Protein AF-A0A0D9P926-F1 (afdb_monomer_lite)

InterPro domains:
  IPR002821 Hydantoinase A/oxoprolinase [PF01968] (205-276)
  IPR002821 Hydantoinase A/oxoprolinase [PF01968] (299-400)
  IPR008040 Hydantoinase/oxoprolinase, N-terminal [PF05378] (5-171)
  IPR010318 S-Me-THD, N-terminal domain [PF06032] (616-773)
  IPR023631 Amidase signature domain [PF01425] (998-1085)
  IPR024071 S-Me-THD, C-terminal domain superfamily [G3DSA:2.40.390.10] (833-976)
  IPR027479 S-Me-THD, N-terminal domain superfamily [G3DSA:3.40.1610.10] (609-830)
  IPR036928 Amidase signature (AS) superfamily [G3DSA:3.90.1300.10] (977-1088)
  IPR036928 Amidase signature (AS) superfamily [SSF75304] (999-1084)
  IPR043129 ATPase, nucleotide binding domain [SSF53067] (2-87)
  IPR043129 ATPase, nucleotide binding domain [SSF53067] (301-480)
  IPR045079 Oxoprolinase-like [PTHR11365] (4-791)
  IPR048350 S-Me-THD-like, C-terminal domain [PF20906] (779-969)

Secondary structure (DSSP, 8-state):
---EEEEEEE-SSEEEEEEEEGGGTTSTTTTEEEEEEEEPPSSHHHHHHHHHHHHHHHH---GGGEEEEEEEESHHHHHHHTT-TTT---EEEEEE-TTSS-SS-TTTTS-HHHHHHHEEEEEEES--B-TTS-BSS---HHHHHHHHHHHHHTT--EEEEEETTGGG--SS-HHHHHHHHHHHH-TT-EEEEGGGT--S-HHHHHHHHHHHHHHHHHHHHHHHHHHHHHHHTT--SPEEEE-TTSBEEEHHHHTT-GGGGTTHHHHHHHHHHHHHHTTTSS-------S-----S-S--PPEEEEEEE-SS-EEEEEEPTTSPBPBPSS-EEETTEEE-S--B--EEES-STTEEEEE-TTS--EEEEEEE-GGGHHHHBGGGT-SB-BHHHHHHHTT---SS-GGGGTTS-HHHHHHHHHHHHHHHHHHHHHH--SSS-EEEEEESGGGGG--SPPTT-SEEE--TTGGGHHHHHHHHPBEEEEEEEEE--TTS-HHHHHHHHHHHHHHHHHHTTB-GGG-EEEEEEEEEPTT-TT--EEEEEEEEEPBPPPSS-PPPP---------------PPPPPPPP------S----S-TTT---EEETTEEE--HHHHHHHHHHHHHHTTT-S--HHHHHHHHHHHHHH--SS--EEE-GGGS-TT-EEE--EEEE-HHHHTTS---S-HHHHHHHHHHHHTTS---SEEEES--STTHHHHHHHHHHHTT-PEEEEESSSS--SSTT-SHHHHTT----SEEEE-TTS-EEEE---SSHHHHHHHHHHHHHHTTSEEEEE---EEHHHHHHHSEESHHHHHHHHHHHHHHHHHHT--HHHHHHTSTT-EEEEEEEEEEEEEEEETTEEEEEEEEEEPPTTTTTT----TTGGGSTT-EEEEEEESEE-EEEEE-TT--SEEEEEEETTSEEEEE-TTSPBPPTTT--TT-EEEEEEEPPPGGGGSHHHHHTTTT---SS-SS--TTSTT---TT--TT-SSS--STTHHHHHHHHTTSSSEEEEEESSSTTHHHHHHTT-EE-PPPTTTS--TTS--S-TTT-EEEEEESSHHHHHHHHHHHTT-------

Organism: NCBI:txid1291518

Foldseek 3Di:
DWAKFKFWEAEQFKIKIWIAGCVCCVPLLNRTQDMDMDTQDPPNLVRVLVRVVVRCVVRVDDLLRHAEYEYFYQVLLCCLLVLPLVQFAAEEEEEQFALFDQLFDAPLQPDPSNCVSHHLYYHYFHWAAFPARHTPGDGDLVSLLVVLVVSVVSVGQFYEYFGQVQLANDPDRPQVVSVVSSCVNPVSHLYFYLNVFFDFFRNQSSLRSSSLRGRLVVLVVVLVSNVVSCVVVVHQHFYWYAFQWLAIDGSVVCSSHVSRSNNLQVQLLQLLLCSLVVALVPPDPDDPDPDDDPDDDDDDDAWEKEWAAEQFKIKIFTADSNSITDWDPAWDARSSGTHGGTHHPIDMDRDHQFFFWDADPVRPDIDTDNDGPRSCCCPADQLNPHPTDGLNLLLLCVVLDPPGHSVSSVPPDPSSSVNSLVVLLVVVLVRVLLNDLALGQYEYRYAAPRSSSCPDDHPSHPYYDDGDVRNSSSRSSSRWHWFKFKGKHKDQCQVPDPSVVQVVRQVNRLVRSVVSAFDSVFKDKPDWDWDFFFLDPRRIIIIITMIIHHHDDDPDSDRPDDPDDDDPDDPPDDDDDDDDDDDDDDDPDDDDPPPDDLVPDDFDADPQKTFDDLLLLLLLLLLLLQLQQQAQAASVSLSSSLNVCRVVVFQATQIEGELVPADQFAWEWEKFKWFTNSSCSSTPGSLCQRVLQRVVLCVVVPNDDHQEYEQQASHHNSVRSCSNVCRNSNHYYYAFHQQLGDDPFSCLGQLNLVPNDQPQKWKGGSVGDIDTDHDDPHSVVVRVVNSVVCVVSSGIIMMIGDIDGSSSCVVGTGGRSSVLSSQLSSLLVVCLVVVADSQVSCCVGLVKDFPAWFFWNDWDWDHDPSWTKTKTKGAHDDPVRCVRPDDPPVCPVPNQWIWMWIDGQRTAWIATDHPVNPDGPGTPGGPPKRKFKAFPSRRTHHSVRDRRGTTTTIITGDTDCSLVDPSNCVVCVVVPDPDDAFAFPQQPPDADPPADLPGSQQLHADCLVQLQCQSVPVDQKGKDKPPDCRFVSSLNNRVWDKDWDDQPQFDCPPHDDPDSPRMTMFMTHRDPVVRVVVVCVRNVVPPPDDD

pLDDT: mean 82.05, std 17.17, range [22.67, 98.5]

Sequence (1091 aa):
MAFYRVGVDVGGTNTDAAILDISACDTASRGVFASYKTFTTTDITSGIETAVKAILEASQVDLNRIIAVTIGTTHFINAVVEANARELSRVAVLRLCGPFTRQISPFADFPPKLRSILDGGSFFLDGGLEFNGEQILPLDYEQIRQATRHLIHQGVRSAAIVGVFSPIDHVSPQEETCRKIMLEVDSDLDITISRDIGPVGLLERENATILNSAILRTARRLIKGFKRAIAVLGLQCPLYLSRNDGTIIAADEAANLPITTFASGPTNSMIGAAFLAGYGRRSVSTNNHANGVKTNGDSSESQVLVVDIGGTTTDVCALLPSGFPRLAPGFTEVGGVRTAFSMPEVRSVGLGGGSIVQVDAEAEHVTLGPASVGNLLTQQALVFGGRTMTATDMVAAMGKTELGHPSLVSEIPAIVVEAARKRIKKILEDVIEQMKFSAAPVHVLLVGGGALLVTESLEGVERCIRPMHSEAANAVGAAISEVSGDVDLIEALKGRSEKAVVAAACEKAIGLAIERGATADDVRIVQITKTPLQYVNNGAIRIQVRAVGKLRTPDVVRLPETNGTGSAEDDNEPEARPQVEPDIAVDVPHQLQVGMDLATYRPEVKQGVWYVSEVDIELISTGCGILGTGGGGPTHYEALRCNEILRTGGKGRMRIICPESLKDDDLIGFGSWYGAPGVSNERIVNGGEIDVGVDTLLKVLGGQKLNGFLLDEVGGGNGLSIFSTAVNYNLPVVDGDTMGRAFPAMYHSTTSVYGHPLTPCCITDCRGVISILMGADSPDRVEKVLRSTAIELGLGCAVCTNPLSGKSIKSHAVPRTLSLAWYLGRAIHLARRKKTSYIEAVSHIGKARLIFAGKIIDVQRNISDGYTKGHVLLAPLSLEEQEGVKTDSHSNRQADKHMLIPFQNEYLYAALTDPTGKEADQIICTVPELISVLGQDGEAIGSQDLKYGLRVSVIAMPAHPLWKTPQGMGEFVGVQISSQVAQTSYVRGGVDPNDKWLGHSTPGGSSSGSAVGTAAGFSAFSIGSESDRSIVQPAIRAALYSMKGSVGAIDMEGTMSGGMGFDSAGPLAKSVQDCADVMNVLLQEVISAHI

Structure (mmCIF, N/CA/C/O backbone):
data_AF-A0A0D9P926-F1
#
_entry.id   AF-A0A0D9P926-F1
#
loop_
_atom_site.group_PDB
_atom_site.id
_atom_site.type_symbol
_atom_site.label_atom_id
_atom_site.label_alt_id
_atom_site.label_comp_id
_atom_site.label_asym_id
_atom_site.label_entity_id
_atom_site.label_seq_id
_atom_site.pdbx_PDB_ins_code
_atom_site.Cartn_x
_atom_site.Cartn_y
_atom_site.Cartn_z
_atom_site.occupancy
_atom_site.B_iso_or_equiv
_atom_site.auth_seq_id
_atom_site.auth_comp_id
_atom_site.auth_asym_id
_atom_site.auth_atom_id
_atom_site.pdbx_PDB_model_num
ATOM 1 N N . MET A 1 1 ? -18.827 21.312 39.776 1.00 57.19 1 MET A N 1
ATOM 2 C CA . MET A 1 1 ? -20.035 20.499 39.506 1.00 57.19 1 MET A CA 1
ATOM 3 C C . MET A 1 1 ? -19.635 19.419 38.514 1.00 57.19 1 MET A C 1
ATOM 5 O O . MET A 1 1 ? -18.843 19.736 37.637 1.00 57.19 1 MET A O 1
ATOM 9 N N . ALA A 1 2 ? -20.099 18.179 38.684 1.00 75.94 2 ALA A N 1
ATOM 10 C CA . ALA A 1 2 ? -19.722 17.059 37.817 1.00 75.94 2 ALA A CA 1
ATOM 11 C C . ALA A 1 2 ? -20.493 17.093 36.485 1.00 75.94 2 ALA A C 1
ATOM 13 O O . ALA A 1 2 ? -21.699 17.352 36.481 1.00 75.94 2 ALA A O 1
ATOM 14 N N . PHE A 1 3 ? -19.786 16.824 35.388 1.00 88.38 3 PHE A N 1
ATOM 15 C CA . PHE A 1 3 ? -20.319 16.642 34.036 1.00 88.38 3 PHE A CA 1
ATOM 16 C C . PHE A 1 3 ? -19.926 15.247 33.545 1.00 88.38 3 PHE A C 1
ATOM 18 O O . PHE A 1 3 ? -18.864 14.740 33.917 1.00 88.38 3 PHE A O 1
ATOM 25 N N . TYR A 1 4 ? -20.758 14.644 32.699 1.00 92.06 4 TYR A N 1
ATOM 26 C CA . TYR A 1 4 ? -20.607 13.242 32.320 1.00 92.06 4 TYR A CA 1
ATOM 27 C C . TYR A 1 4 ? -20.434 13.047 30.818 1.00 92.06 4 TYR A C 1
ATOM 29 O O . TYR A 1 4 ? -21.048 13.750 30.016 1.00 92.06 4 TYR A O 1
ATOM 37 N N . ARG A 1 5 ? -19.631 12.056 30.430 1.00 94.00 5 ARG A N 1
ATOM 38 C CA . ARG A 1 5 ? -19.549 11.561 29.047 1.00 94.00 5 ARG A CA 1
ATOM 39 C C . ARG A 1 5 ? -19.952 10.102 28.998 1.00 94.00 5 ARG A C 1
ATOM 41 O O . ARG A 1 5 ? -19.585 9.339 29.890 1.00 94.00 5 ARG A O 1
ATOM 48 N N . VAL A 1 6 ? -20.680 9.733 27.954 1.00 95.75 6 VAL A N 1
ATOM 49 C CA . VAL A 1 6 ? -21.065 8.348 27.691 1.00 95.75 6 VAL A CA 1
ATOM 50 C C . VAL A 1 6 ? -20.291 7.851 26.480 1.00 95.75 6 VAL A C 1
ATOM 52 O O . VAL A 1 6 ? -20.282 8.508 25.441 1.00 95.75 6 VAL A O 1
ATOM 55 N N . GLY A 1 7 ? -19.649 6.700 26.614 1.00 95.69 7 GLY A N 1
ATOM 56 C CA . GLY A 1 7 ? -19.027 5.984 25.508 1.00 95.69 7 GLY A CA 1
ATOM 57 C C . GLY A 1 7 ? -19.719 4.649 25.302 1.00 95.69 7 GLY A C 1
ATOM 58 O O . GLY A 1 7 ? -20.057 3.971 26.273 1.00 95.69 7 GLY A O 1
ATOM 59 N N . VAL A 1 8 ? -19.942 4.289 24.044 1.00 95.31 8 VAL A N 1
ATOM 60 C CA . VAL A 1 8 ? -20.520 3.010 23.631 1.00 95.31 8 VAL A CA 1
ATOM 61 C C . VAL A 1 8 ? -19.620 2.408 22.561 1.00 95.31 8 VAL A C 1
ATOM 63 O O . VAL A 1 8 ? -19.236 3.111 21.633 1.00 95.31 8 VAL A O 1
ATOM 66 N N . ASP A 1 9 ? -19.288 1.129 22.670 1.00 93.19 9 ASP A N 1
ATOM 67 C CA . ASP A 1 9 ? -18.545 0.386 21.653 1.00 93.19 9 ASP A CA 1
ATOM 68 C C . ASP A 1 9 ? -19.371 -0.820 21.201 1.00 93.19 9 ASP A C 1
ATOM 70 O O . ASP A 1 9 ? -19.679 -1.716 21.987 1.00 93.19 9 ASP A O 1
ATOM 74 N N . VAL A 1 10 ? -19.777 -0.814 19.933 1.00 89.50 10 VAL A N 1
ATOM 75 C CA . VAL A 1 10 ? -20.565 -1.877 19.305 1.00 89.50 10 VAL A CA 1
ATOM 76 C C . VAL A 1 10 ? -19.632 -2.758 18.471 1.00 89.50 10 VAL A C 1
ATOM 78 O O . VAL A 1 10 ? -19.329 -2.469 17.304 1.00 89.50 10 VAL A O 1
ATOM 81 N N . GLY A 1 11 ? -19.173 -3.852 19.074 1.00 82.00 11 GLY A N 1
ATOM 82 C CA . GLY A 1 11 ? -18.401 -4.893 18.400 1.00 82.00 11 GLY A CA 1
ATOM 83 C C . GLY A 1 11 ? -19.288 -5.943 17.721 1.00 82.00 11 GLY A C 1
ATOM 84 O O . GLY A 1 11 ? -20.508 -5.947 17.874 1.00 82.00 11 GLY A O 1
ATOM 85 N N . GLY A 1 12 ? -18.671 -6.902 17.024 1.00 72.06 12 GLY A N 1
ATOM 86 C CA . GLY A 1 12 ? -19.393 -8.039 16.430 1.00 72.06 12 GLY A CA 1
ATOM 87 C C . GLY A 1 12 ? -19.926 -9.059 17.449 1.00 72.06 12 GLY A C 1
ATOM 88 O O . GLY A 1 12 ? -20.817 -9.836 17.134 1.00 72.06 12 GLY A O 1
ATOM 89 N N . THR A 1 13 ? -19.389 -9.077 18.675 1.00 75.50 13 THR A N 1
ATOM 90 C CA . THR A 1 13 ? -19.790 -10.024 19.738 1.00 75.50 13 THR A CA 1
ATOM 91 C C . THR A 1 13 ? -20.549 -9.341 20.872 1.00 75.50 13 THR A C 1
ATOM 93 O O . THR A 1 13 ? -21.602 -9.830 21.278 1.00 75.50 13 THR A O 1
ATOM 96 N N . ASN A 1 14 ? -20.018 -8.227 21.384 1.00 83.62 14 ASN A N 1
ATOM 97 C CA . ASN A 1 14 ? -20.573 -7.509 22.527 1.00 83.62 14 ASN A CA 1
ATOM 98 C C . ASN A 1 14 ? -20.762 -6.023 22.214 1.00 83.62 14 ASN A C 1
ATOM 100 O O . ASN A 1 14 ? -20.016 -5.438 21.426 1.00 83.62 14 ASN A O 1
ATOM 104 N N . THR A 1 15 ? -21.749 -5.438 22.884 1.00 89.25 15 THR A N 1
ATOM 105 C CA . THR A 1 15 ? -21.976 -4.002 22.993 1.00 89.25 15 THR A CA 1
ATOM 106 C C . THR A 1 15 ? -21.642 -3.562 24.412 1.00 89.25 15 THR A C 1
ATOM 108 O O . THR A 1 15 ? -22.269 -4.014 25.377 1.00 89.25 15 THR A O 1
ATOM 111 N N . ASP A 1 16 ? -20.670 -2.664 24.515 1.00 92.38 16 ASP A N 1
ATOM 112 C CA . ASP A 1 16 ? -20.134 -2.162 25.775 1.00 92.38 16 ASP A CA 1
ATOM 113 C C . ASP A 1 16 ? -20.510 -0.695 25.944 1.00 92.38 16 ASP A C 1
ATOM 115 O O . ASP A 1 16 ? -20.426 0.083 24.998 1.00 92.38 16 ASP A O 1
ATOM 119 N N . ALA A 1 17 ? -20.907 -0.291 27.146 1.00 95.25 17 ALA A N 1
ATOM 120 C CA . ALA A 1 17 ? -21.227 1.095 27.459 1.00 95.25 17 ALA A CA 1
ATOM 121 C C . ALA A 1 17 ? -20.584 1.514 28.782 1.00 95.25 17 ALA A C 1
ATOM 123 O O . ALA A 1 17 ? -20.521 0.730 29.730 1.00 95.25 17 ALA A O 1
ATOM 124 N N . ALA A 1 18 ? -20.116 2.757 28.862 1.00 95.56 18 ALA A N 1
ATOM 125 C CA . ALA A 1 18 ? -19.527 3.333 30.062 1.00 95.56 18 ALA A CA 1
ATOM 126 C C . ALA A 1 18 ? -19.926 4.802 30.213 1.00 95.56 18 ALA A C 1
ATOM 128 O O . ALA A 1 18 ? -20.021 5.537 29.230 1.00 95.56 18 ALA A O 1
ATOM 129 N N . ILE A 1 19 ? -20.124 5.236 31.456 1.00 94.94 19 ILE A N 1
ATOM 130 C CA . ILE A 1 19 ? -20.338 6.641 31.808 1.00 94.94 19 ILE A CA 1
ATOM 131 C C . ILE A 1 19 ? -19.219 7.127 32.725 1.00 94.94 19 ILE A C 1
ATOM 133 O O . ILE A 1 19 ? -18.878 6.467 33.711 1.00 94.94 19 ILE A O 1
ATOM 137 N N . LEU A 1 20 ? -18.636 8.276 32.381 1.00 93.19 20 LEU A N 1
ATOM 138 C CA . LEU A 1 20 ? -17.501 8.860 33.087 1.00 93.19 20 LEU A CA 1
ATOM 139 C C . LEU A 1 20 ? -17.817 10.243 33.644 1.00 93.19 20 LEU A C 1
ATOM 141 O O . LEU A 1 20 ? -18.326 11.094 32.919 1.00 93.19 20 LEU A O 1
ATOM 145 N N . ASP A 1 21 ? -17.429 10.486 34.896 1.00 91.56 21 ASP A N 1
ATOM 146 C CA . ASP A 1 21 ? -17.320 11.820 35.490 1.00 91.56 21 ASP A CA 1
ATOM 147 C C . ASP A 1 21 ? -15.990 12.460 35.081 1.00 91.56 21 ASP A C 1
ATOM 149 O O . ASP A 1 21 ? -14.908 12.073 35.540 1.00 91.56 21 ASP A O 1
ATOM 153 N N . ILE A 1 22 ? -16.071 13.487 34.237 1.00 86.75 22 ILE A N 1
ATOM 154 C CA . ILE A 1 22 ? -14.880 14.139 33.691 1.00 86.75 22 ILE A CA 1
ATOM 155 C C . ILE A 1 22 ? -14.063 14.875 34.761 1.00 86.75 22 ILE A C 1
ATOM 157 O O . ILE A 1 22 ? -12.858 15.053 34.592 1.00 86.75 22 ILE A O 1
ATOM 161 N N . SER A 1 23 ? -14.689 15.279 35.871 1.00 83.69 23 SER A N 1
ATOM 162 C CA . SER A 1 23 ? -14.010 15.979 36.967 1.00 83.69 23 SER A CA 1
ATOM 163 C C . SER A 1 23 ? -13.198 15.036 37.861 1.00 83.69 23 SER A C 1
ATOM 165 O O . SER A 1 23 ? -12.298 15.478 38.572 1.00 83.69 23 SER A O 1
ATOM 167 N N . ALA A 1 24 ? -13.465 13.729 37.775 1.00 84.75 24 ALA A N 1
ATOM 168 C CA . ALA A 1 24 ? -12.791 12.687 38.538 1.00 84.75 24 ALA A CA 1
ATOM 169 C C . ALA A 1 24 ? -11.763 11.888 37.708 1.00 84.75 24 ALA A C 1
ATOM 171 O O . ALA A 1 24 ? -11.241 10.880 38.188 1.00 84.75 24 ALA A O 1
ATOM 172 N N . CYS A 1 25 ? -11.416 12.339 36.495 1.00 82.94 25 CYS A N 1
ATOM 173 C CA . CYS A 1 25 ? -10.461 11.667 35.598 1.00 82.94 25 CYS A CA 1
ATOM 174 C C . CYS A 1 25 ? -9.064 11.422 36.204 1.00 82.94 25 CYS A C 1
ATOM 176 O O . CYS A 1 25 ? -8.326 10.559 35.721 1.00 82.94 25 CYS A O 1
ATOM 178 N N . ASP A 1 26 ? -8.670 12.192 37.221 1.00 80.81 26 ASP A N 1
ATOM 179 C CA . ASP A 1 26 ? -7.367 12.070 37.893 1.00 80.81 26 ASP A CA 1
ATOM 180 C C . ASP A 1 26 ? -7.409 11.196 39.157 1.00 80.81 26 ASP A C 1
ATOM 182 O O . ASP A 1 26 ? -6.374 10.934 39.770 1.00 80.81 26 ASP A O 1
ATOM 186 N N . THR A 1 27 ? -8.587 10.694 39.530 1.00 83.31 27 THR A N 1
ATOM 187 C CA . THR A 1 27 ? -8.754 9.759 40.651 1.00 83.31 27 THR A CA 1
ATOM 188 C C . THR A 1 27 ? -8.348 8.329 40.269 1.00 83.31 27 THR A C 1
ATOM 190 O O . THR A 1 27 ? -8.144 8.011 39.095 1.00 83.31 27 THR A O 1
ATOM 193 N N . ALA A 1 28 ? -8.253 7.435 41.261 1.00 77.25 28 ALA A N 1
ATOM 194 C CA . ALA A 1 28 ? -7.912 6.028 41.038 1.00 77.25 28 ALA A CA 1
ATOM 195 C C . ALA A 1 28 ? -8.951 5.270 40.185 1.00 77.25 28 ALA A C 1
ATOM 197 O O . ALA A 1 28 ? -8.561 4.407 39.405 1.00 77.25 28 ALA A O 1
ATOM 198 N N . SER A 1 29 ? -10.242 5.622 40.277 1.00 79.62 29 SER A N 1
ATOM 199 C CA . SER A 1 29 ? -11.307 5.066 39.422 1.00 79.62 29 SER A CA 1
ATOM 200 C C . SER A 1 29 ? -11.322 5.669 38.016 1.00 79.62 29 SER A C 1
ATOM 202 O O . SER A 1 29 ? -12.119 5.263 37.173 1.00 79.62 29 SER A O 1
ATOM 204 N N . ARG A 1 30 ? -10.468 6.672 37.758 1.00 86.25 30 ARG A N 1
ATOM 205 C CA . ARG A 1 30 ? -10.364 7.381 36.474 1.00 86.25 30 ARG A CA 1
ATOM 206 C C . ARG A 1 30 ? -11.679 8.013 36.015 1.00 86.25 30 ARG A C 1
ATOM 208 O O . ARG A 1 30 ? -11.869 8.261 34.830 1.00 86.25 30 ARG A O 1
ATOM 215 N N . GLY A 1 31 ? -12.573 8.292 36.960 1.00 86.44 31 GLY A N 1
ATOM 216 C CA . GLY A 1 31 ? -13.891 8.849 36.686 1.00 86.44 31 GLY A CA 1
ATOM 217 C C . GLY A 1 31 ? -14.890 7.847 36.110 1.00 86.44 31 GLY A C 1
ATOM 218 O O . GLY A 1 31 ? -16.015 8.254 35.852 1.00 86.44 31 GLY A O 1
ATOM 219 N N . VAL A 1 32 ? -14.541 6.564 35.938 1.00 90.50 32 VAL A N 1
ATOM 220 C CA . VAL A 1 32 ? -15.498 5.535 35.504 1.00 90.50 32 VAL A CA 1
ATOM 221 C C . VAL A 1 32 ? -16.549 5.356 36.593 1.00 90.50 32 VAL A C 1
ATOM 223 O O . VAL A 1 32 ? -16.238 4.947 37.710 1.00 90.50 32 VAL A O 1
ATOM 226 N N . PHE A 1 33 ? -17.789 5.713 36.271 1.00 88.38 33 PHE A N 1
ATOM 227 C CA . PHE A 1 33 ? -18.883 5.764 37.234 1.00 88.38 33 PHE A CA 1
ATOM 228 C C . PHE A 1 33 ? -19.759 4.507 37.155 1.00 88.38 33 PHE A C 1
ATOM 230 O O . PHE A 1 33 ? -20.075 3.911 38.180 1.00 88.38 33 PHE A O 1
ATOM 237 N N . ALA A 1 34 ? -20.099 4.068 35.939 1.00 91.94 34 ALA A N 1
ATOM 238 C CA . ALA A 1 34 ? -20.744 2.782 35.678 1.00 91.94 34 ALA A CA 1
ATOM 239 C C . ALA A 1 34 ? -20.346 2.249 34.293 1.00 91.94 34 ALA A C 1
ATOM 241 O O . ALA A 1 34 ? -20.047 3.027 33.384 1.00 91.94 34 ALA A O 1
ATOM 242 N N . SER A 1 35 ? -20.371 0.926 34.134 1.00 93.44 35 SER A N 1
ATOM 243 C CA . SER A 1 35 ? -20.153 0.237 32.860 1.00 93.44 35 SER A CA 1
ATOM 244 C C . SER A 1 35 ? -21.106 -0.944 32.712 1.00 93.44 35 SER A C 1
ATOM 246 O O . SER A 1 35 ? -21.445 -1.585 33.707 1.00 93.44 35 SER A O 1
ATOM 248 N N . TYR A 1 36 ? -21.500 -1.256 31.484 1.00 92.88 36 TYR A N 1
ATOM 249 C CA . TYR A 1 36 ? -22.393 -2.361 31.156 1.00 92.88 36 TYR A CA 1
ATOM 250 C C . TYR A 1 36 ? -21.928 -3.061 29.877 1.00 92.88 36 TYR A C 1
ATOM 252 O O . TYR A 1 36 ? -21.408 -2.411 28.974 1.00 92.88 36 TYR A O 1
ATOM 260 N N . LYS A 1 37 ? -22.115 -4.381 29.813 1.00 88.31 37 LYS A N 1
ATOM 261 C CA . LYS A 1 37 ? -21.730 -5.240 28.688 1.00 88.31 37 LYS A CA 1
ATOM 262 C C . LYS A 1 37 ? -22.884 -6.184 28.379 1.00 88.31 37 LYS A C 1
ATOM 264 O O . LYS A 1 37 ? -23.409 -6.833 29.284 1.00 88.31 37 LYS A O 1
ATOM 269 N N . THR A 1 38 ? -23.271 -6.257 27.113 1.00 87.50 38 THR A N 1
ATOM 270 C CA . THR A 1 38 ? -24.317 -7.159 26.613 1.00 87.50 38 THR A CA 1
ATOM 271 C C . THR A 1 38 ? -23.917 -7.735 25.258 1.00 87.50 38 THR A C 1
ATOM 273 O O . THR A 1 38 ? -23.028 -7.200 24.603 1.00 87.50 38 THR A O 1
ATOM 276 N N . PHE A 1 39 ? -24.559 -8.815 24.816 1.00 84.50 39 PHE A N 1
ATOM 277 C CA . PHE A 1 39 ? -24.336 -9.344 23.469 1.00 84.50 39 PHE A CA 1
ATOM 278 C C . PHE A 1 39 ? -24.845 -8.370 22.405 1.00 84.50 39 PHE A C 1
ATOM 280 O O . PHE A 1 39 ? -25.896 -7.747 22.580 1.00 84.50 39 PHE A O 1
ATOM 287 N N . THR A 1 40 ? -24.120 -8.266 21.291 1.00 81.50 40 THR A N 1
ATOM 288 C CA . THR A 1 40 ? -24.552 -7.446 20.154 1.00 81.50 40 THR A CA 1
ATOM 289 C C . THR A 1 40 ? -25.794 -8.056 19.507 1.00 81.50 40 THR A C 1
ATOM 291 O O . THR A 1 40 ? -25.830 -9.244 19.183 1.00 81.50 40 THR A O 1
ATOM 294 N N . THR A 1 41 ? -26.824 -7.236 19.324 1.00 80.62 41 THR A N 1
ATOM 295 C CA . THR A 1 41 ? -28.088 -7.598 18.680 1.00 80.62 41 THR A CA 1
ATOM 296 C C . THR A 1 41 ? -28.027 -7.358 17.173 1.00 80.62 41 THR A C 1
ATOM 298 O O . THR A 1 41 ? -27.258 -6.527 16.698 1.00 80.62 41 THR A O 1
ATOM 301 N N . THR A 1 42 ? -28.869 -8.059 16.405 1.00 76.00 42 THR A N 1
ATOM 302 C CA . THR A 1 42 ? -28.987 -7.830 14.951 1.00 76.00 42 THR A CA 1
ATOM 303 C C . THR A 1 42 ? -29.455 -6.407 14.644 1.00 76.00 42 THR A C 1
ATOM 305 O O . THR A 1 42 ? -28.930 -5.768 13.740 1.00 76.00 42 THR A O 1
ATOM 308 N N . ASP A 1 43 ? -30.408 -5.888 15.425 1.00 83.44 43 ASP A N 1
ATOM 309 C CA . ASP A 1 43 ? -30.702 -4.457 15.444 1.00 83.44 43 ASP A CA 1
ATOM 310 C C . ASP A 1 43 ? -29.761 -3.753 16.424 1.00 83.44 43 ASP A C 1
ATOM 312 O O . ASP A 1 43 ? -29.922 -3.826 17.643 1.00 83.44 43 ASP A O 1
ATOM 316 N N . ILE A 1 44 ? -28.776 -3.053 15.871 1.00 85.69 44 ILE A N 1
ATOM 317 C CA . ILE A 1 44 ? -27.766 -2.323 16.641 1.00 85.69 44 ILE A CA 1
ATOM 318 C C . ILE A 1 44 ? -28.402 -1.190 17.457 1.00 85.69 44 ILE A C 1
ATOM 320 O O . ILE A 1 44 ? -27.925 -0.868 18.545 1.00 85.69 44 ILE A O 1
ATOM 324 N N . THR A 1 45 ? -29.490 -0.597 16.960 1.00 87.94 45 THR A N 1
ATOM 325 C CA . THR A 1 45 ? -30.130 0.563 17.591 1.00 87.94 45 THR A CA 1
ATOM 326 C C . THR A 1 45 ? -30.701 0.184 18.954 1.00 87.94 45 THR A C 1
ATOM 328 O O . THR A 1 45 ? -30.340 0.799 19.958 1.00 87.94 45 THR A O 1
ATOM 331 N N . SER A 1 46 ? -31.509 -0.880 19.021 1.00 86.69 46 SER A N 1
ATOM 332 C CA . SER A 1 46 ? -32.042 -1.396 20.293 1.00 86.69 46 SER A CA 1
ATOM 333 C C . SER A 1 46 ? -30.956 -1.921 21.238 1.00 86.69 46 SER A C 1
ATOM 335 O O . SER A 1 46 ? -31.085 -1.788 22.460 1.00 86.69 46 SER A O 1
ATOM 337 N N . GLY A 1 47 ? -29.860 -2.463 20.699 1.00 88.06 47 GLY A N 1
ATOM 338 C CA . GLY A 1 47 ? -28.688 -2.864 21.483 1.00 88.06 47 GLY A CA 1
ATOM 339 C C . GLY A 1 47 ? -28.044 -1.681 22.213 1.00 88.06 47 GLY A C 1
ATOM 340 O O . GLY A 1 47 ? -27.814 -1.749 23.424 1.00 88.06 47 GLY A O 1
ATOM 341 N N . ILE A 1 48 ? -27.841 -0.563 21.507 1.00 90.81 48 ILE A N 1
ATOM 342 C CA . ILE A 1 48 ? -27.339 0.693 22.088 1.00 90.81 48 ILE A CA 1
ATOM 343 C C . ILE A 1 48 ? -28.326 1.239 23.125 1.00 90.81 48 ILE A C 1
ATOM 345 O O . ILE A 1 48 ? -27.906 1.603 24.224 1.00 90.81 48 ILE A O 1
ATOM 349 N N . GLU A 1 49 ? -29.628 1.265 22.816 1.00 92.62 49 GLU A N 1
ATOM 350 C CA . GLU A 1 49 ? -30.657 1.726 23.760 1.00 92.62 49 GLU A CA 1
ATOM 351 C C . GLU A 1 49 ? -30.608 0.940 25.072 1.00 92.62 49 GLU A C 1
ATOM 353 O O . GLU A 1 49 ? -30.605 1.528 26.155 1.00 92.62 49 GLU A O 1
ATOM 358 N N . THR A 1 50 ? -30.505 -0.385 24.975 1.00 91.75 50 THR A N 1
ATOM 359 C CA . THR A 1 50 ? -30.428 -1.284 26.131 1.00 91.75 50 THR A CA 1
ATOM 360 C C . THR A 1 50 ? -29.175 -1.014 26.962 1.00 91.75 50 THR A C 1
ATOM 362 O O . THR A 1 50 ? -29.264 -0.867 28.183 1.00 91.75 50 THR A O 1
ATOM 365 N N . ALA A 1 51 ? -28.013 -0.906 26.312 1.00 92.88 51 ALA A N 1
ATOM 366 C CA . ALA A 1 51 ? -26.744 -0.708 27.002 1.00 92.88 51 ALA A CA 1
ATOM 367 C C . ALA A 1 51 ? -26.657 0.664 27.689 1.00 92.88 51 ALA A C 1
ATOM 369 O O . ALA A 1 51 ? -26.252 0.750 28.852 1.00 92.88 51 ALA A O 1
ATOM 370 N N . VAL A 1 52 ? -27.089 1.732 27.007 1.00 94.06 52 VAL A N 1
ATOM 371 C CA . VAL A 1 52 ? -27.096 3.086 27.577 1.00 94.06 52 VAL A CA 1
ATOM 372 C C . VAL A 1 52 ? -28.132 3.195 28.698 1.00 94.06 52 VAL A C 1
ATOM 374 O O . VAL A 1 52 ? -27.830 3.742 29.757 1.00 94.06 52 VAL A O 1
ATOM 377 N N . LYS A 1 53 ? -29.329 2.623 28.533 1.00 94.19 53 LYS A N 1
ATOM 378 C CA . LYS A 1 53 ? -30.342 2.606 29.596 1.00 94.19 53 LYS A CA 1
ATOM 379 C C . LYS A 1 53 ? -29.824 1.935 30.871 1.00 94.19 53 LYS A C 1
ATOM 381 O O . LYS A 1 53 ? -29.993 2.496 31.951 1.00 94.19 53 LYS A O 1
ATOM 386 N N . ALA A 1 54 ? -29.136 0.799 30.748 1.00 93.62 54 ALA A N 1
ATOM 387 C CA . ALA A 1 54 ? -28.583 0.081 31.894 1.00 93.62 54 ALA A CA 1
ATOM 388 C C . ALA A 1 54 ? -27.562 0.920 32.688 1.00 93.62 54 ALA A C 1
ATOM 390 O O . ALA A 1 54 ? -27.619 0.953 33.919 1.00 93.62 54 ALA A O 1
ATOM 391 N N . ILE A 1 55 ? -26.657 1.648 32.016 1.00 94.31 55 ILE A N 1
ATOM 392 C CA . ILE A 1 55 ? -25.699 2.523 32.718 1.00 94.31 55 ILE A CA 1
ATOM 393 C C . ILE A 1 55 ? -26.367 3.767 33.313 1.00 94.31 55 ILE A C 1
ATOM 395 O O . ILE A 1 55 ? -25.939 4.224 34.372 1.00 94.31 55 ILE A O 1
ATOM 399 N N . LEU A 1 56 ? -27.418 4.312 32.689 1.00 93.44 56 LEU A N 1
ATOM 400 C CA . LEU A 1 56 ? -28.177 5.438 33.247 1.00 93.44 56 LEU A CA 1
ATOM 401 C C . LEU A 1 56 ? -28.935 5.019 34.515 1.00 93.44 56 LEU A C 1
ATOM 403 O O . LEU A 1 56 ? -28.878 5.720 35.525 1.00 93.44 56 LEU A O 1
ATOM 407 N N . GLU A 1 57 ? -29.567 3.845 34.501 1.00 92.81 57 GLU A N 1
ATOM 408 C CA . GLU A 1 57 ? -30.241 3.271 35.670 1.00 92.81 57 GLU A CA 1
ATOM 409 C C . GLU A 1 57 ? -29.257 2.927 36.797 1.00 92.81 57 GLU A C 1
ATOM 411 O O . GLU A 1 57 ? -29.548 3.193 37.964 1.00 92.81 57 GLU A O 1
ATOM 416 N N . ALA A 1 58 ? -28.078 2.389 36.472 1.00 91.06 58 ALA A N 1
ATOM 417 C CA . ALA A 1 58 ? -27.049 2.085 37.467 1.00 91.06 58 ALA A CA 1
ATOM 418 C C . ALA A 1 58 ? -26.398 3.348 38.060 1.00 91.06 58 ALA A C 1
ATOM 420 O O . ALA A 1 58 ? -26.012 3.350 39.228 1.00 91.06 58 ALA A O 1
ATOM 421 N N . SER A 1 59 ? -26.267 4.418 37.269 1.00 90.12 59 SER A N 1
ATOM 422 C CA . SER A 1 59 ? -25.568 5.640 37.682 1.00 90.12 59 SER A CA 1
ATOM 423 C C . SER A 1 59 ? -26.465 6.688 38.350 1.00 90.12 59 SER A C 1
ATOM 425 O O . SER A 1 59 ? -25.971 7.467 39.163 1.00 90.12 59 SER A O 1
ATOM 427 N N . GLN A 1 60 ? -27.769 6.722 38.045 1.00 88.75 60 GLN A N 1
ATOM 428 C CA . GLN A 1 60 ? -28.726 7.694 38.605 1.00 88.75 60 GLN A CA 1
ATOM 429 C C . GLN A 1 60 ? -28.278 9.166 38.441 1.00 88.75 60 GLN A C 1
ATOM 431 O O . GLN A 1 60 ? -28.558 10.018 39.289 1.00 88.75 60 GLN A O 1
ATOM 436 N N . VAL A 1 61 ? -27.551 9.479 37.362 1.00 88.88 61 VAL A N 1
ATOM 437 C CA . VAL A 1 61 ? -27.057 10.837 37.086 1.00 88.88 61 VAL A CA 1
ATOM 438 C C . VAL A 1 61 ? -28.136 11.729 36.464 1.00 88.88 61 VAL A C 1
ATOM 440 O O . VAL A 1 61 ? -29.066 11.263 35.811 1.00 88.88 61 VAL A O 1
ATOM 443 N N . ASP A 1 62 ? -27.983 13.044 36.622 1.00 88.56 62 ASP A N 1
ATOM 444 C CA . ASP A 1 62 ? -28.812 14.041 35.935 1.00 88.56 62 ASP A CA 1
ATOM 445 C C . ASP A 1 62 ? -28.513 14.038 34.426 1.00 88.56 62 ASP A C 1
ATOM 447 O O . ASP A 1 62 ? -27.409 14.400 34.006 1.00 88.56 62 ASP A O 1
ATOM 451 N N . LEU A 1 63 ? -29.505 13.656 33.614 1.00 89.38 63 LEU A N 1
ATOM 452 C CA . LEU A 1 63 ? -29.384 13.537 32.155 1.00 89.38 63 LEU A CA 1
ATOM 453 C C . LEU A 1 63 ? -28.947 14.849 31.486 1.00 89.38 63 LEU A C 1
ATOM 455 O O . LEU A 1 63 ? -28.235 14.816 30.483 1.00 89.38 63 LEU A O 1
ATOM 459 N N . ASN A 1 64 ? -29.291 16.005 32.068 1.00 86.62 64 ASN A N 1
ATOM 460 C CA . ASN A 1 64 ? -28.904 17.316 31.534 1.00 86.62 64 ASN A CA 1
ATOM 461 C C . ASN A 1 64 ? -27.406 17.615 31.696 1.00 86.62 64 ASN A C 1
ATOM 463 O O . ASN A 1 64 ? -26.907 18.601 31.157 1.00 86.62 64 ASN A O 1
ATOM 467 N N . ARG A 1 65 ? -26.680 16.795 32.465 1.00 88.31 65 ARG A N 1
ATOM 468 C CA . ARG A 1 65 ? -25.235 16.942 32.701 1.00 88.31 65 ARG A CA 1
ATOM 469 C C . ARG A 1 65 ? -24.393 16.007 31.847 1.00 88.31 65 ARG A C 1
ATOM 471 O O . ARG A 1 65 ? -23.166 16.043 31.957 1.00 88.31 65 ARG A O 1
ATOM 478 N N . ILE A 1 66 ? -25.023 15.181 31.016 1.00 91.12 66 ILE A N 1
ATOM 479 C CA . ILE A 1 66 ? -24.325 14.393 30.005 1.00 91.12 66 ILE A CA 1
ATOM 480 C C . ILE A 1 66 ? -24.002 15.336 28.847 1.00 91.12 66 ILE A C 1
ATOM 482 O O . ILE A 1 66 ? -24.902 15.860 28.201 1.00 91.12 66 ILE A O 1
ATOM 486 N N . ILE A 1 67 ? -22.715 15.589 28.609 1.00 90.25 67 ILE A N 1
ATOM 487 C CA . ILE A 1 67 ? -22.260 16.601 27.642 1.00 90.25 67 ILE A CA 1
ATOM 488 C C . ILE A 1 67 ? -22.011 16.033 26.244 1.00 90.25 67 ILE A C 1
ATOM 490 O O . ILE A 1 67 ? -21.968 16.798 25.286 1.00 90.25 67 ILE A O 1
ATOM 494 N N . ALA A 1 68 ? -21.837 14.716 26.120 1.00 92.00 68 ALA A N 1
ATOM 495 C CA . ALA A 1 68 ? -21.641 14.030 24.847 1.00 92.00 68 ALA A CA 1
ATOM 496 C C . ALA A 1 68 ? -21.906 12.525 24.986 1.00 92.00 68 ALA A C 1
ATOM 498 O O . ALA A 1 68 ? -21.638 11.937 26.043 1.00 92.00 68 ALA A O 1
ATOM 499 N N . VAL A 1 69 ? -22.376 11.920 23.896 1.00 95.31 69 VAL A N 1
ATOM 500 C CA . VAL A 1 69 ? -22.364 10.468 23.687 1.00 95.31 69 VAL A CA 1
ATOM 501 C C . VAL A 1 69 ? -21.438 10.172 22.510 1.00 95.31 69 VAL A C 1
ATOM 503 O O . VAL A 1 69 ? -21.585 10.786 21.454 1.00 95.31 69 VAL A O 1
ATOM 506 N N . THR A 1 70 ? -20.514 9.230 22.674 1.00 95.62 70 THR A N 1
ATOM 507 C CA . THR A 1 70 ? -19.641 8.752 21.594 1.00 95.62 70 THR A CA 1
ATOM 508 C C . THR A 1 70 ? -19.914 7.281 21.314 1.00 95.62 70 THR A C 1
ATOM 510 O O . THR A 1 70 ? -19.963 6.483 22.249 1.00 95.62 70 THR A O 1
ATOM 513 N N . ILE A 1 71 ? -20.061 6.916 20.040 1.00 95.19 71 ILE A N 1
ATOM 514 C CA . ILE A 1 71 ? -20.292 5.534 19.604 1.00 95.19 71 ILE A CA 1
ATOM 515 C C . ILE A 1 71 ? -19.134 5.059 18.715 1.00 95.19 71 ILE A C 1
ATOM 517 O O . ILE A 1 71 ? -18.869 5.633 17.661 1.00 95.19 71 ILE A O 1
ATOM 521 N N . GLY A 1 72 ? -18.459 3.984 19.110 1.00 93.12 72 GLY A N 1
ATOM 522 C CA . GLY A 1 72 ? -17.647 3.155 18.222 1.00 93.12 72 GLY A CA 1
ATOM 523 C C . GLY A 1 72 ? -18.493 2.030 17.635 1.00 93.12 72 GLY A C 1
ATOM 524 O O . GLY A 1 72 ? -19.329 1.460 18.333 1.00 93.12 72 GLY A O 1
ATOM 525 N N . THR A 1 73 ? -18.309 1.702 16.357 1.00 89.62 73 THR A N 1
ATOM 526 C CA . THR A 1 73 ? -18.986 0.556 15.745 1.00 89.62 73 THR A CA 1
ATOM 527 C C . THR A 1 73 ? -18.143 -0.106 14.663 1.00 89.62 73 THR A C 1
ATOM 529 O O . THR A 1 73 ? -17.564 0.549 13.804 1.00 89.62 73 THR A O 1
ATOM 532 N N . THR A 1 74 ? -18.134 -1.437 14.674 1.00 85.12 74 THR A N 1
ATOM 533 C CA . THR A 1 74 ? -17.492 -2.271 13.638 1.00 85.12 74 THR A CA 1
ATOM 534 C C . THR A 1 74 ? -18.433 -2.624 12.481 1.00 85.12 74 THR A C 1
ATOM 536 O O . THR A 1 74 ? -18.038 -3.287 11.527 1.00 85.12 74 THR A O 1
ATOM 539 N N . HIS A 1 75 ? -19.688 -2.173 12.516 1.00 85.44 75 HIS A N 1
ATOM 540 C CA . HIS A 1 75 ? -20.684 -2.587 11.529 1.00 85.44 75 HIS A CA 1
ATOM 541 C C . HIS A 1 75 ? -20.321 -2.166 10.094 1.00 85.44 75 HIS A C 1
ATOM 543 O O . HIS A 1 75 ? -20.486 -2.944 9.159 1.00 85.44 75 HIS A O 1
ATOM 549 N N . PHE A 1 76 ? -19.765 -0.962 9.914 1.00 88.81 76 PHE A N 1
ATOM 550 C CA . PHE A 1 76 ? -19.420 -0.469 8.580 1.00 88.81 76 PHE A CA 1
ATOM 551 C C . PHE A 1 76 ? -18.315 -1.283 7.901 1.00 88.81 76 PHE A C 1
ATOM 553 O O . PHE A 1 76 ? -18.401 -1.557 6.706 1.00 88.81 76 PHE A O 1
ATOM 560 N N . ILE A 1 77 ? -17.288 -1.690 8.654 1.00 87.50 77 ILE A N 1
ATOM 561 C CA . ILE A 1 77 ? -16.210 -2.512 8.100 1.00 87.50 77 ILE A CA 1
ATOM 562 C C . ILE A 1 77 ? -16.717 -3.920 7.755 1.00 87.50 77 ILE A C 1
ATOM 564 O O . ILE A 1 77 ? -16.361 -4.444 6.699 1.00 87.50 77 ILE A O 1
ATOM 568 N N . ASN A 1 78 ? -17.608 -4.495 8.570 1.00 85.31 78 ASN A N 1
ATOM 569 C CA . ASN A 1 78 ? -18.163 -5.830 8.323 1.00 85.31 78 ASN A CA 1
ATOM 570 C C . ASN A 1 78 ? -18.967 -5.889 7.018 1.00 85.31 78 ASN A C 1
ATOM 572 O O . ASN A 1 78 ? -18.782 -6.824 6.245 1.00 85.31 78 ASN A O 1
ATOM 576 N N . ALA A 1 79 ? -19.751 -4.852 6.700 1.00 87.25 79 ALA A N 1
ATOM 577 C CA . ALA A 1 79 ? -20.481 -4.775 5.432 1.00 87.25 79 ALA A CA 1
ATOM 578 C C . ALA A 1 79 ? -19.558 -4.924 4.202 1.00 87.25 79 ALA A C 1
ATOM 580 O O . ALA A 1 79 ? -19.916 -5.585 3.221 1.00 87.25 79 ALA A O 1
ATOM 581 N N . VAL A 1 80 ? -18.353 -4.339 4.264 1.00 88.69 80 VAL A N 1
ATOM 582 C CA . VAL A 1 80 ? -17.328 -4.440 3.213 1.00 88.69 80 VAL A CA 1
ATOM 583 C C . VAL A 1 80 ? -16.654 -5.812 3.224 1.00 88.69 80 VAL A C 1
ATOM 585 O O . VAL A 1 80 ? -16.545 -6.440 2.171 1.00 88.69 80 VAL A O 1
ATOM 588 N N . VAL A 1 81 ? -16.225 -6.290 4.396 1.00 86.56 81 VAL A N 1
ATOM 589 C CA . VAL A 1 81 ? -15.506 -7.569 4.551 1.00 86.56 81 VAL A CA 1
ATOM 590 C C . VAL A 1 81 ? -16.372 -8.762 4.133 1.00 86.56 81 VAL A C 1
ATOM 592 O O . VAL A 1 81 ? -15.894 -9.660 3.442 1.00 86.56 81 VAL A O 1
ATOM 595 N N . GLU A 1 82 ? -17.658 -8.751 4.475 1.00 85.56 82 GLU A N 1
ATOM 596 C CA . GLU A 1 82 ? -18.622 -9.801 4.116 1.00 85.56 82 GLU A CA 1
ATOM 597 C C . GLU A 1 82 ? -19.123 -9.670 2.662 1.00 85.56 82 GLU A C 1
ATOM 599 O O . GLU A 1 82 ? -19.728 -10.596 2.096 1.00 85.56 82 GLU A O 1
ATOM 604 N N . ALA A 1 83 ? -18.823 -8.533 2.020 1.00 88.56 83 ALA A N 1
ATOM 605 C CA . ALA A 1 83 ? -19.334 -8.129 0.716 1.00 88.56 83 ALA A CA 1
ATOM 606 C C . ALA A 1 83 ? -20.875 -8.210 0.667 1.00 88.56 83 ALA A C 1
ATOM 608 O O . ALA A 1 83 ? -21.455 -8.905 -0.176 1.00 88.56 83 ALA A O 1
ATOM 609 N N . ASN A 1 84 ? -21.538 -7.523 1.605 1.00 89.19 84 ASN A N 1
ATOM 610 C CA . ASN A 1 84 ? -22.993 -7.532 1.755 1.00 89.19 84 ASN A CA 1
ATOM 611 C C . ASN A 1 84 ? -23.674 -6.602 0.734 1.00 89.19 84 ASN A C 1
ATOM 613 O O . ASN A 1 84 ? -23.765 -5.389 0.916 1.00 89.19 84 ASN A O 1
ATOM 617 N N . ALA A 1 85 ? -24.228 -7.183 -0.333 1.00 89.75 85 ALA A N 1
ATOM 618 C CA . ALA A 1 85 ? -24.873 -6.441 -1.420 1.00 89.75 85 ALA A CA 1
ATOM 619 C C . ALA A 1 85 ? -26.117 -5.621 -1.012 1.00 89.75 85 ALA A C 1
ATOM 621 O O . ALA A 1 85 ? -26.579 -4.801 -1.800 1.00 89.75 85 ALA A O 1
ATOM 622 N N . ARG A 1 86 ? -26.691 -5.837 0.182 1.00 90.19 86 ARG A N 1
ATOM 623 C CA . ARG A 1 86 ? -27.831 -5.041 0.683 1.00 90.19 86 ARG A CA 1
ATOM 624 C C . ARG A 1 86 ? -27.397 -3.746 1.364 1.00 90.19 86 ARG A C 1
ATOM 626 O O . ARG A 1 86 ? -28.198 -2.822 1.483 1.00 90.19 86 ARG A O 1
ATOM 633 N N . GLU A 1 87 ? -26.156 -3.702 1.834 1.00 90.81 87 GLU A N 1
ATOM 634 C CA . GLU A 1 87 ? -25.586 -2.580 2.585 1.00 90.81 87 GLU A CA 1
ATOM 635 C C . GLU A 1 87 ? -24.603 -1.753 1.753 1.00 90.81 87 GLU A C 1
ATOM 637 O O . GLU A 1 87 ? -24.215 -0.659 2.167 1.00 90.81 87 GLU A O 1
ATOM 642 N N . LEU A 1 88 ? -24.239 -2.252 0.571 1.00 95.44 88 LEU A N 1
ATOM 643 C CA . LEU A 1 88 ? -23.311 -1.623 -0.355 1.00 95.44 88 LEU A CA 1
ATOM 644 C C . LEU A 1 88 ? -24.030 -1.179 -1.633 1.00 95.44 88 LEU A C 1
ATOM 646 O O . LEU A 1 88 ? -24.807 -1.927 -2.224 1.00 95.44 88 LEU A O 1
ATOM 650 N N . SER A 1 89 ? -23.740 0.041 -2.071 1.00 95.81 89 SER A N 1
ATOM 651 C CA . SER A 1 89 ? -24.245 0.623 -3.317 1.00 95.81 89 SER A CA 1
ATOM 652 C C . SER A 1 89 ? -23.213 0.489 -4.438 1.00 95.81 89 SER A C 1
ATOM 654 O O . SER A 1 89 ? -22.009 0.507 -4.182 1.00 95.81 89 SER A O 1
ATOM 656 N N . ARG A 1 90 ? -23.678 0.407 -5.693 1.00 97.12 90 ARG A N 1
ATOM 657 C CA . ARG A 1 90 ? -22.802 0.578 -6.864 1.00 97.12 90 ARG A CA 1
ATOM 658 C C . ARG A 1 90 ? -22.262 2.002 -6.911 1.00 97.12 90 ARG A C 1
ATOM 660 O O . ARG A 1 90 ? -23.011 2.943 -6.649 1.00 97.12 90 ARG A O 1
ATOM 667 N N . VAL A 1 91 ? -21.001 2.149 -7.301 1.00 98.12 91 VAL A N 1
ATOM 668 C CA . VAL A 1 91 ? -20.275 3.419 -7.317 1.00 98.12 91 VAL A CA 1
ATOM 669 C C . VAL A 1 91 ? -19.708 3.677 -8.706 1.00 98.12 91 VAL A C 1
ATOM 671 O O . VAL A 1 91 ? -18.957 2.860 -9.236 1.00 98.12 91 VAL A O 1
ATOM 674 N N . ALA A 1 92 ? -20.038 4.832 -9.279 1.00 98.12 92 ALA A N 1
ATOM 675 C CA . ALA A 1 92 ? -19.361 5.346 -10.463 1.00 98.12 92 ALA A CA 1
ATOM 676 C C . ALA A 1 92 ? -18.081 6.094 -10.063 1.00 98.12 92 ALA A C 1
ATOM 678 O O . ALA A 1 92 ? -18.097 6.885 -9.121 1.00 98.12 92 ALA A O 1
ATOM 679 N N . VAL A 1 93 ? -16.982 5.892 -10.787 1.00 98.38 93 VAL A N 1
ATOM 680 C CA . VAL A 1 93 ? -15.694 6.549 -10.498 1.00 98.38 93 VAL A CA 1
ATOM 681 C C . VAL A 1 93 ? -15.391 7.604 -11.555 1.00 98.38 93 VAL A C 1
ATOM 683 O O . VAL A 1 93 ? -15.320 7.290 -12.738 1.00 98.38 93 VAL A O 1
ATOM 686 N N . LEU A 1 94 ? -15.191 8.854 -11.147 1.00 98.19 94 LEU A N 1
ATOM 687 C CA . LEU A 1 94 ? -14.846 9.967 -12.027 1.00 98.19 94 LEU A CA 1
ATOM 688 C C . LEU A 1 94 ? -13.410 10.403 -11.727 1.00 98.19 94 LEU A C 1
ATOM 690 O O . LEU A 1 94 ? -13.153 11.039 -10.704 1.00 98.19 94 LEU A O 1
ATOM 694 N N . ARG A 1 95 ? -12.470 10.071 -12.615 1.00 97.88 95 ARG A N 1
ATOM 695 C CA . ARG A 1 95 ? -11.065 10.471 -12.489 1.00 97.88 95 ARG A CA 1
ATOM 696 C C . ARG A 1 95 ? -10.814 11.822 -13.155 1.00 97.88 95 ARG A C 1
ATOM 698 O O . ARG A 1 95 ? -10.989 11.939 -14.363 1.00 97.88 95 ARG A O 1
ATOM 705 N N . LEU A 1 96 ? -10.350 12.812 -12.394 1.00 97.31 96 LEU A N 1
ATOM 706 C CA . LEU A 1 96 ? -9.805 14.072 -12.913 1.00 97.31 96 LEU A CA 1
ATOM 707 C C . LEU A 1 96 ? -8.304 13.873 -13.154 1.00 97.31 96 LEU A C 1
ATOM 709 O O . LEU A 1 96 ? -7.484 14.032 -12.245 1.00 97.31 96 LEU A O 1
ATOM 713 N N . CYS A 1 97 ? -7.952 13.433 -14.356 1.00 94.50 97 CYS A N 1
ATOM 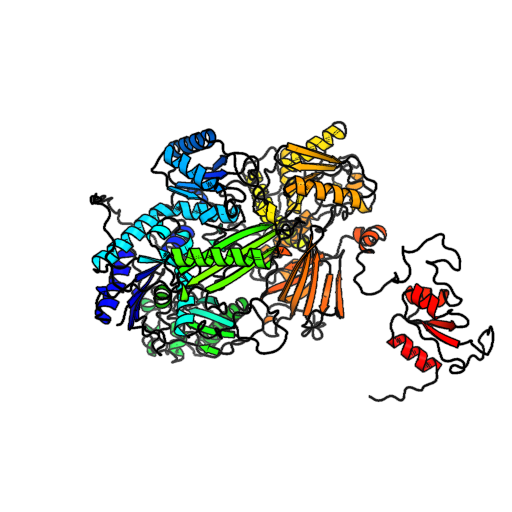714 C CA . CYS A 1 97 ? -6.593 12.976 -14.665 1.00 94.50 97 CYS A CA 1
ATOM 715 C C . CYS A 1 97 ? -6.082 13.437 -16.035 1.00 94.50 97 CYS A C 1
ATOM 717 O O . CYS A 1 97 ? -4.918 13.197 -16.372 1.00 94.50 97 CYS A O 1
ATOM 719 N N . GLY A 1 98 ? -6.936 14.069 -16.846 1.00 92.81 98 GLY A N 1
ATOM 720 C CA . GLY A 1 98 ? -6.611 14.397 -18.226 1.00 92.81 98 GLY A CA 1
ATOM 721 C C . GLY A 1 98 ? -6.173 13.139 -18.993 1.00 92.81 98 GLY A C 1
ATOM 722 O O . GLY A 1 98 ? -6.885 12.127 -18.973 1.00 92.81 98 GLY A O 1
ATOM 723 N N . PRO A 1 99 ? -5.018 13.157 -19.680 1.00 91.00 99 PRO A N 1
ATOM 724 C CA . PRO A 1 99 ? -4.527 11.989 -20.405 1.00 91.00 99 PRO A CA 1
ATOM 725 C C . PRO A 1 99 ? -3.904 10.912 -19.502 1.00 91.00 99 PRO A C 1
ATOM 727 O O . PRO A 1 99 ? -3.665 9.810 -19.985 1.00 91.00 99 PRO A O 1
ATOM 730 N N . PHE A 1 100 ? -3.635 11.195 -18.224 1.00 91.25 100 PHE A N 1
ATOM 731 C CA . PHE A 1 100 ? -2.939 10.269 -17.329 1.00 91.25 100 PHE A CA 1
ATOM 732 C C . PHE A 1 100 ? -3.874 9.213 -16.733 1.00 91.25 100 PHE A C 1
ATOM 734 O O . PHE A 1 100 ? -5.099 9.329 -16.763 1.00 91.25 100 PHE A O 1
ATOM 741 N N . THR A 1 101 ? -3.265 8.184 -16.144 1.00 89.75 101 THR A N 1
ATOM 742 C CA . THR A 1 101 ? -3.912 7.219 -15.249 1.00 89.75 101 THR A CA 1
ATOM 743 C C . THR A 1 101 ? -5.062 6.441 -15.877 1.00 89.75 101 THR A C 1
ATOM 745 O O . THR A 1 101 ? -6.078 6.157 -15.243 1.00 89.75 101 THR A O 1
ATOM 748 N N . ARG A 1 102 ? -4.907 6.065 -17.143 1.00 89.88 102 ARG A N 1
ATOM 749 C CA . ARG A 1 102 ? -5.854 5.174 -17.833 1.00 89.88 102 ARG A CA 1
ATOM 750 C C . ARG A 1 102 ? -5.312 3.759 -18.005 1.00 89.88 102 ARG A C 1
ATOM 752 O O . ARG A 1 102 ? -6.055 2.878 -18.413 1.00 89.88 102 ARG A O 1
ATOM 759 N N . GLN A 1 103 ? -4.040 3.539 -17.661 1.00 85.94 103 GLN A N 1
ATOM 760 C CA . GLN A 1 103 ? -3.367 2.243 -17.766 1.00 85.94 103 GLN A CA 1
ATOM 761 C C . GLN A 1 103 ? -3.990 1.175 -16.858 1.00 85.94 103 GLN A C 1
ATOM 763 O O . GLN A 1 103 ? -3.961 -0.001 -17.203 1.00 85.94 103 GLN A O 1
ATOM 768 N N . ILE A 1 104 ? -4.498 1.591 -15.695 1.00 90.69 104 ILE A N 1
ATOM 769 C CA . ILE A 1 104 ? -5.095 0.721 -14.681 1.00 90.69 104 ILE A CA 1
ATOM 770 C C . ILE A 1 104 ? -6.512 1.213 -14.436 1.00 90.69 104 ILE A C 1
ATOM 772 O O . ILE A 1 104 ? -6.695 2.322 -13.924 1.00 90.69 104 ILE A O 1
ATOM 776 N N . SER A 1 105 ? -7.511 0.411 -14.784 1.00 90.69 105 SER A N 1
ATOM 777 C CA . SER A 1 105 ? -8.913 0.768 -14.553 1.00 90.69 105 SER A CA 1
ATOM 778 C C . SER A 1 105 ? -9.256 0.853 -13.054 1.00 90.69 105 SER A C 1
ATOM 780 O O . SER A 1 105 ? -8.674 0.119 -12.249 1.00 90.69 105 SER A O 1
ATOM 782 N N . PRO A 1 106 ? -10.234 1.686 -12.644 1.00 94.19 106 PRO A N 1
ATOM 783 C CA . PRO A 1 106 ? -10.826 1.564 -11.315 1.00 94.19 106 PRO A CA 1
ATOM 784 C C . PRO A 1 106 ? -11.301 0.134 -11.036 1.00 94.19 106 PRO A C 1
ATOM 786 O O . PRO A 1 106 ? -11.657 -0.608 -11.956 1.00 94.19 106 PRO A O 1
ATOM 789 N N . PHE A 1 107 ? -11.294 -0.263 -9.762 1.00 92.50 107 PHE A N 1
ATOM 790 C CA . PHE A 1 107 ? -11.608 -1.627 -9.309 1.00 92.50 107 PHE A CA 1
ATOM 791 C C . PHE A 1 107 ? -10.635 -2.732 -9.774 1.00 92.50 107 PHE A C 1
ATOM 793 O O . PHE A 1 107 ? -10.937 -3.917 -9.599 1.00 92.50 107 PHE A O 1
ATOM 800 N N . ALA A 1 108 ? -9.478 -2.399 -10.361 1.00 88.38 108 ALA A N 1
ATOM 801 C CA . ALA A 1 108 ? -8.516 -3.400 -10.841 1.00 88.38 108 ALA A CA 1
ATOM 802 C C . ALA A 1 108 ? -8.028 -4.357 -9.738 1.00 88.38 108 ALA A C 1
ATOM 804 O O . ALA A 1 108 ? -7.856 -5.546 -10.005 1.00 88.38 108 ALA A O 1
ATOM 805 N N . ASP A 1 109 ? -7.869 -3.845 -8.514 1.00 84.94 109 ASP A N 1
ATOM 806 C CA . ASP A 1 109 ? -7.360 -4.584 -7.350 1.00 84.94 109 ASP A CA 1
ATOM 807 C C . ASP A 1 109 ? -8.476 -5.073 -6.400 1.00 84.94 109 ASP A C 1
ATOM 809 O O . ASP A 1 109 ? -8.215 -5.482 -5.274 1.00 84.94 109 ASP A O 1
ATOM 813 N N . PHE A 1 110 ? -9.748 -5.012 -6.820 1.00 91.12 110 PHE A N 1
ATOM 814 C CA . PHE A 1 110 ? -10.867 -5.476 -5.993 1.00 91.12 110 PHE A CA 1
ATOM 815 C C . PHE A 1 110 ? -11.100 -6.985 -6.157 1.00 91.12 110 PHE A C 1
ATOM 817 O O . PHE A 1 110 ? -11.115 -7.481 -7.292 1.00 91.12 110 PHE A O 1
ATOM 824 N N . PRO A 1 111 ? -11.410 -7.717 -5.068 1.00 89.88 111 PRO A N 1
ATOM 825 C CA . PRO A 1 111 ? -11.852 -9.102 -5.163 1.00 89.88 111 PRO A CA 1
ATOM 826 C C . PRO A 1 111 ? -13.066 -9.246 -6.095 1.00 89.88 111 PRO A C 1
ATOM 828 O O . PRO A 1 111 ? -13.986 -8.424 -6.015 1.00 89.88 111 PRO A O 1
ATOM 831 N N . PRO A 1 112 ? -13.147 -10.302 -6.933 1.00 86.88 112 PRO A N 1
ATOM 832 C CA . PRO A 1 112 ? -14.197 -10.427 -7.950 1.00 86.88 112 PRO A CA 1
ATOM 833 C C . PRO A 1 112 ? -15.627 -10.303 -7.407 1.00 86.88 112 PRO A C 1
ATOM 835 O O . PRO A 1 112 ? -16.460 -9.631 -8.016 1.00 86.88 112 PRO A O 1
ATOM 838 N N . LYS A 1 113 ? -15.906 -10.900 -6.235 1.00 88.69 113 LYS A N 1
ATOM 839 C CA . LYS A 1 113 ? -17.214 -10.805 -5.564 1.00 88.69 113 LYS A CA 1
ATOM 840 C C . LYS A 1 113 ? -17.548 -9.352 -5.225 1.00 88.69 113 LYS A C 1
ATOM 842 O O . LYS A 1 113 ? -18.604 -8.866 -5.618 1.00 88.69 113 LYS A O 1
ATOM 847 N N . LEU A 1 114 ? -16.640 -8.656 -4.543 1.00 91.56 114 LEU A N 1
ATOM 848 C CA . LEU A 1 114 ? -16.851 -7.272 -4.124 1.00 91.56 114 LEU A CA 1
ATOM 849 C C . LEU A 1 114 ? -16.956 -6.338 -5.337 1.00 91.56 114 LEU A C 1
ATOM 851 O O . LEU A 1 114 ? -17.886 -5.540 -5.416 1.00 91.56 114 LEU A O 1
ATOM 855 N N . ARG A 1 115 ? -16.087 -6.511 -6.342 1.00 93.38 115 ARG A N 1
ATOM 856 C CA . ARG A 1 115 ? -16.160 -5.767 -7.607 1.00 93.38 115 ARG A CA 1
ATOM 857 C C . ARG A 1 115 ? -17.525 -5.914 -8.280 1.00 93.38 115 ARG A C 1
ATOM 859 O O . ARG A 1 115 ? -18.100 -4.914 -8.685 1.00 93.38 115 ARG A O 1
ATOM 866 N N . SER A 1 116 ? -18.073 -7.129 -8.357 1.00 92.81 116 SER A N 1
ATOM 867 C CA . SER A 1 116 ? -19.376 -7.365 -9.001 1.00 92.81 116 SER A CA 1
ATOM 868 C C . SER A 1 116 ? -20.550 -6.632 -8.333 1.00 92.81 116 SER A C 1
ATOM 870 O O . SER A 1 116 ? -21.568 -6.381 -8.978 1.00 92.81 116 SER A O 1
ATOM 872 N N . ILE A 1 117 ? -20.405 -6.281 -7.052 1.00 94.50 117 ILE A N 1
ATOM 873 C CA . ILE A 1 117 ? -21.399 -5.537 -6.272 1.00 94.50 117 ILE A CA 1
ATOM 874 C C . ILE A 1 117 ? -21.199 -4.029 -6.444 1.00 94.50 117 ILE A C 1
ATOM 876 O O . ILE A 1 117 ? -22.184 -3.301 -6.548 1.00 94.50 117 ILE A O 1
ATOM 880 N N . LEU A 1 118 ? -19.944 -3.570 -6.459 1.00 96.69 118 LEU A N 1
ATOM 881 C CA . LEU A 1 118 ? -19.597 -2.151 -6.368 1.00 96.69 118 LEU A CA 1
ATOM 882 C C . LEU A 1 118 ? -19.411 -1.446 -7.715 1.00 96.69 118 LEU A C 1
ATOM 884 O O . LEU A 1 118 ? -19.598 -0.235 -7.770 1.00 96.69 118 LEU A O 1
ATOM 888 N N . ASP A 1 119 ? -19.036 -2.157 -8.779 1.00 95.94 119 ASP A N 1
ATOM 889 C CA . ASP A 1 119 ? -18.670 -1.551 -10.065 1.00 95.94 119 ASP A CA 1
ATOM 890 C C . ASP A 1 119 ? -19.888 -0.878 -10.732 1.00 95.94 119 ASP A C 1
ATOM 892 O O . ASP A 1 119 ? -20.807 -1.536 -11.234 1.00 95.94 119 ASP A O 1
ATOM 896 N N . GLY A 1 120 ? -19.917 0.457 -10.679 1.00 94.88 120 GLY A N 1
ATOM 897 C CA . GLY A 1 120 ? -20.907 1.321 -11.324 1.00 94.88 120 GLY A CA 1
ATOM 898 C C . GLY A 1 120 ? -20.374 2.027 -12.572 1.00 94.88 120 GLY A C 1
ATOM 899 O O . GLY A 1 120 ? -21.017 2.962 -13.045 1.00 94.88 120 GLY A O 1
ATOM 900 N N . GLY 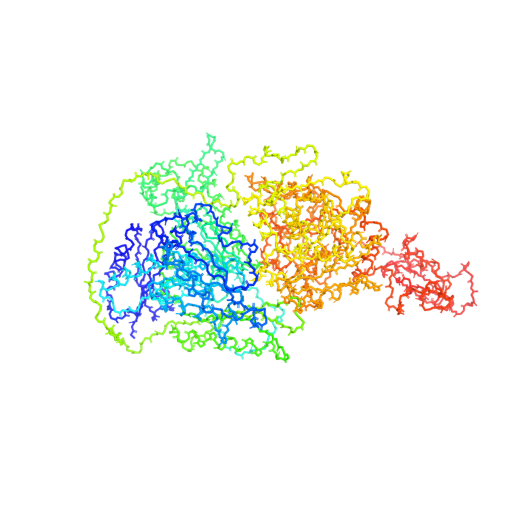A 1 121 ? -19.215 1.612 -13.095 1.00 94.44 121 GLY A N 1
ATOM 901 C CA . GLY A 1 121 ? -18.560 2.235 -14.245 1.00 94.44 121 GLY A CA 1
ATOM 902 C C . GLY A 1 121 ? -17.562 3.340 -13.884 1.00 94.44 121 GLY A C 1
ATOM 903 O O . GLY A 1 121 ? -17.466 3.797 -12.744 1.00 94.44 121 GLY A O 1
ATOM 904 N N . SER A 1 122 ? -16.786 3.768 -14.881 1.00 96.19 122 SER A N 1
ATOM 905 C CA . SER A 1 122 ? -15.729 4.767 -14.726 1.00 96.19 122 SER A CA 1
ATOM 906 C C . SER A 1 122 ? -15.728 5.807 -15.848 1.00 96.19 122 SER A C 1
ATOM 908 O O . SER A 1 122 ? -16.072 5.521 -16.996 1.00 96.19 122 SER A O 1
ATOM 910 N N . PHE A 1 123 ? -15.321 7.028 -15.507 1.00 97.06 123 PHE A N 1
ATOM 911 C CA . PHE A 1 123 ? -15.215 8.169 -16.408 1.00 97.06 123 PHE A CA 1
ATOM 912 C C . PHE A 1 123 ? -13.860 8.844 -16.207 1.00 97.06 123 PHE A C 1
ATOM 914 O O . PHE A 1 123 ? -13.482 9.164 -15.083 1.00 97.06 123 PHE A O 1
ATOM 921 N N . PHE A 1 124 ? -13.142 9.083 -17.300 1.00 96.69 124 PHE A N 1
ATOM 922 C CA . PHE A 1 124 ? -11.868 9.799 -17.293 1.00 96.69 124 PHE A CA 1
ATOM 923 C C . PHE A 1 124 ? -12.105 11.199 -17.841 1.00 96.69 124 PHE A C 1
ATOM 925 O O . PHE A 1 124 ? -12.533 11.345 -18.988 1.00 96.69 124 PHE A O 1
ATOM 932 N N . LEU A 1 125 ? -11.854 12.201 -17.009 1.00 97.12 125 LEU A N 1
ATOM 933 C CA . LEU A 1 125 ? -12.179 13.594 -17.262 1.00 97.12 125 LEU A CA 1
ATOM 934 C C . LEU A 1 125 ? -10.921 14.463 -17.277 1.00 97.12 125 LEU A C 1
ATOM 936 O O . LEU A 1 125 ? -9.889 14.133 -16.676 1.00 97.12 125 LEU A O 1
ATOM 940 N N . ASP A 1 126 ? -11.039 15.600 -17.947 1.00 96.62 126 ASP A N 1
ATOM 941 C CA . ASP A 1 126 ? -10.044 16.659 -17.943 1.00 96.62 126 ASP A CA 1
ATOM 942 C C . ASP A 1 126 ? -9.956 17.268 -16.537 1.00 96.62 126 ASP A C 1
ATOM 944 O O . ASP A 1 126 ? -10.938 17.317 -15.792 1.00 96.62 126 ASP A O 1
ATOM 948 N N . GLY A 1 127 ? -8.754 17.687 -16.150 1.00 94.25 127 GLY A N 1
ATOM 949 C CA . GLY A 1 127 ? -8.416 18.037 -14.775 1.00 94.25 127 GLY A CA 1
ATOM 950 C C . GLY A 1 127 ? -7.161 17.311 -14.297 1.00 94.25 127 GLY A C 1
ATOM 951 O O . GLY A 1 127 ? -6.394 16.761 -15.091 1.00 94.25 127 GLY A O 1
ATOM 952 N N . GLY A 1 128 ? -6.975 17.300 -12.983 1.00 93.12 128 GLY A N 1
ATOM 953 C CA . GLY A 1 128 ? -5.785 16.791 -12.318 1.00 93.12 128 GLY A CA 1
ATOM 954 C C . GLY A 1 128 ? -4.680 17.841 -12.222 1.00 93.12 128 GLY A C 1
ATOM 955 O O . GLY A 1 128 ? -4.645 18.824 -12.972 1.00 93.12 128 GLY A O 1
ATOM 956 N N . LEU A 1 129 ? -3.772 17.622 -11.276 1.00 89.31 129 LEU A N 1
ATOM 957 C CA . LEU A 1 129 ? -2.637 18.496 -11.009 1.00 89.31 129 LEU A CA 1
ATOM 958 C C . LEU A 1 129 ? -1.308 17.763 -11.209 1.00 89.31 129 LEU A C 1
ATOM 960 O O . LEU A 1 129 ? -1.228 16.541 -11.144 1.00 89.31 129 LEU A O 1
ATOM 964 N N . GLU A 1 130 ? -0.256 18.530 -11.447 1.00 85.88 130 GLU A N 1
ATOM 965 C CA . GLU A 1 130 ? 1.140 18.118 -11.374 1.00 85.88 130 GLU A CA 1
ATOM 966 C C . GLU A 1 130 ? 1.619 18.098 -9.912 1.00 85.88 130 GLU A C 1
ATOM 968 O O . GLU A 1 130 ? 1.014 18.707 -9.026 1.00 85.88 130 GLU A O 1
ATOM 973 N N . PHE A 1 131 ? 2.765 17.463 -9.644 1.00 78.44 131 PHE A N 1
ATOM 974 C CA . PHE A 1 131 ? 3.344 17.389 -8.289 1.00 78.44 131 PHE A CA 1
ATOM 975 C C . PHE A 1 131 ? 3.656 18.769 -7.670 1.00 78.44 131 PHE A C 1
ATOM 977 O O . PHE A 1 131 ? 3.844 18.891 -6.459 1.00 78.44 131 PHE A O 1
ATOM 984 N N . ASN A 1 132 ? 3.761 19.805 -8.508 1.00 74.19 132 ASN A N 1
ATOM 985 C CA . ASN A 1 132 ? 4.008 21.195 -8.131 1.00 74.19 132 ASN A CA 1
ATOM 986 C C . ASN A 1 132 ? 2.709 22.022 -7.968 1.00 74.19 132 ASN A C 1
ATOM 988 O O . ASN A 1 132 ? 2.798 23.206 -7.633 1.00 74.19 132 ASN A O 1
ATOM 992 N N . GLY A 1 133 ? 1.535 21.414 -8.186 1.00 79.00 133 GLY A N 1
ATOM 993 C CA . GLY A 1 133 ? 0.214 22.042 -8.113 1.00 79.00 133 GLY A CA 1
ATOM 994 C C . GLY A 1 133 ? -0.266 22.721 -9.402 1.00 79.00 133 GLY A C 1
ATOM 995 O O . GLY A 1 133 ? -1.358 23.288 -9.407 1.00 79.00 133 GLY A O 1
ATOM 996 N N . GLU A 1 134 ? 0.511 22.696 -10.489 1.00 83.81 134 GLU A N 1
ATOM 997 C CA . GLU A 1 134 ? 0.059 23.189 -11.797 1.00 83.81 134 GLU A CA 1
ATOM 998 C C . GLU A 1 134 ? -1.016 22.269 -12.385 1.00 83.81 134 GLU A C 1
ATOM 1000 O O . GLU A 1 134 ? -1.035 21.073 -12.118 1.00 83.81 134 GLU A O 1
ATOM 1005 N N . GLN A 1 135 ? -1.936 22.810 -13.183 1.00 89.06 135 GLN A N 1
ATOM 1006 C CA . GLN A 1 135 ? -2.997 22.001 -13.788 1.00 89.06 135 GLN A CA 1
ATOM 1007 C C . GLN A 1 135 ? -2.448 21.153 -14.937 1.00 89.06 135 GLN A C 1
ATOM 1009 O O . GLN A 1 135 ? -1.759 21.674 -15.813 1.00 89.06 135 GLN A O 1
ATOM 1014 N N . ILE A 1 136 ? -2.817 19.870 -14.973 1.00 90.75 136 ILE A N 1
ATOM 1015 C CA . ILE A 1 136 ? -2.549 18.991 -16.120 1.00 90.75 136 ILE A CA 1
ATOM 1016 C C . ILE A 1 136 ? -3.361 19.470 -17.329 1.00 90.75 136 ILE A C 1
ATOM 1018 O O . ILE A 1 136 ? -2.810 19.727 -18.398 1.00 90.75 136 ILE A O 1
ATOM 1022 N N . LEU A 1 137 ? -4.676 19.591 -17.138 1.00 92.69 137 LEU A N 1
ATOM 1023 C CA . LEU A 1 137 ? -5.637 20.189 -18.060 1.00 92.69 137 LEU A CA 1
ATOM 1024 C C . LEU A 1 137 ? -6.678 20.976 -17.243 1.00 92.69 137 LEU A C 1
ATOM 1026 O O . LEU A 1 137 ? -6.924 20.633 -16.081 1.00 92.69 137 LEU A O 1
ATOM 1030 N N . PRO A 1 138 ? -7.295 22.028 -17.808 1.00 94.50 138 PRO A N 1
ATOM 1031 C CA . PRO A 1 138 ? -8.433 22.684 -17.173 1.00 94.50 138 PRO A CA 1
ATOM 1032 C C . PRO A 1 138 ? -9.645 21.740 -17.131 1.00 94.50 138 PRO A C 1
ATOM 1034 O O . PRO A 1 138 ? -9.801 20.890 -18.000 1.00 94.50 138 PRO A O 1
ATOM 1037 N N . LEU A 1 139 ? -10.531 21.914 -16.146 1.00 96.12 139 LEU A N 1
ATOM 1038 C CA . LEU A 1 139 ? -11.788 21.160 -16.078 1.00 96.12 139 LEU A CA 1
ATOM 1039 C C . LEU A 1 139 ? -12.696 21.482 -17.276 1.00 96.12 139 LEU A C 1
ATOM 1041 O O . LEU A 1 139 ? -12.985 22.653 -17.531 1.00 96.12 139 LEU A O 1
ATOM 1045 N N . ASP A 1 140 ? -13.230 20.451 -17.934 1.00 97.56 140 ASP A N 1
ATOM 1046 C CA . ASP A 1 140 ? -14.299 20.591 -18.928 1.00 97.56 140 ASP A CA 1
ATOM 1047 C C . ASP A 1 140 ? -15.672 20.386 -18.265 1.00 97.56 140 ASP A C 1
ATOM 1049 O O . ASP A 1 140 ? -16.077 19.282 -17.894 1.00 97.56 140 ASP A O 1
ATOM 1053 N N . TYR A 1 141 ? -16.416 21.483 -18.113 1.00 97.62 141 TYR A N 1
ATOM 1054 C CA . TYR A 1 141 ? -17.711 21.473 -17.431 1.00 97.62 141 TYR A CA 1
ATOM 1055 C C . TYR A 1 141 ? -18.794 20.709 -18.198 1.00 97.62 141 TYR A C 1
ATOM 1057 O O . TYR A 1 141 ? -19.662 20.103 -17.569 1.00 97.62 141 TYR A O 1
ATOM 1065 N N . GLU A 1 142 ? -18.768 20.706 -19.533 1.00 97.94 142 GLU A N 1
ATOM 1066 C CA . GLU A 1 142 ? -19.739 19.926 -20.308 1.00 97.94 142 GLU A CA 1
ATOM 1067 C C . GLU A 1 142 ? -19.399 18.439 -20.283 1.00 97.94 142 GLU A C 1
ATOM 1069 O O . GLU A 1 142 ? -20.311 17.618 -20.173 1.00 97.94 142 GLU A O 1
ATOM 1074 N N . GLN A 1 143 ? -18.112 18.086 -20.296 1.00 97.81 143 GLN A N 1
ATOM 1075 C CA . GLN A 1 143 ? -17.663 16.706 -20.106 1.00 97.81 143 GLN A CA 1
ATOM 1076 C C . GLN A 1 143 ? -18.145 16.149 -18.754 1.00 97.81 143 GLN A C 1
ATOM 1078 O O . GLN A 1 143 ? -18.698 15.047 -18.711 1.00 97.81 143 GLN A O 1
ATOM 1083 N N . ILE A 1 144 ? -18.044 16.938 -17.674 1.00 98.31 144 ILE A N 1
ATOM 1084 C CA . ILE A 1 144 ? -18.593 16.582 -16.353 1.00 98.31 144 ILE A CA 1
ATOM 1085 C C . ILE A 1 144 ? -20.111 16.375 -16.441 1.00 98.31 144 ILE A C 1
ATOM 1087 O O . ILE A 1 144 ? -20.607 15.319 -16.055 1.00 98.31 144 ILE A O 1
ATOM 1091 N N . ARG A 1 145 ? -20.868 17.332 -17.003 1.00 98.38 145 ARG A N 1
ATOM 1092 C CA . ARG A 1 145 ? -22.336 17.207 -17.129 1.00 98.38 145 ARG A CA 1
ATOM 1093 C C . ARG A 1 145 ? -22.756 15.981 -17.941 1.00 98.38 145 ARG A C 1
ATOM 1095 O O . ARG A 1 145 ? -23.756 15.342 -17.610 1.00 98.38 145 ARG A O 1
ATOM 1102 N N . GLN A 1 146 ? -22.023 15.649 -19.000 1.00 97.88 146 GLN A N 1
ATOM 1103 C CA . GLN A 1 146 ? -22.282 14.463 -19.818 1.00 97.88 146 GLN A CA 1
ATOM 1104 C C . GLN A 1 146 ? -22.023 13.170 -19.043 1.00 97.88 146 GLN A C 1
ATOM 1106 O O . GLN A 1 146 ? -22.880 12.283 -19.065 1.00 97.88 146 GLN A O 1
ATOM 1111 N N . ALA A 1 147 ? -20.900 13.082 -18.323 1.00 97.19 147 ALA A N 1
ATOM 1112 C CA . ALA A 1 147 ? -20.597 11.946 -17.456 1.00 97.19 147 ALA A CA 1
ATOM 1113 C C . ALA A 1 147 ? -21.690 11.751 -16.393 1.00 97.19 147 ALA A C 1
ATOM 1115 O O . ALA A 1 147 ? -22.197 10.641 -16.236 1.00 97.19 147 ALA A O 1
ATOM 1116 N N . THR A 1 148 ? -22.150 12.835 -15.756 1.00 97.88 148 THR A N 1
ATOM 1117 C CA . THR A 1 148 ? -23.244 12.793 -14.771 1.00 97.88 148 THR A CA 1
ATOM 1118 C C . THR A 1 148 ? -24.547 12.270 -15.372 1.00 97.88 148 THR A C 1
ATOM 1120 O O . THR A 1 148 ? -25.174 11.369 -14.818 1.00 97.88 148 THR A O 1
ATOM 1123 N N . ARG A 1 149 ? -24.957 12.771 -16.544 1.00 97.19 149 ARG A N 1
ATOM 1124 C CA . ARG A 1 149 ? -26.164 12.260 -17.220 1.00 97.19 149 ARG A CA 1
ATOM 1125 C C . ARG A 1 149 ? -26.031 10.773 -17.558 1.00 97.19 149 ARG A C 1
ATOM 1127 O O . ARG A 1 149 ? -27.002 10.035 -17.411 1.00 97.19 149 ARG A O 1
ATOM 1134 N N . HIS A 1 150 ? -24.850 10.326 -17.988 1.00 96.06 150 HIS A N 1
ATOM 1135 C CA . HIS A 1 150 ? -24.602 8.916 -18.297 1.00 96.06 150 HIS A CA 1
ATOM 1136 C C . HIS A 1 150 ? -24.733 8.020 -17.058 1.00 96.06 150 HIS A C 1
ATOM 1138 O O . HIS A 1 150 ? -25.448 7.022 -17.103 1.00 96.06 150 HIS A O 1
ATOM 1144 N N . LEU A 1 151 ? -24.103 8.420 -15.951 1.00 95.06 151 LEU A N 1
ATOM 1145 C CA . LEU A 1 151 ? -24.228 7.809 -14.621 1.00 95.06 151 LEU A CA 1
ATOM 1146 C C . LEU A 1 151 ? -25.703 7.619 -14.227 1.00 95.06 151 LEU A C 1
ATOM 1148 O O . LEU A 1 151 ? -26.122 6.508 -13.894 1.00 95.06 151 LEU A O 1
ATOM 1152 N N . ILE A 1 152 ? -26.505 8.686 -14.324 1.00 94.75 152 ILE A N 1
ATOM 1153 C CA . ILE A 1 152 ? -27.925 8.665 -13.941 1.00 94.75 152 ILE A CA 1
ATOM 1154 C C . ILE A 1 152 ? -28.711 7.711 -14.844 1.00 94.75 152 ILE A C 1
ATOM 1156 O O . ILE A 1 152 ? -29.520 6.919 -14.360 1.00 94.75 152 ILE A O 1
ATOM 1160 N N . HIS A 1 153 ? -28.445 7.730 -16.154 1.00 94.75 153 HIS A N 1
ATOM 1161 C CA . HIS A 1 153 ? -29.072 6.812 -17.107 1.00 94.75 153 HIS A CA 1
ATOM 1162 C C . HIS A 1 153 ? -28.767 5.333 -16.821 1.00 94.75 153 HIS A C 1
ATOM 1164 O O . HIS A 1 153 ? -29.596 4.481 -17.140 1.00 94.75 153 HIS A O 1
ATOM 1170 N N . GLN A 1 154 ? -27.622 5.018 -16.206 1.00 93.56 154 GLN A N 1
ATOM 1171 C CA . GLN A 1 154 ? -27.274 3.661 -15.767 1.00 93.56 154 GLN A CA 1
ATOM 1172 C C . GLN A 1 154 ? -27.907 3.267 -14.418 1.00 93.56 154 GLN A C 1
ATOM 1174 O O . GLN A 1 154 ? -27.743 2.130 -13.973 1.00 93.56 154 GLN A O 1
ATOM 1179 N N . GLY A 1 155 ? -28.641 4.175 -13.765 1.00 94.19 155 GLY A N 1
ATOM 1180 C CA . GLY A 1 155 ? -29.270 3.939 -12.464 1.00 94.19 155 GLY A CA 1
ATOM 1181 C C . GLY A 1 155 ? -28.295 3.976 -11.285 1.00 94.19 155 GLY A C 1
ATOM 1182 O O . GLY A 1 155 ? -28.634 3.501 -10.200 1.00 94.19 155 GLY A O 1
ATOM 1183 N N . VAL A 1 156 ? -27.090 4.520 -11.478 1.00 95.69 156 VAL A N 1
ATOM 1184 C CA . VAL A 1 156 ? -26.083 4.661 -10.420 1.00 95.69 156 VAL A CA 1
ATOM 1185 C C . VAL A 1 156 ? -26.282 6.003 -9.716 1.00 95.69 156 VAL A C 1
ATOM 1187 O O . VAL A 1 156 ? -26.353 7.046 -10.361 1.00 95.69 156 VAL A O 1
ATOM 1190 N N . ARG A 1 157 ? -26.399 5.973 -8.384 1.00 94.75 157 ARG A N 1
ATOM 1191 C CA . ARG A 1 157 ? -26.635 7.165 -7.545 1.00 94.75 157 ARG A CA 1
ATOM 1192 C C . ARG A 1 157 ? -25.416 7.599 -6.736 1.00 94.75 157 ARG A C 1
ATOM 1194 O O . ARG A 1 157 ? -25.343 8.759 -6.351 1.00 94.75 157 ARG A O 1
ATOM 1201 N N . SER A 1 158 ? -24.467 6.694 -6.504 1.00 97.25 158 SER A N 1
ATOM 1202 C CA . SER A 1 158 ? -23.250 6.976 -5.743 1.00 97.25 158 SER A CA 1
ATOM 1203 C C . SER A 1 158 ? -22.063 7.196 -6.677 1.00 97.25 158 SER A C 1
ATOM 1205 O O . SER A 1 158 ? -21.857 6.425 -7.617 1.00 97.25 158 SER A O 1
ATOM 1207 N N . ALA A 1 159 ? -21.271 8.232 -6.416 1.00 97.88 159 ALA A N 1
ATOM 1208 C CA . ALA A 1 159 ? -20.124 8.608 -7.230 1.00 97.88 159 ALA A CA 1
ATOM 1209 C C . ALA A 1 159 ? -18.891 8.940 -6.375 1.00 97.88 159 ALA A C 1
ATOM 1211 O O . ALA A 1 159 ? -18.985 9.627 -5.359 1.00 97.88 159 ALA A O 1
ATOM 1212 N N . ALA A 1 160 ? -17.726 8.484 -6.827 1.00 98.19 160 ALA A N 1
ATOM 1213 C CA . ALA A 1 160 ? -16.419 8.810 -6.272 1.00 98.19 160 ALA A CA 1
ATOM 1214 C C . ALA A 1 160 ? -15.659 9.705 -7.261 1.00 98.19 160 ALA A C 1
ATOM 1216 O O . ALA A 1 160 ? -15.371 9.275 -8.377 1.00 98.19 160 ALA A O 1
ATOM 1217 N N . ILE A 1 161 ? -15.325 10.934 -6.865 1.00 98.38 161 ILE A N 1
ATOM 1218 C CA . ILE A 1 161 ? -14.494 11.846 -7.663 1.00 98.38 161 ILE A CA 1
ATOM 1219 C C . ILE A 1 161 ? -13.052 11.749 -7.170 1.00 98.38 161 ILE A C 1
ATOM 1221 O O . ILE A 1 161 ? -12.784 11.977 -5.990 1.00 98.38 161 ILE A O 1
ATOM 1225 N N . VAL A 1 162 ? -12.127 11.436 -8.075 1.00 97.62 162 VAL A N 1
ATOM 1226 C CA . VAL A 1 162 ? -10.714 11.202 -7.759 1.00 97.62 162 VAL A CA 1
ATOM 1227 C C . VAL A 1 162 ? -9.827 12.031 -8.679 1.00 97.62 162 VAL A C 1
ATOM 1229 O O . VAL A 1 162 ? -9.742 11.772 -9.873 1.00 97.62 162 VAL A O 1
ATOM 1232 N N . GLY A 1 163 ? -9.147 13.033 -8.142 1.00 95.50 163 GLY A N 1
ATOM 1233 C CA . GLY A 1 163 ? -8.200 13.864 -8.872 1.00 95.50 163 GLY A CA 1
ATOM 1234 C C . GLY A 1 163 ? -6.752 13.480 -8.609 1.00 95.50 163 GLY A C 1
ATOM 1235 O O . GLY A 1 163 ? -6.368 13.184 -7.476 1.00 95.50 163 GLY A O 1
ATOM 1236 N N . VAL A 1 164 ? -5.936 13.536 -9.660 1.00 93.81 164 VAL A N 1
ATOM 1237 C CA . VAL A 1 164 ? -4.477 13.420 -9.551 1.00 93.81 164 VAL A CA 1
ATOM 1238 C C . VAL A 1 164 ? -3.937 14.614 -8.755 1.00 93.81 164 VAL A C 1
ATOM 1240 O O . VAL A 1 164 ? -4.249 15.763 -9.069 1.00 93.81 164 VAL A O 1
ATOM 1243 N N . PHE A 1 165 ? -3.153 14.334 -7.715 1.00 89.31 165 PHE A N 1
ATOM 1244 C CA . PHE A 1 165 ? -2.630 15.279 -6.724 1.00 89.31 165 PHE A CA 1
ATOM 1245 C C . PHE A 1 165 ? -3.715 16.125 -6.021 1.00 89.31 165 PHE A C 1
ATOM 1247 O O . PHE A 1 165 ? -3.431 17.196 -5.484 1.00 89.31 165 PHE A O 1
ATOM 1254 N N . SER A 1 166 ? -4.961 15.642 -5.934 1.00 89.06 166 SER A N 1
ATOM 1255 C CA . SER A 1 166 ? -6.042 16.382 -5.264 1.00 89.06 166 SER A CA 1
ATOM 1256 C C . SER A 1 166 ? -5.830 16.674 -3.766 1.00 89.06 166 SER A C 1
ATOM 1258 O O . SER A 1 166 ? -6.277 17.741 -3.330 1.00 89.06 166 SER A O 1
ATOM 1260 N N . PRO A 1 167 ? -5.114 15.850 -2.958 1.00 83.31 167 PRO A N 1
ATOM 1261 C CA . PRO A 1 167 ? -4.877 16.169 -1.546 1.00 83.31 167 PRO A CA 1
ATOM 1262 C C . PRO A 1 167 ? -4.122 17.487 -1.320 1.00 83.31 167 PRO A C 1
ATOM 1264 O O . PRO A 1 167 ? -4.301 18.130 -0.285 1.00 83.31 167 PRO A O 1
ATOM 1267 N N . ILE A 1 168 ? -3.319 17.920 -2.299 1.00 75.69 168 ILE A N 1
ATOM 1268 C CA . ILE A 1 168 ? -2.514 19.148 -2.217 1.00 75.69 168 ILE A CA 1
ATOM 1269 C C . ILE A 1 168 ? -3.181 20.364 -2.887 1.00 75.69 168 ILE A C 1
ATOM 1271 O O . ILE A 1 168 ? -2.617 21.459 -2.884 1.00 75.69 168 ILE A O 1
ATOM 1275 N N . ASP A 1 169 ? -4.396 20.213 -3.429 1.00 81.12 169 ASP A N 1
ATOM 1276 C CA . ASP A 1 169 ? -5.134 21.286 -4.105 1.00 81.12 169 ASP A CA 1
ATOM 1277 C C . ASP A 1 169 ? -5.803 22.242 -3.101 1.00 81.12 169 ASP A C 1
ATOM 1279 O O . ASP A 1 169 ? -6.956 22.070 -2.704 1.00 81.12 169 ASP A O 1
ATOM 1283 N N . HIS A 1 170 ? -5.083 23.260 -2.630 1.00 70.88 170 HIS A N 1
ATOM 1284 C CA . HIS A 1 170 ? -5.600 24.187 -1.611 1.00 70.88 170 HIS A CA 1
ATOM 1285 C C . HIS A 1 170 ? -6.160 25.507 -2.156 1.00 70.88 170 HIS A C 1
ATOM 1287 O O . HIS A 1 170 ? -6.762 26.255 -1.386 1.00 70.88 170 HIS A O 1
ATOM 1293 N N . VAL A 1 171 ? -5.958 25.816 -3.440 1.00 69.44 171 VAL A N 1
ATOM 1294 C CA . VAL A 1 171 ? -6.272 27.144 -4.001 1.00 69.44 171 VAL A CA 1
ATOM 1295 C C . VAL A 1 171 ? -7.609 27.143 -4.733 1.00 69.44 171 VAL A C 1
ATOM 1297 O O . VAL A 1 171 ? -8.447 28.006 -4.478 1.00 69.44 171 VAL A O 1
ATOM 1300 N N . SER A 1 172 ? -7.827 26.185 -5.635 1.00 76.88 172 SER A N 1
ATOM 1301 C CA . SER A 1 172 ? -9.055 26.096 -6.427 1.00 76.88 172 SER A CA 1
ATOM 1302 C C . SER A 1 172 ? -9.433 24.625 -6.609 1.00 76.88 172 SER A C 1
ATOM 1304 O O . SER A 1 172 ? -9.177 24.060 -7.671 1.00 76.88 172 SER A O 1
ATOM 1306 N N . PRO A 1 173 ? -10.030 24.008 -5.567 1.00 86.19 173 PRO A N 1
ATOM 1307 C CA . PRO A 1 173 ? -10.227 22.566 -5.505 1.00 86.19 173 PRO A CA 1
ATOM 1308 C C . PRO A 1 173 ? -11.040 22.030 -6.686 1.00 86.19 173 PRO A C 1
ATOM 1310 O O . PRO A 1 173 ? -12.252 22.270 -6.784 1.00 86.19 173 PRO A O 1
ATOM 1313 N N . GLN A 1 174 ? -10.382 21.290 -7.580 1.00 94.81 174 GLN A N 1
ATOM 1314 C CA . GLN A 1 174 ? -11.022 20.772 -8.790 1.00 94.81 174 GLN A CA 1
ATOM 1315 C C . GLN A 1 174 ? -12.107 19.729 -8.478 1.00 94.81 174 GLN A C 1
ATOM 1317 O O . GLN A 1 174 ? -13.184 19.779 -9.071 1.00 94.81 174 GLN A O 1
ATOM 1322 N N . GLU A 1 175 ? -11.871 18.833 -7.511 1.00 96.12 175 GLU A N 1
ATOM 1323 C CA . GLU A 1 175 ? -12.857 17.816 -7.107 1.00 96.12 175 GLU A CA 1
ATOM 1324 C C . GLU A 1 175 ? -14.154 18.445 -6.573 1.00 96.12 175 GLU A C 1
ATOM 1326 O O . GLU A 1 175 ? -15.245 18.020 -6.947 1.00 96.12 175 GLU A O 1
ATOM 1331 N N . GLU A 1 176 ? -14.053 19.502 -5.761 1.00 95.75 176 GLU A N 1
ATOM 1332 C CA . GLU A 1 176 ? -15.222 20.210 -5.218 1.00 95.75 176 GLU A CA 1
ATOM 1333 C C . GLU A 1 176 ? -15.974 20.980 -6.313 1.00 95.75 176 GLU A C 1
ATOM 1335 O O . GLU A 1 176 ? -17.202 21.050 -6.310 1.00 95.75 176 GLU A O 1
ATOM 1340 N N . THR A 1 177 ? -15.250 21.532 -7.290 1.00 96.62 177 THR A N 1
ATOM 1341 C CA . THR A 1 177 ? -15.868 22.168 -8.462 1.00 96.62 177 THR A CA 1
ATOM 1342 C C . THR A 1 177 ? -16.631 21.141 -9.301 1.00 96.62 177 THR A C 1
ATOM 1344 O O . THR A 1 177 ? -17.775 21.389 -9.679 1.00 96.62 177 THR A O 1
ATOM 1347 N N . CYS A 1 178 ? -16.042 19.964 -9.532 1.00 97.81 178 CYS A N 1
ATOM 1348 C CA . CYS A 1 178 ? -16.704 18.850 -10.210 1.00 97.81 178 CYS A CA 1
ATOM 1349 C C . CYS A 1 178 ? -17.969 18.411 -9.455 1.00 97.81 178 CYS A C 1
ATOM 1351 O O . CYS A 1 178 ? -19.050 18.371 -10.043 1.00 97.81 178 CYS A O 1
ATOM 1353 N N . ARG A 1 179 ? -17.871 18.206 -8.134 1.00 97.75 179 ARG A N 1
ATOM 1354 C CA . ARG A 1 179 ? -19.006 17.860 -7.264 1.00 97.75 179 ARG A CA 1
ATOM 1355 C C . ARG A 1 179 ? -20.160 18.855 -7.385 1.00 97.75 179 ARG A C 1
ATOM 1357 O O . ARG A 1 179 ? -21.302 18.431 -7.544 1.00 97.75 179 ARG A O 1
ATOM 1364 N N . LYS A 1 180 ? -19.882 20.163 -7.355 1.00 97.94 180 LYS A N 1
ATOM 1365 C CA . LYS A 1 180 ? -20.911 21.208 -7.520 1.00 97.94 180 LYS A CA 1
ATOM 1366 C C . LYS A 1 180 ? -21.644 21.083 -8.853 1.00 97.94 180 LYS A C 1
ATOM 1368 O O . LYS A 1 180 ? -22.868 21.082 -8.864 1.00 97.94 180 LYS A O 1
ATOM 1373 N N . ILE A 1 181 ? -20.913 20.906 -9.954 1.00 98.00 181 ILE A N 1
ATOM 1374 C CA . ILE A 1 181 ? -21.506 20.751 -11.292 1.00 98.00 181 ILE A CA 1
ATOM 1375 C C . ILE A 1 181 ? -22.357 19.477 -11.375 1.00 98.00 181 ILE A C 1
ATOM 1377 O O . ILE A 1 181 ? -23.424 19.489 -11.984 1.00 98.00 181 ILE A O 1
ATOM 1381 N N . MET A 1 182 ? -21.916 18.374 -10.765 1.00 98.12 182 MET A N 1
ATOM 1382 C CA . MET A 1 182 ? -22.712 17.144 -10.715 1.00 98.12 182 MET A CA 1
ATOM 1383 C C . MET A 1 182 ? -24.029 17.350 -9.951 1.00 98.12 182 MET A C 1
ATOM 1385 O O . MET A 1 182 ? -25.076 16.941 -10.446 1.00 98.12 182 MET A O 1
ATOM 1389 N N . LEU A 1 183 ? -23.989 18.037 -8.803 1.00 97.88 183 LEU A N 1
ATOM 1390 C CA . LEU A 1 183 ? -25.176 18.340 -7.991 1.00 97.88 183 LEU A CA 1
ATOM 1391 C C . LEU A 1 183 ? -26.120 19.364 -8.644 1.00 97.88 183 LEU A C 1
ATOM 1393 O O . LEU A 1 183 ? -27.316 19.347 -8.369 1.00 97.88 183 LEU A O 1
ATOM 1397 N N . GLU A 1 184 ? -25.618 20.234 -9.527 1.00 97.75 184 GLU A N 1
ATOM 1398 C CA . GLU A 1 184 ? -26.462 21.090 -10.379 1.00 97.75 184 GLU A CA 1
ATOM 1399 C C . GLU A 1 184 ? -27.274 20.276 -11.400 1.00 97.75 184 GLU A C 1
ATOM 1401 O O . GLU A 1 184 ? -28.359 20.700 -11.799 1.00 97.75 184 GLU A O 1
ATOM 1406 N N . VAL A 1 185 ? -26.747 19.133 -11.856 1.00 97.06 185 VAL A N 1
ATOM 1407 C CA . VAL A 1 185 ? -27.442 18.242 -12.798 1.00 97.06 185 VAL A CA 1
ATOM 1408 C C . VAL A 1 185 ? -28.474 17.379 -12.076 1.00 97.06 185 VAL A C 1
ATOM 1410 O O . VAL A 1 185 ? -29.578 17.216 -12.593 1.00 97.06 185 VAL A O 1
ATOM 1413 N N . ASP A 1 186 ? -28.121 16.828 -10.913 1.00 96.19 186 ASP A N 1
ATOM 1414 C CA . ASP A 1 186 ? -29.022 16.047 -10.062 1.00 96.19 186 ASP A CA 1
ATOM 1415 C C . ASP A 1 186 ? -28.590 16.170 -8.590 1.00 96.19 186 ASP A C 1
ATOM 1417 O O . ASP A 1 186 ? -27.494 15.750 -8.208 1.00 96.19 186 ASP A O 1
ATOM 1421 N N . SER A 1 187 ? -29.459 16.760 -7.766 1.00 95.75 187 SER A N 1
ATOM 1422 C CA . SER A 1 187 ? -29.205 17.007 -6.345 1.00 95.75 187 SER A CA 1
ATOM 1423 C C . SER A 1 187 ? -29.253 15.749 -5.477 1.00 95.75 187 SER A C 1
ATOM 1425 O O . SER A 1 187 ? -28.800 15.801 -4.334 1.00 95.75 187 SER A O 1
ATOM 1427 N N . ASP A 1 188 ? -29.778 14.637 -5.998 1.00 93.38 188 ASP A N 1
ATOM 1428 C CA . ASP A 1 188 ? -29.979 13.386 -5.256 1.00 93.38 188 ASP A CA 1
ATOM 1429 C C . ASP A 1 188 ? -28.763 12.445 -5.349 1.00 93.38 188 ASP A C 1
ATOM 1431 O O . ASP A 1 188 ? -28.824 11.288 -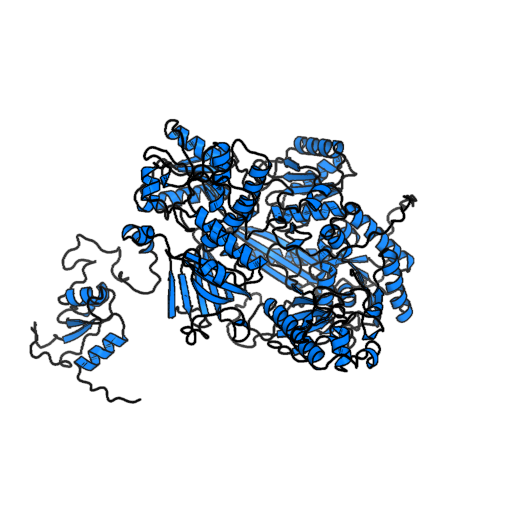4.927 1.00 93.38 188 ASP A O 1
ATOM 1435 N N . LEU A 1 189 ? -27.655 12.904 -5.942 1.00 95.12 189 LEU A N 1
ATOM 1436 C CA . LEU A 1 189 ? -26.424 12.127 -6.065 1.00 95.12 189 LEU A CA 1
ATOM 1437 C C . LEU A 1 189 ? -25.621 12.090 -4.759 1.00 95.12 189 LEU A C 1
ATOM 1439 O O . LEU A 1 189 ? -25.331 13.113 -4.135 1.00 95.12 189 LEU A O 1
ATOM 1443 N N . ASP A 1 190 ? -25.147 10.894 -4.422 1.00 95.19 190 ASP A N 1
ATOM 1444 C CA . ASP A 1 190 ? -24.258 10.648 -3.292 1.00 95.19 190 ASP A CA 1
ATOM 1445 C C . ASP A 1 190 ? -22.802 10.725 -3.742 1.00 95.19 190 ASP A C 1
ATOM 1447 O O . ASP A 1 190 ? -22.249 9.759 -4.265 1.00 95.19 190 ASP A O 1
ATOM 1451 N N . ILE A 1 191 ? -22.176 11.885 -3.551 1.00 96.25 191 ILE A N 1
ATOM 1452 C CA . ILE A 1 191 ? -20.837 12.166 -4.081 1.00 96.25 191 ILE A CA 1
ATOM 1453 C C . ILE A 1 191 ? -19.802 12.240 -2.959 1.00 96.25 191 ILE A C 1
ATOM 1455 O O . ILE A 1 191 ? -19.911 13.095 -2.075 1.00 96.25 191 ILE A O 1
ATOM 1459 N N . THR A 1 192 ? -18.759 11.412 -3.055 1.00 96.62 192 THR A N 1
ATOM 1460 C CA . THR A 1 192 ? -17.539 11.506 -2.235 1.00 96.62 192 THR A CA 1
ATOM 1461 C C . THR A 1 192 ? -16.392 12.056 -3.079 1.00 96.62 192 THR A C 1
ATOM 1463 O O . THR A 1 192 ? -16.214 11.644 -4.226 1.00 96.62 192 THR A O 1
ATOM 1466 N N . ILE A 1 193 ? -15.584 12.949 -2.506 1.00 95.56 193 ILE A N 1
ATOM 1467 C CA . ILE A 1 193 ? -14.346 13.444 -3.120 1.00 95.56 193 ILE A CA 1
ATOM 1468 C C . ILE A 1 193 ? -13.130 12.813 -2.438 1.00 95.56 193 ILE A C 1
ATOM 1470 O O . ILE A 1 193 ? -13.111 12.647 -1.217 1.00 95.56 193 ILE A O 1
ATOM 1474 N N . SER A 1 194 ? -12.126 12.421 -3.219 1.00 93.44 194 SER A N 1
ATOM 1475 C CA . SER A 1 194 ? -11.000 11.628 -2.717 1.00 93.44 194 SER A CA 1
ATOM 1476 C C . SER A 1 194 ? -10.074 12.408 -1.784 1.00 93.44 194 SER A C 1
ATOM 1478 O O . SER A 1 194 ? -9.487 11.823 -0.868 1.00 93.44 194 SER A O 1
ATOM 1480 N N . ARG A 1 195 ? -9.999 13.733 -1.957 1.00 87.06 195 ARG A N 1
ATOM 1481 C CA . ARG A 1 195 ? -9.208 14.639 -1.119 1.00 87.06 195 ARG A CA 1
ATOM 1482 C C . ARG A 1 195 ? -9.524 14.525 0.375 1.00 87.06 195 ARG A C 1
ATOM 1484 O O . ARG A 1 195 ? -8.612 14.650 1.188 1.00 87.06 195 ARG A O 1
ATOM 1491 N N . ASP A 1 196 ? -10.786 14.299 0.729 1.00 84.94 196 ASP A N 1
ATOM 1492 C CA . ASP A 1 196 ? -11.233 14.244 2.128 1.00 84.94 196 ASP A CA 1
ATOM 1493 C C . ASP A 1 196 ? -11.036 12.854 2.759 1.00 84.94 196 ASP A C 1
ATOM 1495 O O . ASP A 1 196 ? -11.261 12.667 3.957 1.00 84.94 196 ASP A O 1
ATOM 1499 N N . ILE A 1 197 ? -10.617 11.868 1.959 1.00 86.81 197 ILE A N 1
ATOM 1500 C CA . ILE A 1 197 ? -10.509 10.467 2.368 1.00 86.81 197 ILE A CA 1
ATOM 1501 C C . ILE A 1 197 ? -9.075 10.096 2.722 1.00 86.81 197 ILE A C 1
ATOM 1503 O O . ILE A 1 197 ? -8.825 9.539 3.793 1.00 86.81 197 ILE A O 1
ATOM 1507 N N . GLY A 1 198 ? -8.138 10.355 1.810 1.00 80.88 198 GLY A N 1
ATOM 1508 C CA . GLY A 1 198 ? -6.824 9.735 1.876 1.00 80.88 198 GLY A CA 1
ATOM 1509 C C . GLY A 1 198 ? -5.679 10.602 1.362 1.00 80.88 198 GLY A C 1
ATOM 1510 O O . GLY A 1 198 ? -5.890 11.607 0.682 1.00 80.88 198 GLY A O 1
ATOM 1511 N N . PRO A 1 199 ? -4.442 10.207 1.692 1.00 78.94 199 PRO A N 1
ATOM 1512 C CA . PRO A 1 199 ? -3.234 10.888 1.256 1.00 78.94 199 PRO A CA 1
ATOM 1513 C C . PRO A 1 199 ? -2.928 10.714 -0.241 1.00 78.94 199 PRO A C 1
ATOM 1515 O O . PRO A 1 199 ? -3.596 9.984 -0.967 1.00 78.94 199 PRO A O 1
ATOM 1518 N N . VAL A 1 200 ? -1.832 11.336 -0.687 1.00 80.56 200 VAL A N 1
ATOM 1519 C CA . VAL A 1 200 ? -1.158 11.009 -1.957 1.00 80.56 200 VAL A CA 1
ATOM 1520 C C . VAL A 1 200 ? -0.837 9.501 -2.029 1.00 80.56 200 VAL A C 1
ATOM 1522 O O . VAL A 1 200 ? -0.333 8.937 -1.054 1.00 80.56 200 VAL A O 1
ATOM 1525 N N . GLY A 1 201 ? -1.117 8.889 -3.182 1.00 84.50 201 GLY A N 1
ATOM 1526 C CA . GLY A 1 201 ? -1.234 7.455 -3.469 1.00 84.50 201 GLY A CA 1
ATOM 1527 C C . GLY A 1 201 ? -2.582 7.185 -4.151 1.00 84.50 201 GLY A C 1
ATOM 1528 O O . GLY A 1 201 ? -3.600 7.069 -3.468 1.00 84.50 201 GLY A O 1
ATOM 1529 N N . LEU A 1 202 ? -2.622 7.157 -5.488 1.00 90.75 202 LEU A N 1
ATOM 1530 C CA . LEU A 1 202 ? -3.881 7.285 -6.227 1.00 90.75 202 LEU A CA 1
ATOM 1531 C C . LEU A 1 202 ? -4.782 6.061 -6.105 1.00 90.75 202 LEU A C 1
ATOM 1533 O O . LEU A 1 202 ? -5.959 6.233 -5.804 1.00 90.75 202 LEU A O 1
ATOM 1537 N N . LEU A 1 203 ? -4.265 4.849 -6.343 1.00 92.06 203 LEU A N 1
ATOM 1538 C CA . LEU A 1 203 ? -5.101 3.641 -6.307 1.00 92.06 203 LEU A CA 1
ATOM 1539 C C . LEU A 1 203 ? -5.628 3.398 -4.899 1.00 92.06 203 LEU A C 1
ATOM 1541 O O . LEU A 1 203 ? -6.816 3.171 -4.711 1.00 92.06 203 LEU A O 1
ATOM 1545 N N . GLU A 1 204 ? -4.770 3.498 -3.892 1.00 90.69 204 GLU A N 1
ATOM 1546 C CA . GLU A 1 204 ? -5.152 3.243 -2.511 1.00 90.69 204 GLU A CA 1
ATOM 1547 C C . GLU A 1 204 ? -6.143 4.302 -1.988 1.00 90.69 204 GLU A C 1
ATOM 1549 O O . GLU A 1 204 ? -7.066 3.964 -1.236 1.00 90.69 204 GLU A O 1
ATOM 1554 N N . ARG A 1 205 ? -6.007 5.569 -2.411 1.00 92.38 205 ARG A N 1
ATOM 1555 C CA . ARG A 1 205 ? -6.977 6.638 -2.108 1.00 92.38 205 ARG A CA 1
ATOM 1556 C C . ARG A 1 205 ? -8.281 6.464 -2.886 1.00 92.38 205 ARG A C 1
ATOM 1558 O O . ARG A 1 205 ? -9.358 6.625 -2.312 1.00 92.38 205 ARG A O 1
ATOM 1565 N N . GLU A 1 206 ? -8.212 6.118 -4.168 1.00 95.75 206 GLU A N 1
ATOM 1566 C CA . GLU A 1 206 ? -9.384 5.817 -4.994 1.00 95.75 206 GLU A CA 1
ATOM 1567 C C . GLU A 1 206 ? -10.191 4.672 -4.385 1.00 95.75 206 GLU A C 1
ATOM 1569 O O . GLU A 1 206 ? -11.389 4.818 -4.158 1.00 95.75 206 GLU A O 1
ATOM 1574 N N . ASN A 1 207 ? -9.527 3.568 -4.052 1.00 95.56 207 ASN A N 1
ATOM 1575 C CA . ASN A 1 207 ? -10.145 2.395 -3.453 1.00 95.56 207 ASN A CA 1
ATOM 1576 C C . ASN A 1 207 ? -10.862 2.755 -2.143 1.00 95.56 207 ASN A C 1
ATOM 1578 O O . ASN A 1 207 ? -12.009 2.362 -1.934 1.00 95.56 207 ASN A O 1
ATOM 1582 N N . ALA A 1 208 ? -10.232 3.565 -1.287 1.00 94.00 208 ALA A N 1
ATOM 1583 C CA . ALA A 1 208 ? -10.860 4.074 -0.069 1.00 94.00 208 ALA A CA 1
ATOM 1584 C C . ALA A 1 208 ? -12.088 4.959 -0.369 1.00 94.00 208 ALA A C 1
ATOM 1586 O O . ALA A 1 208 ? -13.125 4.840 0.284 1.00 94.00 208 ALA A O 1
ATOM 1587 N N . THR A 1 209 ? -12.005 5.812 -1.393 1.00 96.38 209 THR A N 1
ATOM 1588 C CA . THR A 1 209 ? -13.101 6.704 -1.816 1.00 96.38 209 THR A CA 1
ATOM 1589 C C . THR A 1 209 ? -14.288 5.910 -2.365 1.00 96.38 209 THR A C 1
ATOM 1591 O O . THR A 1 209 ? -15.443 6.230 -2.067 1.00 96.38 209 THR A O 1
ATOM 1594 N N . ILE A 1 210 ? -14.015 4.838 -3.112 1.00 97.25 210 ILE A N 1
ATOM 1595 C CA . ILE A 1 210 ? -15.013 3.883 -3.604 1.00 97.25 210 ILE A CA 1
ATOM 1596 C C . ILE A 1 210 ? -15.720 3.207 -2.427 1.00 97.25 210 ILE A C 1
ATOM 1598 O O . ILE A 1 210 ? -16.948 3.235 -2.361 1.00 97.25 210 ILE A O 1
ATOM 1602 N N . LEU A 1 211 ? -14.967 2.641 -1.477 1.00 95.88 211 LEU A N 1
ATOM 1603 C CA . LEU A 1 211 ? -15.543 1.958 -0.314 1.00 95.88 211 LEU A CA 1
ATOM 1604 C C . LEU A 1 211 ? -16.377 2.907 0.557 1.00 95.88 211 LEU A C 1
ATOM 1606 O O . LEU A 1 211 ? -17.467 2.536 0.991 1.00 95.88 211 LEU A O 1
ATOM 1610 N N . ASN A 1 212 ? -15.914 4.145 0.763 1.00 95.88 212 ASN A N 1
ATOM 1611 C CA . ASN A 1 212 ? -16.688 5.164 1.472 1.00 95.88 212 ASN A CA 1
ATOM 1612 C C . ASN A 1 212 ? -18.002 5.475 0.744 1.00 95.88 212 ASN A C 1
ATOM 1614 O O . ASN A 1 212 ? -19.065 5.451 1.361 1.00 95.88 212 ASN A O 1
ATOM 1618 N N . SER A 1 213 ? -17.937 5.704 -0.573 1.00 96.50 213 SER A N 1
ATOM 1619 C CA . SER A 1 213 ? -19.111 6.007 -1.405 1.00 96.50 213 SER A CA 1
ATOM 1620 C C . SER A 1 213 ? -20.133 4.872 -1.397 1.00 96.50 213 SER A C 1
ATOM 1622 O O . SER A 1 213 ? -21.334 5.125 -1.337 1.00 96.50 213 SER A O 1
ATOM 1624 N N . ALA A 1 214 ? -19.663 3.622 -1.410 1.00 96.44 214 ALA A N 1
ATOM 1625 C CA . ALA A 1 214 ? -20.519 2.443 -1.424 1.00 96.44 214 ALA A CA 1
ATOM 1626 C C . ALA A 1 214 ? -21.385 2.317 -0.162 1.00 96.44 214 ALA A C 1
ATOM 1628 O O . ALA A 1 214 ? -22.510 1.820 -0.245 1.00 96.44 214 ALA A O 1
ATOM 1629 N N . ILE A 1 215 ? -20.889 2.768 0.995 1.00 95.06 215 ILE A N 1
ATOM 1630 C CA . ILE A 1 215 ? -21.554 2.566 2.290 1.00 95.06 215 ILE A CA 1
ATOM 1631 C C . ILE A 1 215 ? -22.334 3.790 2.799 1.00 95.06 215 ILE A C 1
ATOM 1633 O O . ILE A 1 215 ? -23.047 3.682 3.798 1.00 95.06 215 ILE A O 1
ATOM 1637 N N . LEU A 1 216 ? -22.278 4.940 2.110 1.00 93.75 216 LEU A N 1
ATOM 1638 C CA . LEU A 1 216 ? -22.932 6.194 2.533 1.00 93.75 216 LEU A CA 1
ATOM 1639 C C . LEU A 1 216 ? -24.414 6.028 2.896 1.00 93.75 216 LEU A C 1
ATOM 1641 O O . LEU A 1 216 ? -24.860 6.512 3.941 1.00 93.75 216 LEU A O 1
ATOM 1645 N N . ARG A 1 217 ? -25.186 5.317 2.064 1.00 92.06 217 ARG A N 1
ATOM 1646 C CA . ARG A 1 217 ? -26.620 5.084 2.304 1.00 92.06 217 ARG A CA 1
ATOM 1647 C C . ARG A 1 217 ? -26.858 4.352 3.627 1.00 92.06 217 ARG A C 1
ATOM 1649 O O . ARG A 1 217 ? -27.706 4.758 4.425 1.00 92.06 217 ARG A O 1
ATOM 1656 N N . THR A 1 218 ? -26.089 3.296 3.869 1.00 92.06 218 THR A N 1
ATOM 1657 C CA . THR A 1 218 ? -26.154 2.494 5.096 1.00 92.06 218 THR A CA 1
ATOM 1658 C C . THR A 1 218 ? -25.701 3.307 6.306 1.00 92.06 218 THR A C 1
ATOM 1660 O O . THR A 1 218 ? -26.386 3.305 7.330 1.00 92.06 218 THR A O 1
ATOM 1663 N N . ALA A 1 219 ? -24.623 4.082 6.165 1.00 92.88 219 ALA A N 1
ATOM 1664 C CA . ALA A 1 219 ? -24.113 4.968 7.207 1.00 92.88 219 ALA A CA 1
ATOM 1665 C C . ALA A 1 219 ? -25.148 6.003 7.657 1.00 92.88 219 ALA A C 1
ATOM 1667 O O . ALA A 1 219 ? -25.433 6.113 8.850 1.00 92.88 219 ALA A O 1
ATOM 1668 N N . ARG A 1 220 ? -25.786 6.703 6.714 1.00 94.06 220 ARG A N 1
ATOM 1669 C CA . ARG A 1 220 ? -26.830 7.697 7.015 1.00 94.06 220 ARG A CA 1
ATOM 1670 C C . ARG A 1 220 ? -28.040 7.081 7.707 1.00 94.06 220 ARG A C 1
ATOM 1672 O O . ARG A 1 220 ? -28.539 7.652 8.677 1.00 94.06 220 ARG A O 1
ATOM 1679 N N . ARG A 1 221 ? -28.491 5.906 7.252 1.00 92.44 221 ARG A N 1
ATOM 1680 C CA . ARG A 1 221 ? -29.596 5.169 7.889 1.00 92.44 221 ARG A CA 1
ATOM 1681 C C . ARG A 1 221 ? -29.265 4.817 9.340 1.00 92.44 221 ARG A C 1
ATOM 1683 O O . ARG A 1 221 ? -30.074 5.079 10.227 1.00 92.44 221 ARG A O 1
ATOM 1690 N N . LEU A 1 222 ? -28.081 4.258 9.585 1.00 91.25 222 LEU A N 1
ATOM 1691 C CA . LEU A 1 222 ? -27.665 3.829 10.923 1.00 91.25 222 LEU A CA 1
ATOM 1692 C C . LEU A 1 222 ? -27.435 5.003 11.864 1.00 91.25 222 LEU A C 1
ATOM 1694 O O . LEU A 1 222 ? -27.933 4.988 12.983 1.00 91.25 222 LEU A O 1
ATOM 1698 N N . ILE A 1 223 ? -26.774 6.059 11.398 1.00 93.12 223 ILE A N 1
ATOM 1699 C CA . ILE A 1 223 ? -26.550 7.262 12.205 1.00 93.12 223 ILE A CA 1
ATOM 1700 C C . ILE A 1 223 ? -27.878 7.949 12.549 1.00 93.12 223 ILE A C 1
ATOM 1702 O O . ILE A 1 223 ? -28.048 8.420 13.676 1.00 93.12 223 ILE A O 1
ATOM 1706 N N . LYS A 1 224 ? -28.862 7.947 11.638 1.00 93.69 224 LYS A N 1
ATOM 1707 C CA . LYS A 1 224 ? -30.235 8.382 11.949 1.00 93.69 224 LYS A CA 1
ATOM 1708 C C . LYS A 1 224 ? -30.862 7.509 13.046 1.00 93.69 224 LYS A C 1
ATOM 1710 O O . LYS A 1 224 ? -31.496 8.048 13.953 1.00 93.69 224 LYS A O 1
ATOM 1715 N N . GLY A 1 225 ? -30.645 6.192 12.999 1.00 92.44 225 GLY A N 1
ATOM 1716 C CA . GLY A 1 225 ? -31.022 5.251 14.059 1.00 92.44 225 GLY A CA 1
ATOM 1717 C C . GLY A 1 225 ? -30.369 5.583 15.403 1.00 92.44 225 GLY A C 1
ATOM 1718 O O . GLY A 1 225 ? -31.069 5.728 16.401 1.00 92.44 225 GLY A O 1
ATOM 1719 N N . PHE A 1 226 ? -29.057 5.826 15.427 1.00 93.06 226 PHE A N 1
ATOM 1720 C CA . PHE A 1 226 ? -28.331 6.198 16.646 1.00 93.06 226 PHE A CA 1
ATOM 1721 C C . PHE A 1 226 ? -28.865 7.500 17.246 1.00 93.06 226 PHE A C 1
ATOM 1723 O O . PHE A 1 226 ? -29.156 7.559 18.437 1.00 93.06 226 PHE A O 1
ATOM 1730 N N . LYS A 1 227 ? -29.083 8.533 16.423 1.00 93.12 227 LYS A N 1
ATOM 1731 C CA . LYS A 1 227 ? -29.692 9.793 16.876 1.00 93.12 227 LYS A CA 1
ATOM 1732 C C . LYS A 1 227 ? -31.077 9.578 17.487 1.00 93.12 227 LYS A C 1
ATOM 1734 O O . LYS A 1 227 ? -31.393 10.185 18.509 1.00 93.12 227 LYS A O 1
ATOM 1739 N N . ARG A 1 228 ? -31.890 8.697 16.891 1.00 91.38 228 ARG A N 1
ATOM 1740 C CA . ARG A 1 228 ? -33.202 8.321 17.431 1.00 91.38 228 ARG A CA 1
ATOM 1741 C C . ARG A 1 228 ? -33.072 7.616 18.783 1.00 91.38 228 ARG A C 1
ATOM 1743 O O . ARG A 1 228 ? -33.785 8.007 19.700 1.00 91.38 228 ARG A O 1
ATOM 1750 N N . ALA A 1 229 ? -32.154 6.659 18.924 1.00 90.12 229 ALA A N 1
ATOM 1751 C CA . ALA A 1 229 ? -31.899 5.968 20.190 1.00 90.12 229 ALA A CA 1
ATOM 1752 C C . ALA A 1 229 ? -31.542 6.949 21.316 1.00 90.12 229 ALA A C 1
ATOM 1754 O O . ALA A 1 229 ? -32.135 6.916 22.394 1.00 90.12 229 ALA A O 1
ATOM 1755 N N . ILE A 1 230 ? -30.630 7.889 21.048 1.00 91.69 230 ILE A N 1
ATOM 1756 C CA . ILE A 1 230 ? -30.233 8.919 22.021 1.00 91.69 230 ILE A CA 1
ATOM 1757 C C . ILE A 1 230 ? -31.418 9.825 22.397 1.00 91.69 230 ILE A C 1
ATOM 1759 O O . ILE A 1 230 ? -31.618 10.115 23.578 1.00 91.69 230 ILE A O 1
ATOM 1763 N N . ALA A 1 231 ? -32.250 10.210 21.424 1.00 89.50 231 ALA A N 1
ATOM 1764 C CA . ALA A 1 231 ? -33.444 11.015 21.677 1.00 89.50 231 ALA A CA 1
ATOM 1765 C C . ALA A 1 231 ? -34.508 10.268 22.508 1.00 89.50 231 ALA A C 1
ATOM 1767 O O . ALA A 1 231 ? -35.102 10.859 23.410 1.00 89.50 231 ALA A O 1
ATOM 1768 N N . VAL A 1 232 ? -34.729 8.972 22.247 1.00 90.44 232 VAL A N 1
ATOM 1769 C CA . VAL A 1 232 ? -35.669 8.118 23.004 1.00 90.44 232 VAL A CA 1
ATOM 1770 C C . VAL A 1 232 ? -35.246 7.978 24.469 1.00 90.44 232 VAL A C 1
ATOM 1772 O O . VAL A 1 232 ? -36.098 7.953 25.356 1.00 90.44 232 VAL A O 1
ATOM 1775 N N . LEU A 1 233 ? -33.939 7.963 24.738 1.00 90.81 233 LEU A N 1
ATOM 1776 C CA . LEU A 1 233 ? -33.374 7.933 26.091 1.00 90.81 233 LEU A CA 1
ATOM 1777 C C . LEU A 1 233 ? -33.443 9.289 26.822 1.00 90.81 233 LEU A C 1
ATOM 1779 O O . LEU A 1 233 ? -33.005 9.388 27.968 1.00 90.81 233 LEU A O 1
ATOM 1783 N N . GLY A 1 234 ? -33.985 10.335 26.187 1.00 89.38 234 GLY A N 1
ATOM 1784 C CA . GLY A 1 234 ? -34.137 11.667 26.779 1.00 89.38 234 GLY A CA 1
ATOM 1785 C C . GLY A 1 234 ? -32.838 12.474 26.871 1.00 89.38 234 GLY A C 1
ATOM 1786 O O . GLY A 1 234 ? -32.783 13.456 27.612 1.00 89.38 234 GLY A O 1
ATOM 1787 N N . LEU A 1 235 ? -31.792 12.080 26.139 1.00 89.62 235 LEU A N 1
ATOM 1788 C CA . LEU A 1 235 ? -30.503 12.772 26.116 1.00 89.62 235 LEU A CA 1
ATOM 1789 C C . LEU A 1 235 ? -30.522 13.905 25.075 1.00 89.62 235 LEU A C 1
ATOM 1791 O O . LEU A 1 235 ? -30.912 13.700 23.929 1.00 89.62 235 LEU A O 1
ATOM 1795 N N . GLN A 1 236 ? -30.074 15.103 25.465 1.00 84.06 236 GLN A N 1
ATOM 1796 C CA . GLN A 1 236 ? -30.060 16.306 24.608 1.00 84.06 236 GLN A CA 1
ATOM 1797 C C . GLN A 1 236 ? -28.651 16.717 24.146 1.00 84.06 236 GLN A C 1
ATOM 1799 O O . GLN A 1 236 ? -28.428 17.847 23.712 1.00 84.06 236 GLN A O 1
ATOM 1804 N N . CYS A 1 237 ? -27.679 15.820 24.278 1.00 87.25 237 CYS A N 1
ATOM 1805 C CA . CYS A 1 237 ? -26.277 16.089 23.994 1.00 87.25 237 CYS A CA 1
ATOM 1806 C C . CYS A 1 237 ? -25.892 15.770 22.538 1.00 87.25 237 CYS A C 1
ATOM 1808 O O . CYS A 1 237 ? -26.573 14.990 21.866 1.00 87.25 237 CYS A O 1
ATOM 1810 N N . PRO A 1 238 ? -24.792 16.357 22.031 1.00 90.12 238 PRO A N 1
ATOM 1811 C CA . PRO A 1 238 ? -24.233 15.978 20.740 1.00 90.12 238 PRO A CA 1
ATOM 1812 C C . PRO A 1 238 ? -23.801 14.504 20.716 1.00 90.12 238 PRO A C 1
ATOM 1814 O O . PRO A 1 238 ? -23.267 13.971 21.694 1.00 90.12 238 PRO A O 1
ATOM 1817 N N . LEU A 1 239 ? -24.010 13.878 19.556 1.00 93.44 239 LEU A N 1
ATOM 1818 C CA . LEU A 1 239 ? -23.568 12.523 19.250 1.00 93.44 239 LEU A CA 1
ATOM 1819 C C . LEU A 1 239 ? -22.296 12.567 18.394 1.00 93.44 239 LEU A C 1
ATOM 1821 O O . LEU A 1 239 ? -22.264 13.219 17.346 1.00 93.44 239 LEU A O 1
ATOM 1825 N N . TYR A 1 240 ? -21.287 11.817 18.820 1.00 94.75 240 TYR A N 1
ATOM 1826 C CA . TYR A 1 240 ? -20.024 11.626 18.119 1.00 94.75 240 TYR A CA 1
ATOM 1827 C C . TYR A 1 240 ? -19.810 10.155 17.770 1.00 94.75 240 TYR A C 1
ATOM 1829 O O . TYR A 1 240 ? -20.383 9.262 18.397 1.00 94.75 240 TYR A O 1
ATOM 1837 N N . LEU A 1 241 ? -18.964 9.902 16.777 1.00 94.88 241 LEU A N 1
ATOM 1838 C CA . LEU A 1 241 ? -18.429 8.580 16.485 1.00 94.88 241 LEU A CA 1
ATOM 1839 C C . LEU A 1 241 ? -16.918 8.557 16.717 1.00 94.88 241 LEU A C 1
ATOM 1841 O O . LEU A 1 241 ? -16.230 9.556 16.489 1.00 94.88 241 LEU A O 1
ATOM 1845 N N . SER A 1 242 ? -16.411 7.408 17.155 1.00 93.69 242 SER A N 1
ATOM 1846 C CA . SER A 1 242 ? -14.972 7.169 17.274 1.00 93.69 242 SER A CA 1
ATOM 1847 C C . SER A 1 242 ? -14.344 6.990 15.892 1.00 93.69 242 SER A C 1
ATOM 1849 O O . SER A 1 242 ? -14.801 6.169 15.093 1.00 93.69 242 SER A O 1
ATOM 1851 N N . ARG A 1 243 ? -13.271 7.734 15.619 1.00 91.56 243 ARG A N 1
ATOM 1852 C CA . ARG A 1 243 ? -12.459 7.579 14.411 1.00 91.56 243 ARG A CA 1
ATOM 1853 C C . ARG A 1 243 ? -11.395 6.507 14.601 1.00 91.56 243 ARG A C 1
ATOM 1855 O O . ARG A 1 243 ? -10.986 6.190 15.715 1.00 91.56 243 ARG A O 1
ATOM 1862 N N . ASN A 1 244 ? -10.879 6.021 13.481 1.00 87.44 244 ASN A N 1
ATOM 1863 C CA . ASN A 1 244 ? -9.797 5.049 13.413 1.00 87.44 244 ASN A CA 1
ATOM 1864 C C . ASN A 1 244 ? -8.561 5.508 14.184 1.00 87.44 244 ASN A C 1
ATOM 1866 O O . ASN A 1 244 ? -7.853 4.695 14.742 1.00 87.44 244 ASN A O 1
ATOM 1870 N N . ASP A 1 245 ? -8.270 6.798 14.250 1.00 81.38 245 ASP A N 1
ATOM 1871 C CA . ASP A 1 245 ? -6.998 7.291 14.768 1.00 81.38 245 ASP A CA 1
ATOM 1872 C C . ASP A 1 245 ? -6.978 7.663 16.260 1.00 81.38 245 ASP A C 1
ATOM 1874 O O . ASP A 1 245 ? -5.983 8.203 16.745 1.00 81.38 245 ASP A O 1
ATOM 1878 N N . GLY A 1 246 ? -8.056 7.380 16.988 1.00 84.38 246 GLY A N 1
ATOM 1879 C CA . GLY A 1 246 ? -8.182 7.644 18.427 1.00 84.38 246 GLY A CA 1
ATOM 1880 C C . GLY A 1 246 ? -8.992 8.883 18.760 1.00 84.38 246 GLY A C 1
ATOM 1881 O O . GLY A 1 246 ? -9.210 9.173 19.938 1.00 84.38 246 GLY A O 1
ATOM 1882 N N . THR A 1 247 ? -9.438 9.607 17.737 1.00 89.50 247 THR A N 1
ATOM 1883 C CA . THR A 1 247 ? -10.148 10.880 17.871 1.00 89.50 247 THR A CA 1
ATOM 1884 C C . THR A 1 247 ? -11.648 10.700 17.628 1.00 89.50 247 THR A C 1
ATOM 1886 O O . THR A 1 247 ? -12.105 9.597 17.327 1.00 89.50 247 THR A O 1
ATOM 1889 N N . ILE A 1 248 ? -12.438 11.762 17.779 1.00 91.81 248 ILE A N 1
ATOM 1890 C CA . ILE A 1 248 ? -13.884 11.745 17.512 1.00 91.81 248 ILE A CA 1
ATOM 1891 C C . ILE A 1 248 ? -14.273 12.592 16.301 1.00 91.81 248 ILE A C 1
ATOM 1893 O O . ILE A 1 248 ? -13.603 13.565 15.954 1.00 91.81 248 ILE A O 1
ATOM 1897 N N . ILE A 1 249 ? -15.403 12.238 15.694 1.00 90.88 249 ILE A N 1
ATOM 1898 C CA . ILE A 1 249 ? -16.054 12.969 14.603 1.00 90.88 249 ILE A CA 1
ATOM 1899 C C . ILE A 1 249 ? -17.537 13.166 14.928 1.00 90.88 249 ILE A C 1
ATOM 1901 O O . ILE A 1 249 ? -18.164 12.298 15.535 1.00 90.88 249 ILE A O 1
ATOM 1905 N N . ALA A 1 250 ? -18.116 14.314 14.572 1.00 91.94 250 ALA A N 1
ATOM 1906 C CA . ALA A 1 250 ? -19.544 14.545 14.785 1.00 91.94 250 ALA A CA 1
ATOM 1907 C C . ALA A 1 250 ? -20.374 13.565 13.944 1.00 91.94 250 ALA A C 1
ATOM 1909 O O . ALA A 1 250 ? -20.004 13.252 12.813 1.00 91.94 250 ALA A O 1
ATOM 1910 N N . ALA A 1 251 ? -21.517 13.108 14.462 1.00 92.19 251 ALA A N 1
ATOM 1911 C CA . ALA A 1 251 ? -22.324 12.096 13.781 1.00 92.19 251 ALA A CA 1
ATOM 1912 C C . ALA A 1 251 ? -22.737 12.486 12.349 1.00 92.19 251 ALA A C 1
ATOM 1914 O O . ALA A 1 251 ? -22.726 11.643 11.458 1.00 92.19 251 ALA A O 1
ATOM 1915 N N . ASP A 1 252 ? -23.052 13.760 12.102 1.00 90.44 252 ASP A N 1
ATOM 1916 C CA . ASP A 1 252 ? -23.407 14.242 10.759 1.00 90.44 252 ASP A CA 1
ATOM 1917 C C . ASP A 1 252 ? -22.230 14.224 9.777 1.00 90.44 252 ASP A C 1
ATOM 1919 O O . ASP A 1 252 ? -22.405 13.908 8.602 1.00 90.44 252 ASP A O 1
ATOM 1923 N N . GLU A 1 253 ? -21.019 14.516 10.252 1.00 89.06 253 GLU A N 1
ATOM 1924 C CA . GLU A 1 253 ? -19.804 14.450 9.435 1.00 89.06 253 GLU A CA 1
ATOM 1925 C C . GLU A 1 253 ? -19.417 12.983 9.178 1.00 89.06 253 GLU A C 1
ATOM 1927 O O . GLU A 1 253 ? -19.124 12.602 8.043 1.00 89.06 253 GLU A O 1
ATOM 1932 N N . ALA A 1 254 ? -19.544 12.120 10.194 1.00 90.38 254 ALA A N 1
ATOM 1933 C CA . ALA A 1 254 ? -19.319 10.678 10.087 1.00 90.38 254 ALA A CA 1
ATOM 1934 C C . ALA A 1 254 ? -20.248 10.003 9.066 1.00 90.38 254 ALA A C 1
ATOM 1936 O O . ALA A 1 254 ? -19.855 9.032 8.426 1.00 90.38 254 ALA A O 1
ATOM 1937 N N . ALA A 1 255 ? -21.459 10.532 8.868 1.00 92.00 255 ALA A N 1
ATOM 1938 C CA . ALA A 1 255 ? -22.401 10.029 7.870 1.00 92.00 255 ALA A CA 1
ATOM 1939 C C . ALA A 1 255 ? -21.943 10.266 6.421 1.00 92.00 255 ALA A C 1
ATOM 1941 O O . ALA A 1 255 ? -22.452 9.611 5.511 1.00 92.00 255 ALA A O 1
ATOM 1942 N N . ASN A 1 256 ? -20.989 11.179 6.210 1.00 90.94 256 ASN A N 1
ATOM 1943 C CA . ASN A 1 256 ? -20.360 11.437 4.914 1.00 90.94 256 ASN A CA 1
ATOM 1944 C C . ASN A 1 256 ? -18.970 10.785 4.790 1.00 90.94 256 ASN A C 1
ATOM 1946 O O . ASN A 1 256 ? -18.495 10.566 3.677 1.00 90.94 256 ASN A O 1
ATOM 1950 N N . LEU A 1 257 ? -18.331 10.436 5.912 1.00 90.94 257 LEU A N 1
ATOM 1951 C CA . LEU A 1 257 ? -17.003 9.810 5.957 1.00 90.94 257 LEU A CA 1
ATOM 1952 C C . LEU A 1 257 ? -16.967 8.529 6.826 1.00 90.94 257 LEU A C 1
ATOM 1954 O O . LEU A 1 257 ? -16.087 8.406 7.691 1.00 90.94 257 LEU A O 1
ATOM 1958 N N . PRO A 1 258 ? -17.884 7.557 6.631 1.00 92.81 258 PRO A N 1
ATOM 1959 C CA . PRO A 1 258 ? -17.961 6.350 7.462 1.00 92.81 258 PRO A CA 1
ATOM 1960 C C . PRO A 1 258 ? -16.669 5.525 7.472 1.00 92.81 258 PRO A C 1
ATOM 1962 O O . PRO A 1 258 ? -16.361 4.892 8.484 1.00 92.81 258 PRO A O 1
ATOM 1965 N N . ILE A 1 259 ? -15.862 5.577 6.405 1.00 91.12 259 ILE A N 1
ATOM 1966 C CA . ILE A 1 259 ? -14.580 4.855 6.337 1.00 91.12 259 ILE A CA 1
ATOM 1967 C C . ILE A 1 259 ? -13.601 5.253 7.451 1.00 91.12 259 ILE A C 1
ATOM 1969 O O . ILE A 1 259 ? -12.779 4.455 7.905 1.00 91.12 259 ILE A O 1
ATOM 1973 N N . THR A 1 260 ? -13.735 6.477 7.965 1.00 88.62 260 THR A N 1
ATOM 1974 C CA . THR A 1 260 ? -12.901 6.983 9.059 1.00 88.62 260 THR A CA 1
ATOM 1975 C C . THR A 1 260 ? -13.236 6.363 10.414 1.00 88.62 260 THR A C 1
ATOM 1977 O O . THR A 1 260 ? -12.568 6.699 11.385 1.00 88.62 260 THR A O 1
ATOM 1980 N N . THR A 1 261 ? -14.227 5.466 10.486 1.00 90.50 261 THR A N 1
ATOM 1981 C CA . THR A 1 261 ? -14.687 4.795 11.716 1.00 90.50 261 THR A CA 1
ATOM 1982 C C . THR A 1 261 ? -14.525 3.264 11.686 1.00 90.50 261 THR A C 1
ATOM 1984 O O . THR A 1 261 ? -14.844 2.590 12.659 1.00 90.50 261 THR A O 1
ATOM 1987 N N . PHE A 1 262 ? -13.985 2.697 10.600 1.00 89.25 262 PHE A N 1
ATOM 1988 C CA . PHE A 1 262 ? -13.809 1.249 10.391 1.00 89.25 262 PHE A CA 1
ATOM 1989 C C . PHE A 1 262 ? -13.027 0.517 11.494 1.00 89.25 262 PHE A C 1
ATOM 1991 O O . PHE A 1 262 ? -13.320 -0.637 11.793 1.00 89.25 262 PHE A O 1
ATOM 1998 N N . ALA A 1 263 ? -12.042 1.172 12.099 1.00 84.31 263 ALA A N 1
ATOM 1999 C CA . ALA A 1 263 ? -11.177 0.626 13.140 1.00 84.31 263 ALA A CA 1
ATOM 2000 C C . ALA A 1 263 ? -11.491 1.211 14.526 1.00 84.31 263 ALA A C 1
ATOM 2002 O O . ALA A 1 263 ? -10.616 1.250 15.389 1.00 84.31 263 ALA A O 1
ATOM 2003 N N . SER A 1 264 ? -12.724 1.678 14.758 1.00 87.31 264 SER A N 1
ATOM 2004 C CA . SER A 1 264 ? -13.089 2.300 16.034 1.00 87.31 264 SER A CA 1
ATOM 2005 C C . SER A 1 264 ? -12.894 1.370 17.232 1.00 87.31 264 SER A C 1
ATOM 2007 O O . SER A 1 264 ? -12.480 1.845 18.278 1.00 87.31 264 SER A O 1
ATOM 2009 N N . GLY A 1 265 ? -13.164 0.066 17.085 1.00 85.44 265 GLY A N 1
ATOM 2010 C CA . GLY A 1 265 ? -13.073 -0.916 18.174 1.00 85.44 265 GLY A CA 1
ATOM 2011 C C . GLY A 1 265 ? -11.659 -1.022 18.759 1.00 85.44 265 GLY A C 1
ATOM 2012 O O . GLY A 1 265 ? -11.451 -0.578 19.888 1.00 85.44 265 GLY A O 1
ATOM 2013 N N . PRO A 1 266 ? -10.660 -1.508 17.991 1.00 85.94 266 PRO A N 1
ATOM 2014 C CA . PRO A 1 266 ? -9.280 -1.609 18.470 1.00 85.94 266 PRO A CA 1
ATOM 2015 C C . PRO A 1 266 ? -8.739 -0.274 18.996 1.00 85.94 266 PRO A C 1
ATOM 2017 O O . PRO A 1 266 ? -8.094 -0.206 20.041 1.00 85.94 266 PRO A O 1
ATOM 2020 N N . THR A 1 267 ? -9.049 0.816 18.301 1.00 89.06 267 THR A N 1
ATOM 2021 C CA . THR A 1 267 ? -8.627 2.160 18.690 1.00 89.06 267 THR A CA 1
ATOM 2022 C C . THR A 1 267 ? -9.221 2.607 20.022 1.00 89.06 267 THR A C 1
ATOM 2024 O O . THR A 1 267 ? -8.503 3.148 20.866 1.00 89.06 267 THR A O 1
ATOM 2027 N N . ASN A 1 268 ? -10.510 2.355 20.241 1.00 92.62 268 ASN A N 1
ATOM 2028 C CA . ASN A 1 268 ? -11.182 2.613 21.505 1.00 92.62 268 ASN A CA 1
ATOM 2029 C C . ASN A 1 268 ? -10.517 1.817 22.637 1.00 92.62 268 ASN A C 1
ATOM 2031 O O . ASN A 1 268 ? -10.212 2.392 23.684 1.00 92.62 268 ASN A O 1
ATOM 2035 N N . SER A 1 269 ? -10.208 0.534 22.419 1.00 91.19 269 SER A N 1
ATOM 2036 C CA . SER A 1 269 ? -9.474 -0.286 23.392 1.00 91.19 269 SER A CA 1
ATOM 2037 C C . SER A 1 269 ? -8.129 0.340 23.757 1.00 91.19 269 SER A C 1
ATOM 2039 O O . SER A 1 269 ? -7.787 0.439 24.935 1.00 91.19 269 SER A O 1
ATOM 2041 N N . MET A 1 270 ? -7.373 0.813 22.761 1.00 90.75 270 MET A N 1
ATOM 2042 C CA . MET A 1 270 ? -6.040 1.399 22.947 1.00 90.75 270 MET A CA 1
ATOM 2043 C C . MET A 1 270 ? -6.073 2.700 23.739 1.00 90.75 270 MET A C 1
ATOM 2045 O O . MET A 1 270 ? -5.340 2.863 24.718 1.00 90.75 270 MET A O 1
ATOM 2049 N N . ILE A 1 271 ? -6.953 3.609 23.330 1.00 91.31 271 ILE A N 1
ATOM 2050 C CA . ILE A 1 271 ? -7.144 4.911 23.965 1.00 91.31 271 ILE A CA 1
ATOM 2051 C C . ILE A 1 271 ? -7.669 4.736 25.397 1.00 91.31 271 ILE A C 1
ATOM 2053 O O . ILE A 1 271 ? -7.156 5.355 26.335 1.00 91.31 271 ILE A O 1
ATOM 2057 N N . GLY A 1 272 ? -8.623 3.825 25.596 1.00 92.44 272 GLY A N 1
ATOM 2058 C CA . GLY A 1 272 ? -9.140 3.478 26.914 1.00 92.44 272 GLY A CA 1
ATOM 2059 C C . GLY A 1 272 ? -8.093 2.831 27.818 1.00 92.44 272 GLY A C 1
ATOM 2060 O O . GLY A 1 272 ? -7.951 3.235 28.971 1.00 92.44 272 GLY A O 1
ATOM 2061 N N . ALA A 1 273 ? -7.302 1.886 27.302 1.00 92.44 273 ALA A N 1
ATOM 2062 C CA . ALA A 1 273 ? -6.209 1.252 28.038 1.00 92.44 273 ALA A CA 1
ATOM 2063 C C . ALA A 1 273 ? -5.178 2.285 28.512 1.00 92.44 273 ALA A C 1
ATOM 2065 O O . ALA A 1 273 ? -4.817 2.301 29.693 1.00 92.44 273 ALA A O 1
ATOM 2066 N N . ALA A 1 274 ? -4.749 3.177 27.612 1.00 90.75 274 ALA A N 1
ATOM 2067 C CA . ALA A 1 274 ? -3.813 4.253 27.920 1.00 90.75 274 ALA A CA 1
ATOM 2068 C C . ALA A 1 274 ? -4.364 5.181 29.014 1.00 90.75 274 ALA A C 1
ATOM 2070 O O . ALA A 1 274 ? -3.674 5.462 30.000 1.00 90.75 274 ALA A O 1
ATOM 2071 N N . PHE A 1 275 ? -5.626 5.601 28.881 1.00 90.25 275 PHE A N 1
ATOM 2072 C CA . PHE A 1 275 ? -6.306 6.459 29.850 1.00 90.25 275 PHE A CA 1
ATOM 2073 C C . PHE A 1 275 ? -6.427 5.795 31.227 1.00 90.25 275 PHE A C 1
ATOM 2075 O O . PHE A 1 275 ? -6.046 6.394 32.238 1.00 90.25 275 PHE A O 1
ATOM 2082 N N . LEU A 1 276 ? -6.894 4.544 31.279 1.00 90.81 276 LEU A N 1
ATOM 2083 C CA . LEU A 1 276 ? -7.075 3.804 32.529 1.00 90.81 276 LEU A CA 1
ATOM 2084 C C . LEU A 1 276 ? -5.733 3.566 33.240 1.00 90.81 276 LEU A C 1
ATOM 2086 O O . LEU A 1 276 ? -5.629 3.729 34.460 1.00 90.81 276 LEU A O 1
ATOM 2090 N N . ALA A 1 277 ? -4.678 3.271 32.474 1.00 87.94 277 ALA A N 1
ATOM 2091 C CA . ALA A 1 277 ? -3.314 3.133 32.982 1.00 87.94 277 ALA A CA 1
ATOM 2092 C C . ALA A 1 277 ? -2.677 4.472 33.414 1.00 87.94 277 ALA A C 1
ATOM 2094 O O . ALA A 1 277 ? -1.681 4.475 34.141 1.00 87.94 277 ALA A O 1
ATOM 2095 N N . GLY A 1 278 ? -3.242 5.618 33.013 1.00 82.81 278 GLY A N 1
ATOM 2096 C CA . GLY A 1 278 ? -2.666 6.948 33.246 1.00 82.81 278 GLY A CA 1
ATOM 2097 C C . GLY A 1 278 ? -1.449 7.263 32.369 1.00 82.81 278 GLY A C 1
ATOM 2098 O O . GLY A 1 278 ? -0.616 8.091 32.752 1.00 82.81 278 GLY A O 1
ATOM 2099 N N . TYR A 1 279 ? -1.324 6.592 31.224 1.00 77.69 279 TYR A N 1
ATOM 2100 C CA . TYR A 1 279 ? -0.265 6.808 30.240 1.00 77.69 279 TYR A CA 1
ATOM 2101 C C . TYR A 1 279 ? -0.549 8.059 29.380 1.00 77.69 279 TYR A C 1
ATOM 2103 O O . TYR A 1 279 ? -1.690 8.504 29.283 1.00 77.69 279 TYR A O 1
ATOM 2111 N N . GLY A 1 280 ? 0.485 8.696 28.814 1.00 61.00 280 GLY A N 1
ATOM 2112 C CA . GLY A 1 280 ? 0.347 9.915 27.990 1.00 61.00 280 GLY A CA 1
ATOM 2113 C C . GLY A 1 280 ? 0.105 11.234 28.754 1.00 61.00 280 GLY A C 1
ATOM 2114 O O . GLY A 1 280 ? 0.115 12.307 28.154 1.00 61.00 280 GLY A O 1
ATOM 2115 N N . ARG A 1 281 ? -0.060 11.197 30.089 1.00 59.03 281 ARG A N 1
ATOM 2116 C CA . ARG A 1 281 ? -0.235 12.399 30.943 1.00 59.03 281 ARG A CA 1
ATOM 2117 C C . ARG A 1 281 ? 1.044 12.914 31.622 1.00 59.03 281 ARG A C 1
ATOM 2119 O O . ARG A 1 281 ? 1.022 13.997 32.195 1.00 59.03 281 ARG A O 1
ATOM 2126 N N . ARG A 1 282 ? 2.152 12.157 31.592 1.00 44.12 282 ARG A N 1
ATOM 2127 C CA . ARG A 1 282 ? 3.369 12.435 32.394 1.00 44.12 282 ARG A CA 1
ATOM 2128 C C . ARG A 1 282 ? 4.522 13.155 31.682 1.00 44.12 282 ARG A C 1
ATOM 2130 O O . ARG A 1 282 ? 5.506 13.450 32.347 1.00 44.12 282 ARG A O 1
ATOM 2137 N N . SER A 1 283 ? 4.407 13.517 30.404 1.00 36.12 283 SER A N 1
ATOM 2138 C CA . SER A 1 283 ? 5.463 14.267 29.703 1.00 36.12 283 SER A CA 1
ATOM 2139 C C . SER A 1 283 ? 4.984 15.635 29.218 1.00 36.12 283 SER A C 1
ATOM 2141 O O . SER A 1 283 ? 4.896 15.884 28.021 1.00 36.12 283 SER A O 1
ATOM 2143 N N . VAL A 1 284 ? 4.691 16.542 30.151 1.00 33.78 284 VAL A N 1
ATOM 2144 C CA . VAL A 1 284 ? 4.744 17.988 29.881 1.00 33.78 284 VAL A CA 1
ATOM 2145 C C . VAL A 1 284 ? 5.399 18.669 31.080 1.00 33.78 284 VAL A C 1
ATOM 2147 O O . VAL A 1 284 ? 4.757 19.334 31.886 1.00 33.78 284 VAL A O 1
ATOM 2150 N N . SER A 1 285 ? 6.716 18.488 31.209 1.00 26.12 285 SER A N 1
ATOM 2151 C CA . SER A 1 285 ? 7.519 19.590 31.730 1.00 26.12 285 SER A CA 1
ATOM 2152 C C . SER A 1 285 ? 7.472 20.678 30.663 1.00 26.12 285 SER A C 1
ATOM 2154 O O . SER A 1 285 ? 7.856 20.457 29.513 1.00 26.12 285 SER A O 1
ATOM 2156 N N . THR A 1 286 ? 6.916 21.823 31.031 1.00 27.12 286 THR A N 1
ATOM 2157 C CA . THR A 1 286 ? 6.880 23.047 30.241 1.00 27.12 286 THR A CA 1
ATOM 2158 C C . THR A 1 286 ? 8.296 23.450 29.841 1.00 27.12 286 THR A C 1
ATOM 2160 O O . THR A 1 286 ? 8.976 24.145 30.587 1.00 27.12 286 THR A O 1
ATOM 2163 N N . ASN A 1 287 ? 8.740 23.046 28.656 1.00 25.95 287 ASN A N 1
ATOM 2164 C CA . ASN A 1 287 ? 9.837 23.706 27.964 1.00 25.95 287 ASN A CA 1
ATOM 2165 C C . ASN A 1 287 ? 9.433 23.925 26.508 1.00 25.95 287 ASN A C 1
ATOM 2167 O O . ASN A 1 287 ? 9.705 23.118 25.623 1.00 25.95 287 ASN A O 1
ATOM 2171 N N . ASN A 1 288 ? 8.804 25.080 26.282 1.00 29.73 288 ASN A N 1
ATOM 2172 C CA . ASN A 1 288 ? 8.776 25.777 25.001 1.00 29.73 288 ASN A CA 1
ATOM 2173 C C . ASN A 1 288 ? 10.217 26.025 24.530 1.00 29.73 288 ASN A C 1
ATOM 2175 O O . ASN A 1 288 ? 10.760 27.099 24.761 1.00 29.73 288 ASN A O 1
ATOM 2179 N N . HIS A 1 289 ? 10.857 25.049 23.890 1.00 28.67 289 HIS A N 1
ATOM 2180 C CA . HIS A 1 289 ? 12.099 25.279 23.158 1.00 28.67 289 HIS A CA 1
ATOM 2181 C C . HIS A 1 289 ? 12.038 24.572 21.808 1.00 28.67 289 HIS A C 1
ATOM 2183 O O . HIS A 1 289 ? 12.333 23.390 21.667 1.00 28.67 289 HIS A O 1
ATOM 2189 N N . ALA A 1 290 ? 11.710 25.356 20.781 1.00 29.44 290 ALA A N 1
ATOM 2190 C CA . ALA A 1 290 ? 11.785 24.997 19.370 1.00 29.44 290 ALA A CA 1
ATOM 2191 C C . ALA A 1 290 ? 13.234 24.798 18.861 1.00 29.44 290 ALA A C 1
ATOM 2193 O O . ALA A 1 290 ? 13.492 25.019 17.683 1.00 29.44 290 ALA A O 1
ATOM 2194 N N . ASN A 1 291 ? 14.190 24.427 19.715 1.00 28.77 291 ASN A N 1
ATOM 2195 C CA . ASN A 1 291 ? 15.587 24.148 19.378 1.00 28.77 291 ASN A CA 1
ATOM 2196 C C . ASN A 1 291 ? 16.076 23.010 20.284 1.00 28.77 291 ASN A C 1
ATOM 2198 O O . ASN A 1 291 ? 16.162 23.200 21.493 1.00 28.77 291 ASN A O 1
ATOM 2202 N N . GLY A 1 292 ? 16.431 21.857 19.717 1.00 25.44 292 GLY A N 1
ATOM 2203 C CA . GLY A 1 292 ? 17.036 20.783 20.500 1.00 25.44 292 GLY A CA 1
ATOM 2204 C C . GLY A 1 292 ? 17.093 19.458 19.763 1.00 25.44 292 GLY A C 1
ATOM 2205 O O . GLY A 1 292 ? 16.232 18.604 19.939 1.00 25.44 292 GLY A O 1
ATOM 2206 N N . VAL A 1 293 ? 18.143 19.288 18.962 1.00 26.97 293 VAL A N 1
ATOM 2207 C CA . VAL A 1 293 ? 18.762 17.982 18.718 1.00 26.97 293 VAL A CA 1
ATOM 2208 C C . VAL A 1 293 ? 18.845 17.254 20.065 1.00 26.97 293 VAL A C 1
ATOM 2210 O O . VAL A 1 293 ? 19.444 17.788 20.998 1.00 26.97 293 VAL A O 1
ATOM 2213 N N . LYS A 1 294 ? 18.232 16.070 20.191 1.00 25.78 294 LYS A N 1
ATOM 2214 C CA . LYS A 1 294 ? 18.485 15.195 21.342 1.00 25.78 294 LYS A CA 1
ATOM 2215 C C . LYS A 1 294 ? 19.956 14.785 21.270 1.00 25.78 294 LYS A C 1
ATOM 2217 O O . LYS A 1 294 ? 20.350 14.026 20.391 1.00 25.78 294 LYS A O 1
ATOM 2222 N N . THR A 1 295 ? 20.777 15.345 22.150 1.00 24.11 295 THR A N 1
ATOM 2223 C CA . THR A 1 295 ? 22.138 14.870 22.388 1.00 24.11 295 THR A CA 1
ATOM 2224 C C . THR A 1 295 ? 22.062 13.520 23.094 1.00 24.11 295 THR A C 1
ATOM 2226 O O . THR A 1 295 ? 21.310 13.366 24.052 1.00 24.11 295 THR A O 1
ATOM 2229 N N . ASN A 1 296 ? 22.812 12.550 22.576 1.00 30.61 296 ASN A N 1
ATOM 2230 C CA . ASN A 1 296 ? 22.892 11.171 23.049 1.00 30.61 296 ASN A CA 1
ATOM 2231 C C . ASN A 1 296 ? 23.077 11.040 24.572 1.00 30.61 296 ASN A C 1
ATOM 2233 O O . ASN A 1 296 ? 23.938 11.707 25.140 1.00 30.61 296 ASN A O 1
ATOM 2237 N N . GLY A 1 297 ? 22.348 10.080 25.157 1.00 31.08 297 GLY A N 1
ATOM 2238 C CA . GLY A 1 297 ? 22.655 9.445 26.443 1.00 31.08 297 GLY A CA 1
ATOM 2239 C C . GLY A 1 297 ? 21.924 10.018 27.659 1.00 31.08 297 GLY A C 1
ATOM 2240 O O . GLY A 1 297 ? 22.488 10.858 28.341 1.00 31.08 297 GLY A O 1
ATOM 2241 N N . ASP A 1 298 ? 20.682 9.591 27.920 1.00 28.41 298 ASP A N 1
ATOM 2242 C CA . ASP A 1 298 ? 20.301 8.794 29.108 1.00 28.41 298 ASP A CA 1
ATOM 2243 C C . ASP A 1 298 ? 18.766 8.621 29.202 1.00 28.41 298 ASP A C 1
ATOM 2245 O O . ASP A 1 298 ? 18.005 9.550 28.933 1.00 28.41 298 ASP A O 1
ATOM 2249 N N . SER A 1 299 ? 18.319 7.432 29.620 1.00 34.72 299 SER A N 1
ATOM 2250 C CA . SER A 1 299 ? 16.930 6.917 29.705 1.00 34.72 299 SER A CA 1
ATOM 2251 C C . SER A 1 299 ? 16.215 6.584 28.377 1.00 34.72 299 SER A C 1
ATOM 2253 O O . SER A 1 299 ? 15.534 7.391 27.749 1.00 34.72 299 SER A O 1
ATOM 2255 N N . SER A 1 300 ? 16.336 5.321 27.962 1.00 43.72 300 SER A N 1
ATOM 2256 C CA . SER A 1 300 ? 15.441 4.692 26.984 1.00 43.72 300 SER A CA 1
ATOM 2257 C C . SER A 1 300 ? 14.039 4.573 27.597 1.00 43.72 300 SER A C 1
ATOM 2259 O O . SER A 1 300 ? 13.817 3.678 28.407 1.00 43.72 300 SER A O 1
ATOM 2261 N N . GLU A 1 301 ? 13.097 5.455 27.249 1.00 63.16 301 GLU A N 1
ATOM 2262 C CA . GLU A 1 301 ? 11.689 5.284 27.643 1.00 63.16 301 GLU A CA 1
ATOM 2263 C C . GLU A 1 301 ? 11.161 3.934 27.131 1.00 63.16 301 GLU A C 1
ATOM 2265 O O . GLU A 1 301 ? 11.227 3.648 25.933 1.00 63.16 301 GLU A O 1
ATOM 2270 N N . SER A 1 302 ? 10.649 3.097 28.041 1.00 71.88 302 SER A N 1
ATOM 2271 C CA . SER A 1 302 ? 10.041 1.812 27.696 1.00 71.88 302 SER A CA 1
ATOM 2272 C C . SER A 1 302 ? 8.854 2.021 26.750 1.00 71.88 302 SER A C 1
ATOM 2274 O O . SER A 1 302 ? 8.011 2.901 26.959 1.00 71.88 302 SER A O 1
ATOM 2276 N N . GLN A 1 303 ? 8.766 1.189 25.717 1.00 85.12 303 GLN A N 1
ATOM 2277 C CA . GLN A 1 303 ? 7.648 1.184 24.779 1.00 85.12 303 GLN A CA 1
ATOM 2278 C C . GLN A 1 303 ? 6.381 0.715 25.483 1.00 85.12 303 GLN A C 1
ATOM 2280 O O . GLN A 1 303 ? 6.448 -0.092 26.410 1.00 85.12 303 GLN A O 1
ATOM 2285 N N . VAL A 1 304 ? 5.217 1.161 25.015 1.00 89.75 304 VAL A N 1
ATOM 2286 C CA . VAL A 1 304 ? 3.938 0.683 25.541 1.00 89.75 304 VAL A CA 1
ATOM 2287 C C . VAL A 1 304 ? 3.144 0.009 24.437 1.00 89.75 304 VAL A C 1
ATOM 2289 O O . VAL A 1 304 ? 2.878 0.618 23.402 1.00 89.75 304 VAL A O 1
ATOM 2292 N N . LEU A 1 305 ? 2.773 -1.248 24.665 1.00 92.19 305 LEU A N 1
ATOM 2293 C CA . LEU A 1 305 ? 1.872 -2.008 23.807 1.00 92.19 305 LEU A CA 1
ATOM 2294 C C . LEU A 1 305 ? 0.542 -2.212 24.527 1.00 92.19 305 LEU A C 1
ATOM 2296 O O . LEU A 1 305 ? 0.516 -2.473 25.728 1.00 92.19 305 LEU A O 1
ATOM 2300 N N . VAL A 1 306 ? -0.559 -2.127 23.795 1.00 94.12 306 VAL A N 1
ATOM 2301 C CA . VAL A 1 306 ? -1.878 -2.554 24.267 1.00 94.12 306 VAL A CA 1
ATOM 2302 C C . VAL A 1 306 ? -2.148 -3.931 23.689 1.00 94.12 306 VAL A C 1
ATOM 2304 O O . VAL A 1 306 ? -1.944 -4.135 22.495 1.00 94.12 306 VAL A O 1
ATOM 2307 N N . VAL A 1 307 ? -2.585 -4.854 24.540 1.00 94.44 307 VAL A N 1
ATOM 2308 C CA . VAL A 1 307 ? -3.007 -6.204 24.161 1.00 94.44 307 VAL A CA 1
ATOM 2309 C C . VAL A 1 307 ? -4.450 -6.359 24.634 1.00 94.44 307 VAL A C 1
ATOM 2311 O O . VAL A 1 307 ? -4.703 -6.499 25.835 1.00 94.44 307 VAL A O 1
ATOM 2314 N N . ASP A 1 308 ? -5.386 -6.264 23.692 1.00 92.62 308 ASP A N 1
ATOM 2315 C CA . ASP A 1 308 ? -6.818 -6.454 23.922 1.00 92.62 308 ASP A CA 1
ATOM 2316 C C . ASP A 1 308 ? -7.196 -7.898 23.599 1.00 92.62 308 ASP A C 1
ATOM 2318 O O . ASP A 1 308 ? -7.142 -8.318 22.444 1.00 92.62 308 ASP A O 1
ATOM 2322 N N . ILE A 1 309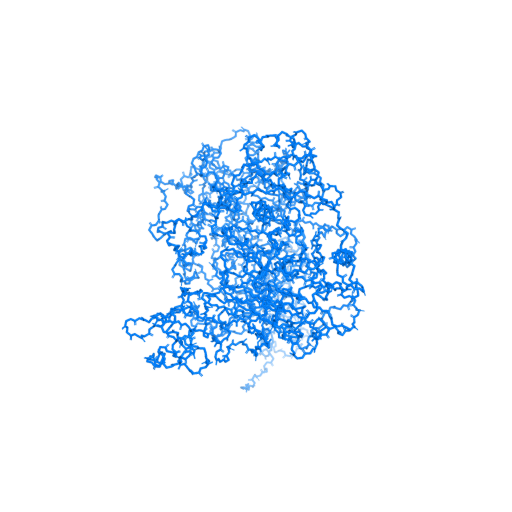 ? -7.530 -8.678 24.627 1.00 90.75 309 ILE A N 1
ATOM 2323 C CA . ILE A 1 309 ? -7.904 -10.084 24.465 1.00 90.75 309 ILE A CA 1
ATOM 2324 C C . ILE A 1 309 ? -9.423 -10.205 24.583 1.00 90.75 309 ILE A C 1
ATOM 2326 O O . ILE A 1 309 ? -10.004 -10.043 25.663 1.00 90.75 309 ILE A O 1
ATOM 2330 N N . GLY A 1 310 ? -10.067 -10.543 23.470 1.00 86.69 310 GLY A N 1
ATOM 2331 C CA . GLY A 1 310 ? -11.501 -10.781 23.381 1.00 86.69 310 GLY A CA 1
ATOM 2332 C C . GLY A 1 310 ? -11.906 -12.244 23.602 1.00 86.69 310 GLY A C 1
ATOM 2333 O O . GLY A 1 310 ? -11.153 -13.086 24.099 1.00 86.69 310 GLY A O 1
ATOM 2334 N N . GLY A 1 311 ? -13.142 -12.565 23.208 1.00 80.38 311 GLY A N 1
ATOM 2335 C CA . GLY A 1 311 ? -13.648 -13.945 23.181 1.00 80.38 311 GLY A CA 1
ATOM 2336 C C . GLY A 1 311 ? -13.129 -14.760 21.990 1.00 80.38 311 GLY A C 1
ATOM 2337 O O . GLY A 1 311 ? -13.074 -15.984 22.052 1.00 80.38 311 GLY A O 1
ATOM 2338 N N . THR A 1 312 ? -12.709 -14.092 20.920 1.00 81.88 312 THR A N 1
ATOM 2339 C CA . THR A 1 312 ? -12.385 -14.717 19.626 1.00 81.88 312 THR A CA 1
ATOM 2340 C C . THR A 1 312 ? -10.946 -14.447 19.205 1.00 81.88 312 THR A C 1
ATOM 2342 O O . THR A 1 312 ? -10.266 -15.350 18.723 1.00 81.88 312 THR A O 1
ATOM 2345 N N . THR A 1 313 ? -10.484 -13.216 19.410 1.00 87.69 313 THR A N 1
ATOM 2346 C CA . THR A 1 313 ? -9.214 -12.690 18.903 1.00 87.69 313 THR A CA 1
ATOM 2347 C C . THR A 1 313 ? -8.459 -11.917 19.980 1.00 87.69 313 THR A C 1
ATOM 2349 O O . THR A 1 313 ? -9.039 -11.495 20.984 1.00 87.69 313 THR A O 1
ATOM 2352 N N . THR A 1 314 ? -7.158 -11.740 19.753 1.00 90.25 314 THR A N 1
ATOM 2353 C CA . THR A 1 314 ? -6.289 -10.831 20.501 1.00 90.25 314 THR A CA 1
ATOM 2354 C C . THR A 1 314 ? -5.758 -9.784 19.539 1.00 90.25 314 THR A C 1
ATOM 2356 O O . THR A 1 314 ? -5.136 -10.152 18.541 1.00 90.25 314 THR A O 1
ATOM 2359 N N . ASP A 1 315 ? -5.963 -8.512 19.863 1.00 91.19 315 ASP A N 1
ATOM 2360 C CA . ASP A 1 315 ? -5.517 -7.366 19.076 1.00 91.19 315 ASP A CA 1
ATOM 2361 C C . ASP A 1 315 ? -4.372 -6.645 19.793 1.00 91.19 315 ASP A C 1
ATOM 2363 O O . ASP A 1 315 ? -4.493 -6.254 20.958 1.00 91.19 315 ASP A O 1
ATOM 2367 N N . VAL A 1 316 ? -3.243 -6.470 19.101 1.00 91.00 316 VAL A N 1
ATOM 2368 C CA . VAL A 1 316 ? -2.043 -5.827 19.654 1.00 91.00 316 VAL A CA 1
ATOM 2369 C C . VAL A 1 316 ? -1.665 -4.591 18.854 1.00 91.00 316 VAL A C 1
ATOM 2371 O O . VAL A 1 316 ? -1.561 -4.644 17.628 1.00 91.00 316 VAL A O 1
ATOM 2374 N N . CYS A 1 317 ? -1.411 -3.483 19.553 1.00 90.06 317 CYS A N 1
ATOM 2375 C CA . CYS A 1 317 ? -0.932 -2.240 18.951 1.00 90.06 317 CYS A CA 1
ATOM 2376 C C . CYS A 1 317 ? 0.071 -1.519 19.847 1.00 90.06 317 CYS A C 1
ATOM 2378 O O . CYS A 1 317 ? -0.036 -1.524 21.073 1.00 90.06 317 CYS A O 1
ATOM 2380 N N . ALA A 1 318 ? 1.020 -0.833 19.218 1.00 87.19 318 ALA A N 1
ATOM 2381 C CA . ALA A 1 318 ? 1.932 0.073 19.894 1.00 87.19 318 ALA A CA 1
ATOM 2382 C C . ALA A 1 318 ? 1.299 1.448 20.137 1.00 87.19 318 ALA A C 1
ATOM 2384 O O . ALA A 1 318 ? 0.598 1.978 19.272 1.00 87.19 318 ALA A O 1
ATOM 2385 N N . LEU A 1 319 ? 1.593 2.049 21.290 1.00 85.25 319 LEU A N 1
ATOM 2386 C CA . LEU A 1 319 ? 1.258 3.437 21.592 1.00 85.25 319 LEU A CA 1
ATOM 2387 C C . LEU A 1 319 ? 2.454 4.353 21.335 1.00 85.25 319 LEU A C 1
ATOM 2389 O O . LEU A 1 319 ? 3.605 4.022 21.627 1.00 85.25 319 LEU A O 1
ATOM 2393 N N . LEU A 1 320 ? 2.159 5.546 20.832 1.00 78.69 320 LEU A N 1
ATOM 2394 C CA . LEU A 1 320 ? 3.088 6.667 20.819 1.00 78.69 320 LEU A CA 1
ATOM 2395 C C . LEU A 1 320 ? 3.232 7.243 22.241 1.00 78.69 320 LEU A C 1
ATOM 2397 O O . LEU A 1 320 ? 2.313 7.097 23.050 1.00 78.69 320 LEU A O 1
ATOM 2401 N N . PRO A 1 321 ? 4.313 7.987 22.549 1.00 73.38 321 PRO A N 1
ATOM 2402 C CA . PRO A 1 321 ? 4.462 8.668 23.843 1.00 73.38 321 PRO A CA 1
ATOM 2403 C C . PRO A 1 321 ? 3.301 9.616 24.190 1.00 73.38 321 PRO A C 1
ATOM 2405 O O . PRO A 1 321 ? 3.029 9.882 25.359 1.00 73.38 321 PRO A O 1
ATOM 2408 N N . SER A 1 322 ? 2.587 10.105 23.171 1.00 70.38 322 SER A N 1
ATOM 2409 C CA . SER A 1 322 ? 1.367 10.904 23.316 1.00 70.38 322 SER A CA 1
ATOM 2410 C C . SER A 1 322 ? 0.171 10.121 23.878 1.00 70.38 322 SER A C 1
ATOM 2412 O O . SER A 1 322 ? -0.810 10.739 24.281 1.00 70.38 322 SER A O 1
ATOM 2414 N N . GLY A 1 323 ? 0.232 8.786 23.910 1.00 79.88 323 GLY A N 1
ATOM 2415 C CA . GLY A 1 323 ? -0.867 7.894 24.285 1.00 79.88 323 GLY A CA 1
ATOM 2416 C C . GLY A 1 323 ? -1.781 7.489 23.123 1.00 79.88 323 GLY A C 1
ATOM 2417 O O . GLY A 1 323 ? -2.686 6.690 23.332 1.00 79.88 323 GLY A O 1
ATOM 2418 N N . PHE A 1 324 ? -1.540 7.999 21.911 1.00 82.88 324 PHE A N 1
ATOM 2419 C CA . PHE A 1 324 ? -2.290 7.626 20.707 1.00 82.88 324 PHE A CA 1
ATOM 2420 C C . PHE A 1 324 ? -1.740 6.347 20.065 1.00 82.88 324 PHE A C 1
ATOM 2422 O O . PHE A 1 324 ? -0.539 6.080 20.181 1.00 82.88 324 PHE A O 1
ATOM 2429 N N . PRO A 1 325 ? -2.580 5.568 19.361 1.00 84.12 325 PRO A N 1
ATOM 2430 C CA . PRO A 1 325 ? -2.119 4.392 18.641 1.00 84.12 325 PRO A CA 1
ATOM 2431 C C . PRO A 1 325 ? -1.156 4.775 17.516 1.00 84.12 325 PRO A C 1
ATOM 2433 O O . PRO A 1 325 ? -1.319 5.795 16.838 1.00 84.12 325 PRO A O 1
ATOM 2436 N N . ARG A 1 326 ? -0.147 3.933 17.294 1.00 81.88 326 ARG A N 1
ATOM 2437 C CA . ARG A 1 326 ? 0.714 4.035 16.117 1.00 81.88 326 ARG A CA 1
ATOM 2438 C C . ARG A 1 326 ? -0.103 3.683 14.873 1.00 81.88 326 ARG A C 1
ATOM 2440 O O . ARG A 1 326 ? -0.727 2.630 14.822 1.00 81.88 326 ARG A O 1
ATOM 2447 N N . LEU A 1 327 ? -0.088 4.558 13.871 1.00 76.75 327 LEU A N 1
ATOM 2448 C CA . LEU A 1 327 ? -0.792 4.333 12.608 1.00 76.75 327 LEU A CA 1
ATOM 2449 C C . LEU A 1 327 ? 0.021 3.468 11.643 1.00 76.75 327 LEU A C 1
ATOM 2451 O O . LEU A 1 327 ? 1.253 3.528 11.639 1.00 76.75 327 LEU A O 1
ATOM 2455 N N . ALA A 1 328 ? -0.679 2.737 10.776 1.00 71.94 328 ALA A N 1
ATOM 2456 C CA . ALA A 1 328 ? -0.076 1.988 9.685 1.00 71.94 328 ALA A CA 1
ATOM 2457 C C . ALA A 1 328 ? 0.633 2.953 8.702 1.00 71.94 328 ALA A C 1
ATOM 2459 O O . ALA A 1 328 ? 0.006 3.866 8.163 1.00 71.94 328 ALA A O 1
ATOM 2460 N N . PRO A 1 329 ? 1.940 2.784 8.437 1.00 54.28 329 PRO A N 1
ATOM 2461 C CA . PRO A 1 329 ? 2.736 3.736 7.655 1.00 54.28 329 PRO A CA 1
ATOM 2462 C C . PRO A 1 329 ? 2.644 3.531 6.129 1.00 54.28 329 PRO A C 1
ATOM 2464 O O . PRO A 1 329 ? 3.546 3.955 5.407 1.00 54.28 329 PRO A O 1
ATOM 2467 N N . GLY A 1 330 ? 1.667 2.777 5.627 1.00 65.62 330 GLY A N 1
ATOM 2468 C CA . GLY A 1 330 ? 1.544 2.386 4.217 1.00 65.62 330 GLY A CA 1
ATOM 2469 C C . GLY A 1 330 ? 0.081 2.220 3.820 1.00 65.62 330 GLY A C 1
ATOM 2470 O O . GLY A 1 330 ? -0.767 2.976 4.285 1.00 65.62 330 GLY A O 1
ATOM 2471 N N . PHE A 1 331 ? -0.217 1.224 2.989 1.00 75.44 331 PHE A N 1
ATOM 2472 C CA . PHE A 1 331 ? -1.598 0.828 2.735 1.00 75.44 331 PHE A CA 1
ATOM 2473 C C . PHE A 1 331 ? -2.106 -0.103 3.842 1.00 75.44 331 PHE A C 1
ATOM 2475 O O . PHE A 1 331 ? -1.327 -0.803 4.490 1.00 75.44 331 PHE A O 1
ATOM 2482 N N . THR A 1 332 ? -3.421 -0.120 4.032 1.00 76.56 332 THR A N 1
ATOM 2483 C CA . THR A 1 332 ? -4.119 -1.130 4.832 1.00 76.56 332 THR A CA 1
ATOM 2484 C C . THR A 1 332 ? -5.081 -1.890 3.935 1.00 76.56 332 THR A C 1
ATOM 2486 O O . THR A 1 332 ? -5.659 -1.317 3.010 1.00 76.56 332 THR A O 1
ATOM 2489 N N . GLU A 1 333 ? -5.239 -3.185 4.176 1.00 82.56 333 GLU A N 1
ATOM 2490 C CA . GLU A 1 333 ? -6.154 -4.020 3.408 1.00 82.56 333 GLU A CA 1
ATOM 2491 C C . GLU A 1 333 ? -7.507 -4.114 4.118 1.00 82.56 333 GLU A C 1
ATOM 2493 O O . GLU A 1 333 ? -7.573 -4.476 5.292 1.00 82.56 333 GLU A O 1
ATOM 2498 N N . VAL A 1 334 ? -8.589 -3.784 3.413 1.00 85.25 334 VAL A N 1
ATOM 2499 C CA . VAL A 1 334 ? -9.965 -3.880 3.919 1.00 85.25 334 VAL A CA 1
ATOM 2500 C C . VAL A 1 334 ? -10.776 -4.710 2.938 1.00 85.25 334 VAL A C 1
ATOM 2502 O O . VAL A 1 334 ? -10.907 -4.337 1.776 1.00 85.25 334 VAL A O 1
ATOM 2505 N N . GLY A 1 335 ? -11.309 -5.850 3.386 1.00 82.31 335 GLY A N 1
ATOM 2506 C CA . GLY A 1 335 ? -12.103 -6.737 2.527 1.00 82.31 335 GLY A CA 1
ATOM 2507 C C . GLY A 1 335 ? -11.359 -7.200 1.268 1.00 82.31 335 GLY A C 1
ATOM 2508 O O . GLY A 1 335 ? -11.976 -7.327 0.216 1.00 82.31 335 GLY A O 1
ATOM 2509 N N . GLY A 1 336 ? -10.037 -7.396 1.352 1.00 83.44 336 GLY A N 1
ATOM 2510 C CA . GLY A 1 336 ? -9.193 -7.771 0.214 1.00 83.44 336 GLY A CA 1
ATOM 2511 C C . GLY A 1 336 ? -8.756 -6.611 -0.688 1.00 83.44 336 GLY A C 1
ATOM 2512 O O . GLY A 1 336 ? -8.199 -6.859 -1.751 1.00 83.44 336 GLY A O 1
ATOM 2513 N N . VAL A 1 337 ? -9.036 -5.358 -0.309 1.00 89.50 337 VAL A N 1
ATOM 2514 C CA . VAL A 1 337 ? -8.736 -4.159 -1.108 1.00 89.50 337 VAL A CA 1
ATOM 2515 C C . VAL A 1 337 ? -7.655 -3.323 -0.429 1.00 89.50 337 VAL A C 1
ATOM 2517 O O . VAL A 1 337 ? -7.795 -2.963 0.741 1.00 89.50 337 VAL A O 1
ATOM 2520 N N . ARG A 1 338 ? -6.602 -2.944 -1.165 1.00 89.44 338 ARG A N 1
ATOM 2521 C CA . ARG A 1 338 ? -5.568 -2.017 -0.675 1.00 89.44 338 ARG A CA 1
ATOM 2522 C C . ARG A 1 338 ? -6.107 -0.591 -0.601 1.00 89.44 338 ARG A C 1
ATOM 2524 O O . ARG A 1 338 ? -6.589 -0.053 -1.596 1.00 89.44 338 ARG A O 1
ATOM 2531 N N . THR A 1 339 ? -6.009 0.031 0.568 1.00 88.50 339 THR A N 1
ATOM 2532 C CA . THR A 1 339 ? -6.563 1.362 0.852 1.00 88.50 339 THR A CA 1
ATOM 2533 C C . THR A 1 339 ? -5.569 2.252 1.591 1.00 88.50 339 THR A C 1
ATOM 2535 O O . THR A 1 339 ? -4.691 1.757 2.299 1.00 88.50 339 THR A O 1
ATOM 2538 N N . ALA A 1 340 ? -5.710 3.571 1.440 1.00 79.25 340 ALA A N 1
ATOM 2539 C CA . ALA A 1 340 ? -4.894 4.559 2.140 1.00 79.25 340 ALA A CA 1
ATOM 2540 C C . ALA A 1 340 ? -5.782 5.559 2.889 1.00 79.25 340 ALA A C 1
ATOM 2542 O O . ALA A 1 340 ? -6.348 6.478 2.303 1.00 79.25 340 ALA A O 1
ATOM 2543 N N . PHE A 1 341 ? -5.881 5.377 4.202 1.00 77.62 341 PHE A N 1
ATOM 2544 C CA . PHE A 1 341 ? -6.452 6.322 5.161 1.00 77.62 341 PHE A CA 1
ATOM 2545 C C . PHE A 1 341 ? -5.889 6.002 6.553 1.00 77.62 341 PHE A C 1
ATOM 2547 O O . PHE A 1 341 ? -5.298 4.942 6.764 1.00 77.62 341 PHE A O 1
ATOM 2554 N N . SER A 1 342 ? -6.023 6.921 7.510 1.00 75.38 342 SER A N 1
ATOM 2555 C CA . SER A 1 342 ? -5.477 6.729 8.858 1.00 75.38 342 SER A CA 1
ATOM 2556 C C . SER A 1 342 ? -6.147 5.541 9.554 1.00 75.38 342 SER A C 1
ATOM 2558 O O . SER A 1 342 ? -7.340 5.592 9.849 1.00 75.38 342 SER A O 1
ATOM 2560 N N . MET A 1 343 ? -5.376 4.490 9.832 1.00 80.50 343 MET A N 1
ATOM 2561 C CA . MET A 1 343 ? -5.795 3.314 10.598 1.00 80.50 343 MET A CA 1
ATOM 2562 C C . MET A 1 343 ? -4.671 2.903 11.565 1.00 80.50 343 MET A C 1
ATOM 2564 O O . MET A 1 343 ? -3.498 3.047 11.204 1.00 80.50 343 MET A O 1
ATOM 2568 N N . PRO A 1 344 ? -4.977 2.447 12.794 1.00 82.56 344 PRO A N 1
ATOM 2569 C CA . PRO A 1 344 ? -3.984 1.911 13.716 1.00 82.56 344 PRO A CA 1
ATOM 2570 C C . PRO A 1 344 ? -3.308 0.688 13.105 1.00 82.56 344 PRO A C 1
ATOM 2572 O O . PRO A 1 344 ? -3.937 -0.116 12.417 1.00 82.56 344 PRO A O 1
ATOM 2575 N N . GLU A 1 345 ? -2.021 0.531 13.379 1.00 83.44 345 GLU A N 1
ATOM 2576 C CA . GLU A 1 345 ? -1.307 -0.688 13.032 1.00 83.44 345 GLU A CA 1
ATOM 2577 C C . GLU A 1 345 ? -1.620 -1.763 14.073 1.00 83.44 345 GLU A C 1
ATOM 2579 O O . GLU A 1 345 ? -0.970 -1.855 15.116 1.00 83.44 345 GLU A O 1
ATOM 2584 N N . VAL A 1 346 ? -2.650 -2.553 13.783 1.00 84.88 346 VAL A N 1
ATOM 2585 C CA . VAL A 1 346 ? -3.108 -3.638 14.652 1.00 84.88 346 VAL A CA 1
ATOM 2586 C C . VAL A 1 346 ? -2.632 -4.969 14.100 1.00 84.88 346 VAL A C 1
ATOM 2588 O O . VAL A 1 346 ? -2.790 -5.257 12.912 1.00 84.88 346 VAL A O 1
ATOM 2591 N N . ARG A 1 347 ? -2.073 -5.806 14.972 1.00 84.31 347 ARG A N 1
ATOM 2592 C CA . ARG A 1 347 ? -1.865 -7.227 14.688 1.00 84.31 347 ARG A CA 1
ATOM 2593 C C . ARG A 1 347 ? -2.887 -8.035 15.465 1.00 84.31 347 ARG A C 1
ATOM 2595 O O . ARG A 1 347 ? -2.863 -8.041 16.693 1.00 84.31 347 ARG A O 1
ATOM 2602 N N . SER A 1 348 ? -3.750 -8.720 14.726 1.00 84.25 348 SER A N 1
ATOM 2603 C CA . SER A 1 348 ? -4.777 -9.598 15.273 1.00 84.25 348 SER A CA 1
ATOM 2604 C C . SER A 1 348 ? -4.334 -11.052 15.173 1.00 84.25 348 SER A C 1
ATOM 2606 O O . SER A 1 348 ? -3.915 -11.512 14.109 1.00 84.25 348 SER A O 1
ATOM 2608 N N . VAL A 1 349 ? -4.452 -11.798 16.269 1.00 86.50 349 VAL A N 1
ATOM 2609 C CA . VAL A 1 349 ? -4.243 -13.253 16.295 1.00 86.50 349 VAL A CA 1
ATOM 2610 C C . VAL A 1 349 ? -5.514 -13.956 16.767 1.00 86.50 349 VAL A C 1
ATOM 2612 O O . VAL A 1 349 ? -6.233 -13.448 17.624 1.00 86.50 349 VAL A O 1
ATOM 2615 N N . GLY A 1 350 ? -5.799 -15.138 16.209 1.00 86.81 350 GLY A N 1
ATOM 2616 C CA . GLY A 1 350 ? -6.975 -15.968 16.524 1.00 86.81 350 GLY A CA 1
ATOM 2617 C C . GLY A 1 350 ? -6.909 -16.652 17.895 1.00 86.81 350 GLY A C 1
ATOM 2618 O O . GLY A 1 350 ? -7.053 -17.871 17.997 1.00 86.81 350 GLY A O 1
ATOM 2619 N N . LEU A 1 351 ? -6.635 -15.873 18.938 1.00 89.69 351 LEU A N 1
ATOM 2620 C CA . LEU A 1 351 ? -6.540 -16.287 20.330 1.00 89.69 351 LEU A CA 1
ATOM 2621 C C . LEU A 1 351 ? -7.502 -15.432 21.157 1.00 89.69 351 LEU A C 1
ATOM 2623 O O . LEU A 1 351 ? -7.292 -14.236 21.301 1.00 89.69 351 LEU A O 1
ATOM 2627 N N . GLY A 1 352 ? -8.521 -16.043 21.742 1.00 90.00 352 GLY A N 1
ATOM 2628 C CA . GLY A 1 352 ? -9.431 -15.419 22.694 1.00 90.00 352 GLY A CA 1
ATOM 2629 C C . GLY A 1 352 ? -9.987 -16.453 23.667 1.00 90.00 352 GLY A C 1
ATOM 2630 O O . GLY A 1 352 ? -9.663 -17.640 23.585 1.00 90.00 352 GLY A O 1
ATOM 2631 N N . GLY A 1 353 ? -10.837 -16.024 24.602 1.00 87.75 353 GLY A N 1
ATOM 2632 C CA . GLY A 1 353 ? -11.382 -16.919 25.635 1.00 87.75 353 GLY A CA 1
ATOM 2633 C C . GLY A 1 353 ? -12.142 -18.138 25.082 1.00 87.75 353 GLY A C 1
ATOM 2634 O O . GLY A 1 353 ? -12.128 -19.205 25.697 1.00 87.75 353 GLY A O 1
ATOM 2635 N N . GLY A 1 354 ? -12.768 -18.009 23.913 1.00 88.44 354 GLY A N 1
ATOM 2636 C CA . GLY A 1 354 ? -13.495 -19.070 23.218 1.00 88.44 354 GLY A CA 1
ATOM 2637 C C . GLY A 1 354 ? -12.706 -19.824 22.159 1.00 88.44 354 GLY A C 1
ATOM 2638 O O . GLY A 1 354 ? -13.294 -20.676 21.494 1.00 88.44 354 GLY A O 1
ATOM 2639 N N . SER A 1 355 ? -11.410 -19.546 21.986 1.00 91.88 355 SER A N 1
ATOM 2640 C CA . SER A 1 355 ? -10.578 -20.314 21.058 1.00 91.88 355 SER A CA 1
ATOM 2641 C C . SER A 1 355 ? -10.611 -21.793 21.423 1.00 91.88 355 SER A C 1
ATOM 2643 O O . SER A 1 355 ? -10.379 -22.162 22.577 1.00 91.88 355 SER A O 1
ATOM 2645 N N . ILE A 1 356 ? -10.918 -22.627 20.431 1.00 92.62 356 ILE A N 1
ATOM 2646 C CA . ILE A 1 356 ? -11.087 -24.067 20.607 1.00 92.62 356 ILE A CA 1
ATOM 2647 C C . ILE A 1 356 ? -9.718 -24.696 20.855 1.00 92.62 356 ILE A C 1
ATOM 2649 O O . ILE A 1 356 ? -8.750 -24.410 20.144 1.00 92.62 356 ILE A O 1
ATOM 2653 N N . VAL A 1 357 ? -9.659 -25.563 21.861 1.00 91.88 357 VAL A N 1
ATOM 2654 C CA . VAL A 1 357 ? -8.495 -26.389 22.174 1.00 91.88 357 VAL A CA 1
ATOM 2655 C C . VAL A 1 357 ? -8.728 -27.765 21.567 1.00 91.88 357 VAL A C 1
ATOM 2657 O O . VAL A 1 357 ? -9.711 -28.437 21.880 1.00 91.88 357 VAL A O 1
ATOM 2660 N N . GLN A 1 358 ? -7.830 -28.173 20.679 1.00 89.12 358 GLN A N 1
ATOM 2661 C CA . GLN A 1 358 ? -7.821 -29.507 20.091 1.00 89.12 358 GLN A CA 1
ATOM 2662 C C . GLN A 1 358 ? -6.574 -30.249 20.549 1.00 89.12 358 GLN A C 1
ATOM 2664 O O . GLN A 1 358 ? -5.493 -29.671 20.669 1.00 89.12 358 GLN A O 1
ATOM 2669 N N . VAL A 1 359 ? -6.756 -31.536 20.806 1.00 86.81 359 VAL A N 1
ATOM 2670 C CA . VAL A 1 359 ? -5.716 -32.451 21.259 1.00 86.81 359 VAL A CA 1
ATOM 2671 C C . VAL A 1 359 ? -5.652 -33.577 20.234 1.00 86.81 359 VAL A C 1
ATOM 2673 O O . VAL A 1 359 ? -6.699 -34.068 19.799 1.00 86.81 359 VAL A O 1
ATOM 2676 N N . ASP A 1 360 ? -4.450 -33.943 19.798 1.00 80.31 360 ASP A N 1
ATOM 2677 C CA . ASP A 1 360 ? -4.266 -35.100 18.921 1.00 80.31 360 ASP A CA 1
ATOM 2678 C C . ASP A 1 360 ? -4.653 -36.419 19.624 1.00 80.31 360 ASP A C 1
ATOM 2680 O O . ASP A 1 360 ? -4.861 -36.483 20.836 1.00 80.31 360 ASP A O 1
ATOM 2684 N N . ALA A 1 361 ? -4.800 -37.494 18.845 1.00 67.94 361 ALA A N 1
ATOM 2685 C CA . ALA A 1 361 ? -5.289 -38.778 19.354 1.00 67.94 361 ALA A CA 1
ATOM 2686 C C . ALA A 1 361 ? -4.375 -39.411 20.425 1.00 67.94 361 ALA A C 1
ATOM 2688 O O . ALA A 1 361 ? -4.845 -40.245 21.199 1.00 67.94 361 ALA A O 1
ATOM 2689 N N . GLU A 1 362 ? -3.098 -39.016 20.474 1.00 66.69 362 GLU A N 1
ATOM 2690 C CA . GLU A 1 362 ? -2.096 -39.501 21.436 1.00 66.69 362 GLU A CA 1
ATOM 2691 C C . GLU A 1 362 ? -1.850 -38.522 22.604 1.00 66.69 362 GLU A C 1
ATOM 2693 O O . GLU A 1 362 ? -1.110 -38.843 23.531 1.00 66.69 362 GLU A O 1
ATOM 2698 N N . ALA A 1 363 ? -2.522 -37.364 22.611 1.00 64.38 363 ALA A N 1
ATOM 2699 C CA . ALA A 1 363 ? -2.353 -36.272 23.571 1.00 64.38 363 ALA A CA 1
ATOM 2700 C C . ALA A 1 363 ? -0.933 -35.678 23.666 1.00 64.38 363 ALA A C 1
ATOM 2702 O O . ALA A 1 363 ? -0.564 -35.112 24.700 1.00 64.38 363 ALA A O 1
ATOM 2703 N N . GLU A 1 364 ? -0.156 -35.759 22.585 1.00 65.50 364 GLU A N 1
ATOM 2704 C CA . GLU A 1 364 ? 1.189 -35.188 22.478 1.00 65.50 364 GLU A CA 1
ATOM 2705 C C . GLU A 1 364 ? 1.175 -33.738 21.965 1.00 65.50 364 GLU A C 1
ATOM 2707 O O . GLU A 1 364 ? 1.998 -32.926 22.398 1.00 65.50 364 GLU A O 1
ATOM 2712 N N . HIS A 1 365 ? 0.230 -33.380 21.087 1.00 77.62 365 HIS A N 1
ATOM 2713 C CA . HIS A 1 365 ? 0.150 -32.048 20.477 1.00 77.62 365 HIS A CA 1
ATOM 2714 C C . HIS A 1 365 ? -1.181 -31.361 20.789 1.00 77.62 365 HIS A C 1
ATOM 2716 O O . HIS A 1 365 ? -2.262 -31.851 20.461 1.00 77.62 365 HIS A O 1
ATOM 2722 N N . VAL A 1 366 ? -1.085 -30.166 21.381 1.00 84.31 366 VAL A N 1
ATOM 2723 C CA . VAL A 1 366 ? -2.225 -29.284 21.651 1.00 84.31 366 VAL A CA 1
ATOM 2724 C C . VAL A 1 366 ? -2.204 -28.110 20.680 1.00 84.31 366 VAL A C 1
ATOM 2726 O O . VAL A 1 366 ? -1.263 -27.312 20.664 1.00 84.31 366 VAL A O 1
ATOM 2729 N N . THR A 1 367 ? -3.263 -27.975 19.888 1.00 85.88 367 THR A N 1
ATOM 2730 C CA . THR A 1 367 ? -3.486 -26.817 19.015 1.00 85.88 367 THR A CA 1
ATOM 2731 C C . THR A 1 367 ? -4.586 -25.936 19.585 1.00 85.88 367 THR A C 1
ATOM 2733 O O . THR A 1 367 ? -5.576 -26.427 20.124 1.00 85.88 367 THR A O 1
ATOM 2736 N N . LEU A 1 368 ? -4.416 -24.623 19.455 1.00 85.56 368 LEU A N 1
ATOM 2737 C CA . LEU A 1 368 ? -5.333 -23.635 20.003 1.00 85.56 368 LEU A CA 1
ATOM 2738 C C . LEU A 1 368 ? -5.699 -22.629 18.914 1.00 85.56 368 LEU A C 1
ATOM 2740 O O . LEU A 1 368 ? -4.813 -21.975 18.359 1.00 85.56 368 LEU A O 1
ATOM 2744 N N . GLY A 1 369 ? -6.997 -22.523 18.620 1.00 84.06 369 GLY A N 1
ATOM 2745 C CA . GLY A 1 369 ? -7.498 -21.695 17.523 1.00 84.06 369 GLY A CA 1
ATOM 2746 C C . GLY A 1 369 ? -7.053 -22.192 16.132 1.00 84.06 369 GLY A C 1
ATOM 2747 O O . GLY A 1 369 ? -6.491 -23.282 16.008 1.00 84.06 369 GLY A O 1
ATOM 2748 N N . PRO A 1 370 ? -7.316 -21.424 15.057 1.00 75.44 370 PRO A N 1
ATOM 2749 C CA . PRO A 1 370 ? -7.984 -20.117 15.050 1.00 75.44 370 PRO A CA 1
ATOM 2750 C C . PRO A 1 370 ? -9.506 -20.199 15.255 1.00 75.44 370 PRO A C 1
ATOM 2752 O O . PRO A 1 370 ? -10.137 -19.187 15.540 1.00 75.44 370 PRO A O 1
ATOM 2755 N N . ALA A 1 371 ? -10.104 -21.391 15.144 1.00 84.50 371 ALA A N 1
ATOM 2756 C CA . ALA A 1 371 ? -11.533 -21.579 15.378 1.00 84.50 371 ALA A CA 1
ATOM 2757 C C . ALA A 1 371 ? -11.918 -21.219 16.826 1.00 84.50 371 ALA A C 1
ATOM 2759 O O . ALA A 1 371 ? -11.194 -21.535 17.775 1.00 84.50 371 ALA A O 1
ATOM 2760 N N . SER A 1 372 ? -13.074 -20.577 16.997 1.00 85.19 372 SER A N 1
ATOM 2761 C CA . SER A 1 372 ? -13.587 -20.126 18.292 1.00 85.19 372 SER A CA 1
ATOM 2762 C C . SER A 1 372 ? -15.100 -20.309 18.372 1.00 85.19 372 SER A C 1
ATOM 2764 O O . SER A 1 372 ? -15.794 -20.234 17.360 1.00 85.19 372 SER A O 1
ATOM 2766 N N . VAL A 1 373 ? -15.613 -20.518 19.585 1.00 84.38 373 VAL A N 1
ATOM 2767 C CA . VAL A 1 373 ? -17.060 -20.549 19.864 1.00 84.38 373 VAL A CA 1
ATOM 2768 C C . VAL A 1 373 ? -17.689 -19.148 19.963 1.00 84.38 373 VAL A C 1
ATOM 2770 O O . VAL A 1 373 ? -18.909 -19.034 20.055 1.00 84.38 373 VAL A O 1
ATOM 2773 N N . GLY A 1 374 ? -16.881 -18.079 19.938 1.00 81.00 374 GLY A N 1
ATOM 2774 C CA . GLY A 1 374 ? -17.345 -16.689 19.831 1.00 81.00 374 GLY A CA 1
ATOM 2775 C C . GLY A 1 374 ? -18.371 -16.279 20.896 1.00 81.00 374 GLY A C 1
ATOM 2776 O O . GLY A 1 374 ? -18.150 -16.463 22.094 1.00 81.00 374 GLY A O 1
ATOM 2777 N N . ASN A 1 375 ? -19.508 -15.723 20.459 1.00 74.56 375 ASN A N 1
ATOM 2778 C CA . ASN A 1 375 ? -20.616 -15.305 21.333 1.00 74.56 375 ASN A CA 1
ATOM 2779 C C . ASN A 1 375 ? -21.299 -16.475 22.071 1.00 74.56 375 ASN A C 1
ATOM 2781 O O . ASN A 1 375 ? -21.976 -16.247 23.072 1.00 74.56 375 ASN A O 1
ATOM 2785 N N . LEU A 1 376 ? -21.096 -17.722 21.632 1.00 82.50 376 LEU A N 1
ATOM 2786 C CA . LEU A 1 376 ? -21.658 -18.919 22.264 1.00 82.50 376 LEU A CA 1
ATOM 2787 C C . LEU A 1 376 ? -20.779 -19.467 23.397 1.00 82.50 376 LEU A C 1
ATOM 2789 O O . LEU A 1 376 ? -21.032 -20.571 23.881 1.00 82.50 376 LEU A O 1
ATOM 2793 N N . LEU A 1 377 ? -19.765 -18.719 23.849 1.00 84.50 377 LEU A N 1
ATOM 2794 C CA . LEU A 1 377 ? -18.836 -19.144 24.900 1.00 84.50 377 LEU A CA 1
ATOM 2795 C C . LEU A 1 377 ? -19.546 -19.667 26.155 1.00 84.50 377 LEU A C 1
ATOM 2797 O O . LEU A 1 377 ? -19.263 -20.775 26.603 1.00 84.50 377 LEU A O 1
ATOM 2801 N N . THR A 1 378 ? -20.510 -18.908 26.679 1.00 87.12 378 THR A N 1
ATOM 2802 C CA . THR A 1 378 ? -21.260 -19.261 27.898 1.00 87.12 378 THR A CA 1
ATOM 2803 C C . THR A 1 378 ? -22.209 -20.447 27.719 1.00 87.12 378 THR A C 1
ATOM 2805 O O . THR A 1 378 ? -22.782 -20.917 28.696 1.00 87.12 378 THR A O 1
ATOM 2808 N N . GLN A 1 379 ? -22.384 -20.937 26.489 1.00 87.19 379 GLN A N 1
ATOM 2809 C CA . GLN A 1 379 ? -23.239 -22.080 26.160 1.00 87.19 379 GLN A CA 1
ATOM 2810 C C . GLN A 1 379 ? -22.424 -23.318 25.757 1.00 87.19 379 GLN A C 1
ATOM 2812 O O . GLN A 1 379 ? -22.843 -24.442 26.023 1.00 87.19 379 GLN A O 1
ATOM 2817 N N . GLN A 1 380 ? -21.278 -23.132 25.090 1.00 90.44 380 GLN A N 1
ATOM 2818 C CA . GLN A 1 380 ? -20.504 -24.224 24.495 1.00 90.44 380 GLN A CA 1
ATOM 2819 C C . GLN A 1 380 ? -19.252 -24.629 25.273 1.00 90.44 380 GLN A C 1
ATOM 2821 O O . GLN A 1 380 ? -18.854 -25.789 25.142 1.00 90.44 380 GLN A O 1
ATOM 2826 N N . ALA A 1 381 ? -18.641 -23.740 26.063 1.00 91.44 381 ALA A N 1
ATOM 2827 C CA . ALA A 1 381 ? -17.444 -24.094 26.827 1.00 91.44 381 ALA A CA 1
ATOM 2828 C C . ALA A 1 381 ? -17.758 -25.046 27.992 1.00 91.44 381 ALA A C 1
ATOM 2830 O O . ALA A 1 381 ? -18.838 -24.988 28.593 1.00 91.44 381 ALA A O 1
ATOM 2831 N N . LEU A 1 382 ? -16.807 -25.927 28.316 1.00 92.69 382 LEU A N 1
ATOM 2832 C CA . LEU A 1 382 ? -16.979 -26.970 29.338 1.00 92.69 382 LEU A CA 1
ATOM 2833 C C . LEU A 1 382 ? -17.264 -26.376 30.721 1.00 92.69 382 LEU A C 1
ATOM 2835 O O . LEU A 1 382 ? -18.143 -26.862 31.433 1.00 92.69 382 LEU A O 1
ATOM 2839 N N . VAL A 1 383 ? -16.594 -25.277 31.073 1.00 92.56 383 VAL A N 1
ATOM 2840 C CA . VAL A 1 383 ? -16.745 -24.584 32.359 1.00 92.56 383 VAL A CA 1
ATOM 2841 C C . VAL A 1 383 ? -18.160 -24.031 32.580 1.00 92.56 383 VAL A C 1
ATOM 2843 O O . VAL A 1 383 ? -18.540 -23.764 33.717 1.00 92.56 383 VAL A O 1
ATOM 2846 N N . PHE A 1 384 ? -18.977 -23.909 31.528 1.00 91.94 384 PHE A N 1
ATOM 2847 C CA . PHE A 1 384 ? -20.391 -23.520 31.613 1.00 91.94 384 PHE A CA 1
ATOM 2848 C C . PHE A 1 384 ? -21.374 -24.679 31.368 1.00 91.94 384 PHE A C 1
ATOM 2850 O O . PHE A 1 384 ? -22.581 -24.456 31.305 1.00 91.94 384 PHE A O 1
ATOM 2857 N N . GLY A 1 385 ? -20.887 -25.918 31.245 1.00 88.88 385 GLY A N 1
ATOM 2858 C CA . GLY A 1 385 ? -21.713 -27.105 30.985 1.00 88.88 385 GLY A CA 1
ATOM 2859 C C . GLY A 1 385 ? -21.913 -27.440 29.505 1.00 88.88 385 GLY A C 1
ATOM 2860 O O . GLY A 1 385 ? -22.776 -28.256 29.175 1.00 88.88 385 GLY A O 1
ATOM 2861 N N . GLY A 1 386 ? -21.133 -26.823 28.614 1.00 91.81 386 GLY A N 1
ATOM 2862 C CA . GLY A 1 386 ? -21.106 -27.144 27.191 1.00 91.81 386 GLY A CA 1
ATOM 2863 C C . GLY A 1 386 ? -20.293 -28.405 26.860 1.00 91.81 386 GLY A C 1
ATOM 2864 O O . GLY A 1 386 ? -20.044 -29.251 27.715 1.00 91.81 386 GLY A O 1
ATOM 2865 N N . ARG A 1 387 ? -19.901 -28.561 25.588 1.00 91.94 387 ARG A N 1
ATOM 2866 C CA . ARG A 1 387 ? -19.191 -29.756 25.071 1.00 91.94 387 ARG A CA 1
ATOM 2867 C C . ARG A 1 387 ? -17.845 -29.456 24.414 1.00 91.94 387 ARG A C 1
ATOM 2869 O O . ARG A 1 387 ? -17.138 -30.387 24.038 1.00 91.94 387 ARG A O 1
ATOM 2876 N N . THR A 1 388 ? -17.509 -28.186 24.235 1.00 92.50 388 THR A N 1
ATOM 2877 C CA . THR A 1 388 ? -16.339 -27.754 23.473 1.00 92.50 388 THR A CA 1
ATOM 2878 C C . THR A 1 388 ? -15.257 -27.301 24.438 1.00 92.50 388 THR A C 1
ATOM 2880 O O . THR A 1 388 ? -15.508 -26.445 25.278 1.00 92.50 388 THR A O 1
ATOM 2883 N N . MET A 1 389 ? -14.051 -27.853 24.311 1.00 93.31 389 MET A N 1
ATOM 2884 C CA . MET A 1 389 ? -12.898 -27.421 25.099 1.00 93.31 389 MET A CA 1
ATOM 2885 C C . MET A 1 389 ? -12.357 -26.094 24.554 1.00 93.31 389 MET A C 1
ATOM 2887 O O . MET A 1 389 ? -12.100 -25.966 23.355 1.00 93.31 389 MET A O 1
ATOM 2891 N N . THR A 1 390 ? -12.182 -25.107 25.429 1.00 94.12 390 THR A N 1
ATOM 2892 C CA . THR A 1 390 ? -11.792 -23.735 25.074 1.00 94.12 390 THR A CA 1
ATOM 2893 C C . THR A 1 390 ? -10.619 -23.220 25.908 1.00 94.12 390 THR A C 1
ATOM 2895 O O . THR A 1 390 ? -10.260 -23.793 26.937 1.00 94.12 390 THR A O 1
ATOM 2898 N N . ALA A 1 391 ? -10.017 -22.104 25.489 1.00 92.44 391 ALA A N 1
ATOM 2899 C CA . ALA A 1 391 ? -8.939 -21.455 26.237 1.00 92.44 391 ALA A CA 1
ATOM 2900 C C . ALA A 1 391 ? -9.374 -21.025 27.655 1.00 92.44 391 ALA A C 1
ATOM 2902 O O . ALA A 1 391 ? -8.597 -21.166 28.601 1.00 92.44 391 ALA A O 1
ATOM 2903 N N . THR A 1 392 ? -10.624 -20.569 27.830 1.00 92.00 392 THR A N 1
ATOM 2904 C CA . THR A 1 392 ? -11.196 -20.266 29.158 1.00 92.00 392 THR A CA 1
ATOM 2905 C C . THR A 1 392 ? -11.202 -21.500 30.064 1.00 92.00 392 THR A C 1
ATOM 2907 O O . THR A 1 392 ? -10.861 -21.385 31.242 1.00 92.00 392 THR A O 1
ATOM 2910 N N . ASP A 1 393 ? -11.515 -22.681 29.519 1.00 93.06 393 ASP A N 1
ATOM 2911 C CA . ASP A 1 393 ? -11.535 -23.935 30.285 1.00 93.06 393 ASP A CA 1
ATOM 2912 C C . ASP A 1 393 ? -10.145 -24.291 30.824 1.00 93.06 393 ASP A C 1
ATOM 2914 O O . ASP A 1 393 ? -10.027 -24.756 31.955 1.00 93.06 393 ASP A O 1
ATOM 2918 N N . MET A 1 394 ? -9.082 -24.015 30.056 1.00 92.94 394 MET A N 1
ATOM 2919 C CA . MET A 1 394 ? -7.700 -24.251 30.493 1.00 92.94 394 MET A CA 1
ATOM 2920 C C . MET A 1 394 ? -7.342 -23.373 31.693 1.00 92.94 394 MET A C 1
ATOM 2922 O O . MET A 1 394 ? -6.799 -23.861 32.681 1.00 92.94 394 MET A O 1
ATOM 2926 N N . VAL A 1 395 ? -7.689 -22.082 31.648 1.00 90.75 395 VAL A N 1
ATOM 2927 C CA . VAL A 1 395 ? -7.421 -21.152 32.759 1.00 90.75 395 VAL A CA 1
ATOM 2928 C C . VAL A 1 395 ? -8.263 -21.492 33.992 1.00 90.75 395 VAL A C 1
ATOM 2930 O O . VAL A 1 395 ? -7.770 -21.388 35.121 1.00 90.75 395 VAL A O 1
ATOM 2933 N N . ALA A 1 396 ? -9.506 -21.943 33.795 1.00 90.50 396 ALA A N 1
ATOM 2934 C CA . ALA A 1 396 ? -10.363 -22.432 34.873 1.00 90.50 396 ALA A CA 1
ATOM 2935 C C . ALA A 1 396 ? -9.807 -23.716 35.509 1.00 90.50 396 ALA A C 1
ATOM 2937 O O . ALA A 1 396 ? -9.739 -23.801 36.735 1.00 90.50 396 ALA A O 1
ATOM 2938 N N . ALA A 1 397 ? -9.316 -24.664 34.705 1.00 90.00 397 ALA A N 1
ATOM 2939 C CA . ALA A 1 397 ? -8.676 -25.889 35.189 1.00 90.00 397 ALA A CA 1
ATOM 2940 C C . ALA A 1 397 ? -7.383 -25.606 35.981 1.00 90.00 397 ALA A C 1
ATOM 2942 O O . ALA A 1 397 ? -7.056 -26.333 36.916 1.00 90.00 397 ALA A O 1
ATOM 2943 N N . MET A 1 398 ? -6.676 -24.513 35.670 1.00 88.69 398 MET A N 1
ATOM 2944 C CA . MET A 1 398 ? -5.525 -24.033 36.452 1.00 88.69 398 MET A CA 1
ATOM 2945 C C . MET A 1 398 ? -5.908 -23.380 37.792 1.00 88.69 398 MET A C 1
ATOM 2947 O O . MET A 1 398 ? -5.016 -23.021 38.563 1.00 88.69 398 MET A O 1
ATOM 2951 N N . GLY A 1 399 ? -7.199 -23.153 38.057 1.00 84.50 399 GLY A N 1
ATOM 2952 C CA . GLY A 1 399 ? -7.668 -22.418 39.234 1.00 84.50 399 GLY A CA 1
ATOM 2953 C C . GLY A 1 399 ? -7.311 -20.928 39.211 1.00 84.50 399 GLY A C 1
ATOM 2954 O O . GLY A 1 399 ? -7.197 -20.309 40.266 1.00 84.50 399 GLY A O 1
ATOM 2955 N N . LYS A 1 400 ? -7.094 -20.347 38.021 1.00 82.31 400 LYS A N 1
ATOM 2956 C CA . LYS A 1 400 ? -6.682 -18.941 37.849 1.00 82.31 400 LYS A CA 1
ATOM 2957 C C . LYS A 1 400 ? -7.823 -18.003 37.438 1.00 82.31 400 LYS A C 1
ATOM 2959 O O . LYS A 1 400 ? -7.576 -16.842 37.123 1.00 82.31 400 LYS A O 1
ATOM 2964 N N . THR A 1 401 ? -9.064 -18.487 37.443 1.00 80.75 401 THR A N 1
ATOM 2965 C CA . THR A 1 401 ? -10.260 -17.676 37.194 1.00 80.75 401 THR A CA 1
ATOM 2966 C C . THR A 1 401 ? -11.455 -18.191 37.996 1.00 80.75 401 THR A C 1
ATOM 2968 O O . THR A 1 401 ? -11.541 -19.380 38.295 1.00 80.75 401 THR A O 1
ATOM 2971 N N . GLU A 1 402 ? -12.378 -17.288 38.326 1.00 77.62 402 GLU A N 1
ATOM 2972 C CA . GLU A 1 402 ? -13.661 -17.587 38.985 1.00 77.62 402 GLU A CA 1
ATOM 2973 C C . GLU A 1 402 ? -14.818 -17.722 37.972 1.00 77.62 402 GLU A C 1
ATOM 2975 O O . GLU A 1 402 ? -15.980 -17.847 38.350 1.00 77.62 402 GLU A O 1
ATOM 2980 N N . LEU A 1 403 ? -14.512 -17.673 36.670 1.00 80.56 403 LEU A N 1
ATOM 2981 C CA . LEU A 1 403 ? -15.492 -17.766 35.587 1.00 80.56 403 LEU A CA 1
ATOM 2982 C C . LEU A 1 403 ? -16.039 -19.194 35.428 1.00 80.56 403 LEU A C 1
ATOM 2984 O O . LEU A 1 403 ? -15.275 -20.145 35.274 1.00 80.56 403 LEU A O 1
ATOM 2988 N N . GLY A 1 404 ? -17.369 -19.319 35.398 1.00 85.00 404 GLY A N 1
ATOM 2989 C CA . GLY A 1 404 ? -18.080 -20.593 35.250 1.00 85.00 404 GLY A CA 1
ATOM 2990 C C . GLY A 1 404 ? -17.995 -21.489 36.494 1.00 85.00 404 GLY A C 1
ATOM 2991 O O . GLY A 1 404 ? -17.867 -21.009 37.618 1.00 85.00 404 GLY A O 1
ATOM 2992 N N . HIS A 1 405 ? -18.113 -22.804 36.307 1.00 87.56 405 HIS A N 1
ATOM 2993 C CA . HIS A 1 405 ? -18.037 -23.813 37.363 1.00 87.56 405 HIS A CA 1
ATOM 2994 C C . HIS A 1 405 ? -16.753 -24.653 37.226 1.00 87.56 405 HIS A C 1
ATOM 2996 O O . HIS A 1 405 ? -16.730 -25.604 36.441 1.00 87.56 405 HIS A O 1
ATOM 3002 N N . PRO A 1 406 ? -15.696 -24.371 38.019 1.00 83.56 406 PRO A N 1
ATOM 3003 C CA . PRO A 1 406 ? -14.403 -25.059 37.913 1.00 83.56 406 PRO A CA 1
ATOM 3004 C C . PRO A 1 406 ? -14.465 -26.586 38.062 1.00 83.56 406 PRO A C 1
ATOM 3006 O O . PRO A 1 406 ? -13.621 -27.299 37.526 1.00 83.56 406 PRO A O 1
ATOM 3009 N N . SER A 1 407 ? -15.481 -27.119 38.749 1.00 86.38 407 SER A N 1
ATOM 3010 C CA . SER A 1 407 ? -15.692 -28.566 38.869 1.00 86.38 407 SER A CA 1
ATOM 3011 C C . SER A 1 407 ? -15.891 -29.257 37.516 1.00 86.38 407 SER A C 1
ATOM 3013 O O . SER A 1 407 ? -15.475 -30.404 37.365 1.00 86.38 407 SER A O 1
ATOM 3015 N N . LEU A 1 408 ? -16.463 -28.565 36.525 1.00 89.38 408 LEU A N 1
ATOM 3016 C CA . LEU A 1 408 ? -16.760 -29.113 35.195 1.00 89.38 408 LEU A CA 1
ATOM 3017 C C . LEU A 1 408 ? -15.519 -29.284 34.308 1.00 89.38 408 LEU A C 1
ATOM 3019 O O . LEU A 1 408 ? -15.582 -29.975 33.297 1.00 89.38 408 LEU A O 1
ATOM 3023 N N . VAL A 1 409 ? -14.390 -28.683 34.689 1.00 90.25 409 VAL A N 1
ATOM 3024 C CA . VAL A 1 409 ? -13.117 -28.763 33.951 1.00 90.25 409 VAL A CA 1
ATOM 3025 C C . VAL A 1 409 ? -12.032 -29.519 34.722 1.00 90.25 409 VAL A C 1
ATOM 3027 O O . VAL A 1 409 ? -10.888 -29.593 34.284 1.00 90.25 409 VAL A O 1
ATOM 3030 N N . SER A 1 410 ? -12.390 -30.116 35.862 1.00 84.06 410 SER A N 1
ATOM 3031 C CA . SER A 1 410 ? -11.460 -30.853 36.728 1.00 84.06 410 SER A CA 1
ATOM 3032 C C . SER A 1 410 ? -10.953 -32.169 36.124 1.00 84.06 410 SER A C 1
ATOM 3034 O O . SER A 1 410 ? -9.900 -32.660 36.522 1.00 84.06 410 SER A O 1
ATOM 3036 N N . GLU A 1 411 ? -11.673 -32.719 35.142 1.00 85.19 411 GLU A N 1
ATOM 3037 C CA . GLU A 1 411 ? -11.308 -33.957 34.441 1.00 85.19 411 GLU A CA 1
ATOM 3038 C C . GLU A 1 411 ? -10.302 -33.736 33.297 1.00 85.19 411 GLU A C 1
ATOM 3040 O O . GLU A 1 411 ? -9.804 -34.704 32.721 1.00 85.19 411 GLU A O 1
ATOM 3045 N N . ILE A 1 412 ? -9.979 -32.481 32.956 1.00 88.31 412 ILE A N 1
ATOM 3046 C CA . ILE A 1 412 ? -9.025 -32.175 31.884 1.00 88.31 412 ILE A CA 1
ATOM 3047 C C . ILE A 1 412 ? -7.613 -32.598 32.333 1.00 88.31 412 ILE A C 1
ATOM 3049 O O . ILE A 1 412 ? -7.139 -32.131 33.372 1.00 88.31 412 ILE A O 1
ATOM 3053 N N . PRO A 1 413 ? -6.898 -33.448 31.567 1.00 89.25 413 PRO A N 1
ATOM 3054 C CA . PRO A 1 413 ? -5.566 -33.903 31.950 1.00 89.25 413 PRO A CA 1
ATOM 3055 C C . PRO A 1 413 ? -4.580 -32.743 32.138 1.00 89.25 413 PRO A C 1
ATOM 3057 O O . PRO A 1 413 ? -4.459 -31.871 31.278 1.00 89.25 413 PRO A O 1
ATOM 3060 N N . ALA A 1 414 ? -3.794 -32.777 33.219 1.00 88.31 414 ALA A N 1
ATOM 3061 C CA . ALA A 1 414 ? -2.830 -31.720 33.546 1.00 88.31 414 ALA A CA 1
ATOM 3062 C C . ALA A 1 414 ? -1.802 -31.457 32.428 1.00 88.31 414 ALA A C 1
ATOM 3064 O O . ALA A 1 414 ? -1.372 -30.322 32.238 1.00 88.31 414 ALA A O 1
ATOM 3065 N N . ILE A 1 415 ? -1.439 -32.491 31.658 1.00 87.38 415 ILE A N 1
ATOM 3066 C CA . ILE A 1 415 ? -0.533 -32.364 30.509 1.00 87.38 415 ILE A CA 1
ATOM 3067 C C . ILE A 1 415 ? -1.119 -31.480 29.399 1.00 87.38 415 ILE A C 1
ATOM 3069 O O . ILE A 1 415 ? -0.402 -30.663 28.827 1.00 87.38 415 ILE A O 1
ATOM 3073 N N . VAL A 1 416 ? -2.431 -31.578 29.154 1.00 89.06 416 VAL A N 1
ATOM 3074 C CA . VAL A 1 416 ? -3.142 -30.767 28.155 1.00 89.06 416 VAL A CA 1
ATOM 3075 C C . VAL A 1 416 ? -3.209 -29.315 28.616 1.00 89.06 416 VAL A C 1
ATOM 3077 O O . VAL A 1 416 ? -2.903 -28.412 27.840 1.00 89.06 416 VAL A O 1
ATOM 3080 N N . VAL A 1 417 ? -3.536 -29.092 29.893 1.00 90.62 417 VAL A N 1
ATOM 3081 C CA . VAL A 1 417 ? -3.575 -27.751 30.498 1.00 90.62 417 VAL A CA 1
ATOM 3082 C C . VAL A 1 417 ? -2.208 -27.067 30.401 1.00 90.62 417 VAL A C 1
ATOM 3084 O O . VAL A 1 417 ? -2.115 -25.910 29.991 1.00 90.62 417 VAL A O 1
ATOM 3087 N N . GLU A 1 418 ? -1.132 -27.787 30.720 1.00 89.25 418 GLU A N 1
ATOM 3088 C CA . GLU A 1 418 ? 0.236 -27.266 30.678 1.00 89.25 418 GLU A CA 1
ATOM 3089 C C . GLU A 1 418 ? 0.719 -26.982 29.244 1.00 89.25 418 GLU A C 1
ATOM 3091 O O . GLU A 1 418 ? 1.347 -25.950 28.989 1.00 89.25 418 GLU A O 1
ATOM 3096 N N . ALA A 1 419 ? 0.398 -27.857 28.286 1.00 88.50 419 ALA A N 1
ATOM 3097 C CA . ALA A 1 419 ? 0.703 -27.635 26.875 1.00 88.50 419 ALA A CA 1
ATOM 3098 C C . ALA A 1 419 ? -0.071 -26.430 26.307 1.00 88.50 419 ALA A C 1
ATOM 3100 O O . ALA A 1 419 ? 0.522 -25.571 25.647 1.00 88.50 419 ALA A O 1
ATOM 3101 N N . ALA A 1 420 ? -1.365 -26.307 26.627 1.00 89.75 420 ALA A N 1
ATOM 3102 C CA . ALA A 1 420 ? -2.179 -25.158 26.242 1.00 89.75 420 ALA A CA 1
ATOM 3103 C C . ALA A 1 420 ? -1.638 -23.853 26.847 1.00 89.75 420 ALA A C 1
ATOM 3105 O O . ALA A 1 420 ? -1.491 -22.867 26.126 1.00 89.75 420 ALA A O 1
ATOM 3106 N N . ARG A 1 421 ? -1.259 -23.852 28.135 1.00 91.19 421 ARG A N 1
ATOM 3107 C CA . ARG A 1 421 ? -0.637 -22.701 28.815 1.00 91.19 421 ARG A CA 1
ATOM 3108 C C . ARG A 1 421 ? 0.609 -22.214 28.076 1.00 91.19 421 ARG A C 1
ATOM 3110 O O . ARG A 1 421 ? 0.705 -21.028 27.756 1.00 91.19 421 ARG A O 1
ATOM 3117 N N . LYS A 1 422 ? 1.543 -23.123 27.771 1.00 89.81 422 LYS A N 1
ATOM 3118 C CA . LYS A 1 422 ? 2.764 -22.796 27.012 1.00 89.81 422 LYS A CA 1
ATOM 3119 C C . LYS A 1 422 ? 2.433 -22.244 25.628 1.00 89.81 422 LYS A C 1
ATOM 3121 O O . LYS A 1 422 ? 3.066 -21.289 25.185 1.00 89.81 422 LYS A O 1
ATOM 3126 N N . ARG A 1 423 ? 1.421 -22.805 24.957 1.00 89.00 423 ARG A N 1
ATOM 3127 C CA . ARG A 1 423 ? 1.011 -22.347 23.628 1.00 89.00 423 ARG A CA 1
ATOM 3128 C C . ARG A 1 423 ? 0.389 -20.949 23.652 1.00 89.00 423 ARG A C 1
ATOM 3130 O O . ARG A 1 423 ? 0.750 -20.142 22.801 1.00 89.00 423 ARG A O 1
ATOM 3137 N N . ILE A 1 424 ? -0.485 -20.651 24.619 1.00 91.50 424 ILE A N 1
ATOM 3138 C CA . ILE A 1 424 ? -1.066 -19.309 24.826 1.00 91.50 424 ILE A CA 1
ATOM 3139 C C . ILE A 1 424 ? 0.052 -18.289 25.041 1.00 91.50 424 ILE A C 1
ATOM 3141 O O . ILE A 1 424 ? 0.100 -17.279 24.341 1.00 91.50 424 ILE A O 1
ATOM 3145 N N . LYS A 1 425 ? 0.975 -18.584 25.965 1.00 92.12 425 LYS A N 1
ATOM 3146 C CA . LYS A 1 425 ? 2.132 -17.733 26.259 1.00 92.12 425 LYS A CA 1
ATOM 3147 C C . LYS A 1 425 ? 2.943 -17.429 24.998 1.00 92.12 425 LYS A C 1
ATOM 3149 O O . LYS A 1 425 ? 3.137 -16.262 24.679 1.00 92.12 425 LYS A O 1
ATOM 3154 N N . LYS A 1 426 ? 3.315 -18.468 24.245 1.00 87.44 426 LYS A N 1
ATOM 3155 C CA . LYS A 1 426 ? 4.120 -18.324 23.028 1.00 87.44 426 LYS A CA 1
ATOM 3156 C C . LYS A 1 426 ? 3.418 -17.486 21.956 1.00 87.44 426 LYS A C 1
ATOM 3158 O O . LYS A 1 426 ? 4.044 -16.616 21.368 1.00 87.44 426 LYS A O 1
ATOM 3163 N N . ILE A 1 427 ? 2.114 -17.694 21.736 1.00 87.81 427 ILE A N 1
ATOM 3164 C CA . ILE A 1 427 ? 1.333 -16.885 20.780 1.00 87.81 427 ILE A CA 1
ATOM 3165 C C . ILE A 1 427 ? 1.362 -15.400 21.171 1.00 87.81 427 ILE A C 1
ATOM 3167 O O . ILE A 1 427 ? 1.543 -14.550 20.299 1.00 87.81 427 ILE A O 1
ATOM 3171 N N . LEU A 1 428 ? 1.195 -15.090 22.462 1.00 90.88 428 LEU A N 1
ATOM 3172 C CA . LEU A 1 428 ? 1.220 -13.716 22.970 1.00 90.88 428 LEU A CA 1
ATOM 3173 C C . LEU A 1 428 ? 2.611 -13.079 22.854 1.00 90.88 428 LEU A C 1
ATOM 3175 O O . LEU A 1 428 ? 2.721 -11.935 22.420 1.00 90.88 428 LEU A O 1
ATOM 3179 N N . GLU A 1 429 ? 3.666 -13.811 23.208 1.00 89.12 429 GLU A N 1
ATOM 3180 C CA . GLU A 1 429 ? 5.055 -13.352 23.076 1.00 89.12 429 GLU A CA 1
ATOM 3181 C C . GLU A 1 429 ? 5.411 -13.068 21.616 1.00 89.12 429 GLU A C 1
ATOM 3183 O O . GLU A 1 429 ? 5.937 -11.996 21.318 1.00 89.12 429 GLU A O 1
ATOM 3188 N N . ASP A 1 430 ? 5.041 -13.965 20.698 1.00 82.62 430 ASP A N 1
ATOM 3189 C CA . ASP A 1 430 ? 5.326 -13.820 19.270 1.00 82.62 430 ASP A CA 1
ATOM 3190 C C . ASP A 1 430 ? 4.640 -12.575 18.673 1.00 82.62 430 ASP A C 1
ATOM 3192 O O . ASP A 1 430 ? 5.273 -11.830 17.918 1.00 82.62 430 ASP A O 1
ATOM 3196 N N . VAL A 1 431 ? 3.369 -12.311 19.013 1.00 83.88 431 VAL A N 1
ATOM 3197 C CA . VAL A 1 431 ? 2.653 -11.117 18.514 1.00 83.88 431 VAL A CA 1
ATOM 3198 C C . VAL A 1 431 ? 3.165 -9.824 19.157 1.00 83.88 431 VAL A C 1
ATOM 3200 O O . VAL A 1 431 ? 3.280 -8.804 18.474 1.00 83.88 431 VAL A O 1
ATOM 3203 N N . ILE A 1 432 ? 3.530 -9.857 20.445 1.00 86.94 432 ILE A N 1
ATOM 3204 C CA . ILE A 1 432 ? 4.144 -8.719 21.141 1.00 86.94 432 ILE A CA 1
ATOM 3205 C C . ILE A 1 432 ? 5.465 -8.353 20.475 1.00 86.94 432 ILE A C 1
ATOM 3207 O O . ILE A 1 432 ? 5.675 -7.181 20.165 1.00 86.94 432 ILE A O 1
ATOM 3211 N N . GLU A 1 433 ? 6.320 -9.341 20.206 1.00 80.06 433 GLU A N 1
ATOM 3212 C CA . GLU A 1 433 ? 7.605 -9.142 19.534 1.00 80.06 433 GLU A CA 1
ATOM 3213 C C . GLU A 1 433 ? 7.440 -8.477 18.163 1.00 80.06 433 GLU A C 1
ATOM 3215 O O . GLU A 1 433 ? 8.089 -7.474 17.857 1.00 80.06 433 GLU A O 1
ATOM 3220 N N . GLN A 1 434 ? 6.510 -8.992 17.353 1.00 74.81 434 GLN A N 1
ATOM 3221 C CA . GLN A 1 434 ? 6.214 -8.450 16.024 1.00 74.81 434 GLN A CA 1
ATOM 3222 C C . GLN A 1 434 ? 5.755 -6.986 16.071 1.00 74.81 434 GLN A C 1
ATOM 3224 O O . GLN A 1 434 ? 6.000 -6.239 15.124 1.00 74.81 434 GLN A O 1
ATOM 3229 N N . MET A 1 435 ? 5.117 -6.567 17.167 1.00 80.75 435 MET A N 1
ATOM 3230 C CA . MET A 1 435 ? 4.634 -5.199 17.359 1.00 80.75 435 MET A CA 1
ATOM 3231 C C . MET A 1 435 ? 5.660 -4.239 17.964 1.00 80.75 435 MET A C 1
ATOM 3233 O O . MET A 1 435 ? 5.446 -3.021 17.935 1.00 80.75 435 MET A O 1
ATOM 3237 N N . LYS A 1 436 ? 6.789 -4.734 18.485 1.00 76.56 436 LYS A N 1
ATOM 3238 C CA . LYS A 1 436 ? 7.834 -3.869 19.046 1.00 76.56 436 LYS A CA 1
ATOM 3239 C C . LYS A 1 436 ? 8.467 -3.015 17.962 1.00 76.56 436 LYS A C 1
ATOM 3241 O O . LYS A 1 436 ? 9.058 -3.519 17.007 1.00 76.56 436 LYS A O 1
ATOM 3246 N N . PHE A 1 437 ? 8.461 -1.708 18.174 1.00 67.06 437 PHE A N 1
ATOM 3247 C CA . PHE A 1 437 ? 9.063 -0.738 17.264 1.00 67.06 437 PHE A CA 1
ATOM 3248 C C . PHE A 1 437 ? 10.369 -0.167 17.808 1.00 67.06 437 PHE A C 1
ATOM 3250 O O . PHE A 1 437 ? 10.768 0.904 17.382 1.00 67.06 437 PHE A O 1
ATOM 3257 N N . SER A 1 438 ? 10.996 -0.797 18.803 1.00 63.47 438 SER A N 1
ATOM 3258 C CA . SER A 1 438 ? 12.382 -0.549 19.206 1.00 63.47 438 SER A CA 1
ATOM 3259 C C . SER A 1 438 ? 12.936 -1.692 20.044 1.00 63.47 438 SER A C 1
ATOM 3261 O O . SER A 1 438 ? 12.230 -2.660 20.315 1.00 63.47 438 SER A O 1
ATOM 3263 N N . ALA A 1 439 ? 14.224 -1.614 20.374 1.00 64.38 439 ALA A N 1
ATOM 3264 C CA . ALA A 1 439 ? 14.870 -2.512 21.329 1.00 64.38 439 ALA A CA 1
ATOM 3265 C C . ALA A 1 439 ? 14.638 -2.085 22.795 1.00 64.38 439 ALA A C 1
ATOM 3267 O O . ALA A 1 439 ? 15.161 -2.719 23.707 1.00 64.38 439 ALA A O 1
ATOM 3268 N N . ALA A 1 440 ? 13.895 -0.998 23.036 1.00 65.69 440 ALA A N 1
ATOM 3269 C CA . ALA A 1 440 ? 13.590 -0.545 24.386 1.00 65.69 440 ALA A CA 1
ATOM 3270 C C . ALA A 1 440 ? 12.707 -1.572 25.125 1.00 65.69 440 ALA A C 1
ATOM 3272 O O . ALA A 1 440 ? 11.923 -2.280 24.484 1.00 65.69 440 ALA A O 1
ATOM 3273 N N . PRO A 1 441 ? 12.785 -1.630 26.467 1.00 74.00 441 PRO A N 1
ATOM 3274 C CA . PRO A 1 441 ? 11.900 -2.470 27.270 1.00 74.00 441 PRO A CA 1
ATOM 3275 C C . PRO A 1 441 ? 10.422 -2.206 26.962 1.00 74.00 441 PRO A C 1
ATOM 3277 O O . PRO A 1 441 ? 10.052 -1.090 26.599 1.00 74.00 441 PRO A O 1
ATOM 3280 N N . VAL A 1 442 ? 9.565 -3.218 27.112 1.00 85.69 442 VAL A N 1
ATOM 3281 C CA . VAL A 1 442 ? 8.136 -3.108 26.781 1.00 85.69 442 VAL A CA 1
ATOM 3282 C C . VAL A 1 442 ? 7.266 -3.211 28.021 1.00 85.69 442 VAL A C 1
ATOM 3284 O O . VAL A 1 442 ? 7.344 -4.174 28.781 1.00 85.69 442 VAL A O 1
ATOM 3287 N N . HIS A 1 443 ? 6.363 -2.252 28.178 1.00 91.50 443 HIS A N 1
ATOM 3288 C CA . HIS A 1 443 ? 5.220 -2.345 29.069 1.00 91.50 443 HIS A CA 1
ATOM 3289 C C . HIS A 1 443 ? 3.979 -2.758 28.277 1.00 91.50 443 HIS A C 1
ATOM 3291 O O . HIS A 1 443 ? 3.641 -2.140 27.269 1.00 91.50 443 HIS A O 1
ATOM 3297 N N . VAL A 1 444 ? 3.271 -3.776 28.751 1.00 93.31 444 VAL A N 1
ATOM 3298 C CA . VAL A 1 444 ? 2.016 -4.235 28.154 1.00 93.31 444 VAL A CA 1
ATOM 3299 C C . VAL A 1 444 ? 0.843 -3.749 28.995 1.00 93.31 444 VAL A C 1
ATOM 3301 O O . VAL A 1 444 ? 0.794 -4.005 30.198 1.00 93.31 444 VAL A O 1
ATOM 3304 N N . LEU A 1 445 ? -0.116 -3.075 28.366 1.00 94.06 445 LEU A N 1
ATOM 3305 C CA . LEU A 1 445 ? -1.427 -2.775 28.931 1.00 94.06 445 LEU A CA 1
ATOM 3306 C C . LEU A 1 445 ? -2.396 -3.887 28.513 1.00 94.06 445 LEU A C 1
ATOM 3308 O O . LEU A 1 445 ? -2.755 -3.990 27.342 1.00 94.06 445 LEU A O 1
ATOM 3312 N N . LEU A 1 446 ? -2.792 -4.723 29.471 1.00 93.00 446 LEU A N 1
ATOM 3313 C CA . LEU A 1 446 ? -3.710 -5.843 29.263 1.00 93.00 446 LEU A CA 1
ATOM 3314 C C . LEU A 1 446 ? -5.153 -5.384 29.478 1.00 93.00 446 LEU A C 1
ATOM 3316 O O . LEU A 1 446 ? -5.523 -4.993 30.594 1.00 93.00 446 LEU A O 1
ATOM 3320 N N . VAL A 1 447 ? -5.959 -5.457 28.423 1.00 93.00 447 VAL A N 1
ATOM 3321 C CA . VAL A 1 447 ? -7.387 -5.112 28.437 1.00 93.00 447 VAL A CA 1
ATOM 3322 C C . VAL A 1 447 ? -8.228 -6.203 27.769 1.00 93.00 447 VAL A C 1
ATOM 3324 O O . VAL A 1 447 ? -7.691 -7.187 27.259 1.00 93.00 447 VAL A O 1
ATOM 3327 N N . GLY A 1 448 ? -9.550 -6.067 27.856 1.00 87.88 448 GLY A N 1
ATOM 3328 C CA . GLY A 1 448 ? -10.490 -7.053 27.329 1.00 87.88 448 GLY A CA 1
ATOM 3329 C C . GLY A 1 448 ? -10.852 -8.151 28.334 1.00 87.88 448 GLY A C 1
ATOM 3330 O O . GLY A 1 448 ? -10.158 -8.402 29.323 1.00 87.88 448 GLY A O 1
ATOM 3331 N N . GLY A 1 449 ? -11.991 -8.809 28.099 1.00 80.62 449 GLY A N 1
ATOM 3332 C CA . GLY A 1 449 ? -12.510 -9.861 28.988 1.00 80.62 449 GLY A CA 1
ATOM 3333 C C . GLY A 1 449 ? -11.650 -11.130 29.004 1.00 80.62 449 GLY A C 1
ATOM 3334 O O . GLY A 1 449 ? -11.621 -11.857 29.994 1.00 80.62 449 GLY A O 1
ATOM 3335 N N . GLY A 1 450 ? -10.900 -11.377 27.930 1.00 83.81 450 GLY A N 1
ATOM 3336 C CA . GLY A 1 450 ? -9.957 -12.481 27.806 1.00 83.81 450 GLY A CA 1
ATOM 3337 C C . GLY A 1 450 ? -8.586 -12.203 28.425 1.00 83.81 450 GLY A C 1
ATOM 3338 O O . GLY A 1 450 ? -7.732 -13.084 28.388 1.00 83.81 450 GLY A O 1
ATOM 3339 N N . ALA A 1 451 ? -8.352 -11.039 29.049 1.00 87.06 451 ALA A N 1
ATOM 3340 C CA . ALA A 1 451 ? -7.079 -10.728 29.717 1.00 87.06 451 ALA A CA 1
ATOM 3341 C C . ALA A 1 451 ? -6.672 -11.777 30.777 1.00 87.06 451 ALA A C 1
ATOM 3343 O O . ALA A 1 451 ? -5.499 -11.889 31.127 1.00 87.06 451 ALA A O 1
ATOM 3344 N N . LEU A 1 452 ? -7.630 -12.582 31.258 1.00 86.38 452 LEU A N 1
ATOM 3345 C CA . LEU A 1 452 ? -7.403 -13.749 32.118 1.00 86.38 452 LEU A CA 1
ATOM 3346 C C . LEU A 1 452 ? -6.507 -14.835 31.494 1.00 86.38 452 LEU A C 1
ATOM 3348 O O . LEU A 1 452 ? -5.945 -15.640 32.232 1.00 86.38 452 LEU A O 1
ATOM 3352 N N . LEU A 1 453 ? -6.356 -14.868 30.163 1.00 89.06 453 LEU A N 1
ATOM 3353 C CA . LEU A 1 453 ? -5.472 -15.814 29.472 1.00 89.06 453 LEU A CA 1
ATOM 3354 C C . LEU A 1 453 ? -3.987 -15.559 29.777 1.00 89.06 453 LEU A C 1
ATOM 3356 O O . LEU A 1 453 ? -3.167 -16.471 29.658 1.00 89.06 453 LEU A O 1
ATOM 3360 N N . VAL A 1 454 ? -3.629 -14.348 30.218 1.00 90.38 454 VAL A N 1
ATOM 3361 C CA . VAL A 1 454 ? -2.264 -14.022 30.643 1.00 90.38 454 VAL A CA 1
ATOM 3362 C C . VAL A 1 454 ? -2.075 -14.436 32.095 1.00 90.38 454 VAL A C 1
ATOM 3364 O O . VAL A 1 454 ? -2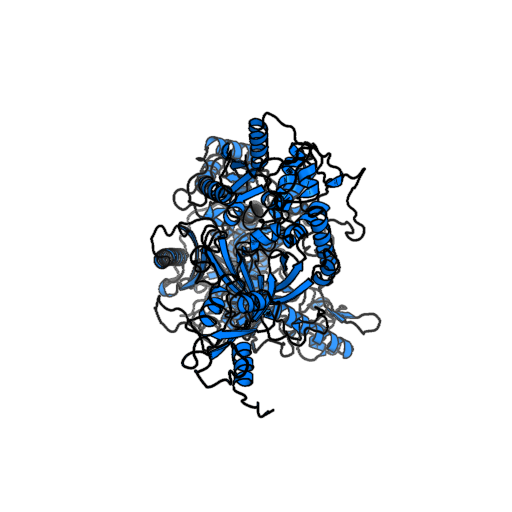.387 -13.698 33.028 1.00 90.38 454 VAL A O 1
ATOM 3367 N N . THR A 1 455 ? -1.573 -15.653 32.293 1.00 86.69 455 THR A N 1
ATOM 3368 C CA . THR A 1 455 ? -1.486 -16.249 33.632 1.00 86.69 455 THR A CA 1
ATOM 3369 C C . THR A 1 455 ? -0.111 -16.146 34.301 1.00 86.69 455 THR A C 1
ATOM 3371 O O . THR A 1 455 ? 0.041 -16.565 35.453 1.00 86.69 455 THR A O 1
ATOM 3374 N N . GLU A 1 456 ? 0.892 -15.615 33.603 1.00 86.19 456 GLU A N 1
ATOM 3375 C CA . GLU A 1 456 ? 2.287 -15.509 34.047 1.00 86.19 456 GLU A CA 1
ATOM 3376 C C . GLU A 1 456 ? 3.022 -14.360 33.335 1.00 86.19 456 GLU A C 1
ATOM 3378 O O . GLU A 1 456 ? 2.443 -13.673 32.496 1.00 86.19 456 GLU A O 1
ATOM 3383 N N . SER A 1 457 ? 4.301 -14.156 33.664 1.00 87.19 457 SER A N 1
ATOM 3384 C CA . SER A 1 457 ? 5.165 -13.187 32.984 1.00 87.19 457 SER A CA 1
ATOM 3385 C C . SER A 1 457 ? 5.489 -13.612 31.548 1.00 87.19 457 SER A C 1
ATOM 3387 O O . SER A 1 457 ? 5.867 -14.763 31.309 1.00 87.19 457 SER A O 1
ATOM 3389 N N . LEU A 1 458 ? 5.397 -12.655 30.626 1.00 89.62 458 LEU A N 1
ATOM 3390 C CA . LEU A 1 458 ? 5.744 -12.811 29.215 1.00 89.62 458 LEU A CA 1
ATOM 3391 C C . LEU A 1 458 ? 7.201 -12.396 28.976 1.00 89.62 458 LEU A C 1
ATOM 3393 O O . LEU A 1 458 ? 7.670 -11.398 29.530 1.00 89.62 458 LEU A O 1
ATOM 3397 N N . GLU A 1 459 ? 7.908 -13.159 28.157 1.00 82.88 459 GLU A N 1
ATOM 3398 C CA . GLU A 1 459 ? 9.276 -12.877 27.739 1.00 82.88 459 GLU A CA 1
ATOM 3399 C C . GLU A 1 459 ? 9.372 -11.571 26.938 1.00 82.88 459 GLU A C 1
ATOM 3401 O O . GLU A 1 459 ? 8.477 -11.198 26.177 1.00 82.88 459 GLU A O 1
ATOM 3406 N N . GLY A 1 460 ? 10.445 -10.811 27.162 1.00 77.38 460 GLY A N 1
ATOM 3407 C CA . GLY A 1 460 ? 10.638 -9.507 26.527 1.00 77.38 460 GLY A CA 1
ATOM 3408 C C . GLY A 1 460 ? 9.634 -8.422 26.952 1.00 77.38 460 GLY A C 1
ATOM 3409 O O . GLY A 1 460 ? 9.606 -7.362 26.320 1.00 77.38 460 GLY A O 1
ATOM 3410 N N . VAL A 1 461 ? 8.832 -8.661 27.998 1.00 87.56 461 VAL A N 1
ATOM 3411 C CA . VAL A 1 461 ? 7.915 -7.688 28.609 1.00 87.56 461 VAL A CA 1
ATOM 3412 C C . VAL A 1 461 ? 8.397 -7.350 30.019 1.00 87.56 461 VAL A C 1
ATOM 3414 O O . VAL A 1 461 ? 8.397 -8.190 30.912 1.00 87.56 461 VAL A O 1
ATOM 3417 N N . GLU A 1 462 ? 8.767 -6.090 30.239 1.00 88.19 462 GLU A N 1
ATOM 3418 C CA . GLU A 1 462 ? 9.236 -5.585 31.535 1.00 88.19 462 GLU A CA 1
ATOM 3419 C C . GLU A 1 462 ? 8.102 -5.552 32.567 1.00 88.19 462 GLU A C 1
ATOM 3421 O O . GLU A 1 462 ? 8.281 -5.907 33.733 1.00 88.19 462 GLU A O 1
ATOM 3426 N N . ARG A 1 463 ? 6.904 -5.132 32.139 1.00 89.06 463 ARG A N 1
ATOM 3427 C CA . ARG A 1 463 ? 5.738 -5.037 33.021 1.00 89.06 463 ARG A CA 1
ATOM 3428 C C . ARG A 1 463 ? 4.442 -5.292 32.274 1.00 89.06 463 ARG A C 1
ATOM 3430 O O . ARG A 1 463 ? 4.137 -4.599 31.310 1.00 89.06 463 ARG A O 1
ATOM 3437 N N . CYS A 1 464 ? 3.629 -6.206 32.794 1.00 90.62 464 CYS A N 1
ATOM 3438 C CA . CYS A 1 464 ? 2.220 -6.325 32.429 1.00 90.62 464 CYS A CA 1
ATOM 3439 C C . CYS A 1 464 ? 1.371 -5.510 33.413 1.00 90.62 464 CYS A C 1
ATOM 3441 O O . CYS A 1 464 ? 1.438 -5.707 34.628 1.00 90.62 464 CYS A O 1
ATOM 3443 N N . ILE A 1 465 ? 0.585 -4.573 32.897 1.00 90.31 465 ILE A N 1
ATOM 3444 C CA . ILE A 1 465 ? -0.298 -3.697 33.661 1.00 90.31 465 ILE A CA 1
ATOM 3445 C C . ILE A 1 465 ? -1.723 -4.051 33.259 1.00 90.31 465 ILE A C 1
ATOM 3447 O O . ILE A 1 465 ? -2.085 -3.901 32.098 1.00 90.31 465 ILE A O 1
ATOM 3451 N N . ARG A 1 466 ? -2.543 -4.487 34.218 1.00 90.31 466 ARG A N 1
ATOM 3452 C CA . ARG A 1 466 ? -3.988 -4.649 34.031 1.00 90.31 466 ARG A CA 1
ATOM 3453 C C . ARG A 1 466 ? -4.697 -3.477 34.710 1.00 90.31 466 ARG A C 1
ATOM 3455 O O . ARG A 1 466 ? -4.766 -3.461 35.941 1.00 90.31 466 ARG A O 1
ATOM 3462 N N . PRO A 1 467 ? -5.170 -2.468 33.960 1.00 87.12 467 PRO A N 1
ATOM 3463 C CA . PRO A 1 467 ? -5.850 -1.328 34.557 1.00 87.12 467 PRO A CA 1
ATOM 3464 C C . PRO A 1 467 ? -7.160 -1.741 35.241 1.00 87.12 467 PRO A C 1
ATOM 3466 O O . PRO A 1 467 ? -7.806 -2.726 34.860 1.00 87.12 467 PRO A O 1
ATOM 3469 N N . MET A 1 468 ? -7.573 -0.957 36.239 1.00 84.50 468 MET A N 1
ATOM 3470 C CA . MET A 1 468 ? -8.927 -1.040 36.792 1.00 84.50 468 MET A CA 1
ATOM 3471 C C . MET A 1 468 ? -9.935 -0.767 35.665 1.00 84.50 468 MET A C 1
ATOM 3473 O O . MET A 1 468 ? -9.675 0.079 34.814 1.00 84.50 468 MET A O 1
ATOM 3477 N N . HIS A 1 469 ? -11.055 -1.495 35.634 1.00 87.50 469 HIS A N 1
ATOM 3478 C CA . HIS A 1 469 ? -12.046 -1.437 34.545 1.00 87.50 469 HIS A CA 1
ATOM 3479 C C . HIS A 1 469 ? -11.514 -1.856 33.157 1.00 87.50 469 HIS A C 1
ATOM 3481 O O . HIS A 1 469 ? -12.077 -1.468 32.137 1.00 87.50 469 HIS A O 1
ATOM 3487 N N . SER A 1 470 ? -10.467 -2.691 33.103 1.00 86.50 470 SER A N 1
ATOM 3488 C CA . SER A 1 470 ? -9.884 -3.233 31.857 1.00 86.50 470 SER A CA 1
ATOM 3489 C C . SER A 1 470 ? -10.896 -3.903 30.918 1.00 86.50 470 SER A C 1
ATOM 3491 O O . SER A 1 470 ? -10.703 -3.890 29.707 1.00 86.50 470 SER A O 1
ATOM 3493 N N . GLU A 1 471 ? -11.988 -4.456 31.448 1.00 85.88 471 GLU A N 1
ATOM 3494 C CA . GLU A 1 471 ? -13.043 -5.107 30.658 1.00 85.88 471 GLU A CA 1
ATOM 3495 C C . GLU A 1 471 ? -13.969 -4.128 29.924 1.00 85.88 471 GLU A C 1
ATOM 3497 O O . GLU A 1 471 ? -14.689 -4.552 29.021 1.00 85.88 471 GLU A O 1
ATOM 3502 N N . ALA A 1 472 ? -13.953 -2.849 30.310 1.00 88.19 472 ALA A N 1
ATOM 3503 C CA . ALA A 1 472 ? -14.725 -1.763 29.706 1.00 88.19 472 ALA A CA 1
ATOM 3504 C C . ALA A 1 472 ? -13.819 -0.741 28.993 1.00 88.19 472 ALA A C 1
ATOM 3506 O O . ALA A 1 472 ? -14.258 0.374 28.710 1.00 88.19 472 ALA A O 1
ATOM 3507 N N . ALA A 1 473 ? -12.554 -1.098 28.722 1.00 91.94 473 ALA A N 1
ATOM 3508 C CA . ALA A 1 473 ? -11.571 -0.201 28.117 1.00 91.94 473 ALA A CA 1
ATOM 3509 C C . ALA A 1 473 ? -12.091 0.431 26.818 1.00 91.94 473 ALA A C 1
ATOM 3511 O O . ALA A 1 473 ? -11.940 1.632 26.639 1.00 91.94 473 ALA A O 1
ATOM 3512 N N . ASN A 1 474 ? -12.781 -0.329 25.971 1.00 91.44 474 ASN A N 1
ATOM 3513 C CA . ASN A 1 474 ? -13.277 0.143 24.681 1.00 91.44 474 ASN A CA 1
ATOM 3514 C C . ASN A 1 474 ? -14.332 1.249 24.864 1.00 91.44 474 ASN A C 1
ATOM 3516 O O . ASN A 1 474 ? -14.183 2.361 24.359 1.00 91.44 474 ASN A O 1
ATOM 3520 N N . ALA A 1 475 ? -15.357 0.999 25.682 1.00 93.19 475 ALA A N 1
ATOM 3521 C CA . ALA A 1 475 ? -16.379 2.001 25.986 1.00 93.19 475 ALA A CA 1
ATOM 3522 C C . ALA A 1 475 ? -15.793 3.234 26.700 1.00 93.19 475 ALA A C 1
ATOM 3524 O O . ALA A 1 475 ? -16.191 4.367 26.424 1.00 93.19 475 ALA A O 1
ATOM 3525 N N . VAL A 1 476 ? -14.805 3.038 27.581 1.00 93.56 476 VAL A N 1
ATOM 3526 C CA . VAL A 1 476 ? -14.066 4.140 28.214 1.00 93.56 476 VAL A CA 1
ATOM 3527 C C . VAL A 1 476 ? -13.296 4.958 27.179 1.00 93.56 476 VAL A C 1
ATOM 3529 O O . VAL A 1 476 ? -13.360 6.184 27.220 1.00 93.56 476 VAL A O 1
ATOM 3532 N N . GLY A 1 477 ? -12.612 4.301 26.242 1.00 91.56 477 GLY A N 1
ATOM 3533 C CA . GLY A 1 477 ? -11.885 4.942 25.150 1.00 91.56 477 GLY A CA 1
ATOM 3534 C C . GLY A 1 477 ? -12.785 5.838 24.313 1.00 91.56 477 GLY A C 1
ATOM 3535 O O . GLY A 1 477 ? -12.482 7.020 24.161 1.00 91.56 477 GLY A O 1
ATOM 3536 N N . ALA A 1 478 ? -13.946 5.322 23.899 1.00 92.31 478 ALA A N 1
ATOM 3537 C CA . ALA A 1 478 ? -14.950 6.101 23.175 1.00 92.31 478 ALA A CA 1
ATOM 3538 C C . ALA A 1 478 ? -15.373 7.369 23.946 1.00 92.31 478 ALA A C 1
ATOM 3540 O O . ALA A 1 478 ? -15.494 8.450 23.370 1.00 92.31 478 ALA A O 1
ATOM 3541 N N . ALA A 1 479 ? -15.559 7.274 25.267 1.00 91.62 479 ALA A N 1
ATOM 3542 C CA . ALA A 1 479 ? -15.988 8.410 26.085 1.00 91.62 479 ALA A CA 1
ATOM 3543 C C . ALA A 1 479 ? -14.918 9.509 26.248 1.00 91.62 479 ALA A C 1
ATOM 3545 O O . ALA A 1 479 ? -15.260 10.674 26.488 1.00 91.62 479 ALA A O 1
ATOM 3546 N N . ILE A 1 480 ? -13.629 9.158 26.176 1.00 89.50 480 ILE A N 1
ATOM 3547 C CA . ILE A 1 480 ? -12.516 10.076 26.483 1.00 89.50 480 ILE A CA 1
ATOM 3548 C C . ILE A 1 480 ? -11.764 10.586 25.256 1.00 89.50 480 ILE A C 1
ATOM 3550 O O . ILE A 1 480 ? -10.952 11.499 25.415 1.00 89.50 480 ILE A O 1
ATOM 3554 N N . SER A 1 481 ? -12.037 10.038 24.069 1.00 84.06 481 SER A N 1
ATOM 3555 C CA . SER A 1 481 ? -11.380 10.426 22.820 1.00 84.06 481 SER A CA 1
ATOM 3556 C C . SER A 1 481 ? -11.389 11.942 22.576 1.00 84.06 481 SER A C 1
ATOM 3558 O O . SER A 1 481 ? -12.339 12.665 22.895 1.00 84.06 481 SER A O 1
ATOM 3560 N N . GLU A 1 482 ? -10.274 12.424 22.028 1.00 88.38 482 GLU A N 1
ATOM 3561 C CA . GLU A 1 482 ? -9.999 13.845 21.791 1.00 88.38 482 GLU A CA 1
ATOM 3562 C C . GLU A 1 482 ? -10.458 14.278 20.385 1.00 88.38 482 GLU A C 1
ATOM 3564 O O . GLU A 1 482 ? -10.727 13.453 19.513 1.00 88.38 482 GLU A O 1
ATOM 3569 N N . VAL A 1 483 ? -10.553 15.587 20.153 1.00 88.62 483 VAL A N 1
ATOM 3570 C CA . VAL A 1 483 ? -10.854 16.175 18.836 1.00 88.62 483 VAL A CA 1
ATOM 3571 C C . VAL A 1 483 ? -9.541 16.447 18.105 1.00 88.62 483 VAL A C 1
ATOM 3573 O O . VAL A 1 483 ? -8.601 16.922 18.743 1.00 88.62 483 VAL A O 1
ATOM 3576 N N . SER A 1 484 ? -9.471 16.201 16.789 1.00 88.62 484 SER A N 1
ATOM 3577 C CA . SER A 1 484 ? -8.269 16.467 15.984 1.00 88.62 484 SER A CA 1
ATOM 3578 C C . SER A 1 484 ? -8.429 17.504 14.877 1.00 88.62 484 SER A C 1
ATOM 3580 O O . SER A 1 484 ? -9.489 17.674 14.265 1.00 88.62 484 SER A O 1
ATOM 3582 N N . GLY A 1 485 ? -7.305 18.152 14.578 1.00 85.50 485 GLY A N 1
ATOM 3583 C CA . GLY A 1 485 ? -7.060 18.899 13.355 1.00 85.50 485 GLY A CA 1
ATOM 3584 C C . GLY A 1 485 ? -5.862 18.303 12.624 1.00 85.50 485 GLY A C 1
ATOM 3585 O O . GLY A 1 485 ? -4.774 18.184 13.187 1.00 85.50 485 GLY A O 1
ATOM 3586 N N . ASP A 1 486 ? -6.078 17.916 11.372 1.00 82.38 486 ASP A N 1
ATOM 3587 C CA . ASP A 1 486 ? -5.111 17.228 10.522 1.00 82.38 486 ASP A CA 1
ATOM 3588 C C . ASP A 1 486 ? -4.734 18.097 9.320 1.00 82.38 486 ASP A C 1
ATOM 3590 O O . ASP A 1 486 ? -5.591 18.731 8.701 1.00 82.38 486 ASP A O 1
ATOM 3594 N N . VAL A 1 487 ? -3.448 18.114 8.974 1.00 77.31 487 VAL A N 1
ATOM 3595 C CA . VAL A 1 487 ? -2.910 18.804 7.797 1.00 77.31 487 VAL A CA 1
ATOM 3596 C C . VAL A 1 487 ? -1.932 17.875 7.084 1.00 77.31 487 VAL A C 1
ATOM 3598 O O . VAL A 1 487 ? -1.016 17.365 7.716 1.00 77.31 487 VAL A O 1
ATOM 3601 N N . ASP A 1 488 ? -2.092 17.690 5.774 1.00 74.75 488 ASP A N 1
ATOM 3602 C CA . ASP A 1 488 ? -1.150 16.992 4.887 1.00 74.75 488 ASP A CA 1
ATOM 3603 C C . ASP A 1 488 ? -0.917 17.880 3.662 1.00 74.75 488 ASP A C 1
ATOM 3605 O O . ASP A 1 488 ? -1.865 18.211 2.950 1.00 74.75 488 ASP A O 1
ATOM 3609 N N . LEU A 1 489 ? 0.317 18.343 3.466 1.00 70.38 489 LEU A N 1
ATOM 3610 C CA . LEU A 1 489 ? 0.672 19.264 2.387 1.00 70.38 489 LEU A CA 1
ATOM 3611 C C . LEU A 1 489 ? 2.040 18.933 1.800 1.00 70.38 489 LEU A C 1
ATOM 3613 O O . LEU A 1 489 ? 2.934 18.465 2.500 1.00 70.38 489 LEU A O 1
ATOM 3617 N N . ILE A 1 490 ? 2.218 19.204 0.509 1.00 70.81 490 ILE A N 1
ATOM 3618 C CA . ILE A 1 490 ? 3.522 19.180 -0.157 1.00 70.81 490 ILE A CA 1
ATOM 3619 C C . ILE A 1 490 ? 3.941 20.626 -0.394 1.00 70.81 490 ILE A C 1
ATOM 3621 O O . ILE A 1 490 ? 3.250 21.369 -1.088 1.00 70.81 490 ILE A O 1
ATOM 3625 N N . GLU A 1 491 ? 5.087 21.026 0.155 1.00 68.94 491 GLU A N 1
ATOM 3626 C CA . GLU A 1 491 ? 5.631 22.365 -0.045 1.00 68.94 491 GLU A CA 1
ATOM 3627 C C . GLU A 1 491 ? 7.072 22.338 -0.547 1.00 68.94 491 GLU A C 1
ATOM 3629 O O . GLU A 1 491 ? 7.964 21.721 0.034 1.00 68.94 491 GLU A O 1
ATOM 3634 N N . ALA A 1 492 ? 7.315 23.086 -1.622 1.00 67.75 492 ALA A N 1
ATOM 3635 C CA . ALA A 1 492 ? 8.660 23.428 -2.056 1.00 67.75 492 ALA A CA 1
ATOM 3636 C C . ALA A 1 492 ? 9.259 24.478 -1.109 1.00 67.75 492 ALA A C 1
ATOM 3638 O O . ALA A 1 492 ? 8.664 25.543 -0.891 1.00 67.75 492 ALA A O 1
ATOM 3639 N N . LEU A 1 493 ? 10.459 24.212 -0.582 1.00 68.50 493 LEU A N 1
ATOM 3640 C CA . LEU A 1 493 ? 11.130 25.138 0.333 1.00 68.50 493 LEU A CA 1
ATOM 3641 C C . LEU A 1 493 ? 11.399 26.488 -0.346 1.00 68.50 493 LEU A C 1
ATOM 3643 O O . LEU A 1 493 ? 11.187 27.523 0.281 1.00 68.50 493 LEU A O 1
ATOM 3647 N N . LYS A 1 494 ? 11.773 26.509 -1.639 1.00 67.62 494 LYS A N 1
ATOM 3648 C CA . LYS A 1 494 ? 11.988 27.743 -2.439 1.00 67.62 494 LYS A CA 1
ATOM 3649 C C . LYS A 1 494 ? 12.818 28.812 -1.687 1.00 67.62 494 LYS A C 1
ATOM 3651 O O . LYS A 1 494 ? 12.526 30.000 -1.766 1.00 67.62 494 LYS A O 1
ATOM 3656 N N . GLY A 1 495 ? 13.821 28.392 -0.908 1.00 63.34 495 GLY A N 1
ATOM 3657 C CA . GLY A 1 495 ? 14.669 29.275 -0.091 1.00 63.34 495 GLY A CA 1
ATOM 3658 C C . GLY A 1 495 ? 14.120 29.656 1.296 1.00 63.34 495 GLY A C 1
ATOM 3659 O O . GLY A 1 495 ? 14.841 30.282 2.071 1.00 63.34 495 GLY A O 1
ATOM 3660 N N . ARG A 1 496 ? 12.887 29.266 1.655 1.00 71.69 496 ARG A N 1
ATOM 3661 C CA . ARG A 1 496 ? 12.363 29.341 3.032 1.00 71.69 496 ARG A CA 1
ATOM 3662 C C . ARG A 1 496 ? 13.017 28.265 3.901 1.00 71.69 496 ARG A C 1
ATOM 3664 O O . ARG A 1 496 ? 13.371 27.193 3.414 1.00 71.69 496 ARG A O 1
ATOM 3671 N N . SER A 1 497 ? 13.149 28.530 5.201 1.00 78.75 497 SER A N 1
ATOM 3672 C CA . SER A 1 497 ? 13.622 27.510 6.138 1.00 78.75 497 SER A CA 1
ATOM 3673 C C . SER A 1 497 ? 12.548 26.440 6.345 1.00 78.75 497 SER A C 1
ATOM 3675 O O . SER A 1 497 ? 11.370 26.755 6.517 1.00 78.75 497 SER A O 1
ATOM 3677 N N . GLU A 1 498 ? 12.956 25.170 6.385 1.00 78.50 498 GLU A N 1
ATOM 3678 C CA . GLU A 1 498 ? 12.064 24.036 6.677 1.00 78.50 498 GLU A CA 1
ATOM 3679 C C . GLU A 1 498 ? 11.251 24.267 7.957 1.00 78.50 498 GLU A C 1
ATOM 3681 O O . GLU A 1 498 ? 10.050 24.008 8.017 1.00 78.50 498 GLU A O 1
ATOM 3686 N N . LYS A 1 499 ? 11.904 24.832 8.976 1.00 78.00 499 LYS A N 1
ATOM 3687 C CA . LYS A 1 499 ? 11.297 25.145 10.269 1.00 78.00 499 LYS A CA 1
ATOM 3688 C C . LYS A 1 499 ? 10.084 26.074 10.144 1.00 78.00 499 LYS A C 1
ATOM 3690 O O . LYS A 1 499 ? 9.108 25.870 10.857 1.00 78.00 499 LYS A O 1
ATOM 3695 N N . ALA A 1 500 ? 10.133 27.065 9.252 1.00 82.00 500 ALA A N 1
ATOM 3696 C CA . ALA A 1 500 ? 9.028 28.002 9.054 1.00 82.00 500 ALA A CA 1
ATOM 3697 C C . ALA A 1 500 ? 7.819 27.332 8.384 1.00 82.00 500 ALA A C 1
ATOM 3699 O O . ALA A 1 500 ? 6.686 27.560 8.799 1.00 82.00 500 ALA A O 1
ATOM 3700 N N . VAL A 1 501 ? 8.061 26.471 7.391 1.00 81.81 501 VAL A N 1
ATOM 3701 C CA . VAL A 1 501 ? 6.989 25.748 6.687 1.00 81.81 501 VAL A CA 1
ATOM 3702 C C . VAL A 1 501 ? 6.270 24.783 7.634 1.00 81.81 501 VAL A C 1
ATOM 3704 O O . VAL A 1 501 ? 5.044 24.750 7.692 1.00 81.81 501 VAL A O 1
ATOM 3707 N N . VAL A 1 502 ? 7.032 24.050 8.448 1.00 83.44 502 VAL A N 1
ATOM 3708 C CA . VAL A 1 502 ? 6.470 23.129 9.446 1.00 83.44 502 VAL A CA 1
ATOM 3709 C C . VAL A 1 502 ? 5.669 23.885 10.509 1.00 83.44 502 VAL A C 1
ATOM 3711 O O . VAL A 1 502 ? 4.598 23.427 10.895 1.00 83.44 502 VAL A O 1
ATOM 3714 N N . ALA A 1 503 ? 6.141 25.053 10.954 1.00 85.06 503 ALA A N 1
ATOM 3715 C CA . ALA A 1 503 ? 5.411 25.874 11.921 1.00 85.06 503 ALA A CA 1
ATOM 3716 C C . ALA A 1 503 ? 4.043 26.332 11.384 1.00 85.06 503 ALA A C 1
ATOM 3718 O O . ALA A 1 503 ? 3.046 26.204 12.091 1.00 85.06 503 ALA A O 1
ATOM 3719 N N . ALA A 1 504 ? 3.974 26.776 10.125 1.00 85.44 504 ALA A N 1
ATOM 3720 C CA . ALA A 1 504 ? 2.714 27.166 9.491 1.00 85.44 504 ALA A CA 1
ATOM 3721 C C . ALA A 1 504 ? 1.725 25.987 9.378 1.00 85.44 504 ALA A C 1
ATOM 3723 O O . ALA A 1 504 ? 0.531 26.142 9.640 1.00 85.44 504 ALA A O 1
ATOM 3724 N N . ALA A 1 505 ? 2.220 24.789 9.046 1.00 85.25 505 ALA A N 1
ATOM 3725 C CA . ALA A 1 505 ? 1.403 23.575 9.030 1.00 85.25 505 ALA A CA 1
ATOM 3726 C C . ALA A 1 505 ? 0.850 23.233 10.429 1.00 85.25 505 ALA A C 1
ATOM 3728 O O . ALA A 1 505 ? -0.323 22.875 10.556 1.00 85.25 505 ALA A O 1
ATOM 3729 N N . CYS A 1 506 ? 1.659 23.402 11.483 1.00 88.94 506 CYS A N 1
ATOM 3730 C CA . CYS A 1 506 ? 1.223 23.225 12.871 1.00 88.94 506 CYS A CA 1
ATOM 3731 C C . CYS A 1 506 ? 0.132 24.217 13.283 1.00 88.94 506 CYS A C 1
ATOM 3733 O O . CYS A 1 506 ? -0.862 23.800 13.873 1.00 88.94 506 CYS A O 1
ATOM 3735 N N . GLU A 1 507 ? 0.281 25.504 12.965 1.00 91.38 507 GLU A N 1
ATOM 3736 C CA . GLU A 1 507 ? -0.740 26.516 13.275 1.00 91.38 507 GLU A CA 1
ATOM 3737 C C . GLU A 1 507 ? -2.079 26.191 12.605 1.00 91.38 507 GLU A C 1
ATOM 3739 O O . GLU A 1 507 ? -3.130 26.257 13.246 1.00 91.38 507 GLU A O 1
ATOM 3744 N N . LYS A 1 508 ? -2.045 25.754 11.340 1.00 87.75 508 LYS A N 1
ATOM 3745 C CA . LYS A 1 508 ? -3.244 25.333 10.607 1.00 87.75 508 LYS A CA 1
ATOM 3746 C C . LYS A 1 508 ? -3.916 24.113 11.250 1.00 87.75 508 LYS A C 1
ATOM 3748 O O . LYS A 1 508 ? -5.136 24.106 11.400 1.00 87.75 508 LYS A O 1
ATOM 3753 N N . ALA A 1 509 ? -3.135 23.114 11.667 1.00 88.19 509 ALA A N 1
ATOM 3754 C CA . ALA A 1 509 ? -3.657 21.932 12.355 1.00 88.19 509 ALA A CA 1
ATOM 3755 C C . ALA A 1 509 ? -4.312 22.296 13.699 1.00 88.19 509 ALA A C 1
ATOM 3757 O O . ALA A 1 509 ? -5.405 21.821 14.003 1.00 88.19 509 ALA A O 1
ATOM 3758 N N . ILE A 1 510 ? -3.687 23.187 14.479 1.00 91.19 510 ILE A N 1
ATOM 3759 C CA . ILE A 1 510 ? -4.243 23.687 15.747 1.00 91.19 510 ILE A CA 1
ATOM 3760 C C . ILE A 1 510 ? -5.567 24.420 15.506 1.00 91.19 510 ILE A C 1
ATOM 3762 O O . ILE A 1 510 ? -6.549 24.140 16.193 1.00 91.19 510 ILE A O 1
ATOM 3766 N N . GLY A 1 511 ? -5.613 25.315 14.514 1.00 90.56 511 GLY A N 1
ATOM 3767 C CA . GLY A 1 511 ? -6.830 26.047 14.157 1.00 90.56 511 GLY A CA 1
ATOM 3768 C C . GLY A 1 511 ? -7.999 25.115 13.828 1.00 90.56 511 GLY A C 1
ATOM 3769 O O . GLY A 1 511 ? -9.089 25.289 14.370 1.00 90.56 511 GLY A O 1
ATOM 3770 N N . LEU A 1 512 ? -7.745 24.072 13.030 1.00 86.75 512 LEU A N 1
ATOM 3771 C CA . LEU A 1 512 ? -8.760 23.088 12.649 1.00 86.75 512 LEU A CA 1
ATOM 3772 C C . LEU A 1 512 ? -9.275 22.271 13.849 1.00 86.75 512 LEU A C 1
ATOM 3774 O O . LEU A 1 512 ? -10.469 21.991 13.939 1.00 86.75 512 LEU A O 1
ATOM 3778 N N . ALA A 1 513 ? -8.403 21.920 14.802 1.00 88.69 513 ALA A N 1
ATOM 3779 C CA . ALA A 1 513 ? -8.820 21.229 16.025 1.00 88.69 513 ALA A CA 1
ATOM 3780 C C . ALA A 1 513 ? -9.771 22.101 16.868 1.00 88.69 513 ALA A C 1
ATOM 3782 O O . ALA A 1 513 ? -10.786 21.615 17.372 1.00 88.69 513 ALA A O 1
ATOM 3783 N N . ILE A 1 514 ? -9.464 23.397 17.002 1.00 89.44 514 ILE A N 1
ATOM 3784 C CA . ILE A 1 514 ? -10.286 24.356 17.757 1.00 89.44 514 ILE A CA 1
ATOM 3785 C C . ILE A 1 514 ? -11.641 24.566 17.076 1.00 89.44 514 ILE A C 1
ATOM 3787 O O . ILE A 1 514 ? -12.668 24.552 17.756 1.00 89.44 514 ILE A O 1
ATOM 3791 N N . GLU A 1 515 ? -11.657 24.721 15.750 1.00 87.31 515 GLU A N 1
ATOM 3792 C CA . GLU A 1 515 ? -12.885 24.862 14.955 1.00 87.31 515 GLU A CA 1
ATOM 3793 C C . GLU A 1 515 ? -13.834 23.671 15.156 1.00 87.31 515 GLU A C 1
ATOM 3795 O O . GLU A 1 515 ? -15.039 23.853 15.323 1.00 87.31 515 GLU A O 1
ATOM 3800 N N . ARG A 1 516 ? -13.280 22.458 15.255 1.00 84.50 516 ARG A N 1
ATOM 3801 C CA . ARG A 1 516 ? -14.024 21.214 15.515 1.00 84.50 516 ARG A CA 1
ATOM 3802 C C . ARG A 1 516 ? -14.450 21.014 16.976 1.00 84.50 516 ARG A C 1
ATOM 3804 O O . ARG A 1 516 ? -15.049 19.992 17.306 1.00 84.50 516 ARG A O 1
ATOM 3811 N N . GLY A 1 517 ? -14.170 21.974 17.859 1.00 84.50 517 GLY A N 1
ATOM 3812 C CA . GLY A 1 517 ? -14.644 21.971 19.246 1.00 84.50 517 GLY A CA 1
ATOM 3813 C C . GLY A 1 517 ? -13.604 21.574 20.296 1.00 84.50 517 GLY A C 1
ATOM 3814 O O . GLY A 1 517 ? -13.982 21.307 21.443 1.00 84.50 517 GLY A O 1
ATOM 3815 N N . ALA A 1 518 ? -12.311 21.548 19.957 1.00 87.12 518 ALA A N 1
ATOM 3816 C CA . ALA A 1 518 ? -11.256 21.384 20.954 1.00 87.12 518 ALA A CA 1
ATOM 3817 C C . ALA A 1 518 ? -11.120 22.624 21.861 1.00 87.12 518 ALA A C 1
ATOM 3819 O O . ALA A 1 518 ? -11.345 23.772 21.463 1.00 87.12 518 ALA A O 1
ATOM 3820 N N . THR A 1 519 ? -10.715 22.400 23.109 1.00 87.12 519 THR A N 1
ATOM 3821 C CA . THR A 1 519 ? -10.384 23.477 24.052 1.00 87.12 519 THR A CA 1
ATOM 3822 C C . THR A 1 519 ? -9.033 24.081 23.681 1.00 87.12 519 THR A C 1
ATOM 3824 O O . THR A 1 519 ? -8.030 23.382 23.743 1.00 87.12 519 THR A O 1
ATOM 3827 N N . ALA A 1 520 ? -9.001 25.370 23.324 1.00 86.19 520 ALA A N 1
ATOM 3828 C CA . ALA A 1 520 ? -7.811 26.044 22.791 1.00 86.19 520 ALA A CA 1
ATOM 3829 C C . ALA A 1 520 ? -6.553 25.869 23.663 1.00 86.19 520 ALA A C 1
ATOM 3831 O O . ALA A 1 520 ? -5.491 25.565 23.130 1.00 86.19 520 ALA A O 1
ATOM 3832 N N . ASP A 1 521 ? -6.691 25.972 24.987 1.00 86.81 521 ASP A N 1
ATOM 3833 C CA . ASP A 1 521 ? -5.570 25.864 25.937 1.00 86.81 521 ASP A CA 1
ATOM 3834 C C . ASP A 1 521 ? -5.042 24.427 26.126 1.00 86.81 521 ASP A C 1
ATOM 3836 O O . ASP A 1 521 ? -4.014 24.224 26.769 1.00 86.81 521 ASP A O 1
ATOM 3840 N N . ASP A 1 522 ? -5.739 23.424 25.587 1.00 85.94 522 ASP A N 1
ATOM 3841 C CA . ASP A 1 522 ? -5.385 22.002 25.687 1.00 85.94 522 ASP A CA 1
ATOM 3842 C C . ASP A 1 522 ? -4.917 21.423 24.336 1.00 85.94 522 ASP A C 1
ATOM 3844 O O . ASP A 1 522 ? -4.470 20.278 24.281 1.00 85.94 522 ASP A O 1
ATOM 3848 N N . VAL A 1 523 ? -4.984 22.200 23.242 1.00 88.00 523 VAL A N 1
ATOM 3849 C CA . VAL A 1 523 ? -4.566 21.721 21.918 1.00 88.00 523 VAL A CA 1
ATOM 3850 C C . VAL A 1 523 ? -3.048 21.577 21.844 1.00 88.00 523 VAL A C 1
ATOM 3852 O O . VAL A 1 523 ? -2.294 22.517 22.096 1.00 88.00 523 VAL A O 1
ATOM 3855 N N . ARG A 1 524 ? -2.589 20.397 21.425 1.00 86.94 524 ARG A N 1
ATOM 3856 C CA . ARG A 1 524 ? -1.169 20.048 21.282 1.00 86.94 524 ARG A CA 1
ATOM 3857 C C . ARG A 1 524 ? -0.906 19.318 19.972 1.00 86.94 524 ARG A C 1
ATOM 3859 O O . ARG A 1 524 ? -1.753 18.575 19.484 1.00 86.94 524 ARG A O 1
ATOM 3866 N N . ILE A 1 525 ? 0.303 19.471 19.438 1.00 82.81 525 ILE A N 1
ATOM 3867 C CA . ILE A 1 525 ? 0.767 18.669 18.303 1.00 82.81 525 ILE A CA 1
ATOM 3868 C C . ILE A 1 525 ? 1.189 17.287 18.806 1.00 82.81 525 ILE A C 1
ATOM 3870 O O . ILE A 1 525 ? 2.076 17.185 19.652 1.00 82.81 525 ILE A O 1
ATOM 3874 N N . VAL A 1 526 ? 0.571 16.230 18.279 1.00 75.38 526 VAL A N 1
ATOM 3875 C CA . VAL A 1 526 ? 0.895 14.833 18.636 1.00 75.38 526 VAL A CA 1
ATOM 3876 C C . VAL A 1 526 ? 1.703 14.111 17.572 1.00 75.38 526 VAL A C 1
ATOM 3878 O O . VAL A 1 526 ? 2.346 13.111 17.882 1.00 75.38 526 VAL A O 1
ATOM 3881 N N . GLN A 1 527 ? 1.699 14.611 16.336 1.00 72.19 527 GLN A N 1
ATOM 3882 C CA . GLN A 1 527 ? 2.444 14.009 15.239 1.00 72.19 527 GLN A CA 1
ATOM 3883 C C . GLN A 1 527 ? 2.910 15.069 14.244 1.00 72.19 527 GLN A C 1
ATOM 3885 O O . GLN A 1 527 ? 2.142 15.950 13.857 1.00 72.19 527 GLN A O 1
ATOM 3890 N N . ILE A 1 528 ? 4.167 14.941 13.817 1.00 75.81 528 ILE A N 1
ATOM 3891 C CA . ILE A 1 528 ? 4.729 15.631 12.656 1.00 75.81 528 ILE A CA 1
ATOM 3892 C C . ILE A 1 528 ? 5.506 14.593 11.847 1.00 75.81 528 ILE A C 1
ATOM 3894 O O . ILE A 1 528 ? 6.471 14.017 12.351 1.00 75.81 528 ILE A O 1
ATOM 3898 N N . THR A 1 529 ? 5.117 14.373 10.597 1.00 70.56 529 THR A N 1
ATOM 3899 C CA . THR A 1 529 ? 5.835 13.509 9.654 1.00 70.56 529 THR A CA 1
ATOM 3900 C C . THR A 1 529 ? 6.326 14.354 8.486 1.00 70.56 529 THR A C 1
ATOM 3902 O O . THR A 1 529 ? 5.596 15.202 7.976 1.00 70.56 529 THR A O 1
ATOM 3905 N N . LYS A 1 530 ? 7.585 14.153 8.086 1.00 69.75 530 LYS A N 1
ATOM 3906 C CA . LYS A 1 530 ? 8.221 14.883 6.987 1.00 69.75 530 LYS A CA 1
ATOM 3907 C C . LYS A 1 530 ? 8.823 13.894 6.002 1.00 69.75 530 LYS A C 1
ATOM 3909 O O . LYS A 1 530 ? 9.609 13.039 6.408 1.00 69.75 530 LYS A O 1
ATOM 3914 N N . THR A 1 531 ? 8.490 14.026 4.724 1.00 66.62 531 THR A N 1
ATOM 3915 C CA . THR A 1 531 ? 8.982 13.127 3.674 1.00 66.62 531 THR A CA 1
ATOM 3916 C C . THR A 1 531 ? 9.461 13.938 2.471 1.00 66.62 531 THR A C 1
ATOM 3918 O O . THR A 1 531 ? 8.642 14.552 1.788 1.00 66.62 531 THR A O 1
ATOM 3921 N N . PRO A 1 532 ? 10.774 13.977 2.199 1.00 61.62 532 PRO A N 1
ATOM 3922 C CA . PRO A 1 532 ? 11.313 14.612 0.999 1.00 61.62 532 PRO A CA 1
ATOM 3923 C C . PRO A 1 532 ? 10.818 13.946 -0.301 1.00 61.62 532 PRO A C 1
ATOM 3925 O O . PRO A 1 532 ? 10.692 12.722 -0.355 1.00 61.62 532 PRO A O 1
ATOM 3928 N N . LEU A 1 533 ? 10.561 14.734 -1.353 1.00 60.59 533 LEU A N 1
ATOM 3929 C CA . LEU A 1 533 ? 10.169 14.235 -2.683 1.00 60.59 533 LEU A CA 1
ATOM 3930 C C . LEU A 1 533 ? 11.383 13.907 -3.567 1.00 60.59 533 LEU A C 1
ATOM 3932 O O . LEU A 1 533 ? 12.257 14.747 -3.779 1.00 60.59 533 LEU A O 1
ATOM 3936 N N . GLN A 1 534 ? 11.408 12.691 -4.121 1.00 52.56 534 GLN A N 1
ATOM 3937 C CA . GLN A 1 534 ? 12.473 12.186 -5.002 1.00 52.56 534 GLN A CA 1
ATOM 3938 C C . GLN A 1 534 ? 12.532 12.951 -6.335 1.00 52.56 534 GLN A C 1
ATOM 3940 O O . GLN A 1 534 ? 11.510 13.419 -6.824 1.00 52.56 534 GLN A O 1
ATOM 3945 N N . TYR A 1 535 ? 13.727 13.040 -6.937 1.00 50.06 535 TYR A N 1
ATOM 3946 C CA . TYR A 1 535 ? 14.004 13.701 -8.228 1.00 50.06 535 TYR A CA 1
ATOM 3947 C C . TYR A 1 535 ? 13.826 15.233 -8.274 1.00 50.06 535 TYR A C 1
ATOM 3949 O O . TYR A 1 535 ? 14.076 15.839 -9.316 1.00 50.06 535 TYR A O 1
ATOM 3957 N N . VAL A 1 536 ? 13.472 15.891 -7.160 1.00 53.69 536 VAL A N 1
ATOM 3958 C CA . VAL A 1 536 ? 13.276 17.350 -7.121 1.00 53.69 536 VAL A CA 1
ATOM 3959 C C . VAL A 1 536 ? 14.430 18.063 -6.404 1.00 53.69 536 VAL A C 1
ATOM 3961 O O . VAL A 1 536 ? 14.672 17.859 -5.218 1.00 53.69 536 VAL A O 1
ATOM 3964 N N . ASN A 1 537 ? 15.113 18.977 -7.101 1.00 52.00 537 ASN A N 1
ATOM 3965 C CA . ASN A 1 537 ? 16.250 19.736 -6.551 1.00 52.00 537 ASN A CA 1
ATOM 3966 C C . ASN A 1 537 ? 15.841 20.973 -5.720 1.00 52.00 537 ASN A C 1
ATOM 3968 O O . ASN A 1 537 ? 16.694 21.632 -5.134 1.00 52.00 537 ASN A O 1
ATOM 3972 N N . ASN A 1 538 ? 14.548 21.315 -5.661 1.00 56.22 538 ASN A N 1
ATOM 3973 C CA . ASN A 1 538 ? 14.048 22.502 -4.946 1.00 56.22 538 ASN A CA 1
ATOM 3974 C C . ASN A 1 538 ? 13.758 22.258 -3.446 1.00 56.22 538 ASN A C 1
ATOM 3976 O O . ASN A 1 538 ? 13.234 23.152 -2.772 1.00 56.22 538 ASN A O 1
ATOM 3980 N N . GLY A 1 539 ? 14.068 21.056 -2.945 1.00 60.69 539 GLY A N 1
ATOM 3981 C CA . GLY A 1 539 ? 13.849 20.660 -1.556 1.00 60.69 539 GLY A CA 1
ATOM 3982 C C . GLY A 1 539 ? 12.378 20.474 -1.183 1.00 60.69 539 GLY A C 1
ATOM 3983 O O . GLY A 1 539 ? 12.026 20.742 -0.042 1.00 60.69 539 GLY A O 1
ATOM 3984 N N . ALA A 1 540 ? 11.500 20.087 -2.115 1.00 66.06 540 ALA A N 1
ATOM 3985 C CA . ALA A 1 540 ? 10.098 19.836 -1.793 1.00 66.06 540 ALA A CA 1
ATOM 3986 C C . ALA A 1 540 ? 9.932 18.733 -0.742 1.00 66.06 540 ALA A C 1
ATOM 3988 O O . ALA A 1 540 ? 10.507 17.646 -0.848 1.00 66.06 540 ALA A O 1
ATOM 3989 N N . ILE A 1 541 ? 9.125 19.033 0.273 1.00 71.19 541 ILE A N 1
ATOM 3990 C CA . ILE A 1 541 ? 8.831 18.141 1.388 1.00 71.19 541 ILE A CA 1
ATOM 3991 C C . ILE A 1 541 ? 7.326 17.990 1.541 1.00 71.19 541 ILE A C 1
ATOM 3993 O O . ILE A 1 541 ? 6.572 18.961 1.491 1.00 71.19 541 ILE A O 1
ATOM 3997 N N . ARG A 1 542 ? 6.893 16.757 1.762 1.00 74.94 542 ARG A N 1
ATOM 3998 C CA . ARG A 1 542 ? 5.569 16.458 2.282 1.00 74.94 542 ARG A CA 1
ATOM 3999 C C . ARG A 1 542 ? 5.591 16.598 3.798 1.00 74.94 542 ARG A C 1
ATOM 4001 O O . ARG A 1 542 ? 6.480 16.043 4.442 1.00 74.94 542 ARG A O 1
ATOM 4008 N N . ILE A 1 543 ? 4.643 17.337 4.355 1.00 74.50 543 ILE A N 1
ATOM 4009 C CA . ILE A 1 543 ? 4.503 17.601 5.784 1.00 74.50 543 ILE A CA 1
ATOM 4010 C C . ILE A 1 543 ? 3.110 17.156 6.206 1.00 74.50 543 ILE A C 1
ATOM 4012 O O . ILE A 1 543 ? 2.112 17.652 5.689 1.00 74.50 543 ILE A O 1
ATOM 4016 N N . GLN A 1 544 ? 3.062 16.262 7.185 1.00 76.44 544 GLN A N 1
ATOM 4017 C CA . GLN A 1 544 ? 1.832 15.822 7.829 1.00 76.44 544 GLN A CA 1
ATOM 4018 C C . GLN A 1 544 ? 1.871 16.258 9.288 1.00 76.44 544 GLN A C 1
ATOM 4020 O O . GLN A 1 544 ? 2.839 15.953 9.988 1.00 76.44 544 GLN A O 1
ATOM 4025 N N . VAL A 1 545 ? 0.852 16.976 9.750 1.00 80.88 545 VAL A N 1
ATOM 4026 C CA . VAL A 1 545 ? 0.744 17.453 11.130 1.00 80.88 545 VAL A CA 1
ATOM 4027 C C . VAL A 1 545 ? -0.615 17.101 11.703 1.00 80.88 545 VAL A C 1
ATOM 4029 O O . VAL A 1 545 ? -1.640 17.308 11.058 1.00 80.88 545 VAL A O 1
ATOM 4032 N N . ARG A 1 546 ? -0.609 16.635 12.952 1.00 83.56 546 ARG A N 1
ATOM 4033 C CA . ARG A 1 546 ? -1.817 16.410 13.739 1.00 83.56 546 ARG A CA 1
ATOM 4034 C C . ARG A 1 546 ? -1.776 17.177 15.044 1.00 83.56 546 ARG A C 1
ATOM 4036 O O . ARG A 1 546 ? -0.866 16.984 15.857 1.00 83.56 546 ARG A O 1
ATOM 4043 N N . ALA A 1 547 ? -2.810 17.976 15.259 1.00 87.12 547 ALA A N 1
ATOM 4044 C CA . ALA A 1 547 ? -3.130 18.587 16.535 1.00 87.12 547 ALA A CA 1
ATOM 4045 C C . ALA A 1 547 ? -4.320 17.863 17.174 1.00 87.12 547 ALA A C 1
ATOM 4047 O O . ALA A 1 547 ? -5.251 17.484 16.467 1.00 87.12 547 ALA A O 1
ATOM 4048 N N . VAL A 1 548 ? -4.307 17.690 18.494 1.00 87.62 548 VAL A N 1
ATOM 4049 C CA . VAL A 1 548 ? -5.435 17.133 19.261 1.00 87.62 548 VAL A CA 1
ATOM 4050 C C . VAL A 1 548 ? -5.689 17.953 20.515 1.00 87.62 548 VAL A C 1
ATOM 4052 O O . VAL A 1 548 ? -4.750 18.530 21.063 1.00 87.62 548 VAL A O 1
ATOM 4055 N N . GLY A 1 549 ? -6.933 17.981 20.983 1.00 86.44 549 GLY A N 1
ATOM 4056 C CA . GLY A 1 549 ? -7.287 18.556 22.279 1.00 86.44 549 GLY A CA 1
ATOM 4057 C C . GLY A 1 549 ? -8.620 18.032 22.807 1.00 86.44 549 GLY A C 1
ATOM 4058 O O . GLY A 1 549 ? -9.454 17.514 22.056 1.00 86.44 549 GLY A O 1
ATOM 4059 N N . LYS A 1 550 ? -8.846 18.171 24.115 1.00 87.06 550 LYS A N 1
ATOM 4060 C CA . LYS A 1 550 ? -10.103 17.761 24.756 1.00 87.06 550 LYS A CA 1
ATOM 4061 C C . LYS A 1 550 ? -11.296 18.511 24.177 1.00 87.06 550 LYS A C 1
ATOM 4063 O O . LYS A 1 550 ? -11.280 19.741 24.065 1.00 87.06 550 LYS A O 1
ATOM 4068 N N . LEU A 1 551 ? -12.372 17.763 23.932 1.00 83.50 551 LEU A N 1
ATOM 4069 C CA . LEU A 1 551 ? -13.678 18.320 23.593 1.00 83.50 551 LEU A CA 1
ATOM 4070 C C . LEU A 1 551 ? -14.117 19.336 24.661 1.00 83.50 551 LEU A C 1
ATOM 4072 O O . LEU A 1 551 ? -14.125 19.015 25.856 1.00 83.50 551 LEU A O 1
ATOM 4076 N N . ARG A 1 552 ? -14.464 20.550 24.224 1.00 82.75 552 ARG A N 1
ATOM 4077 C CA . ARG A 1 552 ? -14.837 21.671 25.093 1.00 82.75 552 ARG A CA 1
ATOM 4078 C C . ARG A 1 552 ? -16.032 21.322 25.984 1.00 82.75 552 ARG A C 1
ATOM 4080 O O . ARG A 1 552 ? -17.081 20.897 25.509 1.00 82.75 552 ARG A O 1
ATOM 4087 N N . THR A 1 553 ? -15.888 21.563 27.283 1.00 74.81 553 THR A N 1
ATOM 4088 C CA . THR A 1 553 ? -17.001 21.583 28.241 1.00 74.81 553 THR A CA 1
ATOM 4089 C C . THR A 1 553 ? -17.788 22.890 28.109 1.00 74.81 553 THR A C 1
ATOM 4091 O O . THR A 1 553 ? -17.168 23.951 28.165 1.00 74.81 553 THR A O 1
ATOM 4094 N N . PRO A 1 554 ? -19.122 22.861 27.951 1.00 64.50 554 PRO A N 1
ATOM 4095 C CA . PRO A 1 554 ? -19.928 24.081 27.942 1.00 64.50 554 PRO A CA 1
ATOM 4096 C C . PRO A 1 554 ? -19.918 24.779 29.314 1.00 64.50 554 PRO A C 1
ATOM 4098 O O . PRO A 1 554 ? -20.111 24.117 30.332 1.00 64.50 554 PRO A O 1
ATOM 4101 N N . ASP A 1 555 ? -19.787 26.111 29.344 1.00 51.84 555 ASP A N 1
ATOM 4102 C CA . ASP A 1 555 ? -19.952 26.914 30.575 1.00 51.84 555 ASP A CA 1
ATOM 4103 C C . ASP A 1 555 ? -21.420 26.953 31.052 1.00 51.84 555 ASP A C 1
ATOM 4105 O O . ASP A 1 555 ? -21.707 27.096 32.240 1.00 51.84 555 ASP A O 1
ATOM 4109 N N . VAL A 1 556 ? -22.362 26.798 30.114 1.00 51.28 556 VAL A N 1
ATOM 4110 C CA . VAL A 1 556 ? -23.807 26.624 30.323 1.00 51.28 556 VAL A CA 1
ATOM 4111 C C . VAL A 1 556 ? -24.298 25.648 29.253 1.00 51.28 556 VAL A C 1
ATOM 4113 O O . VAL A 1 556 ? -23.954 25.811 28.082 1.00 51.28 556 VAL A O 1
ATOM 4116 N N . VAL A 1 557 ? -25.111 24.653 29.621 1.00 45.44 557 VAL A N 1
ATOM 4117 C CA . VAL A 1 557 ? -25.784 23.765 28.657 1.00 45.44 557 VAL A CA 1
ATOM 4118 C C . VAL A 1 557 ? -26.784 24.612 27.862 1.00 45.44 557 VAL A C 1
ATOM 4120 O O . VAL A 1 557 ? -27.892 24.876 28.325 1.00 45.44 557 VAL A O 1
ATOM 4123 N N . ARG A 1 558 ? -26.379 25.132 26.699 1.00 41.50 558 ARG A N 1
ATOM 4124 C CA . ARG A 1 558 ? -27.304 25.770 25.755 1.00 41.50 558 ARG A CA 1
ATOM 4125 C C . ARG A 1 558 ? -27.856 24.706 24.819 1.00 41.50 558 ARG A C 1
ATOM 4127 O O . ARG A 1 558 ? -27.098 23.988 24.176 1.00 41.50 558 ARG A O 1
ATOM 4134 N N . LEU A 1 559 ? -29.182 24.647 24.771 1.00 41.84 559 LEU A N 1
ATOM 4135 C CA . LEU A 1 559 ? -29.955 23.842 23.834 1.00 41.84 559 LEU A CA 1
ATOM 4136 C C . LEU A 1 559 ? -29.514 24.159 22.392 1.00 41.84 559 LEU A C 1
ATOM 4138 O O . LEU A 1 559 ? -29.359 25.342 22.073 1.00 41.84 559 LEU A O 1
ATOM 4142 N N . PRO A 1 560 ? -29.336 23.159 21.512 1.00 39.03 560 PRO A N 1
ATOM 4143 C CA . PRO A 1 560 ? -29.199 23.411 20.084 1.00 39.03 560 PRO A CA 1
ATOM 4144 C C . PRO A 1 560 ? -30.460 24.110 19.555 1.00 39.03 560 PRO A C 1
ATOM 4146 O O . PRO A 1 560 ? -31.579 23.701 19.874 1.00 39.03 560 PRO A O 1
ATOM 4149 N N . GLU A 1 561 ? -30.298 25.152 18.737 1.00 36.41 561 GLU A N 1
ATOM 4150 C CA . GLU A 1 561 ? -31.414 25.741 17.994 1.00 36.41 561 GLU A CA 1
ATOM 4151 C C . GLU A 1 561 ? -31.938 24.710 16.986 1.00 36.41 561 GLU A C 1
ATOM 4153 O O . GLU A 1 561 ? -31.227 24.259 16.087 1.00 36.41 561 GLU A O 1
ATOM 4158 N N . THR A 1 562 ? -33.194 24.301 17.160 1.00 33.91 562 THR A N 1
ATOM 4159 C CA . THR A 1 562 ? -33.899 23.409 16.240 1.00 33.91 562 THR A CA 1
ATOM 4160 C C . THR A 1 562 ? -34.264 24.180 14.974 1.00 33.91 562 THR A C 1
ATOM 4162 O O . THR A 1 562 ? -35.327 24.786 14.872 1.00 33.91 562 THR A O 1
ATOM 4165 N N . ASN A 1 563 ? -33.381 24.160 13.978 1.00 31.27 563 ASN A N 1
ATOM 4166 C CA . ASN A 1 563 ? -33.748 24.595 12.636 1.00 31.27 563 ASN A CA 1
ATOM 4167 C C . ASN A 1 563 ? -34.547 23.490 11.932 1.00 31.27 563 ASN A C 1
ATOM 4169 O O . ASN A 1 563 ? -33.985 22.494 11.489 1.00 31.27 563 ASN A O 1
ATOM 4173 N N . GLY A 1 564 ? -35.852 23.726 11.781 1.00 30.22 564 GLY A N 1
ATOM 4174 C CA . GLY A 1 564 ? -36.635 23.223 10.653 1.00 30.22 564 GLY A CA 1
ATOM 4175 C C . GLY A 1 564 ? -37.406 21.925 10.883 1.00 30.22 564 GLY A C 1
ATOM 4176 O O . GLY A 1 564 ? -36.853 20.839 10.999 1.00 30.22 564 GLY A O 1
ATOM 4177 N N . THR A 1 565 ? -38.728 22.056 10.849 1.00 33.06 565 THR A N 1
ATOM 4178 C CA . THR A 1 565 ? -39.722 20.993 10.698 1.00 33.06 565 THR A CA 1
ATOM 4179 C C . THR A 1 565 ? -39.466 20.157 9.437 1.00 33.06 565 THR A C 1
ATOM 4181 O O . THR A 1 565 ? -39.866 20.553 8.344 1.00 33.06 565 THR A O 1
ATOM 4184 N N . GLY A 1 566 ? -38.833 18.994 9.582 1.00 28.55 566 GLY A N 1
ATOM 4185 C CA . GLY A 1 566 ? -38.949 17.900 8.619 1.00 28.55 566 GLY A CA 1
ATOM 4186 C C . GLY A 1 566 ? -40.099 16.999 9.052 1.00 28.55 566 GLY A C 1
ATOM 4187 O O . GLY A 1 566 ? -40.034 16.396 10.122 1.00 28.55 566 GLY A O 1
ATOM 4188 N N . SER A 1 567 ? -41.174 16.959 8.269 1.00 27.70 567 SER A N 1
ATOM 4189 C CA . SER A 1 567 ? -42.284 16.025 8.453 1.00 27.70 567 SER A CA 1
ATOM 4190 C C . SER A 1 567 ? -41.762 14.594 8.573 1.00 27.70 567 SER A C 1
ATOM 4192 O O . SER A 1 567 ? -40.939 14.154 7.774 1.00 27.70 567 SER A O 1
ATOM 4194 N N . ALA A 1 568 ? -42.247 13.873 9.583 1.00 32.56 568 ALA A N 1
ATOM 4195 C CA . ALA A 1 568 ? -42.096 12.432 9.674 1.00 32.56 568 ALA A CA 1
ATOM 4196 C C . ALA A 1 568 ? -42.890 11.794 8.525 1.00 32.56 568 ALA A C 1
ATOM 4198 O O . ALA A 1 568 ? -44.089 11.557 8.657 1.00 32.56 568 ALA A O 1
ATOM 4199 N N . GLU A 1 569 ? -42.241 11.582 7.382 1.00 28.81 569 GLU A N 1
ATOM 4200 C CA . GLU A 1 569 ? -42.721 10.620 6.397 1.00 28.81 569 GLU A CA 1
ATOM 4201 C C . GLU A 1 569 ? -42.336 9.220 6.881 1.00 28.81 569 GLU A C 1
ATOM 4203 O O . GLU A 1 569 ? -41.174 8.906 7.158 1.00 28.81 569 GLU A O 1
ATOM 4208 N N . ASP A 1 570 ? -43.383 8.435 7.097 1.00 34.12 570 ASP A N 1
ATOM 4209 C CA . ASP A 1 570 ? -43.391 7.077 7.613 1.00 34.12 570 ASP A CA 1
ATOM 4210 C C . ASP A 1 570 ? -43.138 6.117 6.438 1.00 34.12 570 ASP A C 1
ATOM 4212 O O . ASP A 1 570 ? -44.060 5.489 5.920 1.00 34.12 570 ASP A O 1
ATOM 4216 N N . ASP A 1 571 ? -41.888 6.037 5.971 1.00 29.20 571 ASP A N 1
ATOM 4217 C CA . ASP A 1 571 ? -41.471 5.030 4.986 1.00 29.20 571 ASP A CA 1
ATOM 4218 C C . ASP A 1 571 ? -41.289 3.673 5.683 1.00 29.20 571 ASP A C 1
ATOM 4220 O O . ASP A 1 571 ? -40.184 3.227 6.001 1.00 29.20 571 ASP A O 1
ATOM 4224 N N . ASN A 1 572 ? -42.416 3.011 5.946 1.00 30.61 572 ASN A N 1
ATOM 4225 C CA . ASN A 1 572 ? -42.461 1.589 6.268 1.00 30.61 572 ASN A CA 1
ATOM 4226 C C . ASN A 1 572 ? -42.222 0.769 4.986 1.00 30.61 572 ASN A C 1
ATOM 4228 O O . ASN A 1 572 ? -43.172 0.322 4.340 1.00 30.61 572 ASN A O 1
ATOM 4232 N N . GLU A 1 573 ? -40.961 0.528 4.618 1.00 28.89 573 GLU A N 1
ATOM 4233 C CA . GLU A 1 573 ? -40.641 -0.623 3.764 1.00 28.89 573 GLU A CA 1
ATOM 4234 C C . GLU A 1 573 ? -40.763 -1.914 4.601 1.00 28.89 573 GLU A C 1
ATOM 4236 O O . GLU A 1 573 ? -40.207 -1.992 5.700 1.00 28.89 573 GLU A O 1
ATOM 4241 N N . PRO A 1 574 ? -41.492 -2.944 4.134 1.00 28.33 574 PRO A N 1
ATOM 4242 C CA . PRO A 1 574 ? -41.693 -4.161 4.908 1.00 28.33 574 PRO A CA 1
ATOM 4243 C C . PRO A 1 574 ? -40.398 -4.980 4.994 1.00 28.33 574 PRO A C 1
ATOM 4245 O O . PRO A 1 574 ? -39.872 -5.454 3.986 1.00 28.33 574 PRO A O 1
ATOM 4248 N N . GLU A 1 575 ? -39.920 -5.213 6.219 1.00 31.48 575 GLU A N 1
ATOM 4249 C CA . GLU A 1 575 ? -38.864 -6.183 6.511 1.00 31.48 575 GLU A CA 1
ATOM 4250 C C . GLU A 1 575 ? -39.311 -7.601 6.116 1.00 31.48 575 GLU A C 1
ATOM 4252 O O . GLU A 1 575 ? -40.166 -8.226 6.754 1.00 31.48 575 GLU A O 1
ATOM 4257 N N . ALA A 1 576 ? -38.707 -8.147 5.062 1.00 26.70 576 ALA A N 1
ATOM 4258 C CA . ALA A 1 576 ? -38.814 -9.563 4.749 1.00 26.70 576 ALA A CA 1
ATOM 4259 C C . ALA A 1 576 ? -37.995 -10.378 5.768 1.00 26.70 576 ALA A C 1
ATOM 4261 O O . ALA A 1 576 ? -36.766 -10.300 5.804 1.00 26.70 576 ALA A O 1
ATOM 4262 N N . ARG A 1 577 ? -38.681 -11.187 6.588 1.00 27.22 577 ARG A N 1
ATOM 4263 C CA . ARG A 1 577 ? -38.058 -12.149 7.515 1.00 27.22 577 ARG A CA 1
ATOM 4264 C C . ARG A 1 577 ? -37.225 -13.190 6.743 1.00 27.22 577 ARG A C 1
ATOM 4266 O O . ARG A 1 577 ? -37.778 -13.822 5.840 1.00 27.22 577 ARG A O 1
ATOM 4273 N N . PRO A 1 578 ? -35.947 -13.426 7.091 1.00 29.55 578 PRO A N 1
ATOM 4274 C CA . PRO A 1 578 ? -35.116 -14.407 6.398 1.00 29.55 578 PRO A CA 1
ATOM 4275 C C . PRO A 1 578 ? -35.328 -15.843 6.909 1.00 29.55 578 PRO A C 1
ATOM 4277 O O . PRO A 1 578 ? -35.496 -16.081 8.105 1.00 29.55 578 PRO A O 1
ATOM 4280 N N . GLN A 1 579 ? -35.266 -16.809 5.986 1.00 24.78 579 GLN A N 1
ATOM 4281 C CA . GLN A 1 579 ? -34.865 -18.186 6.285 1.00 24.78 579 GLN A CA 1
ATOM 4282 C C . GLN A 1 579 ? -33.335 -18.218 6.399 1.00 24.78 579 GLN A C 1
ATOM 4284 O O . GLN A 1 579 ? -32.643 -17.667 5.547 1.00 24.78 579 GLN A O 1
ATOM 4289 N N . VAL A 1 580 ? -32.835 -18.820 7.477 1.00 27.23 580 VAL A N 1
ATOM 4290 C CA . VAL A 1 580 ? -31.411 -18.906 7.823 1.00 27.23 580 VAL A CA 1
ATOM 4291 C C . VAL A 1 580 ? -30.810 -20.160 7.185 1.00 27.23 580 VAL A C 1
ATOM 4293 O O . VAL A 1 580 ? -31.261 -21.266 7.483 1.00 27.23 580 VAL A O 1
ATOM 4296 N N . GLU A 1 581 ? -29.779 -19.995 6.357 1.00 22.67 581 GLU A N 1
ATOM 4297 C CA . GLU A 1 581 ? -28.763 -21.030 6.132 1.00 22.67 581 GLU A CA 1
ATOM 4298 C C . GLU A 1 581 ? -27.544 -20.710 7.017 1.00 22.67 581 GLU A C 1
ATOM 4300 O O . GLU A 1 581 ? -27.264 -19.535 7.251 1.00 22.67 581 GLU A O 1
ATOM 4305 N N . PRO A 1 582 ? -26.857 -21.720 7.577 1.00 26.05 582 PRO A N 1
ATOM 4306 C CA . PRO A 1 582 ? -25.773 -21.495 8.525 1.00 26.05 582 PRO A CA 1
ATOM 4307 C C . PRO A 1 582 ? -24.528 -20.923 7.835 1.00 26.05 582 PRO A C 1
ATOM 4309 O O . PRO A 1 582 ? -23.972 -21.545 6.929 1.00 26.05 582 PRO A O 1
ATOM 4312 N N . ASP A 1 583 ? -24.075 -19.765 8.318 1.00 26.22 583 ASP A N 1
ATOM 4313 C CA . ASP A 1 583 ? -22.817 -19.134 7.927 1.00 26.22 583 ASP A CA 1
ATOM 4314 C C . ASP A 1 583 ? -21.620 -20.030 8.270 1.00 26.22 583 ASP A C 1
ATOM 4316 O O . ASP A 1 583 ? -21.416 -20.454 9.411 1.00 26.22 583 ASP A O 1
ATOM 4320 N N . ILE A 1 584 ? -20.809 -20.306 7.252 1.00 24.58 584 ILE A N 1
ATOM 4321 C CA . ILE A 1 584 ? -19.489 -20.917 7.389 1.00 24.58 584 ILE A CA 1
ATOM 4322 C C . ILE A 1 584 ? -18.497 -19.775 7.615 1.00 24.58 584 ILE A C 1
ATOM 4324 O O . ILE A 1 584 ? -18.482 -18.811 6.853 1.00 24.58 584 ILE A O 1
ATOM 4328 N N . ALA A 1 585 ? -17.672 -19.902 8.656 1.00 23.33 585 ALA A N 1
ATOM 4329 C CA . ALA A 1 585 ? -16.600 -18.971 8.988 1.00 23.33 585 ALA A CA 1
ATOM 4330 C C . ALA A 1 585 ? -15.791 -18.580 7.739 1.00 23.33 585 ALA A C 1
ATOM 4332 O O . ALA A 1 585 ? -15.215 -19.434 7.061 1.00 23.33 585 ALA A O 1
ATOM 4333 N N . VAL A 1 586 ? -15.771 -17.283 7.437 1.00 23.97 586 VAL A N 1
ATOM 4334 C CA . VAL A 1 586 ? -15.002 -16.725 6.328 1.00 23.97 586 VAL A CA 1
ATOM 4335 C C . VAL A 1 586 ? -13.561 -16.561 6.801 1.00 23.97 586 VAL A C 1
ATOM 4337 O O . VAL A 1 586 ? -13.243 -15.647 7.558 1.00 23.97 586 VAL A O 1
ATOM 4340 N N . ASP A 1 587 ? -12.692 -17.473 6.367 1.00 24.33 587 ASP A N 1
ATOM 4341 C CA . ASP A 1 587 ? -11.244 -17.268 6.388 1.00 24.33 587 ASP A CA 1
ATOM 4342 C C . ASP A 1 587 ? -10.927 -15.991 5.598 1.00 24.33 587 ASP A C 1
ATOM 4344 O O . ASP A 1 587 ? -11.295 -15.881 4.427 1.00 24.33 587 ASP A O 1
ATOM 4348 N N . VAL A 1 588 ? -10.244 -15.031 6.229 1.00 25.88 588 VAL A N 1
ATOM 4349 C CA . VAL A 1 588 ? -9.694 -13.844 5.560 1.00 25.88 588 VAL A CA 1
ATOM 4350 C C . VAL A 1 588 ? -8.517 -14.308 4.694 1.00 25.88 588 VAL A C 1
ATOM 4352 O O . VAL A 1 588 ? -7.490 -14.706 5.252 1.00 25.88 588 VAL A O 1
ATOM 4355 N N . PRO A 1 589 ? -8.607 -14.304 3.351 1.00 30.64 589 PRO A N 1
ATOM 4356 C CA . PRO A 1 589 ? -7.523 -14.805 2.526 1.00 30.64 589 PRO A CA 1
ATOM 4357 C C . PRO A 1 589 ? -6.546 -13.671 2.215 1.00 30.64 589 PRO A C 1
ATOM 4359 O O . PRO A 1 589 ? -6.899 -12.712 1.534 1.00 30.64 589 PRO A O 1
ATOM 4362 N N . HIS A 1 590 ? -5.291 -13.832 2.639 1.00 32.12 590 HIS A N 1
ATOM 4363 C CA . HIS A 1 590 ? -4.165 -13.208 1.945 1.00 32.12 590 HIS A CA 1
ATOM 4364 C C . HIS A 1 590 ? -4.139 -13.669 0.476 1.00 32.12 590 HIS A C 1
ATOM 4366 O O . HIS A 1 590 ? -4.576 -14.779 0.161 1.00 32.12 590 HIS A O 1
ATOM 4372 N N . GLN A 1 591 ? -3.640 -12.795 -0.404 1.00 36.19 591 GLN A N 1
ATOM 4373 C CA . GLN A 1 591 ? -3.554 -12.948 -1.863 1.00 36.19 591 GLN A CA 1
ATOM 4374 C C . GLN A 1 591 ? -3.273 -14.389 -2.358 1.00 36.19 591 GLN A C 1
ATOM 4376 O O . GLN A 1 591 ? -2.490 -15.135 -1.767 1.00 36.19 591 GLN A O 1
ATOM 4381 N N . LEU A 1 592 ? -3.929 -14.711 -3.490 1.00 37.16 592 LEU A N 1
ATOM 4382 C CA . LEU A 1 592 ? -4.185 -16.003 -4.163 1.00 37.16 592 LEU A CA 1
ATOM 4383 C C . LEU A 1 592 ? -5.374 -16.848 -3.654 1.00 37.16 592 LEU A C 1
ATOM 4385 O O . LEU A 1 592 ? -5.217 -18.002 -3.253 1.00 37.16 592 LEU A O 1
ATOM 4389 N N . GLN A 1 593 ? -6.603 -16.364 -3.884 1.00 40.53 593 GLN A N 1
ATOM 4390 C CA . GLN A 1 593 ? -7.719 -17.251 -4.254 1.00 40.53 593 GLN A CA 1
ATOM 4391 C C . GLN A 1 593 ? -7.671 -17.557 -5.759 1.00 40.53 593 GLN A C 1
ATOM 4393 O O . GLN A 1 593 ? -8.492 -17.101 -6.549 1.00 40.53 593 GLN A O 1
ATOM 4398 N N . VAL A 1 594 ? -6.716 -18.387 -6.165 1.00 43.97 594 VAL A N 1
ATOM 4399 C CA . VAL A 1 594 ? -6.945 -19.266 -7.313 1.00 43.97 594 VAL A CA 1
ATOM 4400 C C . VAL A 1 594 ? -6.915 -20.662 -6.723 1.00 43.97 594 VAL A C 1
ATOM 4402 O O . VAL A 1 594 ? -5.891 -21.063 -6.169 1.00 43.97 594 VAL A O 1
ATOM 4405 N N . GLY A 1 595 ? -8.035 -21.388 -6.800 1.00 47.69 595 GLY A N 1
ATOM 4406 C CA . GLY A 1 595 ? -8.206 -22.771 -6.322 1.00 47.69 595 GLY A CA 1
ATOM 4407 C C . GLY A 1 595 ? -7.354 -23.802 -7.077 1.00 47.69 595 GLY A C 1
ATOM 4408 O O . GLY A 1 595 ? -7.795 -24.917 -7.333 1.00 47.69 595 GLY A O 1
ATOM 4409 N N . MET A 1 596 ? -6.151 -23.408 -7.487 1.00 64.25 596 MET A N 1
ATOM 4410 C CA . MET A 1 596 ? -5.195 -24.163 -8.269 1.00 64.25 596 MET A CA 1
ATOM 4411 C C . MET A 1 596 ? -4.001 -24.524 -7.383 1.00 64.25 596 MET A C 1
ATOM 4413 O O . MET A 1 596 ? -3.456 -23.700 -6.636 1.00 64.25 596 MET A O 1
ATOM 4417 N N . ASP A 1 597 ? -3.592 -25.784 -7.472 1.00 77.00 597 ASP A N 1
ATOM 4418 C CA . ASP A 1 597 ? -2.431 -26.297 -6.765 1.00 77.00 597 ASP A CA 1
ATOM 4419 C C . ASP A 1 597 ? -1.132 -25.805 -7.429 1.00 77.00 597 ASP A C 1
ATOM 4421 O O . ASP A 1 597 ? -0.683 -26.303 -8.463 1.00 77.00 597 ASP A O 1
ATOM 4425 N N . LEU A 1 598 ? -0.496 -24.814 -6.802 1.00 83.50 598 LEU A N 1
ATOM 4426 C CA . LEU A 1 598 ? 0.766 -24.230 -7.260 1.00 83.50 598 LEU A CA 1
ATOM 4427 C C . LEU A 1 598 ? 1.918 -25.260 -7.302 1.00 83.50 598 LEU A C 1
ATOM 4429 O O . LEU A 1 598 ? 2.898 -25.086 -8.040 1.00 83.50 598 LEU A O 1
ATOM 4433 N N . ALA A 1 599 ? 1.829 -26.355 -6.533 1.00 82.00 599 ALA A N 1
ATOM 4434 C CA . ALA A 1 599 ? 2.847 -27.403 -6.547 1.00 82.00 599 ALA A CA 1
ATOM 4435 C C . ALA A 1 599 ? 2.861 -28.153 -7.892 1.00 82.00 599 ALA A C 1
ATOM 4437 O O . ALA A 1 599 ? 3.937 -28.458 -8.431 1.00 82.00 599 ALA A O 1
ATOM 4438 N N . THR A 1 600 ? 1.684 -28.382 -8.473 1.00 86.38 600 THR A N 1
ATOM 4439 C CA . THR A 1 600 ? 1.507 -29.073 -9.759 1.00 86.38 600 THR A CA 1
ATOM 4440 C C . THR A 1 600 ? 1.434 -28.130 -10.957 1.00 86.38 600 THR A C 1
ATOM 4442 O O . THR A 1 600 ? 1.722 -28.572 -12.069 1.00 86.38 600 THR A O 1
ATOM 4445 N N . TYR A 1 601 ? 1.168 -26.837 -10.750 1.00 90.25 601 TYR A N 1
ATOM 4446 C CA . TYR A 1 601 ? 1.146 -25.834 -11.818 1.00 90.25 601 TYR A CA 1
ATOM 4447 C C . TYR A 1 601 ? 2.427 -25.837 -12.673 1.00 90.25 601 TYR A C 1
ATOM 4449 O O . TYR A 1 601 ? 3.552 -25.899 -12.155 1.00 90.25 601 TYR A O 1
ATOM 4457 N N . ARG A 1 602 ? 2.252 -25.768 -13.996 1.00 90.62 602 ARG A N 1
ATOM 4458 C CA . ARG A 1 602 ? 3.319 -25.639 -14.995 1.00 90.62 602 ARG A CA 1
ATOM 4459 C C . ARG A 1 602 ? 2.909 -24.587 -16.030 1.00 90.62 602 ARG A C 1
ATOM 4461 O O . ARG A 1 602 ? 1.763 -24.647 -16.477 1.00 90.62 602 ARG A O 1
ATOM 4468 N N . PRO A 1 603 ? 3.818 -23.683 -16.436 1.00 93.06 603 PRO A N 1
ATOM 4469 C CA . PRO A 1 603 ? 3.512 -22.705 -17.473 1.00 93.06 603 PRO A CA 1
ATOM 4470 C C . PRO A 1 603 ? 3.171 -23.357 -18.819 1.00 93.06 603 PRO A C 1
ATOM 4472 O O . PRO A 1 603 ? 3.708 -24.416 -19.162 1.00 93.06 603 PRO A O 1
ATOM 4475 N N . GLU A 1 604 ? 2.305 -22.718 -19.611 1.00 95.19 604 GLU A N 1
ATOM 4476 C CA . GLU A 1 604 ? 1.968 -23.191 -20.958 1.00 95.19 604 GLU A CA 1
ATOM 4477 C C . GLU A 1 604 ? 3.125 -22.892 -21.926 1.00 95.19 604 GLU A C 1
ATOM 4479 O O . GLU A 1 604 ? 3.263 -21.775 -22.423 1.00 95.19 604 GLU A O 1
ATOM 4484 N N . VAL A 1 605 ? 3.942 -23.901 -22.245 1.00 95.94 605 VAL A N 1
ATOM 4485 C CA . VAL A 1 605 ? 5.036 -23.778 -23.223 1.00 95.94 605 VAL A CA 1
ATOM 4486 C C . VAL A 1 605 ? 4.762 -24.655 -24.443 1.00 95.94 605 VAL A C 1
ATOM 4488 O O . VAL A 1 605 ? 4.675 -25.879 -24.333 1.00 95.94 605 VAL A O 1
ATOM 4491 N N . LYS A 1 606 ? 4.649 -24.047 -25.631 1.00 95.06 606 LYS A N 1
ATOM 4492 C CA . LYS A 1 606 ? 4.444 -24.754 -26.910 1.00 95.06 606 LYS A CA 1
ATOM 4493 C C . LYS A 1 606 ? 5.484 -24.299 -27.924 1.00 95.06 606 LYS A C 1
ATOM 4495 O O . LYS A 1 606 ? 5.637 -23.108 -28.157 1.00 95.06 606 LYS A O 1
ATOM 4500 N N . GLN A 1 607 ? 6.192 -25.254 -28.532 1.00 93.25 607 GLN A N 1
ATOM 4501 C CA . GLN A 1 607 ? 7.220 -24.987 -29.554 1.00 93.25 607 GLN A CA 1
ATOM 4502 C C . GLN A 1 607 ? 8.275 -23.947 -29.115 1.00 93.25 607 GLN A C 1
ATOM 4504 O O . GLN A 1 607 ? 8.711 -23.123 -29.909 1.00 93.25 607 GLN A O 1
ATOM 4509 N N . GLY A 1 608 ? 8.673 -23.966 -27.837 1.00 91.44 608 GLY A N 1
ATOM 4510 C CA . GLY A 1 608 ? 9.659 -23.026 -27.286 1.00 91.44 608 GLY A CA 1
ATOM 4511 C C . GLY A 1 608 ? 9.122 -21.622 -26.979 1.00 91.44 608 GLY A C 1
ATOM 4512 O O . GLY A 1 608 ? 9.899 -20.763 -26.575 1.00 91.44 608 GLY A O 1
ATOM 4513 N N . VAL A 1 609 ? 7.814 -21.397 -27.134 1.00 97.31 609 VAL A N 1
ATOM 4514 C CA . VAL A 1 609 ? 7.127 -20.159 -26.750 1.00 97.31 609 VAL A CA 1
ATOM 4515 C C . VAL A 1 609 ? 6.362 -20.397 -25.455 1.00 97.31 609 VAL A C 1
ATOM 4517 O O . VAL A 1 609 ? 5.517 -21.294 -25.388 1.00 97.31 609 VAL A O 1
ATOM 4520 N N . TRP A 1 610 ? 6.641 -19.586 -24.441 1.00 97.62 610 TRP A N 1
ATOM 4521 C CA . TRP A 1 610 ? 5.886 -19.552 -23.194 1.00 97.62 610 TRP A CA 1
ATOM 4522 C C . TRP A 1 610 ? 4.726 -18.566 -23.329 1.00 97.62 610 TRP A C 1
ATOM 4524 O O . TRP A 1 610 ? 4.934 -17.379 -23.568 1.00 97.62 610 TRP A O 1
ATOM 4534 N N . TYR A 1 611 ? 3.499 -19.064 -23.200 1.00 96.25 611 TYR A N 1
ATOM 4535 C CA . TYR A 1 611 ? 2.282 -18.262 -23.149 1.00 96.25 611 TYR A CA 1
ATOM 4536 C C . TYR A 1 611 ? 1.961 -17.918 -21.697 1.00 96.25 611 TYR A C 1
ATOM 4538 O O . TYR A 1 611 ? 1.640 -18.800 -20.902 1.00 96.25 611 TYR A O 1
ATOM 4546 N N . VAL A 1 612 ? 2.086 -16.636 -21.370 1.00 95.81 612 VAL A N 1
ATOM 4547 C CA . VAL A 1 612 ? 2.028 -16.133 -19.995 1.00 95.81 612 VAL A CA 1
ATOM 4548 C C . VAL A 1 612 ? 0.576 -16.083 -19.512 1.00 95.81 612 VAL A C 1
ATOM 4550 O O . VAL A 1 612 ? -0.306 -15.616 -20.235 1.00 95.81 612 VAL A O 1
ATOM 4553 N N . SER A 1 613 ? 0.333 -16.573 -18.298 1.00 93.44 613 SER A N 1
ATOM 4554 C CA . SER A 1 613 ? -0.956 -16.503 -17.593 1.00 93.44 613 SER A CA 1
ATOM 4555 C C . SER A 1 613 ? -0.939 -15.483 -16.444 1.00 93.44 613 SER A C 1
ATOM 4557 O O . SER A 1 613 ? 0.120 -14.984 -16.074 1.00 93.44 613 SER A O 1
ATOM 4559 N N . GLU A 1 614 ? -2.095 -15.208 -15.826 1.00 91.38 614 GLU A N 1
ATOM 4560 C CA . GLU A 1 614 ? -2.165 -14.346 -14.627 1.00 91.38 614 GLU A CA 1
ATOM 4561 C C . GLU A 1 614 ? -1.334 -14.915 -13.464 1.00 91.38 614 GLU A C 1
ATOM 4563 O O . GLU A 1 614 ? -0.659 -14.171 -12.757 1.00 91.38 614 GLU A O 1
ATOM 4568 N N . VAL A 1 615 ? -1.314 -16.248 -13.316 1.00 92.25 615 VAL A N 1
ATOM 4569 C CA . VAL A 1 615 ? -0.468 -16.927 -12.322 1.00 92.25 615 VAL A CA 1
ATOM 4570 C C . VAL A 1 615 ? 1.003 -16.654 -12.618 1.00 92.25 615 VAL A C 1
ATOM 4572 O O . VAL A 1 615 ? 1.762 -16.338 -11.711 1.00 92.25 615 VAL A O 1
ATOM 4575 N N . ASP A 1 616 ? 1.419 -16.733 -13.883 1.00 96.19 616 ASP A N 1
ATOM 4576 C CA . ASP A 1 616 ? 2.806 -16.443 -14.250 1.00 96.19 616 ASP A CA 1
ATOM 4577 C C . ASP A 1 616 ? 3.188 -14.989 -13.953 1.00 96.19 616 ASP A C 1
ATOM 4579 O O . ASP A 1 616 ? 4.284 -14.761 -13.447 1.00 96.19 616 ASP A O 1
ATOM 4583 N N . ILE A 1 617 ? 2.295 -14.026 -14.212 1.00 95.81 617 ILE A N 1
ATOM 4584 C CA . ILE A 1 617 ? 2.518 -12.604 -13.906 1.00 95.81 617 ILE A CA 1
ATOM 4585 C C . ILE A 1 617 ? 2.714 -12.374 -12.414 1.00 95.81 617 ILE A C 1
ATOM 4587 O O . ILE A 1 617 ? 3.630 -11.651 -12.028 1.00 95.81 617 ILE A O 1
ATOM 4591 N N . GLU A 1 618 ? 1.901 -12.997 -11.566 1.00 92.56 618 GLU A N 1
ATOM 4592 C CA . GLU A 1 618 ? 2.044 -12.860 -10.118 1.00 92.56 618 GLU A CA 1
ATOM 4593 C C . GLU A 1 618 ? 3.383 -13.426 -9.618 1.00 92.56 618 GLU A C 1
ATOM 4595 O O . GLU A 1 618 ? 4.076 -12.792 -8.819 1.00 92.56 618 GLU A O 1
ATOM 4600 N N . LEU A 1 619 ? 3.797 -14.583 -10.143 1.00 95.62 619 LEU A N 1
ATOM 4601 C CA . LEU A 1 619 ? 5.083 -15.191 -9.798 1.00 95.62 619 LEU A CA 1
ATOM 4602 C C . LEU A 1 619 ? 6.269 -14.360 -10.312 1.00 95.62 619 LEU A C 1
ATOM 4604 O O . LEU A 1 619 ? 7.234 -14.150 -9.577 1.00 95.62 619 LEU A O 1
ATOM 4608 N N . ILE A 1 620 ? 6.199 -13.861 -11.550 1.00 97.56 620 ILE A N 1
ATOM 4609 C CA . ILE A 1 620 ? 7.219 -12.966 -12.116 1.00 97.56 620 ILE A CA 1
ATOM 4610 C C . ILE A 1 620 ? 7.295 -11.680 -11.287 1.00 97.56 620 ILE A C 1
ATOM 4612 O O . ILE A 1 620 ? 8.390 -11.284 -10.913 1.00 97.56 620 ILE A O 1
ATOM 4616 N N . SER A 1 621 ? 6.159 -11.081 -10.923 1.00 96.06 621 SER A N 1
ATOM 4617 C CA . SER A 1 621 ? 6.076 -9.854 -10.120 1.00 96.06 621 SER A CA 1
ATOM 4618 C C . SER A 1 621 ? 6.823 -9.962 -8.787 1.00 96.06 621 SER A C 1
ATOM 4620 O O . SER A 1 621 ? 7.706 -9.144 -8.514 1.00 96.06 621 SER A O 1
ATOM 4622 N N . THR A 1 622 ? 6.552 -10.999 -7.983 1.00 94.62 622 THR A N 1
ATOM 4623 C CA . THR A 1 622 ? 7.276 -11.226 -6.717 1.00 94.62 622 THR A CA 1
ATOM 4624 C C . THR A 1 622 ? 8.778 -11.425 -6.962 1.00 94.62 622 THR A C 1
ATOM 4626 O O . THR A 1 622 ? 9.613 -10.864 -6.251 1.00 94.62 622 THR A O 1
ATOM 4629 N N . GLY A 1 623 ? 9.152 -12.182 -7.999 1.00 96.00 623 GLY A N 1
ATOM 4630 C CA . GLY A 1 623 ? 10.555 -12.394 -8.359 1.00 96.00 623 GLY A CA 1
ATOM 4631 C C . GLY A 1 623 ? 11.284 -11.130 -8.816 1.00 96.00 623 GLY A C 1
ATOM 4632 O O . GLY A 1 623 ? 12.412 -10.891 -8.391 1.00 96.00 623 GLY A O 1
ATOM 4633 N N . CYS A 1 624 ? 10.639 -10.299 -9.633 1.00 97.00 624 CYS A N 1
ATOM 4634 C CA . CYS A 1 624 ? 11.147 -8.999 -10.067 1.00 97.00 624 CYS A CA 1
ATOM 4635 C C . CYS A 1 624 ? 11.356 -8.060 -8.876 1.00 97.00 624 CYS A C 1
ATOM 4637 O O . CYS A 1 624 ? 12.359 -7.349 -8.833 1.00 97.00 624 CYS A O 1
ATOM 4639 N N . GLY A 1 625 ? 10.481 -8.113 -7.865 1.00 94.62 625 GLY A N 1
ATOM 4640 C CA . GLY A 1 625 ? 10.689 -7.408 -6.599 1.00 94.62 625 GLY A CA 1
ATOM 4641 C C . GLY A 1 625 ? 12.008 -7.811 -5.933 1.00 94.62 625 GLY A C 1
ATOM 4642 O O . GLY A 1 625 ? 12.815 -6.951 -5.579 1.00 94.62 625 GLY A O 1
ATOM 4643 N N . ILE A 1 626 ? 12.279 -9.118 -5.836 1.00 94.69 626 ILE A N 1
ATOM 4644 C CA . ILE A 1 626 ? 13.537 -9.643 -5.275 1.00 94.69 626 ILE A CA 1
ATOM 4645 C C . ILE A 1 626 ? 14.741 -9.197 -6.110 1.00 94.69 626 ILE A C 1
ATOM 4647 O O . ILE A 1 626 ? 15.724 -8.716 -5.549 1.00 94.69 626 ILE A O 1
ATOM 4651 N N . LEU A 1 627 ? 14.671 -9.311 -7.435 1.00 95.81 627 LEU A N 1
ATOM 4652 C CA . LEU A 1 627 ? 15.755 -8.906 -8.339 1.00 95.81 627 LEU A CA 1
ATOM 4653 C C . LEU A 1 627 ? 15.919 -7.376 -8.444 1.00 95.81 627 LEU A C 1
ATOM 4655 O O . LEU A 1 627 ? 16.936 -6.902 -8.947 1.00 95.81 627 LEU A O 1
ATOM 4659 N N . GLY A 1 628 ? 14.960 -6.599 -7.933 1.00 92.69 628 GLY A N 1
ATOM 4660 C CA . GLY A 1 628 ? 14.999 -5.136 -7.893 1.00 92.69 628 GLY A CA 1
ATOM 4661 C C . GLY A 1 628 ? 16.043 -4.567 -6.940 1.00 92.69 628 GLY A C 1
ATOM 4662 O O . GLY A 1 628 ? 16.443 -3.418 -7.081 1.00 92.69 628 GLY A O 1
ATOM 4663 N N . THR A 1 629 ? 16.546 -5.347 -5.979 1.00 92.94 629 THR A N 1
ATOM 4664 C CA . THR A 1 629 ? 17.602 -4.903 -5.046 1.00 92.94 629 THR A CA 1
ATOM 4665 C C . THR A 1 629 ? 17.301 -3.557 -4.368 1.00 92.94 629 THR A C 1
ATOM 4667 O O . THR A 1 629 ? 18.189 -2.733 -4.173 1.00 92.94 629 THR A O 1
ATOM 4670 N N . GLY A 1 630 ? 16.030 -3.313 -4.035 1.00 85.75 630 GLY A N 1
ATOM 4671 C CA . GLY A 1 630 ? 15.563 -2.069 -3.416 1.00 85.75 630 GLY A CA 1
ATOM 4672 C C . GLY A 1 630 ? 14.987 -1.022 -4.381 1.00 85.75 630 GLY A C 1
ATOM 4673 O O . GLY A 1 630 ? 14.393 -0.063 -3.890 1.00 85.75 630 GLY A O 1
ATOM 4674 N N . GLY A 1 631 ? 15.104 -1.213 -5.702 1.00 85.88 631 GLY A N 1
ATOM 4675 C CA . GLY A 1 631 ? 14.632 -0.279 -6.733 1.00 85.88 631 GLY A CA 1
ATOM 4676 C C . GLY A 1 631 ? 13.865 -0.923 -7.898 1.00 85.88 631 GLY A C 1
ATOM 4677 O O . GLY A 1 631 ? 13.251 -1.977 -7.732 1.00 85.88 631 GLY A O 1
ATOM 4678 N N . GLY A 1 632 ? 13.846 -0.254 -9.060 1.00 82.62 632 GLY A N 1
ATOM 4679 C CA . GLY A 1 632 ? 13.104 -0.679 -10.268 1.00 82.62 632 GLY A CA 1
ATOM 4680 C C . GLY A 1 632 ? 11.597 -0.353 -10.285 1.00 82.62 632 GLY A C 1
ATOM 4681 O O . GLY A 1 632 ? 10.866 -0.756 -11.189 1.00 82.62 632 GLY A O 1
ATOM 4682 N N . GLY A 1 633 ? 11.106 0.377 -9.278 1.00 83.38 633 GLY A N 1
ATOM 4683 C CA . GLY A 1 633 ? 9.701 0.788 -9.156 1.00 83.38 633 GLY A CA 1
ATOM 4684 C C . GLY A 1 633 ? 8.751 -0.310 -8.640 1.00 83.38 633 GLY A C 1
ATOM 4685 O O . GLY A 1 633 ? 9.143 -1.470 -8.500 1.00 83.38 633 GLY A O 1
ATOM 4686 N N . PRO A 1 634 ? 7.490 0.040 -8.323 1.00 83.12 634 PRO A N 1
ATOM 4687 C CA . PRO A 1 634 ? 6.521 -0.892 -7.747 1.00 83.12 634 PRO A CA 1
ATOM 4688 C C . PRO A 1 634 ? 6.052 -1.939 -8.768 1.00 83.12 634 PRO A C 1
ATOM 4690 O O . PRO A 1 634 ? 5.478 -1.609 -9.804 1.00 83.12 634 PRO A O 1
ATOM 4693 N N . THR A 1 635 ? 6.229 -3.222 -8.449 1.00 90.62 635 THR A N 1
ATOM 4694 C CA . THR A 1 635 ? 5.806 -4.348 -9.308 1.00 90.62 635 THR A CA 1
ATOM 4695 C C . THR A 1 635 ? 4.290 -4.473 -9.430 1.00 90.62 635 THR A C 1
ATOM 4697 O O . THR A 1 635 ? 3.769 -4.886 -10.464 1.00 90.62 635 THR A O 1
ATOM 4700 N N . HIS A 1 636 ? 3.572 -4.083 -8.379 1.00 87.38 636 HIS A N 1
ATOM 4701 C CA . HIS A 1 636 ? 2.129 -4.249 -8.262 1.00 87.38 636 HIS A CA 1
ATOM 4702 C C . HIS A 1 636 ? 1.339 -3.584 -9.402 1.00 87.38 636 HIS A C 1
ATOM 4704 O O . HIS A 1 636 ? 0.444 -4.212 -9.964 1.00 87.38 636 HIS A O 1
ATOM 4710 N N . TYR A 1 637 ? 1.686 -2.354 -9.787 1.00 88.25 637 TYR A N 1
ATOM 4711 C CA . TYR A 1 637 ? 0.958 -1.610 -10.821 1.00 88.25 637 TYR A CA 1
ATOM 4712 C C . TYR A 1 637 ? 1.109 -2.247 -12.207 1.00 88.25 637 TYR A C 1
ATOM 4714 O O . TYR A 1 637 ? 0.121 -2.449 -12.915 1.00 88.25 637 TYR A O 1
ATOM 4722 N N . GLU A 1 638 ? 2.324 -2.661 -12.566 1.00 91.06 638 GLU A N 1
ATOM 4723 C CA . GLU A 1 638 ? 2.559 -3.346 -13.840 1.00 91.06 638 GLU A CA 1
ATOM 4724 C C . GLU A 1 638 ? 1.954 -4.754 -13.862 1.00 91.06 638 GLU A C 1
ATOM 4726 O O . GLU A 1 638 ? 1.457 -5.194 -14.900 1.00 91.06 638 GLU A O 1
ATOM 4731 N N . ALA A 1 639 ? 1.901 -5.443 -12.717 1.00 92.88 639 ALA A N 1
ATOM 4732 C CA . ALA A 1 639 ? 1.199 -6.719 -12.604 1.00 92.88 639 ALA A CA 1
ATOM 4733 C C . ALA A 1 639 ? -0.317 -6.561 -12.831 1.00 92.88 639 ALA A C 1
ATOM 4735 O O . ALA A 1 639 ? -0.901 -7.329 -13.600 1.00 92.88 639 ALA A O 1
ATOM 4736 N N . LEU A 1 640 ? -0.951 -5.544 -12.228 1.00 91.12 640 LEU A N 1
ATOM 4737 C CA . LEU A 1 640 ? -2.370 -5.233 -12.454 1.00 91.12 640 LEU A CA 1
ATOM 4738 C C . LEU A 1 640 ? -2.655 -4.965 -13.934 1.00 91.12 640 LEU A C 1
ATOM 4740 O O . LEU A 1 640 ? -3.587 -5.542 -14.499 1.00 91.12 640 LEU A O 1
ATOM 4744 N N . ARG A 1 641 ? -1.805 -4.163 -14.580 1.00 89.69 641 ARG A N 1
ATOM 4745 C CA . ARG A 1 641 ? -1.902 -3.893 -16.016 1.00 89.69 641 ARG A CA 1
ATOM 4746 C C . ARG A 1 641 ? -1.785 -5.168 -16.852 1.00 89.69 641 ARG A C 1
ATOM 4748 O O . ARG A 1 641 ? -2.589 -5.393 -17.756 1.00 89.69 641 ARG A O 1
ATOM 4755 N N . CYS A 1 642 ? -0.782 -6.001 -16.579 1.00 92.12 642 CYS A N 1
ATOM 4756 C CA . CYS A 1 642 ? -0.588 -7.253 -17.309 1.00 92.12 642 CYS A CA 1
ATOM 4757 C C . CYS A 1 642 ? -1.816 -8.163 -17.182 1.00 92.12 642 CYS A C 1
ATOM 4759 O O . CYS A 1 642 ? -2.284 -8.704 -18.186 1.00 92.12 642 CYS A O 1
ATOM 4761 N N . ASN A 1 643 ? -2.385 -8.268 -15.980 1.00 90.00 643 ASN A N 1
ATOM 4762 C CA . ASN A 1 643 ? -3.605 -9.035 -15.737 1.00 90.00 643 ASN A CA 1
ATOM 4763 C C . ASN A 1 643 ? -4.811 -8.462 -16.497 1.00 90.00 643 ASN A C 1
ATOM 4765 O O . ASN A 1 643 ? -5.573 -9.218 -17.098 1.00 90.00 643 ASN A O 1
ATOM 4769 N N . GLU A 1 644 ? -4.976 -7.138 -16.545 1.00 86.56 644 GLU A N 1
ATOM 4770 C CA . GLU A 1 644 ? -6.041 -6.498 -17.329 1.00 86.56 644 GLU A CA 1
ATOM 4771 C C . GLU A 1 644 ? -5.921 -6.812 -18.831 1.00 86.56 644 GLU A C 1
ATOM 4773 O O . GLU A 1 644 ? -6.911 -7.167 -19.480 1.00 86.56 644 GLU A O 1
ATOM 4778 N N . ILE A 1 645 ? -4.705 -6.783 -19.381 1.00 88.06 645 ILE A N 1
ATOM 4779 C CA . ILE A 1 645 ? -4.441 -7.148 -20.782 1.00 88.06 645 ILE A CA 1
ATOM 4780 C C . ILE A 1 645 ? -4.768 -8.624 -21.045 1.00 88.06 645 ILE A C 1
ATOM 4782 O O . ILE A 1 645 ? -5.388 -8.947 -22.062 1.00 88.06 645 ILE A O 1
ATOM 4786 N N . LEU A 1 646 ? -4.388 -9.523 -20.133 1.00 88.56 646 LEU A N 1
ATOM 4787 C CA . LEU A 1 646 ? -4.688 -10.953 -20.246 1.00 88.56 646 LEU A CA 1
ATOM 4788 C C . LEU A 1 646 ? -6.198 -11.228 -20.232 1.00 88.56 646 LEU A C 1
ATOM 4790 O O . LEU A 1 646 ? -6.673 -12.053 -21.014 1.00 88.56 646 LEU A O 1
ATOM 4794 N N . ARG A 1 647 ? -6.956 -10.508 -19.398 1.00 85.12 647 ARG A N 1
ATOM 4795 C CA . ARG A 1 647 ? -8.419 -10.646 -19.284 1.00 85.12 647 ARG A CA 1
ATOM 4796 C C . ARG A 1 647 ? -9.171 -10.067 -20.479 1.00 85.12 647 ARG A C 1
ATOM 4798 O O . ARG A 1 647 ? -10.174 -10.634 -20.902 1.00 85.12 647 ARG A O 1
ATOM 4805 N N . THR A 1 648 ? -8.705 -8.942 -21.020 1.00 80.69 648 THR A N 1
ATOM 4806 C CA . THR A 1 648 ? -9.363 -8.239 -22.139 1.00 80.69 648 THR A CA 1
ATOM 4807 C C . THR A 1 648 ? -8.971 -8.781 -23.516 1.00 80.69 648 THR A C 1
ATOM 4809 O O . THR A 1 648 ? -9.649 -8.501 -24.502 1.00 80.69 648 THR A O 1
ATOM 4812 N N . GLY A 1 649 ? -7.912 -9.593 -23.601 1.00 67.19 649 GLY A N 1
ATOM 4813 C CA . GLY A 1 649 ? -7.543 -10.346 -24.801 1.00 67.19 649 GLY A CA 1
ATOM 4814 C C . GLY A 1 649 ? -6.621 -9.624 -25.792 1.00 67.19 649 GLY A C 1
ATOM 4815 O O . GLY A 1 649 ? -6.151 -10.280 -26.717 1.00 67.19 649 GLY A O 1
ATOM 4816 N N . GLY A 1 650 ? -6.311 -8.335 -25.585 1.00 66.12 650 GLY A N 1
ATOM 4817 C CA . GLY A 1 650 ? -5.307 -7.561 -26.338 1.00 66.12 650 GLY A CA 1
ATOM 4818 C C . GLY A 1 650 ? -5.369 -7.653 -27.879 1.00 66.12 650 GLY A C 1
ATOM 4819 O O . GLY A 1 650 ? -6.320 -8.153 -28.472 1.00 66.12 650 GLY A O 1
ATOM 4820 N N . LYS A 1 651 ? -4.325 -7.162 -28.570 1.00 66.88 651 LYS A N 1
ATOM 4821 C CA . LYS A 1 651 ? -4.125 -7.388 -30.025 1.00 66.88 651 LYS A CA 1
ATOM 4822 C C . LYS A 1 651 ? -3.391 -8.701 -30.336 1.00 66.88 651 LYS A C 1
ATOM 4824 O O . LYS A 1 651 ? -3.241 -9.072 -31.499 1.00 66.88 651 LYS A O 1
ATOM 4829 N N . GLY A 1 652 ? -2.912 -9.395 -29.309 1.00 75.00 652 GLY A N 1
ATOM 4830 C CA . GLY A 1 652 ? -2.092 -10.595 -29.417 1.00 75.00 652 GLY A CA 1
ATOM 4831 C C . GLY A 1 652 ? -1.970 -11.313 -28.075 1.00 75.00 652 GLY A C 1
ATOM 4832 O O . GLY A 1 652 ? -2.454 -10.837 -27.052 1.00 75.00 652 GLY A O 1
ATOM 4833 N N . ARG A 1 653 ? -1.309 -12.476 -28.070 1.00 86.12 653 ARG A N 1
ATOM 4834 C CA . ARG A 1 653 ? -1.035 -13.224 -26.830 1.00 86.12 653 ARG A CA 1
ATOM 4835 C C . ARG A 1 653 ? 0.275 -12.755 -26.201 1.00 86.12 653 ARG A C 1
ATOM 4837 O O . ARG A 1 653 ? 1.277 -12.605 -26.907 1.00 86.12 653 ARG A O 1
ATOM 4844 N N . MET A 1 654 ? 0.273 -12.621 -24.877 1.00 95.06 654 MET A N 1
ATOM 4845 C CA . MET A 1 654 ? 1.469 -12.361 -24.079 1.00 95.06 654 MET A CA 1
ATOM 4846 C C . MET A 1 654 ? 2.400 -13.578 -24.136 1.00 95.06 654 MET A C 1
ATOM 4848 O O . MET A 1 654 ? 1.992 -14.698 -23.812 1.00 95.06 654 MET A O 1
ATOM 4852 N N . ARG A 1 655 ? 3.620 -13.377 -24.643 1.00 96.62 655 ARG A N 1
ATOM 4853 C CA . ARG A 1 655 ? 4.551 -14.461 -24.983 1.00 96.62 655 ARG A CA 1
ATOM 4854 C C . ARG A 1 655 ? 5.965 -14.136 -24.542 1.00 96.62 655 ARG A C 1
ATOM 4856 O O . ARG A 1 655 ? 6.423 -13.019 -24.769 1.00 96.62 655 ARG A O 1
ATOM 4863 N N . ILE A 1 656 ? 6.654 -15.147 -24.028 1.00 98.31 656 ILE A N 1
ATOM 4864 C CA . ILE A 1 656 ? 8.083 -15.121 -23.728 1.00 98.31 656 ILE A CA 1
ATOM 4865 C C . ILE A 1 656 ? 8.801 -16.144 -24.621 1.00 98.31 656 ILE A C 1
ATOM 4867 O O . ILE A 1 656 ? 8.306 -17.260 -24.812 1.00 98.31 656 ILE A O 1
ATOM 4871 N N . ILE A 1 657 ? 9.954 -15.772 -25.180 1.00 98.19 657 ILE A N 1
ATOM 4872 C CA . ILE A 1 657 ? 10.825 -16.656 -25.971 1.00 98.19 657 ILE A CA 1
ATOM 4873 C C . ILE A 1 657 ? 12.250 -16.674 -25.427 1.00 98.19 657 ILE A C 1
ATOM 4875 O O . ILE A 1 657 ? 12.724 -15.725 -24.816 1.00 98.19 657 ILE A O 1
ATOM 4879 N N . CYS A 1 658 ? 12.963 -17.759 -25.700 1.00 96.88 658 CYS A N 1
ATOM 4880 C CA . CYS A 1 658 ? 14.360 -17.917 -25.319 1.00 96.88 658 CYS A CA 1
ATOM 4881 C C . CYS A 1 658 ? 15.277 -17.028 -26.195 1.00 96.88 658 CYS A C 1
ATOM 4883 O O . CYS A 1 658 ? 15.063 -17.009 -27.411 1.00 96.88 658 CYS A O 1
ATOM 4885 N N . PRO A 1 659 ? 16.325 -16.365 -25.662 1.00 95.56 659 PRO A N 1
ATOM 4886 C CA . PRO A 1 659 ? 17.257 -15.559 -26.468 1.00 95.56 659 PRO A CA 1
ATOM 4887 C C . PRO A 1 659 ? 17.885 -16.316 -27.648 1.00 95.56 659 PRO A C 1
ATOM 4889 O O . PRO A 1 659 ? 18.092 -15.760 -28.722 1.00 95.56 659 PRO A O 1
ATOM 4892 N N . GLU A 1 660 ? 18.138 -17.614 -27.487 1.00 95.38 660 GLU A N 1
ATOM 4893 C CA . GLU A 1 660 ? 18.725 -18.489 -28.505 1.00 95.38 660 GLU A CA 1
ATOM 4894 C C . GLU A 1 660 ? 17.795 -18.733 -29.706 1.00 95.38 660 GLU A C 1
ATOM 4896 O O . GLU A 1 660 ? 18.258 -19.181 -30.753 1.00 95.38 660 GLU A O 1
ATOM 4901 N N . SER A 1 661 ? 16.498 -18.429 -29.579 1.00 95.44 661 SER A N 1
ATOM 4902 C CA . SER A 1 661 ? 15.543 -18.510 -30.693 1.00 95.44 661 SER A CA 1
ATOM 4903 C C . SER A 1 661 ? 15.627 -17.321 -31.657 1.00 95.44 661 SER A C 1
ATOM 4905 O O . SER A 1 661 ? 15.072 -17.395 -32.753 1.00 95.44 661 SER A O 1
ATOM 4907 N N . LEU A 1 662 ? 16.346 -16.257 -31.278 1.00 97.00 662 LEU A N 1
ATOM 4908 C CA . LEU A 1 662 ? 16.573 -15.090 -32.123 1.00 97.00 662 LEU A CA 1
ATOM 4909 C C . LEU A 1 662 ? 17.561 -15.396 -33.249 1.00 97.00 662 LEU A C 1
ATOM 4911 O O . LEU A 1 662 ? 18.650 -15.953 -33.032 1.00 97.00 662 LEU A O 1
ATOM 4915 N N . LYS A 1 663 ? 17.231 -14.935 -34.452 1.00 97.94 663 LYS A N 1
ATOM 4916 C CA . LYS A 1 663 ? 18.187 -14.828 -35.555 1.00 97.94 663 LYS A CA 1
ATOM 4917 C C . LYS A 1 663 ? 19.174 -13.699 -35.272 1.00 97.94 663 LYS A C 1
ATOM 4919 O O . LYS A 1 663 ? 18.896 -12.784 -34.506 1.00 97.94 663 LYS A O 1
ATOM 4924 N N . ASP A 1 664 ? 20.354 -13.768 -35.876 1.00 97.75 664 ASP A N 1
ATOM 4925 C CA . ASP A 1 664 ? 21.398 -12.758 -35.659 1.00 97.75 664 ASP A CA 1
ATOM 4926 C C . ASP A 1 664 ? 20.971 -11.359 -36.126 1.00 97.75 664 ASP A C 1
ATOM 4928 O O . ASP A 1 664 ? 21.382 -10.367 -35.523 1.00 97.75 664 ASP A O 1
ATOM 4932 N N . ASP A 1 665 ? 20.146 -11.299 -37.171 1.00 96.94 665 ASP A N 1
ATOM 4933 C CA . ASP A 1 665 ? 19.621 -10.096 -37.818 1.00 96.94 665 ASP A CA 1
ATOM 4934 C C . ASP A 1 665 ? 18.248 -9.648 -37.294 1.00 96.94 665 ASP A C 1
ATOM 4936 O O . ASP A 1 665 ? 17.758 -8.603 -37.718 1.00 96.94 665 ASP A O 1
ATOM 4940 N N . ASP A 1 666 ? 17.637 -10.399 -36.369 1.00 98.00 666 ASP A N 1
ATOM 4941 C CA . ASP A 1 666 ? 16.416 -9.955 -35.693 1.00 98.00 666 ASP A CA 1
ATOM 4942 C C . ASP A 1 666 ? 16.687 -8.636 -34.956 1.00 98.00 666 ASP A C 1
ATOM 4944 O O . ASP A 1 666 ? 17.739 -8.471 -34.340 1.00 98.00 666 ASP A O 1
ATOM 4948 N N . LEU A 1 667 ? 15.739 -7.701 -34.987 1.00 97.81 667 LEU A N 1
ATOM 4949 C CA . LEU A 1 667 ? 15.872 -6.414 -34.308 1.00 97.81 667 LEU A CA 1
ATOM 4950 C C . LEU A 1 667 ? 15.012 -6.384 -33.045 1.00 97.81 667 LEU A C 1
ATOM 4952 O O . LEU A 1 667 ? 13.807 -6.636 -33.101 1.00 97.81 667 LEU A O 1
ATOM 4956 N N . ILE A 1 668 ? 15.622 -6.070 -31.907 1.00 98.19 668 ILE A N 1
ATOM 4957 C CA . ILE A 1 668 ? 14.989 -6.141 -30.589 1.00 98.19 668 ILE A CA 1
ATOM 4958 C C . ILE A 1 668 ? 14.850 -4.741 -30.005 1.00 98.19 668 ILE A C 1
ATOM 4960 O O . ILE A 1 668 ? 15.836 -4.012 -29.906 1.00 98.19 668 ILE A O 1
ATOM 4964 N N . GLY A 1 669 ? 13.616 -4.367 -29.667 1.00 97.44 669 GLY A N 1
ATOM 4965 C CA . GLY A 1 669 ? 13.283 -3.066 -29.090 1.00 97.44 669 GLY A CA 1
ATOM 4966 C C . GLY A 1 669 ? 13.327 -3.063 -27.564 1.00 97.44 669 GLY A C 1
ATOM 4967 O O . GLY A 1 669 ? 13.241 -4.116 -26.929 1.00 97.44 669 GLY A O 1
ATOM 4968 N N . PHE A 1 670 ? 13.399 -1.860 -27.001 1.00 96.75 670 PHE A N 1
ATOM 4969 C CA . PHE A 1 670 ? 13.487 -1.594 -25.565 1.00 96.75 670 PHE A CA 1
ATOM 4970 C C . PHE A 1 670 ? 12.467 -0.539 -25.150 1.00 96.75 670 PHE A C 1
ATOM 4972 O O . PHE A 1 670 ? 12.024 0.266 -25.975 1.00 96.75 670 PHE A O 1
ATOM 4979 N N . GLY A 1 671 ? 12.128 -0.529 -23.867 1.00 94.56 671 GLY A N 1
ATOM 4980 C CA . GLY A 1 671 ? 11.204 0.429 -23.288 1.00 94.56 671 GLY A CA 1
ATOM 4981 C C . GLY A 1 671 ? 11.074 0.228 -21.787 1.00 94.56 671 GLY A C 1
ATOM 4982 O O . GLY A 1 671 ? 10.829 -0.887 -21.327 1.00 94.56 671 GLY A O 1
ATOM 4983 N N . SER A 1 672 ? 11.203 1.314 -21.036 1.00 93.50 672 SER A N 1
ATOM 4984 C CA . SER A 1 672 ? 11.126 1.308 -19.577 1.00 93.50 672 SER A CA 1
ATOM 4985 C C . SER A 1 672 ? 10.470 2.576 -19.048 1.00 93.50 672 SER A C 1
ATOM 4987 O O . SER A 1 672 ? 10.407 3.614 -19.720 1.00 93.50 672 SER A O 1
ATOM 4989 N N . TRP A 1 673 ? 9.963 2.485 -17.820 1.00 92.25 673 TRP A N 1
ATOM 4990 C CA . TRP A 1 673 ? 9.496 3.645 -17.081 1.00 92.25 673 TRP A CA 1
ATOM 4991 C C . TRP A 1 673 ? 10.670 4.389 -16.467 1.00 92.25 673 TRP A C 1
ATOM 4993 O O . TRP A 1 673 ? 11.613 3.791 -15.945 1.00 92.25 673 TRP A O 1
ATOM 5003 N N . TYR A 1 674 ? 10.585 5.713 -16.515 1.00 90.25 674 TYR A N 1
ATOM 5004 C CA . TYR A 1 674 ? 11.635 6.607 -16.070 1.00 90.25 674 TYR A CA 1
ATOM 5005 C C . TYR A 1 674 ? 11.026 7.785 -15.305 1.00 90.25 674 TYR A C 1
ATOM 5007 O O . TYR A 1 674 ? 10.102 8.444 -15.782 1.00 90.25 674 TYR A O 1
ATOM 5015 N N . GLY A 1 675 ? 11.528 8.061 -14.102 1.00 86.44 675 GLY A N 1
ATOM 5016 C CA . GLY A 1 675 ? 10.997 9.129 -13.257 1.00 86.44 675 GLY A CA 1
ATOM 5017 C C . GLY A 1 675 ? 11.011 8.791 -11.773 1.00 86.44 675 GLY A C 1
ATOM 5018 O O . GLY A 1 675 ? 11.729 7.895 -11.334 1.00 86.44 675 GLY A O 1
ATOM 5019 N N . ALA A 1 676 ? 10.218 9.531 -10.999 1.00 78.00 676 ALA A N 1
ATOM 5020 C CA . ALA A 1 676 ? 10.136 9.384 -9.554 1.00 78.00 676 ALA A CA 1
ATOM 5021 C C . ALA A 1 676 ? 9.049 8.372 -9.159 1.00 78.00 676 ALA A C 1
ATOM 5023 O O . ALA A 1 676 ? 7.872 8.619 -9.445 1.00 78.00 676 ALA A O 1
ATOM 5024 N N . PRO A 1 677 ? 9.381 7.295 -8.419 1.00 72.06 677 PRO A N 1
ATOM 5025 C CA . PRO A 1 677 ? 8.383 6.381 -7.863 1.00 72.06 677 PRO A CA 1
ATOM 5026 C C . PRO A 1 677 ? 7.284 7.104 -7.071 1.00 72.06 677 PRO A C 1
ATOM 5028 O O . PRO A 1 677 ? 6.103 6.847 -7.271 1.00 72.06 677 PRO A O 1
ATOM 5031 N N . GLY A 1 678 ? 7.652 8.095 -6.248 1.00 70.50 678 GLY A N 1
ATOM 5032 C CA . GLY A 1 678 ? 6.684 8.878 -5.469 1.00 70.50 678 GLY A CA 1
ATOM 5033 C C . GLY A 1 678 ? 5.672 9.671 -6.310 1.00 70.50 678 GLY A C 1
ATOM 5034 O O . GLY A 1 678 ? 4.564 9.909 -5.840 1.00 70.50 678 GLY A O 1
ATOM 5035 N N . VAL A 1 679 ? 6.023 10.051 -7.545 1.00 80.44 679 VAL A N 1
ATOM 5036 C CA . VAL A 1 679 ? 5.085 10.677 -8.493 1.00 80.44 679 VAL A CA 1
ATOM 5037 C C . VAL A 1 679 ? 4.280 9.614 -9.230 1.00 80.44 679 VAL A C 1
ATOM 5039 O O . VAL A 1 679 ? 3.072 9.762 -9.371 1.00 80.44 679 VAL A O 1
ATOM 5042 N N . SER A 1 680 ? 4.924 8.520 -9.638 1.00 81.00 680 SER A N 1
ATOM 5043 C CA . SER A 1 680 ? 4.285 7.422 -10.378 1.00 81.00 680 SER A CA 1
ATOM 5044 C C . SER A 1 680 ? 3.169 6.735 -9.575 1.00 81.00 680 SER A C 1
ATOM 5046 O O . SER A 1 680 ? 2.199 6.264 -10.161 1.00 81.00 680 SER A O 1
ATOM 5048 N N . ASN A 1 681 ? 3.261 6.740 -8.239 1.00 81.56 681 ASN A N 1
ATOM 5049 C CA . ASN A 1 681 ? 2.211 6.235 -7.344 1.00 81.56 681 ASN A CA 1
ATOM 5050 C C . ASN A 1 681 ? 0.954 7.125 -7.293 1.00 81.56 681 ASN A C 1
ATOM 5052 O O . ASN A 1 681 ? -0.126 6.654 -6.946 1.00 81.56 681 ASN A O 1
ATOM 5056 N N . GLU A 1 682 ? 1.077 8.415 -7.605 1.00 87.06 682 GLU A N 1
ATOM 5057 C CA . GLU A 1 682 ? -0.034 9.378 -7.576 1.00 87.06 682 GLU A CA 1
ATOM 5058 C C . GLU A 1 682 ? -0.566 9.705 -8.971 1.00 87.06 682 GLU A C 1
ATOM 5060 O O . GLU A 1 682 ? -1.757 9.920 -9.174 1.00 87.06 682 GLU A O 1
ATOM 5065 N N . ARG A 1 683 ? 0.328 9.743 -9.951 1.00 90.19 683 ARG A N 1
ATOM 5066 C CA . ARG A 1 683 ? 0.016 9.980 -11.348 1.00 90.19 683 ARG A CA 1
ATOM 5067 C C . ARG A 1 683 ? 0.502 8.785 -12.141 1.00 90.19 683 ARG A C 1
ATOM 5069 O O . ARG A 1 683 ? 1.577 8.804 -12.737 1.00 90.19 683 ARG A O 1
ATOM 5076 N N . ILE A 1 684 ? -0.316 7.739 -12.122 1.00 89.31 684 ILE A N 1
ATOM 5077 C CA . ILE A 1 684 ? -0.079 6.545 -12.928 1.00 89.31 684 ILE A CA 1
ATOM 5078 C C . ILE A 1 684 ? -0.080 6.974 -14.393 1.00 89.31 684 ILE A C 1
ATOM 5080 O O . ILE A 1 684 ? -0.849 7.851 -14.802 1.00 89.31 684 ILE A O 1
ATOM 5084 N N . VAL A 1 685 ? 0.782 6.354 -15.179 1.00 86.81 685 VAL A N 1
ATOM 5085 C CA . VAL A 1 685 ? 0.902 6.574 -16.619 1.00 86.81 685 VAL A CA 1
ATOM 5086 C C . VAL A 1 685 ? -0.376 6.161 -17.371 1.00 86.81 685 VAL A C 1
ATOM 5088 O O . VAL A 1 685 ? -1.290 5.531 -16.827 1.00 86.81 685 VAL A O 1
ATOM 5091 N N . ASN A 1 686 ? -0.492 6.572 -18.630 1.00 88.38 686 ASN A N 1
ATOM 5092 C CA . ASN A 1 686 ? -1.599 6.193 -19.512 1.00 88.38 686 ASN A CA 1
ATOM 5093 C C . ASN A 1 686 ? -1.408 4.781 -20.095 1.00 88.38 686 ASN A C 1
ATOM 5095 O O . ASN A 1 686 ? -2.378 4.074 -20.355 1.00 88.38 686 ASN A O 1
ATOM 5099 N N . GLY A 1 687 ? -0.155 4.362 -20.277 1.00 86.25 687 GLY A N 1
ATOM 5100 C CA . GLY A 1 687 ? 0.265 3.052 -20.768 1.00 86.25 687 GLY A CA 1
ATOM 5101 C C . GLY A 1 687 ? 0.784 3.055 -22.214 1.00 86.25 687 GLY A C 1
ATOM 5102 O O . GLY A 1 687 ? 1.544 2.163 -22.582 1.00 86.25 687 GLY A O 1
ATOM 5103 N N . GLY A 1 688 ? 0.414 4.034 -23.039 1.00 89.25 688 GLY A N 1
ATOM 5104 C CA . GLY A 1 688 ? 0.831 4.106 -24.449 1.00 89.25 688 GLY A CA 1
ATOM 5105 C C . GLY A 1 688 ? 2.183 4.786 -24.698 1.00 89.25 688 GLY A C 1
ATOM 5106 O O . GLY A 1 688 ? 2.636 4.847 -25.834 1.00 89.25 688 GLY A O 1
ATOM 5107 N N . GLU A 1 689 ? 2.828 5.331 -23.672 1.00 93.50 689 GLU A N 1
ATOM 5108 C CA . GLU A 1 689 ? 4.033 6.157 -23.798 1.00 93.50 689 GLU A CA 1
ATOM 5109 C C . GLU A 1 689 ? 5.202 5.351 -24.381 1.00 93.50 689 GLU A C 1
ATOM 5111 O O . GLU A 1 689 ? 5.839 5.790 -25.336 1.00 93.50 689 GLU A O 1
ATOM 5116 N N . ILE A 1 690 ? 5.417 4.121 -23.895 1.00 95.25 690 ILE A N 1
ATOM 5117 C CA . ILE A 1 690 ? 6.425 3.214 -24.464 1.00 95.25 690 ILE A CA 1
ATOM 5118 C C . ILE A 1 690 ? 6.109 2.917 -25.938 1.00 95.25 690 ILE A C 1
ATOM 5120 O O . ILE A 1 690 ? 7.007 2.962 -26.775 1.00 95.25 690 ILE A O 1
ATOM 5124 N N . ASP A 1 691 ? 4.842 2.660 -26.284 1.00 94.50 691 ASP A N 1
ATOM 5125 C CA . ASP A 1 691 ? 4.444 2.402 -27.674 1.00 94.50 691 ASP A CA 1
ATOM 5126 C C . ASP A 1 691 ? 4.800 3.583 -28.589 1.00 94.50 691 ASP A C 1
ATOM 5128 O O . ASP A 1 691 ? 5.375 3.381 -29.661 1.00 94.50 691 ASP A O 1
ATOM 5132 N N . VAL A 1 692 ? 4.504 4.811 -28.144 1.00 95.12 692 VAL A N 1
ATOM 5133 C CA . VAL A 1 692 ? 4.808 6.059 -28.864 1.00 95.12 692 VAL A CA 1
ATOM 5134 C C . VAL A 1 692 ? 6.316 6.271 -28.996 1.00 95.12 692 VAL A C 1
ATOM 5136 O O . VAL A 1 692 ? 6.786 6.678 -30.065 1.00 95.12 692 VAL A O 1
ATOM 5139 N N . GLY A 1 693 ? 7.085 5.989 -27.942 1.00 95.38 693 GLY A N 1
ATOM 5140 C CA . GLY A 1 693 ? 8.546 6.064 -27.965 1.00 95.38 693 GLY A CA 1
ATOM 5141 C C . GLY A 1 693 ? 9.155 5.090 -28.975 1.00 95.38 693 GLY A C 1
ATOM 5142 O O . GLY A 1 693 ? 9.977 5.493 -29.804 1.00 95.38 693 GLY A O 1
ATOM 5143 N N . VAL A 1 694 ? 8.686 3.839 -28.980 1.00 95.94 694 VAL A N 1
ATOM 5144 C CA . VAL A 1 694 ? 9.098 2.812 -29.949 1.00 95.94 694 VAL A CA 1
ATOM 5145 C C . VAL A 1 694 ? 8.746 3.240 -31.375 1.00 95.94 694 VAL A C 1
ATOM 5147 O O . VAL A 1 694 ? 9.631 3.277 -32.233 1.00 95.94 694 VAL A O 1
ATOM 5150 N N . ASP A 1 695 ? 7.499 3.644 -31.633 1.00 95.06 695 ASP A N 1
ATOM 5151 C CA . ASP A 1 695 ? 7.055 4.116 -32.953 1.00 95.06 695 ASP A CA 1
ATOM 5152 C C . ASP A 1 695 ? 7.911 5.281 -33.463 1.00 95.06 695 ASP A C 1
ATOM 5154 O O . ASP A 1 695 ? 8.247 5.368 -34.648 1.00 95.06 695 ASP A O 1
ATOM 5158 N N . THR A 1 696 ? 8.261 6.201 -32.566 1.00 95.19 696 THR A N 1
ATOM 5159 C CA . THR A 1 696 ? 9.081 7.370 -32.881 1.00 95.19 696 THR A CA 1
ATOM 5160 C C . THR A 1 696 ? 10.497 6.964 -33.270 1.00 95.19 696 THR A C 1
ATOM 5162 O O . THR A 1 696 ? 10.998 7.414 -34.305 1.00 95.19 696 THR A O 1
ATOM 5165 N N . LEU A 1 697 ? 11.137 6.091 -32.491 1.00 94.50 697 LEU A N 1
ATOM 5166 C CA . LEU A 1 697 ? 12.479 5.608 -32.810 1.00 94.50 697 LEU A CA 1
ATOM 5167 C C . LEU A 1 697 ? 12.504 4.842 -34.129 1.00 94.50 697 LEU A C 1
ATOM 5169 O O . LEU A 1 697 ? 13.372 5.101 -34.962 1.00 94.50 697 LEU A O 1
ATOM 5173 N N . LEU A 1 698 ? 11.529 3.964 -34.375 1.00 94.38 698 LEU A N 1
ATOM 5174 C CA . LEU A 1 698 ? 11.452 3.224 -35.636 1.00 94.38 698 LEU A CA 1
ATOM 5175 C C . LEU A 1 698 ? 11.286 4.158 -36.839 1.00 94.38 698 LEU A C 1
ATOM 5177 O O . LEU A 1 698 ? 11.909 3.921 -37.874 1.00 94.38 698 LEU A O 1
ATOM 5181 N N . LYS A 1 699 ? 10.516 5.249 -36.709 1.00 94.31 699 LYS A N 1
ATOM 5182 C CA . LYS A 1 699 ? 10.407 6.282 -37.757 1.00 94.31 699 LYS A CA 1
ATOM 5183 C C . LYS A 1 699 ? 11.754 6.949 -38.037 1.00 94.31 699 LYS A C 1
ATOM 5185 O O . LYS A 1 699 ? 12.135 7.063 -39.200 1.00 94.31 699 LYS A O 1
ATOM 5190 N N . VAL A 1 700 ? 12.486 7.348 -36.995 1.00 93.56 700 VAL A N 1
ATOM 5191 C CA . VAL A 1 700 ? 13.813 7.979 -37.132 1.00 93.56 700 VAL A CA 1
ATOM 5192 C C . VAL A 1 700 ? 14.845 7.017 -37.726 1.00 93.56 700 VAL A C 1
ATOM 5194 O O . VAL A 1 700 ? 15.689 7.429 -38.518 1.00 93.56 700 VAL A O 1
ATOM 5197 N N . LEU A 1 701 ? 14.738 5.727 -37.413 1.00 92.12 701 LEU A N 1
ATOM 5198 C CA . LEU A 1 701 ? 15.613 4.669 -37.925 1.00 92.12 701 LEU A CA 1
ATOM 5199 C C . LEU A 1 701 ? 15.227 4.168 -39.331 1.00 92.12 701 LEU A C 1
ATOM 5201 O O . LEU A 1 701 ? 15.770 3.166 -39.799 1.00 92.12 701 LEU A O 1
ATOM 5205 N N . GLY A 1 702 ? 14.314 4.856 -40.027 1.00 91.75 702 GLY A N 1
ATOM 5206 C CA . GLY A 1 702 ? 13.951 4.551 -41.414 1.00 91.75 702 GLY A CA 1
ATOM 5207 C C . GLY A 1 702 ? 12.876 3.473 -41.576 1.00 91.75 702 GLY A C 1
ATOM 5208 O O . GLY A 1 702 ? 12.827 2.811 -42.610 1.00 91.75 702 GLY A O 1
ATOM 5209 N N . GLY A 1 703 ? 12.014 3.283 -40.575 1.00 87.56 703 GLY A N 1
ATOM 5210 C CA . GLY A 1 703 ? 10.881 2.353 -40.630 1.00 87.56 703 GLY A CA 1
ATOM 5211 C C . GLY A 1 703 ? 11.270 0.884 -40.456 1.00 87.56 703 GLY A C 1
ATOM 5212 O O . GLY A 1 703 ? 10.639 0.007 -41.050 1.00 87.56 703 GLY A O 1
ATOM 5213 N N . GLN A 1 704 ? 12.320 0.609 -39.676 1.00 90.31 704 GLN A N 1
ATOM 5214 C CA . GLN A 1 704 ? 12.735 -0.759 -39.357 1.00 90.31 704 GLN A CA 1
ATOM 5215 C C . GLN A 1 704 ? 11.620 -1.525 -38.631 1.00 90.31 704 GLN A C 1
ATOM 5217 O O . GLN A 1 704 ? 10.749 -0.938 -37.989 1.00 90.31 704 GLN A O 1
ATOM 5222 N N . LYS A 1 705 ? 11.638 -2.855 -38.746 1.00 94.25 705 LYS A N 1
ATOM 5223 C CA . LYS A 1 705 ? 10.671 -3.735 -38.083 1.00 94.25 705 LYS A CA 1
ATOM 5224 C C . LYS A 1 705 ? 11.341 -4.451 -36.925 1.00 94.25 705 LYS A C 1
ATOM 5226 O O . LYS A 1 705 ? 12.435 -4.973 -37.094 1.00 94.25 705 LYS A O 1
ATOM 5231 N N . LEU A 1 706 ? 10.655 -4.491 -35.789 1.00 97.44 706 LEU A N 1
ATOM 5232 C CA . LEU A 1 706 ? 11.075 -5.267 -34.629 1.00 97.44 706 LEU A CA 1
ATOM 5233 C C . LEU A 1 706 ? 10.626 -6.726 -34.754 1.00 97.44 706 LEU A C 1
ATOM 5235 O O . LEU A 1 706 ? 9.590 -7.031 -35.349 1.00 97.44 706 LEU A O 1
ATOM 5239 N N . ASN A 1 707 ? 11.401 -7.611 -34.139 1.00 98.00 707 ASN A N 1
ATOM 5240 C CA . ASN A 1 707 ? 11.168 -9.052 -34.062 1.00 98.00 707 ASN A CA 1
ATOM 5241 C C . ASN A 1 707 ? 10.826 -9.498 -32.631 1.00 98.00 707 ASN A C 1
ATOM 5243 O O . ASN A 1 707 ? 10.299 -10.592 -32.434 1.00 98.00 707 ASN A O 1
ATOM 5247 N N . GLY A 1 708 ? 11.091 -8.649 -31.639 1.00 97.75 708 GLY A N 1
ATOM 5248 C CA . GLY A 1 708 ? 10.821 -8.901 -30.230 1.00 97.75 708 GLY A CA 1
ATOM 5249 C C . GLY A 1 708 ? 11.182 -7.698 -29.368 1.00 97.75 708 GLY A C 1
ATOM 5250 O O . GLY A 1 708 ? 11.697 -6.693 -29.864 1.00 97.75 708 GLY A O 1
ATOM 5251 N N . PHE A 1 709 ? 10.928 -7.830 -28.073 1.00 98.25 709 PHE A N 1
ATOM 5252 C CA . PHE A 1 709 ? 11.308 -6.846 -27.065 1.00 98.25 709 PHE A CA 1
ATOM 5253 C C . PHE A 1 709 ? 12.183 -7.480 -25.989 1.00 98.25 709 PHE A C 1
ATOM 5255 O O . PHE A 1 709 ? 11.981 -8.644 -25.648 1.00 98.25 709 PHE A O 1
ATOM 5262 N N . LEU A 1 710 ? 13.124 -6.716 -25.444 1.00 98.00 710 LEU A N 1
ATOM 5263 C CA . LEU A 1 710 ? 13.906 -7.091 -24.268 1.00 98.00 710 LEU A CA 1
ATOM 5264 C C . LEU A 1 710 ? 13.688 -6.040 -23.178 1.00 98.00 710 LEU A C 1
ATOM 5266 O O . LEU A 1 710 ? 13.492 -4.862 -23.474 1.00 98.00 710 LEU A O 1
ATOM 5270 N N . LEU A 1 711 ? 13.717 -6.477 -21.924 1.00 96.62 711 LEU A N 1
ATOM 5271 C CA . LEU A 1 711 ? 13.675 -5.579 -20.778 1.00 96.62 711 LEU A CA 1
ATOM 5272 C C . LEU A 1 711 ? 14.984 -4.785 -20.686 1.00 96.62 711 LEU A C 1
ATOM 5274 O O . LEU A 1 711 ? 16.066 -5.346 -20.880 1.00 96.62 711 LEU A O 1
ATOM 5278 N N . ASP A 1 712 ? 14.902 -3.503 -20.332 1.00 93.62 712 ASP A N 1
ATOM 5279 C CA . ASP A 1 712 ? 16.093 -2.753 -19.921 1.00 93.62 712 ASP A CA 1
ATOM 5280 C C . ASP A 1 712 ? 16.642 -3.350 -18.611 1.00 93.62 712 ASP A C 1
ATOM 5282 O O . ASP A 1 712 ? 17.810 -3.730 -18.546 1.00 93.62 712 ASP A O 1
ATOM 5286 N N . GLU A 1 713 ? 15.774 -3.550 -17.616 1.00 93.56 713 GLU A N 1
ATOM 5287 C CA . GLU A 1 713 ? 16.088 -4.184 -16.334 1.00 93.56 713 GLU A CA 1
ATOM 5288 C C . GLU A 1 713 ? 14.981 -5.158 -15.898 1.00 93.56 713 GLU A C 1
ATOM 5290 O O . GLU A 1 713 ? 13.799 -4.928 -16.150 1.00 93.56 713 GLU A O 1
ATOM 5295 N N . VAL A 1 714 ? 15.349 -6.247 -15.216 1.00 95.50 714 VAL A N 1
ATOM 5296 C CA . VAL A 1 714 ? 14.378 -7.189 -14.613 1.00 95.50 714 VAL A CA 1
ATOM 5297 C C . VAL A 1 714 ? 13.871 -6.730 -13.238 1.00 95.50 714 VAL A C 1
ATOM 5299 O O . VAL A 1 714 ? 12.916 -7.291 -12.698 1.00 95.50 714 VAL A O 1
ATOM 5302 N N . GLY A 1 715 ? 14.538 -5.745 -12.637 1.00 91.94 715 GLY A N 1
ATOM 5303 C CA . GLY A 1 715 ? 14.259 -5.289 -11.284 1.00 91.94 715 GLY A CA 1
ATOM 5304 C C . GLY A 1 715 ? 12.964 -4.484 -11.171 1.00 91.94 715 GLY A C 1
ATOM 5305 O O . GLY A 1 715 ? 12.689 -3.616 -11.993 1.00 91.94 715 GLY A O 1
ATOM 5306 N N . GLY A 1 716 ? 12.180 -4.754 -10.125 1.00 91.81 716 GLY A N 1
ATOM 5307 C CA . GLY A 1 716 ? 10.966 -3.999 -9.811 1.00 91.81 716 GLY A CA 1
ATOM 5308 C C . GLY A 1 716 ? 9.900 -4.046 -10.915 1.00 91.81 716 GLY A C 1
ATOM 5309 O O . GLY A 1 716 ? 9.792 -5.017 -11.664 1.00 91.81 716 GLY A O 1
ATOM 5310 N N . GLY A 1 717 ? 9.070 -3.004 -10.997 1.00 91.62 717 GLY A N 1
ATOM 5311 C CA . GLY A 1 717 ? 8.007 -2.876 -11.999 1.00 91.62 717 GLY A CA 1
ATOM 5312 C C . GLY A 1 717 ? 8.509 -2.832 -13.443 1.00 91.62 717 GLY A C 1
ATOM 5313 O O . GLY A 1 717 ? 7.823 -3.329 -14.336 1.00 91.62 717 GLY A O 1
ATOM 5314 N N . ASN A 1 718 ? 9.727 -2.338 -13.687 1.00 93.50 718 ASN A N 1
ATOM 5315 C CA . ASN A 1 718 ? 10.316 -2.347 -15.029 1.00 93.50 718 ASN A CA 1
ATOM 5316 C C . ASN A 1 718 ? 10.510 -3.760 -15.600 1.00 93.50 718 ASN A C 1
ATOM 5318 O O . ASN A 1 718 ? 10.407 -3.924 -16.814 1.00 93.50 718 ASN A O 1
ATOM 5322 N N . GLY A 1 719 ? 10.635 -4.788 -14.751 1.00 95.44 719 GLY A N 1
ATOM 5323 C CA . GLY A 1 719 ? 10.641 -6.190 -15.184 1.00 95.44 719 GLY A CA 1
ATOM 5324 C C . GLY A 1 719 ? 9.340 -6.663 -15.855 1.00 95.44 719 GLY A C 1
ATOM 5325 O O . GLY A 1 719 ? 9.310 -7.738 -16.454 1.00 95.44 719 GLY A O 1
ATOM 5326 N N . LEU A 1 720 ? 8.267 -5.869 -15.780 1.00 95.44 720 LEU A N 1
ATOM 5327 C CA . LEU A 1 720 ? 6.953 -6.159 -16.361 1.00 95.44 720 LEU A CA 1
ATOM 5328 C C . LEU A 1 720 ? 6.498 -5.124 -17.414 1.00 95.44 720 LEU A C 1
ATOM 5330 O O . LEU A 1 720 ? 5.519 -5.362 -18.125 1.00 95.44 720 LEU A O 1
ATOM 5334 N N . SER A 1 721 ? 7.194 -3.993 -17.552 1.00 92.56 721 SER A N 1
ATOM 5335 C CA . SER A 1 721 ? 6.714 -2.822 -18.308 1.00 92.56 721 SER A CA 1
ATOM 5336 C C . SER A 1 721 ? 6.439 -3.115 -19.793 1.00 92.56 721 SER A C 1
ATOM 5338 O O . SER A 1 721 ? 5.438 -2.661 -20.363 1.00 92.56 721 SER A O 1
ATOM 5340 N N . ILE A 1 722 ? 7.288 -3.940 -20.416 1.00 94.44 722 ILE A N 1
ATOM 5341 C CA . ILE A 1 722 ? 7.274 -4.175 -21.865 1.00 94.44 722 ILE A CA 1
ATOM 5342 C C . ILE A 1 722 ? 6.239 -5.208 -22.325 1.00 94.44 722 ILE A C 1
ATOM 5344 O O . ILE A 1 722 ? 5.966 -5.303 -23.523 1.00 94.44 722 ILE A O 1
ATOM 5348 N N . PHE A 1 723 ? 5.636 -5.986 -21.417 1.00 94.75 723 PHE A N 1
ATOM 5349 C CA . PHE A 1 723 ? 4.663 -7.021 -21.801 1.00 94.75 723 PHE A CA 1
ATOM 5350 C C . PHE A 1 723 ? 3.467 -6.433 -22.548 1.00 94.75 723 PHE A C 1
ATOM 5352 O O . PHE A 1 723 ? 2.976 -7.016 -23.517 1.00 94.75 723 PHE A O 1
ATOM 5359 N N . SER A 1 724 ? 3.024 -5.259 -22.111 1.00 90.94 724 SER A N 1
ATOM 5360 C CA . SER A 1 724 ? 1.927 -4.528 -22.734 1.00 90.94 724 SER A CA 1
ATOM 5361 C C . SER A 1 724 ? 2.240 -4.110 -24.175 1.00 90.94 724 SER A C 1
ATOM 5363 O O . SER A 1 724 ? 1.485 -4.439 -25.093 1.00 90.94 724 SER A O 1
ATOM 5365 N N . THR A 1 725 ? 3.395 -3.480 -24.379 1.00 92.81 725 THR A N 1
ATOM 5366 C CA . THR A 1 725 ? 3.943 -3.094 -25.680 1.00 92.81 725 THR A CA 1
ATOM 5367 C C . THR A 1 725 ? 4.098 -4.325 -26.571 1.00 92.81 725 THR A C 1
ATOM 5369 O O . THR A 1 725 ? 3.592 -4.364 -27.690 1.00 92.81 725 THR A O 1
ATOM 5372 N N . ALA A 1 726 ? 4.695 -5.404 -26.064 1.00 95.00 726 ALA A N 1
ATOM 5373 C CA . ALA A 1 726 ? 4.869 -6.645 -26.814 1.00 95.00 726 ALA A CA 1
ATOM 5374 C C . ALA A 1 726 ? 3.528 -7.221 -27.313 1.00 95.00 726 ALA A C 1
ATOM 5376 O O . ALA A 1 726 ? 3.416 -7.620 -28.476 1.00 95.00 726 ALA A O 1
ATOM 5377 N N . VAL A 1 727 ? 2.478 -7.192 -26.483 1.00 93.62 727 VAL A N 1
ATOM 5378 C CA . VAL A 1 727 ? 1.117 -7.581 -26.892 1.00 93.62 727 VAL A CA 1
ATOM 5379 C C . VAL A 1 727 ? 0.551 -6.640 -27.961 1.00 93.62 727 VAL A C 1
ATOM 5381 O O . VAL A 1 727 ? -0.029 -7.126 -28.935 1.00 93.62 727 VAL A O 1
ATOM 5384 N N . ASN A 1 728 ? 0.733 -5.323 -27.826 1.00 91.69 728 ASN A N 1
ATOM 5385 C CA . ASN A 1 728 ? 0.242 -4.328 -28.788 1.00 91.69 728 ASN A CA 1
ATOM 5386 C C . ASN A 1 728 ? 0.862 -4.509 -30.187 1.00 91.69 728 ASN A C 1
ATOM 5388 O O . ASN A 1 728 ? 0.148 -4.460 -31.191 1.00 91.69 728 ASN A O 1
ATOM 5392 N N . TYR A 1 729 ? 2.162 -4.802 -30.251 1.00 92.88 729 TYR A N 1
ATOM 5393 C CA . TYR A 1 729 ? 2.877 -5.103 -31.498 1.00 92.88 729 TYR A CA 1
ATOM 5394 C C . TYR A 1 729 ? 2.714 -6.563 -31.953 1.00 92.88 729 TYR A C 1
ATOM 5396 O O . TYR A 1 729 ? 3.180 -6.932 -33.032 1.00 92.88 729 TYR A O 1
ATOM 5404 N N . ASN A 1 730 ? 2.059 -7.408 -31.150 1.00 94.50 730 ASN A N 1
ATOM 5405 C CA . ASN A 1 730 ? 1.987 -8.855 -31.343 1.00 94.50 730 ASN A CA 1
ATOM 5406 C C . ASN A 1 730 ? 3.379 -9.486 -31.564 1.00 94.50 730 ASN A C 1
ATOM 5408 O O . ASN A 1 730 ? 3.560 -10.387 -32.393 1.00 94.50 730 ASN A O 1
ATOM 5412 N N . LEU A 1 731 ? 4.355 -9.072 -30.757 1.00 96.12 731 LEU A N 1
ATOM 5413 C CA . LEU A 1 731 ? 5.718 -9.605 -30.710 1.00 96.12 731 LEU A CA 1
ATOM 5414 C C . LEU A 1 731 ? 5.985 -10.293 -29.359 1.00 96.12 731 LEU A C 1
ATOM 5416 O O . LEU A 1 731 ? 5.253 -10.059 -28.397 1.00 96.12 731 LEU A O 1
ATOM 5420 N N . PRO A 1 732 ? 6.962 -11.208 -29.272 1.00 97.19 732 PRO A N 1
ATOM 5421 C CA . PRO A 1 732 ? 7.332 -11.830 -28.008 1.00 97.19 732 PRO A CA 1
ATOM 5422 C C . PRO A 1 732 ? 8.290 -10.950 -27.190 1.00 97.19 732 PRO A C 1
ATOM 5424 O O . PRO A 1 732 ? 9.074 -10.175 -27.745 1.00 97.19 732 PRO A O 1
ATOM 5427 N N . VAL A 1 733 ? 8.265 -11.134 -25.871 1.00 98.25 733 VAL A N 1
ATOM 5428 C CA . VAL A 1 733 ? 9.321 -10.678 -24.961 1.00 98.25 733 VAL A CA 1
ATOM 5429 C C . VAL A 1 733 ? 10.423 -11.737 -24.932 1.00 98.25 733 VAL A C 1
ATOM 5431 O O . VAL A 1 733 ? 10.151 -12.936 -24.872 1.00 98.25 733 VAL A O 1
ATOM 5434 N N . VAL A 1 734 ? 11.675 -11.320 -25.012 1.00 98.50 734 VAL A N 1
ATOM 5435 C CA . VAL A 1 734 ? 12.838 -12.199 -24.905 1.00 98.50 734 VAL A CA 1
ATOM 5436 C C . VAL A 1 734 ? 13.141 -12.418 -23.423 1.00 98.50 734 VAL A C 1
ATOM 5438 O O . VAL A 1 734 ? 13.187 -11.467 -22.653 1.00 98.50 734 VAL A O 1
ATOM 5441 N N . ASP A 1 735 ? 13.332 -13.671 -23.013 1.00 98.25 735 ASP A N 1
ATOM 5442 C CA . ASP A 1 735 ? 13.640 -14.051 -21.632 1.00 98.25 735 ASP A CA 1
ATOM 5443 C C . ASP A 1 735 ? 15.052 -13.594 -21.246 1.00 98.25 735 ASP A C 1
ATOM 5445 O O . ASP A 1 735 ? 16.038 -14.311 -21.446 1.00 98.25 735 ASP A O 1
ATOM 5449 N N . GLY A 1 736 ? 15.142 -12.374 -20.730 1.00 97.19 736 GLY A N 1
ATOM 5450 C CA . GLY A 1 736 ? 16.374 -11.708 -20.343 1.00 97.19 736 GLY A CA 1
ATOM 5451 C C . GLY A 1 736 ? 16.163 -10.209 -20.146 1.00 97.19 736 GLY A C 1
ATOM 5452 O O . GLY A 1 736 ? 15.086 -9.671 -20.409 1.00 97.19 736 GLY A O 1
ATOM 5453 N N . ASP A 1 737 ? 17.224 -9.536 -19.730 1.00 97.81 737 ASP A N 1
ATOM 5454 C CA . ASP A 1 737 ? 17.290 -8.082 -19.622 1.00 97.81 737 ASP A CA 1
ATOM 5455 C C . ASP A 1 737 ? 18.730 -7.594 -19.833 1.00 97.81 737 ASP A C 1
ATOM 5457 O O . ASP A 1 737 ? 19.632 -8.389 -20.119 1.00 97.81 737 ASP A O 1
ATOM 5461 N N . THR A 1 738 ? 18.979 -6.289 -19.722 1.00 96.12 738 THR A N 1
ATOM 5462 C CA . THR A 1 738 ? 20.332 -5.743 -19.915 1.00 96.12 738 THR A CA 1
ATOM 5463 C C . THR A 1 738 ? 21.129 -5.597 -18.619 1.00 96.12 738 THR A C 1
ATOM 5465 O O . THR A 1 738 ? 22.320 -5.292 -18.682 1.00 96.12 738 THR A O 1
ATOM 5468 N N . MET A 1 739 ? 20.546 -5.859 -17.446 1.00 94.56 739 MET A N 1
ATOM 5469 C CA . MET A 1 739 ? 21.193 -5.608 -16.153 1.00 94.56 739 MET A CA 1
ATOM 5470 C C . MET A 1 739 ? 21.319 -6.856 -15.266 1.00 94.56 739 MET A C 1
ATOM 5472 O O . MET A 1 739 ? 22.323 -7.024 -14.573 1.00 94.56 739 MET A O 1
ATOM 5476 N N . GLY A 1 740 ? 20.342 -7.759 -15.285 1.00 94.19 740 GLY A N 1
ATOM 5477 C CA . GLY A 1 740 ? 20.202 -8.884 -14.358 1.00 94.19 740 GLY A CA 1
ATOM 5478 C C . GLY A 1 740 ? 19.721 -8.499 -12.956 1.00 94.19 740 GLY A C 1
ATOM 5479 O O . GLY A 1 740 ? 19.627 -9.369 -12.092 1.00 94.19 740 GLY A O 1
ATOM 5480 N N . ARG A 1 741 ? 19.465 -7.207 -12.728 1.00 93.12 741 ARG A N 1
ATOM 5481 C CA . ARG A 1 741 ? 19.034 -6.557 -11.480 1.00 93.12 741 ARG A CA 1
ATOM 5482 C C . ARG A 1 741 ? 18.544 -5.139 -11.793 1.00 93.12 741 ARG A C 1
ATOM 5484 O O . ARG A 1 741 ? 18.570 -4.768 -12.958 1.00 93.12 741 ARG A O 1
ATOM 5491 N N . ALA A 1 742 ? 18.180 -4.341 -10.788 1.00 90.44 742 ALA A N 1
ATOM 5492 C CA . ALA A 1 742 ? 18.074 -2.889 -10.974 1.00 90.44 742 ALA A CA 1
ATOM 5493 C C . ALA A 1 742 ? 19.409 -2.175 -10.702 1.00 90.44 742 ALA A C 1
ATOM 5495 O O . ALA A 1 742 ? 20.175 -2.584 -9.813 1.00 90.44 742 ALA A O 1
ATOM 5496 N N . PHE A 1 743 ? 19.654 -1.093 -11.443 1.00 87.75 743 PHE A N 1
ATOM 5497 C CA . PHE A 1 743 ? 20.744 -0.145 -11.202 1.00 87.75 743 PHE A CA 1
ATOM 5498 C C . PHE A 1 743 ? 20.249 1.312 -11.256 1.00 87.75 743 PHE A C 1
ATOM 5500 O O . PHE A 1 743 ? 19.279 1.604 -11.950 1.00 87.75 743 PHE A O 1
ATOM 5507 N N . PRO A 1 744 ? 20.968 2.272 -10.635 1.00 77.94 744 PRO A N 1
ATOM 5508 C CA . PRO A 1 744 ? 20.481 3.652 -10.537 1.00 77.94 744 PRO A CA 1
ATOM 5509 C C . PRO A 1 744 ? 20.428 4.445 -11.857 1.00 77.94 744 PRO A C 1
ATOM 5511 O O . PRO A 1 744 ? 19.823 5.519 -11.893 1.00 77.94 744 PRO A O 1
ATOM 5514 N N . ALA A 1 745 ? 21.121 3.989 -12.907 1.00 84.69 745 ALA A N 1
ATOM 5515 C CA . ALA A 1 745 ? 21.314 4.732 -14.155 1.00 84.69 745 ALA A CA 1
ATOM 5516 C C . ALA A 1 745 ? 21.263 3.802 -15.371 1.00 84.69 745 ALA A C 1
ATOM 5518 O O . ALA A 1 745 ? 21.750 2.672 -15.311 1.00 84.69 745 ALA A O 1
ATOM 5519 N N . MET A 1 746 ? 20.744 4.294 -16.499 1.00 86.31 746 MET A N 1
ATOM 5520 C CA . MET A 1 746 ? 20.490 3.465 -17.688 1.00 86.31 746 MET A CA 1
ATOM 5521 C C . MET A 1 746 ? 21.758 2.898 -18.334 1.00 86.31 746 MET A C 1
ATOM 5523 O O . MET A 1 746 ? 21.742 1.827 -18.944 1.00 86.31 746 MET A O 1
ATOM 5527 N N . TYR A 1 747 ? 22.869 3.626 -18.230 1.00 86.88 747 TYR A N 1
ATOM 5528 C CA . TYR A 1 747 ? 24.139 3.186 -18.802 1.00 86.88 747 TYR A CA 1
ATOM 5529 C C . TYR A 1 747 ? 24.811 2.071 -17.998 1.00 86.88 747 TYR A C 1
ATOM 5531 O O . TYR A 1 747 ? 25.726 1.440 -18.524 1.00 86.88 747 TYR A O 1
ATOM 5539 N N . HIS A 1 748 ? 24.324 1.754 -16.790 1.00 88.94 748 HIS A N 1
ATOM 5540 C CA . HIS A 1 748 ? 24.681 0.528 -16.068 1.00 88.94 748 HIS A CA 1
ATOM 5541 C C . HIS A 1 748 ? 23.961 -0.694 -16.661 1.00 88.94 748 HIS A C 1
ATOM 5543 O O . HIS A 1 748 ? 23.403 -1.527 -15.953 1.00 88.94 748 HIS A O 1
ATOM 5549 N N . SER A 1 749 ? 24.000 -0.815 -17.983 1.00 91.88 749 SER A N 1
ATOM 5550 C CA . SER A 1 749 ? 23.514 -1.954 -18.749 1.00 91.88 749 SER A CA 1
ATOM 5551 C C . SER A 1 749 ? 24.691 -2.672 -19.396 1.00 91.88 749 SER A C 1
ATOM 5553 O O . SER A 1 749 ? 25.605 -2.055 -19.945 1.00 91.88 749 SER A O 1
ATOM 5555 N N . THR A 1 750 ? 24.663 -4.001 -19.372 1.00 94.38 750 THR A N 1
ATOM 5556 C CA . THR A 1 750 ? 25.669 -4.853 -20.023 1.00 94.38 750 THR A CA 1
ATOM 5557 C C . THR A 1 750 ? 25.807 -4.545 -21.515 1.00 94.38 750 THR A C 1
ATOM 5559 O O . THR A 1 750 ? 26.899 -4.616 -22.065 1.00 94.38 750 THR A O 1
ATOM 5562 N N . THR A 1 751 ? 24.749 -4.105 -22.187 1.00 93.12 751 THR A N 1
ATOM 5563 C CA . THR A 1 751 ? 24.827 -3.673 -23.587 1.00 93.12 751 THR A CA 1
ATOM 5564 C C . THR A 1 751 ? 25.621 -2.369 -23.741 1.00 93.12 751 THR A C 1
ATOM 5566 O O . THR A 1 751 ? 26.525 -2.311 -24.576 1.00 93.12 751 THR A O 1
ATOM 5569 N N . SER A 1 752 ? 25.370 -1.354 -22.908 1.00 91.75 752 SER A N 1
ATOM 5570 C CA . SER A 1 752 ? 26.125 -0.090 -22.911 1.00 91.75 752 SER A CA 1
ATOM 5571 C C . SER A 1 752 ? 27.610 -0.308 -22.600 1.00 91.75 752 SER A C 1
ATOM 5573 O O . SER A 1 752 ? 28.480 0.153 -23.343 1.00 91.75 752 SER A O 1
ATOM 5575 N N . VAL A 1 753 ? 27.912 -1.097 -21.564 1.00 90.00 753 VAL A N 1
ATOM 5576 C CA . VAL A 1 753 ? 29.290 -1.414 -21.135 1.00 90.00 753 VAL A CA 1
ATOM 5577 C C . VAL A 1 753 ? 30.110 -2.086 -22.236 1.00 90.00 753 VAL A C 1
ATOM 5579 O O . VAL A 1 753 ? 31.310 -1.853 -22.367 1.00 90.00 753 VAL A O 1
ATOM 5582 N N . TYR A 1 754 ? 29.463 -2.906 -23.063 1.00 92.69 754 TYR A N 1
ATOM 5583 C CA . TYR A 1 754 ? 30.108 -3.610 -24.171 1.00 92.69 754 TYR A CA 1
ATOM 5584 C C . TYR A 1 754 ? 29.999 -2.842 -25.501 1.00 92.69 754 TYR A C 1
ATOM 5586 O O . TYR A 1 754 ? 30.166 -3.422 -26.577 1.00 92.69 754 TYR A O 1
ATOM 5594 N N . GLY A 1 755 ? 29.766 -1.527 -25.430 1.00 89.69 755 GLY A N 1
ATOM 5595 C CA . GLY A 1 755 ? 29.929 -0.589 -26.540 1.00 89.69 755 GLY A CA 1
ATOM 5596 C C . GLY A 1 755 ? 28.708 -0.411 -27.440 1.00 89.69 755 GLY A C 1
ATOM 5597 O O . GLY A 1 755 ? 28.844 0.183 -28.512 1.00 89.69 755 GLY A O 1
ATOM 5598 N N . HIS A 1 756 ? 27.526 -0.900 -27.048 1.00 93.75 756 HIS A N 1
ATOM 5599 C CA . HIS A 1 756 ? 26.294 -0.632 -27.797 1.00 93.75 756 HIS A CA 1
ATOM 5600 C C . HIS A 1 756 ? 25.743 0.744 -27.398 1.00 93.75 756 HIS A C 1
ATOM 5602 O O . HIS A 1 756 ? 25.517 0.986 -26.212 1.00 93.75 756 HIS A O 1
ATOM 5608 N N . PRO A 1 757 ? 25.529 1.673 -28.347 1.00 91.38 757 PRO A N 1
ATOM 5609 C CA . PRO A 1 757 ? 25.074 3.013 -28.010 1.00 91.38 757 PRO A CA 1
ATOM 5610 C C . PRO A 1 757 ? 23.627 2.983 -27.512 1.00 91.38 757 PRO A C 1
ATOM 5612 O O . PRO A 1 757 ? 22.762 2.377 -28.140 1.00 91.38 757 PRO A O 1
ATOM 5615 N N . LEU A 1 758 ? 23.351 3.721 -26.432 1.00 93.56 758 LEU A N 1
ATOM 5616 C CA . LEU A 1 758 ? 21.982 3.976 -25.964 1.00 93.56 758 LEU A CA 1
ATOM 5617 C C . LEU A 1 758 ? 21.188 4.845 -26.952 1.00 93.56 758 LEU A C 1
ATOM 5619 O O . LEU A 1 758 ? 19.961 4.815 -26.950 1.00 93.56 758 LEU A O 1
ATOM 5623 N N . THR A 1 759 ? 21.893 5.628 -27.776 1.00 95.06 759 THR A N 1
ATOM 5624 C CA . THR A 1 759 ? 21.319 6.574 -28.739 1.00 95.06 759 THR A CA 1
ATOM 5625 C C . THR A 1 759 ? 21.216 5.975 -30.154 1.00 95.06 759 THR A C 1
ATOM 5627 O O . THR A 1 759 ? 22.051 5.142 -30.513 1.00 95.06 759 THR A O 1
ATOM 5630 N N . PRO A 1 760 ? 20.229 6.391 -30.975 1.00 95.50 760 PRO A N 1
ATOM 5631 C CA . PRO A 1 760 ? 19.181 7.354 -30.646 1.00 95.50 760 PRO A CA 1
ATOM 5632 C C . PRO A 1 760 ? 18.243 6.821 -29.556 1.00 95.50 760 PRO A C 1
ATOM 5634 O O . PRO A 1 760 ? 17.830 5.667 -29.602 1.00 95.50 760 PRO A O 1
ATOM 5637 N N . CYS A 1 761 ? 17.935 7.656 -28.565 1.00 95.38 761 CYS A N 1
ATOM 5638 C CA . CYS A 1 761 ? 16.960 7.335 -27.524 1.00 95.38 761 CYS A CA 1
ATOM 5639 C C . CYS A 1 761 ? 15.856 8.383 -27.499 1.00 95.38 761 CYS A C 1
ATOM 5641 O O . CYS A 1 761 ? 16.053 9.534 -27.899 1.00 95.38 761 CYS A O 1
ATOM 5643 N N . CYS A 1 762 ? 14.680 7.964 -27.053 1.00 95.12 762 CYS A N 1
ATOM 5644 C CA . CYS A 1 762 ? 13.493 8.792 -27.007 1.00 95.12 762 CYS A CA 1
ATOM 5645 C C . CYS A 1 762 ? 12.911 8.785 -25.599 1.00 95.12 762 CYS A C 1
ATOM 5647 O O . CYS A 1 762 ? 12.823 7.731 -24.975 1.00 95.12 762 CYS A O 1
ATOM 5649 N N . ILE A 1 763 ? 12.509 9.960 -25.126 1.00 95.44 763 ILE A N 1
ATOM 5650 C CA . ILE A 1 763 ? 11.742 10.145 -23.899 1.00 95.44 763 ILE A CA 1
ATOM 5651 C C . ILE A 1 763 ? 10.381 10.734 -24.261 1.00 95.44 763 ILE A C 1
ATOM 5653 O O . ILE A 1 763 ? 10.293 11.664 -25.072 1.00 95.44 763 ILE A O 1
ATOM 5657 N N . THR A 1 764 ? 9.325 10.159 -23.695 1.00 94.94 764 THR A N 1
ATOM 5658 C CA . THR A 1 764 ? 7.938 10.497 -24.033 1.00 94.94 764 THR A CA 1
ATOM 5659 C C . THR A 1 764 ? 7.077 10.639 -22.787 1.00 94.94 764 THR A C 1
ATOM 5661 O O . THR A 1 764 ? 7.264 9.911 -21.809 1.00 94.94 764 THR A O 1
ATOM 5664 N N . ASP A 1 765 ? 6.124 11.567 -22.831 1.00 90.12 765 ASP A N 1
ATOM 5665 C CA . ASP A 1 765 ? 5.048 11.673 -21.845 1.00 90.12 765 ASP A CA 1
ATOM 5666 C C . ASP A 1 765 ? 3.677 11.400 -22.482 1.00 90.12 765 ASP A C 1
ATOM 5668 O O . ASP A 1 765 ? 3.522 11.310 -23.704 1.00 90.12 765 ASP A O 1
ATOM 5672 N N . CYS A 1 766 ? 2.647 11.279 -21.648 1.00 84.25 766 CYS A N 1
ATOM 5673 C CA . CYS A 1 766 ? 1.300 10.989 -22.129 1.00 84.25 766 CYS A CA 1
ATOM 5674 C C . CYS A 1 766 ? 0.578 12.209 -22.731 1.00 84.25 766 CYS A C 1
ATOM 5676 O O . CYS A 1 766 ? -0.522 12.063 -23.265 1.00 84.25 766 CYS A O 1
ATOM 5678 N N . ARG A 1 767 ? 1.161 13.413 -22.642 1.00 84.75 767 ARG A N 1
ATOM 5679 C CA . ARG A 1 767 ? 0.637 14.636 -23.277 1.00 84.75 767 ARG A CA 1
ATOM 5680 C C . ARG A 1 767 ? 1.092 14.752 -24.733 1.00 84.75 767 ARG A C 1
ATOM 5682 O O . ARG A 1 767 ? 0.721 15.702 -25.418 1.00 84.75 767 ARG A O 1
ATOM 5689 N N . GLY A 1 768 ? 1.864 13.778 -25.215 1.00 82.38 768 GLY A N 1
ATOM 5690 C CA . GLY A 1 768 ? 2.372 13.736 -26.580 1.00 82.38 768 GLY A CA 1
ATOM 5691 C C . GLY A 1 768 ? 3.666 14.523 -26.763 1.00 82.38 768 GLY A C 1
ATOM 5692 O O . GLY A 1 768 ? 4.060 14.762 -27.907 1.00 82.38 768 GLY A O 1
ATOM 5693 N N . VAL A 1 769 ? 4.338 14.921 -25.676 1.00 89.81 769 VAL A N 1
ATOM 5694 C CA . VAL A 1 769 ? 5.683 15.490 -25.768 1.00 89.81 769 VAL A CA 1
ATOM 5695 C C . VAL A 1 769 ? 6.660 14.358 -26.049 1.00 89.81 769 VAL A C 1
ATOM 5697 O O . VAL A 1 769 ? 6.721 13.360 -25.333 1.00 89.81 769 VAL A O 1
ATOM 5700 N N . ILE A 1 770 ? 7.429 14.529 -27.118 1.00 94.19 770 ILE A N 1
ATOM 5701 C CA . ILE A 1 770 ? 8.402 13.558 -27.603 1.00 94.19 770 ILE A CA 1
ATOM 5702 C C . ILE A 1 770 ? 9.731 14.291 -27.744 1.00 94.19 770 ILE A C 1
ATOM 5704 O O . ILE A 1 770 ? 9.832 15.256 -28.504 1.00 94.19 770 ILE A O 1
ATOM 5708 N N . SER A 1 771 ? 10.753 13.829 -27.030 1.00 95.06 771 SER A N 1
ATOM 5709 C CA . SER A 1 771 ? 12.123 14.324 -27.170 1.00 95.06 771 SER A CA 1
ATOM 5710 C C . SER A 1 771 ? 13.039 13.179 -27.586 1.00 95.06 771 SER A C 1
ATOM 5712 O O . SER A 1 771 ? 12.914 12.057 -27.094 1.00 95.06 771 SER A O 1
ATOM 5714 N N . ILE A 1 772 ? 13.935 13.450 -28.534 1.00 95.44 772 ILE A N 1
ATOM 5715 C CA . ILE A 1 772 ? 14.834 12.452 -29.115 1.00 95.44 772 ILE A CA 1
ATOM 5716 C C . ILE A 1 772 ? 16.262 12.957 -28.985 1.00 95.44 772 ILE A C 1
ATOM 5718 O O . ILE A 1 772 ? 16.599 14.033 -29.484 1.00 95.44 772 ILE A O 1
ATOM 5722 N N . LEU A 1 773 ? 17.114 12.152 -28.361 1.00 95.81 773 LEU A N 1
ATOM 5723 C CA . LEU A 1 773 ? 18.546 12.391 -28.309 1.00 95.81 773 LEU A CA 1
ATOM 5724 C C . LEU A 1 773 ? 19.236 11.507 -29.346 1.00 95.81 773 LEU A C 1
ATOM 5726 O O . LEU A 1 773 ? 19.316 10.291 -29.190 1.00 95.81 773 LEU A O 1
ATOM 5730 N N . MET A 1 774 ? 19.749 12.131 -30.407 1.00 95.06 774 MET A N 1
ATOM 5731 C CA . MET A 1 774 ? 20.371 11.427 -31.537 1.00 95.06 774 MET A CA 1
ATOM 5732 C C . MET A 1 774 ? 21.796 10.933 -31.261 1.00 95.06 774 MET A C 1
ATOM 5734 O O . MET A 1 774 ? 22.287 10.069 -31.980 1.00 95.06 774 MET A O 1
ATOM 5738 N N . GLY A 1 775 ? 22.471 11.483 -30.253 1.00 93.06 775 GLY A N 1
ATOM 5739 C CA . GLY A 1 775 ? 23.848 11.138 -29.918 1.00 93.06 775 GLY A CA 1
ATOM 5740 C C . GLY A 1 775 ? 24.363 11.930 -28.721 1.00 93.06 775 GLY A C 1
ATOM 5741 O O . GLY A 1 775 ? 23.829 12.991 -28.395 1.00 93.06 775 GLY A O 1
ATOM 5742 N N . ALA A 1 776 ? 25.408 11.415 -28.079 1.00 91.94 776 ALA A N 1
ATOM 5743 C CA . ALA A 1 776 ? 26.137 12.079 -27.003 1.00 91.94 776 ALA A CA 1
ATOM 5744 C C . ALA A 1 776 ? 27.604 11.621 -26.996 1.00 91.94 776 ALA A C 1
ATOM 5746 O O . ALA A 1 776 ? 27.939 10.585 -27.568 1.00 91.94 776 ALA A O 1
ATOM 5747 N N . ASP A 1 777 ? 28.467 12.395 -26.343 1.00 90.00 777 ASP A N 1
ATOM 5748 C CA . ASP A 1 777 ? 29.893 12.101 -26.169 1.00 90.00 777 ASP A CA 1
ATOM 5749 C C . ASP A 1 777 ? 30.163 11.018 -25.112 1.00 90.00 777 ASP A C 1
ATOM 5751 O O . ASP A 1 777 ? 31.204 10.364 -25.157 1.00 90.00 777 ASP A O 1
ATOM 5755 N N . SER A 1 778 ? 29.228 10.802 -24.181 1.00 88.88 778 SER A N 1
ATOM 5756 C CA . SER A 1 778 ? 29.303 9.732 -23.184 1.00 88.88 778 SER A CA 1
ATOM 5757 C C . SER A 1 778 ? 27.919 9.237 -22.730 1.00 88.88 778 SER A C 1
ATOM 5759 O O . SER A 1 778 ? 26.941 9.988 -22.794 1.00 88.88 778 SER A O 1
ATOM 5761 N N . PRO A 1 779 ? 27.813 7.999 -22.209 1.00 87.69 779 PRO A N 1
ATOM 5762 C CA . PRO A 1 779 ? 26.571 7.497 -21.615 1.00 87.69 779 PRO A CA 1
ATOM 5763 C C . PRO A 1 779 ? 26.097 8.298 -20.383 1.00 87.69 779 PRO A C 1
ATOM 5765 O O . PRO A 1 779 ? 24.903 8.536 -20.229 1.00 87.69 779 PRO A O 1
ATOM 5768 N N . ASP A 1 780 ? 27.015 8.809 -19.553 1.00 86.25 780 ASP A N 1
ATOM 5769 C CA . ASP A 1 780 ? 26.689 9.713 -18.431 1.00 86.25 780 ASP A CA 1
ATOM 5770 C C . ASP A 1 780 ? 26.032 11.020 -18.914 1.00 86.25 780 ASP A C 1
ATOM 5772 O O . ASP A 1 780 ? 25.104 11.542 -18.287 1.00 86.25 780 ASP A O 1
ATOM 5776 N N . ARG A 1 781 ? 26.458 11.543 -20.073 1.00 90.00 781 ARG A N 1
ATOM 5777 C CA . ARG A 1 781 ? 25.805 12.707 -20.681 1.00 90.00 781 ARG A CA 1
ATOM 5778 C C . ARG A 1 781 ? 24.372 12.386 -21.104 1.00 90.00 781 ARG A C 1
ATOM 5780 O O . ARG A 1 781 ? 23.501 13.231 -20.890 1.00 90.00 781 ARG A O 1
ATOM 5787 N N . VAL A 1 782 ? 24.128 11.198 -21.667 1.00 91.75 782 VAL A N 1
ATOM 5788 C CA . VAL A 1 782 ? 22.773 10.730 -22.023 1.00 91.75 782 VAL A CA 1
ATOM 5789 C C . VAL A 1 782 ? 21.874 10.740 -20.787 1.00 91.75 782 VAL A C 1
ATOM 5791 O O . VAL A 1 782 ? 20.825 11.380 -20.810 1.00 91.75 782 VAL A O 1
ATOM 5794 N N . GLU A 1 783 ? 22.320 10.130 -19.686 1.00 89.56 783 GLU A N 1
ATOM 5795 C CA . GLU A 1 783 ? 21.578 10.082 -18.415 1.00 89.56 783 GLU A CA 1
ATOM 5796 C C . GLU A 1 783 ? 21.226 11.488 -17.900 1.00 89.56 783 GLU A C 1
ATOM 5798 O O . GLU A 1 783 ? 20.072 11.769 -17.575 1.00 89.56 783 GLU A O 1
ATOM 5803 N N . LYS A 1 784 ? 22.189 12.419 -17.878 1.00 88.50 784 LYS A N 1
ATOM 5804 C CA . LYS A 1 784 ? 21.956 13.802 -17.411 1.00 88.50 784 LYS A CA 1
ATOM 5805 C C . LYS A 1 784 ? 20.904 14.543 -18.239 1.00 88.50 784 LYS A C 1
ATOM 5807 O O . LYS A 1 784 ? 20.091 15.284 -17.677 1.00 88.50 784 LYS A O 1
ATOM 5812 N N . VAL A 1 785 ? 20.915 14.356 -19.560 1.00 91.81 785 VAL A N 1
ATOM 5813 C CA . VAL A 1 785 ? 19.926 14.962 -20.466 1.00 91.81 785 VAL A CA 1
ATOM 5814 C C . VAL A 1 785 ? 18.543 14.350 -20.240 1.00 91.81 785 VAL A C 1
ATOM 5816 O O . VAL A 1 785 ? 17.567 15.094 -20.110 1.00 91.81 785 VAL A O 1
ATOM 5819 N N . LEU A 1 786 ? 18.457 13.021 -20.128 1.00 91.19 786 LEU A N 1
ATOM 5820 C CA . LEU A 1 786 ? 17.198 12.323 -19.861 1.00 91.19 786 LEU A CA 1
ATOM 5821 C C . LEU A 1 786 ? 16.595 12.741 -18.516 1.00 91.19 786 LEU A C 1
ATOM 5823 O O . LEU A 1 786 ? 15.420 13.095 -18.476 1.00 91.19 786 LEU A O 1
ATOM 5827 N N . ARG A 1 787 ? 17.390 12.825 -17.441 1.00 87.12 787 ARG A N 1
ATOM 5828 C CA . ARG A 1 787 ? 16.922 13.298 -16.122 1.00 87.12 787 ARG A CA 1
ATOM 5829 C C . ARG A 1 787 ? 16.399 14.725 -16.149 1.00 87.12 787 ARG A C 1
ATOM 5831 O O . ARG A 1 787 ? 15.344 15.002 -15.587 1.00 87.12 787 ARG A O 1
ATOM 5838 N N . SER A 1 788 ? 17.125 15.624 -16.811 1.00 87.56 788 SER A N 1
ATOM 5839 C CA . SER A 1 788 ? 16.703 17.024 -16.938 1.00 87.56 788 SER A CA 1
ATOM 5840 C C . SER A 1 788 ? 15.377 17.130 -17.692 1.00 87.56 788 SER A C 1
ATOM 5842 O O . SER A 1 788 ? 14.495 17.882 -17.291 1.00 87.56 788 SER A O 1
ATOM 5844 N N . THR A 1 789 ? 15.214 16.321 -18.742 1.00 90.56 789 THR A N 1
ATOM 5845 C CA . THR A 1 789 ? 13.969 16.258 -19.516 1.00 90.56 789 THR A CA 1
ATOM 5846 C C . THR A 1 789 ? 12.835 15.644 -18.695 1.00 90.56 789 THR A C 1
ATOM 5848 O O . THR A 1 789 ? 11.733 16.175 -18.690 1.00 90.56 789 THR A O 1
ATOM 5851 N N . ALA A 1 790 ? 13.095 14.576 -17.937 1.00 88.75 790 ALA A N 1
ATOM 5852 C CA . ALA A 1 790 ? 12.097 13.934 -17.085 1.00 88.75 790 ALA A CA 1
ATOM 5853 C C . ALA A 1 790 ? 11.524 14.892 -16.027 1.00 88.75 790 ALA A C 1
ATOM 5855 O O . ALA A 1 790 ? 10.329 14.837 -15.754 1.00 88.75 790 ALA A O 1
ATOM 5856 N N . ILE A 1 791 ? 12.345 15.787 -15.459 1.00 83.25 791 ILE A N 1
ATOM 5857 C CA . ILE A 1 791 ? 11.877 16.828 -14.526 1.00 83.25 791 ILE A CA 1
ATOM 5858 C C . ILE A 1 791 ? 10.852 17.744 -15.206 1.00 83.25 791 ILE A C 1
ATOM 5860 O O . ILE A 1 791 ? 9.786 17.978 -14.640 1.00 83.25 791 ILE A O 1
ATOM 5864 N N . GLU A 1 792 ? 11.146 18.207 -16.422 1.00 85.06 792 GLU A N 1
ATOM 5865 C CA . GLU A 1 792 ? 10.248 19.070 -17.205 1.00 85.06 792 GLU A CA 1
ATOM 5866 C C . GLU A 1 792 ? 8.942 18.353 -17.587 1.00 85.06 792 GLU A C 1
ATOM 5868 O O . GLU A 1 792 ? 7.865 18.943 -17.588 1.00 85.06 792 GLU A O 1
ATOM 5873 N N . LEU A 1 793 ? 9.009 17.044 -17.843 1.00 87.19 793 LEU A N 1
ATOM 5874 C CA . LEU A 1 793 ? 7.839 16.209 -18.138 1.00 87.19 793 LEU A CA 1
ATOM 5875 C C . LEU A 1 793 ? 7.047 15.797 -16.879 1.00 87.19 793 LEU A C 1
ATOM 5877 O O . LEU A 1 793 ? 6.081 15.037 -16.963 1.00 87.19 793 LEU A O 1
ATOM 5881 N N . GLY A 1 794 ? 7.425 16.294 -15.699 1.00 80.56 794 GLY A N 1
ATOM 5882 C CA . GLY A 1 794 ? 6.717 16.031 -14.448 1.00 80.56 794 GLY A CA 1
ATOM 5883 C C . GLY A 1 794 ? 7.041 14.677 -13.806 1.00 80.56 794 GLY A C 1
ATOM 5884 O O . GLY A 1 794 ? 6.232 14.150 -13.047 1.00 80.56 794 GLY A O 1
ATOM 5885 N N . LEU A 1 795 ? 8.215 14.102 -14.085 1.00 83.31 795 LEU A N 1
ATOM 5886 C CA . LEU A 1 795 ? 8.790 12.943 -13.384 1.00 83.31 795 LEU A CA 1
ATOM 5887 C C . LEU A 1 795 ? 8.009 11.621 -13.501 1.00 83.31 795 LEU A C 1
ATOM 5889 O O . LEU A 1 795 ? 8.165 10.744 -12.650 1.00 83.31 795 LEU A O 1
ATOM 5893 N N . GLY A 1 796 ? 7.222 11.459 -14.565 1.00 85.88 796 GLY A N 1
ATOM 5894 C CA . GLY A 1 796 ? 6.591 10.196 -14.957 1.00 85.88 796 GLY A CA 1
ATOM 5895 C C . GLY A 1 796 ? 6.547 10.087 -16.478 1.00 85.88 796 GLY A C 1
ATOM 5896 O O . GLY A 1 796 ? 5.681 10.679 -17.118 1.00 85.88 796 GLY A O 1
ATOM 5897 N N . CYS A 1 797 ? 7.515 9.382 -17.059 1.00 91.44 797 CYS A N 1
ATOM 5898 C CA . CYS A 1 797 ? 7.699 9.287 -18.507 1.00 91.44 797 CYS A CA 1
ATOM 5899 C C . CYS A 1 797 ? 8.216 7.901 -18.913 1.00 91.44 797 CYS A C 1
ATOM 5901 O O . CYS A 1 797 ? 8.647 7.112 -18.071 1.00 91.44 797 CYS A O 1
ATOM 5903 N N . ALA A 1 798 ? 8.171 7.604 -20.208 1.00 94.38 798 ALA A N 1
ATOM 5904 C CA . ALA A 1 798 ? 8.789 6.411 -20.773 1.00 94.38 798 ALA A CA 1
ATOM 5905 C C . ALA A 1 798 ? 10.078 6.777 -21.503 1.00 94.38 798 ALA A C 1
ATOM 5907 O O . ALA A 1 798 ? 10.128 7.797 -22.197 1.00 94.38 798 ALA A O 1
ATOM 5908 N N . VAL A 1 799 ? 11.087 5.915 -21.397 1.00 95.25 799 VAL A N 1
ATOM 5909 C CA . VAL A 1 799 ? 12.300 5.987 -22.212 1.00 95.25 799 VAL A CA 1
ATOM 5910 C C . VAL A 1 799 ? 12.392 4.741 -23.080 1.00 95.25 799 VAL A C 1
ATOM 5912 O O . VAL A 1 799 ? 12.142 3.628 -22.630 1.00 95.25 799 VAL A O 1
ATOM 5915 N N . CYS A 1 800 ? 12.732 4.933 -24.349 1.00 96.25 800 CYS A N 1
ATOM 5916 C CA . CYS A 1 800 ? 13.049 3.867 -25.291 1.00 96.25 800 CYS A CA 1
ATOM 5917 C C . CYS A 1 800 ? 14.469 4.104 -25.808 1.00 96.25 800 CYS A C 1
ATOM 5919 O O . CYS A 1 800 ? 14.824 5.230 -26.174 1.00 96.25 800 CYS A O 1
ATOM 5921 N N . THR A 1 801 ? 15.293 3.062 -25.819 1.00 94.81 801 THR A N 1
ATOM 5922 C CA . THR A 1 801 ? 16.688 3.121 -26.274 1.00 94.81 801 THR A CA 1
ATOM 5923 C C . THR A 1 801 ? 16.837 2.497 -27.657 1.00 94.81 801 THR A C 1
ATOM 5925 O O . THR A 1 801 ? 15.902 1.903 -28.204 1.00 94.81 801 THR A O 1
ATOM 5928 N N . ASN A 1 802 ? 18.012 2.683 -28.254 1.00 94.31 802 ASN A N 1
ATOM 5929 C CA . ASN A 1 802 ? 18.319 2.176 -29.583 1.00 94.31 802 ASN A CA 1
ATOM 5930 C C . ASN A 1 802 ? 18.092 0.649 -29.691 1.00 94.31 802 ASN A C 1
ATOM 5932 O O . ASN A 1 802 ? 18.705 -0.105 -28.930 1.00 94.31 802 ASN A O 1
ATOM 5936 N N . PRO A 1 803 ? 17.271 0.167 -30.647 1.00 96.44 803 PRO A N 1
ATOM 5937 C CA . PRO A 1 803 ? 17.096 -1.260 -30.886 1.00 96.44 803 PRO A CA 1
ATOM 5938 C C . PRO A 1 803 ? 18.412 -1.963 -31.235 1.00 96.44 803 PRO A C 1
ATOM 5940 O O . PRO A 1 803 ? 19.260 -1.421 -31.948 1.00 96.44 803 PRO A O 1
ATOM 5943 N N . LEU A 1 804 ? 18.569 -3.203 -30.773 1.00 96.94 804 LEU A N 1
ATOM 5944 C CA . LEU A 1 804 ? 19.792 -3.987 -30.959 1.00 96.94 804 LEU A CA 1
ATOM 5945 C C . LEU A 1 804 ? 19.530 -5.265 -31.753 1.00 96.94 804 LEU A C 1
ATOM 5947 O O . LEU A 1 804 ? 18.442 -5.835 -31.720 1.00 96.94 804 LEU A O 1
ATOM 5951 N N . SER A 1 805 ? 20.560 -5.731 -32.461 1.00 97.69 805 SER A N 1
ATOM 5952 C CA . SER A 1 805 ? 20.497 -6.988 -33.212 1.00 97.69 805 SER A CA 1
ATOM 5953 C C . SER A 1 805 ? 20.403 -8.203 -32.285 1.00 97.69 805 SER A C 1
ATOM 5955 O O . SER A 1 805 ? 20.986 -8.207 -31.196 1.00 97.69 805 SER A O 1
ATOM 5957 N N . GLY A 1 806 ? 19.767 -9.281 -32.740 1.00 97.81 806 GLY A N 1
ATOM 5958 C CA . GLY A 1 806 ? 19.689 -10.545 -32.012 1.00 97.81 806 GLY A CA 1
ATOM 5959 C C . GLY A 1 806 ? 21.072 -11.125 -31.716 1.00 97.81 806 GLY A C 1
ATOM 5960 O O . GLY A 1 806 ? 21.273 -11.731 -30.663 1.00 97.81 806 GLY A O 1
ATOM 5961 N N . LYS A 1 807 ? 22.070 -10.860 -32.571 1.00 97.88 807 LYS A N 1
ATOM 5962 C CA . LYS A 1 807 ? 23.478 -11.164 -32.280 1.00 97.88 807 LYS A CA 1
ATOM 5963 C C . LYS A 1 807 ? 23.982 -10.419 -31.040 1.00 97.88 807 LYS A C 1
ATOM 5965 O O . LYS A 1 807 ? 24.563 -11.057 -30.167 1.00 97.88 807 LYS A O 1
ATOM 5970 N N . SER A 1 808 ? 23.745 -9.107 -30.954 1.00 97.19 808 SER A N 1
ATOM 5971 C CA . SER A 1 808 ? 24.130 -8.284 -29.796 1.00 97.19 808 SER A CA 1
ATOM 5972 C C . SER A 1 808 ? 23.443 -8.753 -28.513 1.00 97.19 808 SER A C 1
ATOM 5974 O O . SER A 1 808 ? 24.098 -8.836 -27.475 1.00 97.19 808 SER A O 1
ATOM 5976 N N . ILE A 1 809 ? 22.152 -9.102 -28.590 1.00 97.69 809 ILE A N 1
ATOM 5977 C CA . ILE A 1 809 ? 21.390 -9.622 -27.445 1.00 97.69 809 ILE A CA 1
ATOM 5978 C C . ILE A 1 809 ? 21.987 -10.939 -26.952 1.00 97.69 809 ILE A C 1
ATOM 5980 O O . ILE A 1 809 ? 22.313 -11.065 -25.776 1.00 97.69 809 ILE A O 1
ATOM 5984 N N . LYS A 1 810 ? 22.208 -11.905 -27.850 1.00 96.88 810 LYS A N 1
ATOM 5985 C CA . LYS A 1 810 ? 22.772 -13.212 -27.480 1.00 96.88 810 LYS A CA 1
ATOM 5986 C C . LYS A 1 810 ? 24.172 -13.117 -26.869 1.00 96.88 810 LYS A C 1
ATOM 5988 O O . LYS A 1 810 ? 24.549 -14.001 -26.105 1.00 96.88 810 LYS A O 1
ATOM 5993 N N . SER A 1 811 ? 24.948 -12.087 -27.212 1.00 95.44 811 SER A N 1
ATOM 5994 C CA . SER A 1 811 ? 26.318 -11.927 -26.716 1.00 95.44 811 SER A CA 1
ATOM 5995 C C . SER A 1 811 ? 26.430 -11.085 -25.446 1.00 95.44 811 SER A C 1
ATOM 5997 O O . SER A 1 811 ? 27.324 -11.339 -24.641 1.00 95.44 811 SER A O 1
ATOM 5999 N N . HIS A 1 812 ? 25.581 -10.066 -25.285 1.00 96.00 812 HIS A N 1
ATOM 6000 C CA . HIS A 1 812 ? 25.785 -9.018 -24.279 1.00 96.00 812 HIS A CA 1
ATOM 6001 C C . HIS A 1 812 ? 24.549 -8.681 -23.440 1.00 96.00 812 HIS A C 1
ATOM 6003 O O . HIS A 1 812 ? 24.644 -7.756 -22.650 1.00 96.00 812 HIS A O 1
ATOM 6009 N N . ALA A 1 813 ? 23.420 -9.383 -23.578 1.00 96.62 813 ALA A N 1
ATOM 6010 C CA . ALA A 1 813 ? 22.326 -9.300 -22.608 1.00 96.62 813 ALA A CA 1
ATOM 6011 C C . ALA A 1 813 ? 22.501 -10.338 -21.487 1.00 96.62 813 ALA A C 1
ATOM 6013 O O . ALA A 1 813 ? 23.222 -11.329 -21.642 1.00 96.62 813 ALA A O 1
ATOM 6014 N N . VAL A 1 814 ? 21.809 -10.138 -20.365 1.00 97.19 814 VAL A N 1
ATOM 6015 C CA . VAL A 1 814 ? 21.692 -11.125 -19.288 1.00 97.19 814 VAL A CA 1
ATOM 6016 C C . VAL A 1 814 ? 20.499 -12.040 -19.598 1.00 97.19 814 VAL A C 1
ATOM 6018 O O . VAL A 1 814 ? 19.356 -11.585 -19.580 1.00 97.19 814 VAL A O 1
ATOM 6021 N N . PRO A 1 815 ? 20.717 -13.328 -19.914 1.00 96.62 815 PRO A N 1
ATOM 6022 C CA . PRO A 1 815 ? 19.639 -14.215 -20.329 1.00 96.62 815 PRO A CA 1
ATOM 6023 C C . PRO A 1 815 ? 18.877 -14.798 -19.128 1.00 96.62 815 PRO A C 1
ATOM 6025 O O . PRO A 1 815 ? 19.426 -14.966 -18.038 1.00 96.62 815 PRO A O 1
ATOM 6028 N N . ARG A 1 816 ? 17.638 -15.232 -19.376 1.00 95.69 816 ARG A N 1
ATOM 6029 C CA . ARG A 1 816 ? 16.789 -16.039 -18.478 1.00 95.69 816 ARG A CA 1
ATOM 6030 C C . ARG A 1 816 ? 16.356 -15.358 -17.180 1.00 95.69 816 ARG A C 1
ATOM 6032 O O . ARG A 1 816 ? 16.101 -16.035 -16.180 1.00 95.69 816 ARG A O 1
ATOM 6039 N N . THR A 1 817 ? 16.281 -14.033 -17.168 1.00 97.12 817 THR A N 1
ATOM 6040 C CA . THR A 1 817 ? 15.976 -13.280 -15.948 1.00 97.12 817 THR A CA 1
ATOM 6041 C C . THR A 1 817 ? 14.487 -13.265 -15.613 1.00 97.12 817 THR A C 1
ATOM 6043 O O . THR A 1 817 ? 14.149 -13.374 -14.435 1.00 97.12 817 THR A O 1
ATOM 6046 N N . LEU A 1 818 ? 13.593 -13.303 -16.609 1.00 97.62 818 LEU A N 1
ATOM 6047 C CA . LEU A 1 818 ? 12.154 -13.516 -16.389 1.00 97.62 818 LEU A CA 1
ATOM 6048 C C . LEU A 1 818 ? 11.871 -14.930 -15.869 1.00 97.62 818 LEU A C 1
ATOM 6050 O O . LEU A 1 818 ? 11.102 -15.106 -14.921 1.00 97.62 818 LEU A O 1
ATOM 6054 N N . SER A 1 819 ? 12.537 -15.943 -16.432 1.00 96.31 819 SER A N 1
ATOM 6055 C CA . SER A 1 819 ? 12.478 -17.309 -15.897 1.00 96.31 819 SER A CA 1
ATOM 6056 C C . SER A 1 819 ? 12.959 -17.372 -14.443 1.00 96.31 819 SER A C 1
ATOM 6058 O O . SER A 1 819 ? 12.310 -18.001 -13.606 1.00 96.31 819 SER A O 1
ATOM 6060 N N . LEU A 1 820 ? 14.079 -16.715 -14.115 1.00 96.44 820 LEU A N 1
ATOM 6061 C CA . LEU A 1 820 ? 14.587 -16.643 -12.742 1.00 96.44 820 LEU A CA 1
ATOM 6062 C C . LEU A 1 820 ? 13.578 -15.972 -11.800 1.00 96.44 820 LEU A C 1
ATOM 6064 O O . LEU A 1 820 ? 13.309 -16.521 -10.730 1.00 96.44 820 LEU A O 1
ATOM 6068 N N . ALA A 1 821 ? 12.994 -14.841 -12.208 1.00 97.06 821 ALA A N 1
ATOM 6069 C CA . ALA A 1 821 ? 11.956 -14.149 -11.448 1.00 97.06 821 ALA A CA 1
ATOM 6070 C C . ALA A 1 821 ? 10.772 -15.083 -11.150 1.00 97.06 821 ALA A C 1
ATOM 6072 O O . ALA A 1 821 ? 10.383 -15.247 -9.994 1.00 97.06 821 ALA A O 1
ATOM 6073 N N . TRP A 1 822 ? 10.272 -15.798 -12.160 1.00 97.06 822 TRP A N 1
ATOM 6074 C CA . TRP A 1 822 ? 9.187 -16.764 -11.983 1.00 97.06 822 TRP A CA 1
ATOM 6075 C C . TRP A 1 822 ? 9.525 -17.865 -10.967 1.00 97.06 822 TRP A C 1
ATOM 6077 O O . TRP A 1 822 ? 8.703 -18.189 -10.107 1.00 97.06 822 TRP A O 1
ATOM 6087 N N . TYR A 1 823 ? 10.739 -18.429 -11.016 1.00 95.62 823 TYR A N 1
ATOM 6088 C CA . TYR A 1 823 ? 11.164 -19.457 -10.060 1.00 95.62 823 TYR A CA 1
ATOM 6089 C C . TYR A 1 823 ? 11.260 -18.915 -8.630 1.00 95.62 823 TYR A C 1
ATOM 6091 O O . TYR A 1 823 ? 10.796 -19.582 -7.701 1.00 95.62 823 TYR A O 1
ATOM 6099 N N . LEU A 1 824 ? 11.823 -17.715 -8.456 1.00 95.06 824 LEU A N 1
ATOM 6100 C CA . LEU A 1 824 ? 11.907 -17.048 -7.155 1.00 95.06 824 LEU A CA 1
ATOM 6101 C C . LEU A 1 824 ? 10.514 -16.799 -6.579 1.00 95.06 824 LEU A C 1
ATOM 6103 O O . LEU A 1 824 ? 10.228 -17.251 -5.469 1.00 95.06 824 LEU A O 1
ATOM 6107 N N . GLY A 1 825 ? 9.622 -16.171 -7.349 1.00 94.12 825 GLY A N 1
ATOM 6108 C CA . GLY A 1 825 ? 8.249 -15.936 -6.912 1.00 94.12 825 GLY A CA 1
ATOM 6109 C C . GLY A 1 825 ? 7.539 -17.239 -6.565 1.00 94.12 825 GLY A C 1
ATOM 6110 O O . GLY A 1 825 ? 6.962 -17.363 -5.487 1.00 94.12 825 GLY A O 1
ATOM 6111 N N . ARG A 1 826 ? 7.659 -18.274 -7.404 1.00 93.75 826 ARG A N 1
ATOM 6112 C CA . ARG A 1 826 ? 7.055 -19.584 -7.119 1.00 93.75 826 ARG A CA 1
ATOM 6113 C C . ARG A 1 826 ? 7.533 -20.179 -5.800 1.00 93.75 826 ARG A C 1
ATOM 6115 O O . ARG A 1 826 ? 6.720 -20.753 -5.075 1.00 93.75 826 ARG A O 1
ATOM 6122 N N . ALA A 1 827 ? 8.822 -20.071 -5.488 1.00 91.81 827 ALA A N 1
ATOM 6123 C CA . ALA A 1 827 ? 9.363 -20.555 -4.223 1.00 91.81 827 ALA A CA 1
ATOM 6124 C C . ALA A 1 827 ? 8.797 -19.795 -3.022 1.00 91.81 827 ALA A C 1
ATOM 6126 O O . ALA A 1 827 ? 8.363 -20.442 -2.068 1.00 91.81 827 ALA A O 1
ATOM 6127 N N . ILE A 1 828 ? 8.724 -18.463 -3.096 1.00 90.44 828 ILE A N 1
ATOM 6128 C CA . ILE A 1 828 ? 8.109 -17.627 -2.055 1.00 90.44 828 ILE A CA 1
ATOM 6129 C C . ILE A 1 828 ? 6.641 -18.017 -1.842 1.00 90.44 828 ILE A C 1
ATOM 6131 O O . ILE A 1 828 ? 6.237 -18.351 -0.729 1.00 90.44 828 ILE A O 1
ATOM 6135 N N . HIS A 1 829 ? 5.848 -18.055 -2.914 1.00 89.06 829 HIS A N 1
ATOM 6136 C CA . HIS A 1 829 ? 4.418 -18.370 -2.848 1.00 89.06 829 HIS A CA 1
ATOM 6137 C C . HIS A 1 829 ? 4.148 -19.792 -2.329 1.00 89.06 829 HIS A C 1
ATOM 6139 O O . HIS A 1 829 ? 3.246 -20.002 -1.515 1.00 89.06 829 HIS A O 1
ATOM 6145 N N . LEU A 1 830 ? 4.954 -20.783 -2.729 1.00 86.62 830 LEU A N 1
ATOM 6146 C CA . LEU A 1 830 ? 4.868 -22.139 -2.176 1.00 86.62 830 LEU A CA 1
ATOM 6147 C C . LEU A 1 830 ? 5.257 -22.191 -0.698 1.00 86.62 830 LEU A C 1
ATOM 6149 O O . LEU A 1 830 ? 4.597 -22.897 0.068 1.00 86.62 830 LEU A O 1
ATOM 6153 N N . ALA A 1 831 ? 6.303 -21.466 -0.300 1.00 82.88 831 ALA A N 1
ATOM 6154 C CA . ALA A 1 831 ? 6.747 -21.412 1.085 1.00 82.88 831 ALA A CA 1
ATOM 6155 C C . ALA A 1 831 ? 5.678 -20.789 1.991 1.00 82.88 831 ALA A C 1
ATOM 6157 O O . ALA A 1 831 ? 5.373 -21.362 3.036 1.00 82.88 831 ALA A O 1
ATOM 6158 N N . ARG A 1 832 ? 5.019 -19.710 1.544 1.00 80.31 832 ARG A N 1
ATOM 6159 C CA . ARG A 1 832 ? 3.862 -19.106 2.231 1.00 80.31 832 ARG A CA 1
ATOM 6160 C C . ARG A 1 832 ? 2.737 -20.113 2.441 1.00 80.31 832 ARG A C 1
ATOM 6162 O O . ARG A 1 832 ? 2.312 -20.331 3.573 1.00 80.31 832 ARG A O 1
ATOM 6169 N N . ARG A 1 833 ? 2.294 -20.781 1.366 1.00 77.56 833 ARG A N 1
ATOM 6170 C CA . ARG A 1 833 ? 1.199 -21.769 1.430 1.00 77.56 833 ARG A CA 1
ATOM 6171 C C . ARG A 1 833 ? 1.521 -22.939 2.359 1.00 77.56 833 ARG A C 1
ATOM 6173 O O . ARG A 1 833 ? 0.640 -23.423 3.062 1.00 77.56 833 ARG A O 1
ATOM 6180 N N . LYS A 1 834 ? 2.777 -23.395 2.367 1.00 75.75 834 LYS A N 1
ATOM 6181 C CA . LYS A 1 834 ? 3.241 -24.497 3.224 1.00 75.75 834 LYS A CA 1
ATOM 6182 C C . LYS A 1 834 ? 3.661 -24.052 4.626 1.00 75.75 834 LYS A C 1
ATOM 6184 O O . LYS A 1 834 ? 3.970 -24.916 5.440 1.00 75.75 834 LYS A O 1
ATOM 6189 N N . LYS A 1 835 ? 3.683 -22.743 4.903 1.00 72.31 835 LYS A N 1
ATOM 6190 C CA . LYS A 1 835 ? 4.222 -22.146 6.136 1.00 72.31 835 LYS A CA 1
ATOM 6191 C C . LYS A 1 835 ? 5.659 -22.613 6.434 1.00 72.31 835 LYS A C 1
ATOM 6193 O O . LYS A 1 835 ? 6.003 -22.896 7.576 1.00 72.31 835 LYS A O 1
ATOM 6198 N N . THR A 1 836 ? 6.488 -22.726 5.395 1.00 76.00 836 THR A N 1
ATOM 6199 C CA . THR A 1 836 ? 7.911 -23.104 5.485 1.00 76.00 836 THR A CA 1
ATOM 6200 C C . THR A 1 836 ? 8.819 -21.894 5.266 1.00 76.00 836 THR A C 1
ATOM 6202 O O . THR A 1 836 ? 8.372 -20.864 4.766 1.00 76.00 836 THR A O 1
ATOM 6205 N N . SER A 1 837 ? 10.114 -22.022 5.577 1.00 75.94 837 SER A N 1
ATOM 6206 C CA . SER A 1 837 ? 11.092 -20.953 5.341 1.00 75.94 837 SER A CA 1
ATOM 6207 C C . SER A 1 837 ? 11.188 -20.595 3.855 1.00 75.94 837 SER A C 1
ATOM 6209 O O . SER A 1 837 ? 11.581 -21.408 3.016 1.00 75.94 837 SER A O 1
ATOM 6211 N N . TYR A 1 838 ? 10.844 -19.353 3.525 1.00 82.69 838 TYR A N 1
ATOM 6212 C CA . TYR A 1 838 ? 11.002 -18.816 2.176 1.00 82.69 838 TYR A CA 1
ATOM 6213 C C . TYR A 1 838 ? 12.476 -18.571 1.828 1.00 82.69 838 TYR A C 1
ATOM 6215 O O . TYR A 1 838 ? 12.837 -18.647 0.659 1.00 82.69 838 TYR A O 1
ATOM 6223 N N . ILE A 1 839 ? 13.340 -18.372 2.830 1.00 81.69 839 ILE A N 1
ATOM 6224 C CA . ILE A 1 839 ? 14.794 -18.263 2.655 1.00 81.69 839 ILE A CA 1
ATOM 6225 C C . ILE A 1 839 ? 15.392 -19.583 2.178 1.00 81.69 839 ILE A C 1
ATOM 6227 O O . ILE A 1 839 ? 16.133 -19.600 1.195 1.00 81.69 839 ILE A O 1
ATOM 6231 N N . GLU A 1 840 ? 15.034 -20.697 2.821 1.00 79.62 840 GLU A N 1
ATOM 6232 C CA . GLU A 1 840 ? 15.443 -22.024 2.350 1.00 79.62 840 GLU A CA 1
ATOM 6233 C C . GLU A 1 840 ? 14.897 -22.277 0.938 1.00 79.62 840 GLU A C 1
ATOM 6235 O O . GLU A 1 840 ? 15.637 -22.715 0.054 1.00 79.62 840 GLU A O 1
ATOM 6240 N N . ALA A 1 841 ? 13.635 -21.909 0.688 1.00 83.25 841 ALA A N 1
ATOM 6241 C CA . ALA A 1 841 ? 12.999 -22.091 -0.61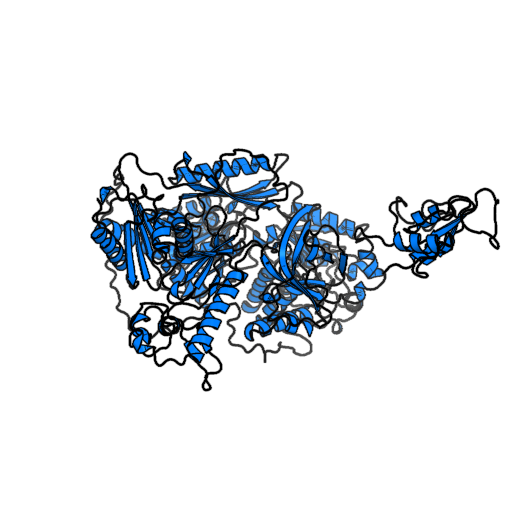3 1.00 83.25 841 ALA A CA 1
ATOM 6242 C C . ALA A 1 841 ? 13.729 -21.348 -1.748 1.00 83.25 841 ALA A C 1
ATOM 6244 O O . ALA A 1 841 ? 13.940 -21.933 -2.813 1.00 83.25 841 ALA A O 1
ATOM 6245 N N . VAL A 1 842 ? 14.149 -20.095 -1.529 1.00 86.50 842 VAL A N 1
ATOM 6246 C CA . VAL A 1 842 ? 14.908 -19.335 -2.538 1.00 86.50 842 VAL A CA 1
ATOM 6247 C C . VAL A 1 842 ? 16.384 -19.720 -2.592 1.00 86.50 842 VAL A C 1
ATOM 6249 O O . VAL A 1 842 ? 16.990 -19.555 -3.643 1.00 86.50 842 VAL A O 1
ATOM 6252 N N . SER A 1 843 ? 16.974 -20.285 -1.532 1.00 82.19 843 SER A N 1
ATOM 6253 C CA . SER A 1 843 ? 18.400 -20.666 -1.526 1.00 82.19 843 SER A CA 1
ATOM 6254 C C . SER A 1 843 ? 18.763 -21.696 -2.604 1.00 82.19 843 SER A C 1
ATOM 6256 O O . SER A 1 843 ? 19.851 -21.670 -3.186 1.00 82.19 843 SER A O 1
ATOM 6258 N N . HIS A 1 844 ? 17.809 -22.567 -2.941 1.00 79.50 844 HIS A N 1
ATOM 6259 C CA . HIS A 1 844 ? 17.942 -23.557 -4.008 1.00 79.50 844 HIS A CA 1
ATOM 6260 C C . HIS A 1 844 ? 17.791 -22.962 -5.420 1.00 79.50 844 HIS A C 1
ATOM 6262 O O . HIS A 1 844 ? 17.944 -23.682 -6.408 1.00 79.50 844 HIS A O 1
ATOM 6268 N N . ILE A 1 845 ? 17.513 -21.660 -5.534 1.00 82.88 845 ILE A N 1
ATOM 6269 C CA . ILE A 1 845 ? 17.244 -20.948 -6.785 1.00 82.88 845 ILE A CA 1
ATOM 6270 C C . ILE A 1 845 ? 18.263 -19.818 -6.938 1.00 82.88 845 ILE A C 1
ATOM 6272 O O . ILE A 1 845 ? 18.474 -19.005 -6.046 1.00 82.88 845 ILE A O 1
ATOM 6276 N N . GLY A 1 846 ? 18.959 -19.776 -8.076 1.00 69.75 846 GLY A N 1
ATOM 6277 C CA . GLY A 1 846 ? 19.909 -18.697 -8.367 1.00 69.75 846 GLY A CA 1
ATOM 6278 C C . GLY A 1 846 ? 21.100 -18.592 -7.403 1.00 69.75 846 GLY A C 1
ATOM 6279 O O . GLY A 1 846 ? 21.799 -17.590 -7.449 1.00 69.75 846 GLY A O 1
ATOM 6280 N N . LYS A 1 847 ? 21.358 -19.604 -6.555 1.00 82.00 847 LYS A N 1
ATOM 6281 C CA . LYS A 1 847 ? 22.385 -19.584 -5.492 1.00 82.00 847 LYS A CA 1
ATOM 6282 C C . LYS A 1 847 ? 22.211 -18.412 -4.513 1.00 82.00 847 LYS A C 1
ATOM 6284 O O . LYS A 1 847 ? 23.204 -17.834 -4.067 1.00 82.00 847 LYS A O 1
ATOM 6289 N N . ALA A 1 848 ? 20.967 -18.049 -4.202 1.00 87.38 848 ALA A N 1
ATOM 6290 C CA . ALA A 1 848 ? 20.694 -17.060 -3.171 1.00 87.38 848 ALA A CA 1
ATOM 6291 C C . ALA A 1 848 ? 21.240 -17.534 -1.815 1.00 87.38 848 ALA A C 1
ATOM 6293 O O . ALA A 1 848 ? 21.076 -18.692 -1.432 1.00 87.38 848 ALA A O 1
ATOM 6294 N N . ARG A 1 849 ? 21.895 -16.637 -1.079 1.00 89.56 849 ARG A N 1
ATOM 6295 C CA . ARG A 1 849 ? 22.455 -16.920 0.245 1.00 89.56 849 ARG A CA 1
ATOM 6296 C C . ARG A 1 849 ? 21.922 -15.916 1.250 1.00 89.56 849 ARG A C 1
ATOM 6298 O O . ARG A 1 849 ? 22.042 -14.715 1.025 1.00 89.56 849 ARG A O 1
ATOM 6305 N N . LEU A 1 850 ? 21.403 -16.400 2.375 1.00 91.00 850 LEU A N 1
ATOM 6306 C CA . LEU A 1 850 ? 21.140 -15.549 3.532 1.00 91.00 850 LEU A CA 1
ATOM 6307 C C . LEU A 1 850 ? 22.472 -15.003 4.052 1.00 91.00 850 LEU A C 1
ATOM 6309 O O . LEU A 1 850 ? 23.351 -15.775 4.434 1.00 91.00 850 LEU A O 1
ATOM 6313 N N . ILE A 1 851 ? 22.629 -13.683 4.038 1.00 92.19 851 ILE A N 1
ATOM 6314 C CA . ILE A 1 851 ? 23.823 -13.016 4.570 1.00 92.19 851 ILE A CA 1
ATOM 6315 C C . ILE A 1 851 ? 23.576 -12.376 5.935 1.00 92.19 851 ILE A C 1
ATOM 6317 O O . ILE A 1 851 ? 24.539 -12.147 6.662 1.00 92.19 851 ILE A O 1
ATOM 6321 N N . PHE A 1 852 ? 22.313 -12.113 6.289 1.00 91.69 852 PHE A N 1
ATOM 6322 C CA . PHE A 1 852 ? 21.918 -11.616 7.606 1.00 91.69 852 PHE A CA 1
ATOM 6323 C C . PHE A 1 852 ? 20.422 -11.820 7.841 1.00 91.69 852 PHE A C 1
ATOM 6325 O O . PHE A 1 852 ? 19.630 -11.673 6.914 1.00 91.69 852 PHE A O 1
ATOM 6332 N N . ALA A 1 853 ? 20.025 -12.099 9.077 1.00 88.62 853 ALA A N 1
ATOM 6333 C CA . ALA A 1 853 ? 18.637 -12.025 9.519 1.00 88.62 853 ALA A CA 1
ATOM 6334 C C . ALA A 1 853 ? 18.594 -11.115 10.744 1.00 88.62 853 ALA A C 1
ATOM 6336 O O . ALA A 1 853 ? 19.399 -11.276 11.662 1.00 88.62 853 ALA A O 1
ATOM 6337 N N . GLY A 1 854 ? 17.700 -10.132 10.733 1.00 86.50 854 GLY A N 1
ATOM 6338 C CA . GLY A 1 854 ? 17.736 -9.080 11.736 1.00 86.50 854 GLY A CA 1
ATOM 6339 C C . GLY A 1 854 ? 16.502 -8.202 11.765 1.00 86.50 854 GLY A C 1
ATOM 6340 O O . GLY A 1 854 ? 15.577 -8.343 10.962 1.00 86.50 854 GLY A O 1
ATOM 6341 N N . LYS A 1 855 ? 16.512 -7.261 12.700 1.00 83.56 855 LYS A N 1
ATOM 6342 C CA . LYS A 1 855 ? 15.485 -6.233 12.856 1.00 83.56 855 LYS A CA 1
ATOM 6343 C C . LYS A 1 855 ? 16.053 -4.882 12.456 1.00 83.56 855 LYS A C 1
ATOM 6345 O O . LYS A 1 855 ? 17.153 -4.529 12.873 1.00 83.56 855 LYS A O 1
ATOM 6350 N N . ILE A 1 856 ? 15.308 -4.110 11.673 1.00 84.38 856 ILE A N 1
ATOM 6351 C CA . ILE A 1 856 ? 15.703 -2.742 11.330 1.00 84.38 856 ILE A CA 1
ATOM 6352 C C . ILE A 1 856 ? 15.638 -1.869 12.589 1.00 84.38 856 ILE A C 1
ATOM 6354 O O . ILE A 1 856 ? 14.570 -1.732 13.186 1.00 84.38 856 ILE A O 1
ATOM 6358 N N . ILE A 1 857 ? 16.760 -1.254 12.962 1.00 80.06 857 ILE A N 1
ATOM 6359 C CA . ILE A 1 857 ? 16.871 -0.378 14.138 1.00 80.06 857 ILE A CA 1
ATOM 6360 C C . ILE A 1 857 ? 17.231 1.072 13.802 1.00 80.06 857 ILE A C 1
ATOM 6362 O O . ILE A 1 857 ? 17.157 1.925 14.677 1.00 80.06 857 ILE A O 1
ATOM 6366 N N . ASP A 1 858 ? 17.614 1.376 12.564 1.00 81.44 858 ASP A N 1
ATOM 6367 C CA . ASP A 1 858 ? 17.733 2.756 12.087 1.00 81.44 858 ASP A CA 1
ATOM 6368 C C . ASP A 1 858 ? 17.555 2.815 10.567 1.00 81.44 858 ASP A C 1
ATOM 6370 O O . ASP A 1 858 ? 17.944 1.888 9.851 1.00 81.44 858 ASP A O 1
ATOM 6374 N N . VAL A 1 859 ? 16.963 3.903 10.070 1.00 82.31 859 VAL A N 1
ATOM 6375 C CA . VAL A 1 859 ? 16.837 4.191 8.635 1.00 82.31 859 VAL A CA 1
ATOM 6376 C C . VAL A 1 859 ? 17.035 5.685 8.413 1.00 82.31 859 VAL A C 1
ATOM 6378 O O . VAL A 1 859 ? 16.198 6.494 8.816 1.00 82.31 859 VAL A O 1
ATOM 6381 N N . GLN A 1 860 ? 18.092 6.050 7.692 1.00 79.75 860 GLN A N 1
ATOM 6382 C CA . GLN A 1 860 ? 18.382 7.439 7.336 1.00 79.75 860 GLN A CA 1
ATOM 6383 C C . GLN A 1 860 ? 18.233 7.654 5.836 1.00 79.75 860 GLN A C 1
ATOM 6385 O O . GLN A 1 860 ? 18.676 6.834 5.031 1.00 79.75 860 GLN A O 1
ATOM 6390 N N . ARG A 1 861 ? 17.609 8.771 5.451 1.00 77.88 861 ARG A N 1
ATOM 6391 C CA . ARG A 1 861 ? 17.336 9.121 4.053 1.00 77.88 861 ARG A CA 1
ATOM 6392 C C . ARG A 1 861 ? 17.586 10.592 3.806 1.00 77.88 861 ARG A C 1
ATOM 6394 O O . ARG A 1 861 ? 17.064 11.432 4.529 1.00 77.88 861 ARG A O 1
ATOM 6401 N N . ASN A 1 862 ? 18.294 10.870 2.723 1.00 69.88 862 ASN A N 1
ATOM 6402 C CA . ASN A 1 862 ? 18.494 12.197 2.172 1.00 69.88 862 ASN A CA 1
ATOM 6403 C C . ASN A 1 862 ? 18.267 12.149 0.658 1.00 69.88 862 ASN A C 1
ATOM 6405 O O . ASN A 1 862 ? 18.431 11.108 0.021 1.00 69.88 862 ASN A O 1
ATOM 6409 N N . ILE A 1 863 ? 17.908 13.286 0.069 1.00 64.56 863 ILE A N 1
ATOM 6410 C CA . ILE A 1 863 ? 17.781 13.414 -1.384 1.00 64.56 863 ILE A CA 1
ATOM 6411 C C . ILE A 1 863 ? 18.921 14.285 -1.886 1.00 64.56 863 ILE A C 1
ATOM 6413 O O . ILE A 1 863 ? 19.090 15.414 -1.425 1.00 64.56 863 ILE A O 1
ATOM 6417 N N . SER A 1 864 ? 19.711 13.756 -2.816 1.00 59.06 864 SER A N 1
ATOM 6418 C CA . SER A 1 864 ? 20.772 14.502 -3.496 1.00 59.06 864 SER A CA 1
ATOM 6419 C C . SER A 1 864 ? 20.934 14.025 -4.936 1.00 59.06 864 SER A C 1
ATOM 6421 O O . SER A 1 864 ? 20.831 12.832 -5.224 1.00 59.06 864 SER A O 1
ATOM 6423 N N . ASP A 1 865 ? 21.151 14.973 -5.851 1.00 59.34 865 ASP A N 1
ATOM 6424 C CA . ASP A 1 865 ? 21.347 14.737 -7.292 1.00 59.34 865 ASP A CA 1
ATOM 6425 C C . ASP A 1 865 ? 20.208 13.946 -7.969 1.00 59.34 865 ASP A C 1
ATOM 6427 O O . ASP A 1 865 ? 20.424 13.199 -8.923 1.00 59.34 865 ASP A O 1
ATOM 6431 N N . GLY A 1 866 ? 18.980 14.074 -7.457 1.00 59.53 866 GLY A N 1
ATOM 6432 C CA . GLY A 1 866 ? 17.817 13.328 -7.943 1.00 59.53 866 GLY A CA 1
ATOM 6433 C C . GLY A 1 866 ? 17.778 11.850 -7.534 1.00 59.53 866 GLY A C 1
ATOM 6434 O O . GLY A 1 866 ? 17.013 11.088 -8.116 1.00 59.53 866 GLY A O 1
ATOM 6435 N N . TYR A 1 867 ? 18.570 11.441 -6.540 1.00 64.44 867 TYR A N 1
ATOM 6436 C CA . TYR A 1 867 ? 18.538 10.098 -5.961 1.00 64.44 867 TYR A CA 1
ATOM 6437 C C . TYR A 1 867 ? 18.134 10.126 -4.490 1.00 64.44 867 TYR A C 1
ATOM 6439 O O . TYR A 1 867 ? 18.442 11.077 -3.766 1.00 64.44 867 TYR A O 1
ATOM 6447 N N . THR A 1 868 ? 17.520 9.036 -4.029 1.00 66.88 868 THR A N 1
ATOM 6448 C CA . THR A 1 868 ? 17.358 8.779 -2.594 1.00 66.88 868 THR A CA 1
ATOM 6449 C C . THR A 1 868 ? 18.601 8.076 -2.090 1.00 66.88 868 THR A C 1
ATOM 6451 O O . THR A 1 868 ? 18.803 6.899 -2.386 1.00 66.88 868 THR A O 1
ATOM 6454 N N . LYS A 1 869 ? 19.437 8.789 -1.338 1.00 79.19 869 LYS A N 1
ATOM 6455 C CA . LYS A 1 869 ? 20.653 8.237 -0.738 1.00 79.19 869 LYS A CA 1
ATOM 6456 C C . LYS A 1 869 ? 20.453 8.071 0.760 1.00 79.19 869 LYS A C 1
ATOM 6458 O O . LYS A 1 869 ? 19.899 8.946 1.426 1.00 79.19 869 LYS A O 1
ATOM 6463 N N . GLY A 1 870 ? 20.903 6.954 1.303 1.00 85.06 870 GLY A N 1
ATOM 6464 C CA . GLY A 1 870 ? 20.679 6.649 2.706 1.00 85.06 870 GLY A CA 1
ATOM 6465 C C . GLY A 1 870 ? 21.358 5.372 3.150 1.00 85.06 870 GLY A C 1
ATOM 6466 O O . GLY A 1 870 ? 22.142 4.779 2.408 1.00 85.06 870 GLY A O 1
ATOM 6467 N N . HIS A 1 871 ? 21.052 4.960 4.372 1.00 88.12 871 HIS A N 1
ATOM 6468 C CA . HIS A 1 871 ? 21.449 3.657 4.880 1.00 88.12 871 HIS A CA 1
ATOM 6469 C C . HIS A 1 871 ? 20.404 3.105 5.844 1.00 88.12 871 HIS A C 1
ATOM 6471 O O . HIS A 1 871 ? 19.603 3.846 6.421 1.00 88.12 871 HIS A O 1
ATOM 6477 N N . VAL A 1 872 ? 20.425 1.786 5.998 1.00 91.31 872 VAL A N 1
ATOM 6478 C CA . VAL A 1 872 ? 19.663 1.057 7.010 1.00 91.31 872 VAL A CA 1
ATOM 6479 C C . VAL A 1 872 ? 20.616 0.286 7.912 1.00 91.31 872 VAL A C 1
ATOM 6481 O O . VAL A 1 872 ? 21.591 -0.296 7.428 1.00 91.31 872 VAL A O 1
ATOM 6484 N N . LEU A 1 873 ? 20.331 0.299 9.214 1.00 90.69 873 LEU A N 1
ATOM 6485 C CA . LEU A 1 873 ? 21.052 -0.457 10.231 1.00 90.69 873 LEU A CA 1
ATOM 6486 C C . LEU A 1 873 ? 20.151 -1.564 10.783 1.00 90.69 873 LEU A C 1
ATOM 6488 O O . LEU A 1 873 ? 19.008 -1.311 11.178 1.00 90.69 873 LEU A O 1
ATOM 6492 N N . LEU A 1 874 ? 20.671 -2.789 10.808 1.00 91.00 874 LEU A N 1
ATOM 6493 C CA . LEU A 1 874 ? 19.968 -3.977 11.270 1.00 91.00 874 LEU A CA 1
ATOM 6494 C C . LEU A 1 874 ? 20.663 -4.563 12.499 1.00 91.00 874 LEU A C 1
ATOM 6496 O O . LEU A 1 874 ? 21.865 -4.822 12.462 1.00 91.00 874 LEU A O 1
ATOM 6500 N N . ALA A 1 875 ? 19.896 -4.823 13.552 1.00 86.50 875 ALA A N 1
ATOM 6501 C CA . ALA A 1 875 ? 20.342 -5.589 14.709 1.00 86.50 875 ALA A CA 1
ATOM 6502 C C . ALA A 1 875 ? 20.138 -7.095 14.477 1.00 86.50 875 ALA A C 1
ATOM 6504 O O . ALA A 1 875 ? 19.156 -7.467 13.821 1.00 86.50 875 ALA A O 1
ATOM 6505 N N . PRO A 1 876 ? 21.026 -7.960 14.997 1.00 85.94 876 PRO A N 1
ATOM 6506 C CA . PRO A 1 876 ? 20.823 -9.405 14.965 1.00 85.94 876 PRO A CA 1
ATOM 6507 C C . PRO A 1 876 ? 19.581 -9.800 15.780 1.00 85.94 876 PRO A C 1
ATOM 6509 O O . PRO A 1 876 ? 19.205 -9.116 16.731 1.00 85.94 876 PRO A O 1
ATOM 6512 N N . LEU A 1 877 ? 18.941 -10.903 15.390 1.00 76.94 877 LEU A N 1
ATOM 6513 C CA . LEU A 1 877 ? 17.837 -11.501 16.148 1.00 76.94 877 LEU A CA 1
ATOM 6514 C C . LEU A 1 877 ? 18.364 -12.195 17.416 1.00 76.94 877 LEU A C 1
ATOM 6516 O O . LEU A 1 877 ? 19.431 -12.819 17.375 1.00 76.94 877 LEU A O 1
ATOM 6520 N N . SER A 1 878 ? 17.612 -12.130 18.517 1.00 65.56 878 SER A N 1
ATOM 6521 C CA . SER A 1 878 ? 17.923 -12.831 19.770 1.00 65.56 878 SER A CA 1
ATOM 6522 C C . SER A 1 878 ? 17.912 -14.362 19.594 1.00 65.56 878 SER A C 1
ATOM 6524 O O . SER A 1 878 ? 17.362 -14.886 18.626 1.00 65.56 878 SER A O 1
ATOM 6526 N N . LEU A 1 879 ? 18.512 -15.108 20.533 1.00 51.84 879 LEU A N 1
ATOM 6527 C CA . LEU A 1 879 ? 18.581 -16.580 20.475 1.00 51.84 879 LEU A CA 1
ATOM 6528 C C . LEU A 1 879 ? 17.193 -17.253 20.427 1.00 51.84 879 LEU A C 1
ATOM 6530 O O . LEU A 1 879 ? 17.045 -18.294 19.794 1.00 51.84 879 LEU A O 1
ATOM 6534 N N . GLU A 1 880 ? 16.176 -16.644 21.039 1.00 45.72 880 GLU A N 1
ATOM 6535 C CA . GLU A 1 880 ? 14.775 -17.102 21.005 1.00 45.72 880 GLU A CA 1
ATOM 6536 C C . GLU A 1 880 ? 14.067 -16.739 19.691 1.00 45.72 880 GLU A C 1
ATOM 6538 O O . GLU A 1 880 ? 13.181 -17.455 19.229 1.00 45.72 880 GLU A O 1
ATOM 6543 N N . GLU A 1 881 ? 14.476 -15.642 19.048 1.00 51.62 881 GLU A N 1
ATOM 6544 C CA . GLU A 1 881 ? 13.953 -15.201 17.749 1.00 51.62 881 GLU A CA 1
ATOM 6545 C C . GLU A 1 881 ? 14.544 -15.986 16.564 1.00 51.62 881 GLU A C 1
ATOM 6547 O O . GLU A 1 881 ? 14.044 -15.886 15.441 1.00 51.62 881 GLU A O 1
ATOM 6552 N N . GLN A 1 882 ? 15.600 -16.771 16.800 1.00 53.94 882 GLN A N 1
ATOM 6553 C CA . GLN A 1 882 ? 16.261 -17.612 15.798 1.00 53.94 882 GLN A CA 1
ATOM 6554 C C . GLN A 1 882 ? 15.575 -18.976 15.584 1.00 53.94 882 GLN A C 1
ATOM 6556 O O . GLN A 1 882 ? 15.946 -19.687 14.643 1.00 53.94 882 GLN A O 1
ATOM 6561 N N . GLU A 1 883 ? 14.562 -19.345 16.387 1.00 41.28 883 GLU A N 1
ATOM 6562 C CA . GLU A 1 883 ? 13.754 -20.561 16.183 1.00 41.28 883 GLU A CA 1
ATOM 6563 C C . GLU A 1 883 ? 12.995 -20.499 14.840 1.00 41.28 883 GLU A C 1
ATOM 6565 O O . GLU A 1 883 ? 11.863 -20.033 14.741 1.00 41.28 883 GLU A O 1
ATOM 6570 N N . GLY A 1 884 ? 13.649 -20.955 13.769 1.00 46.00 884 GLY A N 1
ATOM 6571 C CA . GLY A 1 884 ? 13.120 -20.953 12.400 1.00 46.00 884 GLY A CA 1
ATOM 6572 C C . GLY A 1 884 ? 14.146 -20.598 11.319 1.00 46.00 884 GLY A C 1
ATOM 6573 O O . GLY A 1 884 ? 13.899 -20.867 10.142 1.00 46.00 884 GLY A O 1
ATOM 6574 N N . VAL A 1 885 ? 15.312 -20.056 11.692 1.00 44.06 885 VAL A N 1
ATOM 6575 C CA . VAL A 1 885 ? 16.401 -19.719 10.761 1.00 44.06 885 VAL A CA 1
ATOM 6576 C C . VAL A 1 885 ? 17.597 -20.627 11.045 1.00 44.06 885 VAL A C 1
ATOM 6578 O O . VAL A 1 885 ? 18.411 -20.355 11.922 1.00 44.06 885 VAL A O 1
ATOM 6581 N N . LYS A 1 886 ? 17.727 -21.737 10.308 1.00 42.94 886 LYS A N 1
ATOM 6582 C CA . LYS A 1 886 ? 18.929 -22.582 10.388 1.00 42.94 886 LYS A CA 1
ATOM 6583 C C . LYS A 1 886 ? 20.110 -21.844 9.758 1.00 42.94 886 LYS A C 1
ATOM 6585 O O . LYS A 1 886 ? 20.227 -21.785 8.538 1.00 42.94 886 LYS A O 1
ATOM 6590 N N . THR A 1 887 ? 20.988 -21.276 10.580 1.00 43.88 887 THR A N 1
ATOM 6591 C CA . THR A 1 887 ? 22.289 -20.769 10.124 1.00 43.88 887 THR A CA 1
ATOM 6592 C C . THR A 1 887 ? 23.335 -21.880 10.181 1.00 43.88 887 THR A C 1
ATOM 6594 O O . THR A 1 887 ? 23.401 -22.602 11.175 1.00 43.88 887 THR A O 1
ATOM 6597 N N . ASP A 1 888 ? 24.174 -22.003 9.151 1.00 39.38 888 ASP A N 1
ATOM 6598 C CA . ASP A 1 888 ? 25.313 -22.927 9.157 1.00 39.38 888 ASP A CA 1
ATOM 6599 C C . ASP A 1 888 ? 26.256 -22.655 10.344 1.00 39.38 888 ASP A C 1
ATOM 6601 O O . ASP A 1 888 ? 26.515 -21.508 10.714 1.00 39.38 888 ASP A O 1
ATOM 6605 N N . SER A 1 889 ? 26.830 -23.725 10.901 1.00 34.91 889 SER A N 1
ATOM 6606 C CA . SER A 1 889 ? 27.616 -23.792 12.147 1.00 34.91 889 SER A CA 1
ATOM 6607 C C . SER A 1 889 ? 28.919 -22.966 12.197 1.00 34.91 889 SER A C 1
ATOM 6609 O O . SER A 1 889 ? 29.711 -23.115 13.127 1.00 34.91 889 SER A O 1
ATOM 6611 N N . HIS A 1 890 ? 29.161 -22.083 11.226 1.00 37.81 890 HIS A N 1
ATOM 6612 C CA . HIS A 1 890 ? 30.233 -21.082 11.253 1.00 37.81 890 HIS A CA 1
ATOM 6613 C C . HIS A 1 890 ? 29.772 -19.697 11.768 1.00 37.81 890 HIS A C 1
ATOM 6615 O O . HIS A 1 890 ? 30.612 -18.814 11.937 1.00 37.81 890 HIS A O 1
ATOM 6621 N N . SER A 1 891 ? 28.477 -19.506 12.066 1.00 43.50 891 SER A N 1
ATOM 6622 C CA . SER A 1 891 ? 27.862 -18.217 12.447 1.00 43.50 891 SER A CA 1
ATOM 6623 C C . SER A 1 891 ? 27.991 -17.811 13.926 1.00 43.50 891 SER A C 1
ATOM 6625 O O . SER A 1 891 ? 27.739 -16.655 14.255 1.00 43.50 891 SER A O 1
ATOM 6627 N N . ASN A 1 892 ? 28.444 -18.687 14.832 1.00 37.72 892 ASN A N 1
ATOM 6628 C CA . ASN A 1 892 ? 28.470 -18.388 16.278 1.00 37.72 892 ASN A CA 1
ATOM 6629 C C . ASN A 1 892 ? 29.398 -17.224 16.700 1.00 37.72 892 ASN A C 1
ATOM 6631 O O . ASN A 1 892 ? 29.356 -16.806 17.851 1.00 37.72 892 ASN A O 1
ATOM 6635 N N . ARG A 1 893 ? 30.232 -16.677 15.800 1.00 41.59 893 ARG A N 1
ATOM 6636 C CA . ARG A 1 893 ? 31.032 -15.454 16.045 1.00 41.59 893 ARG A CA 1
ATOM 6637 C C . ARG A 1 893 ? 30.366 -14.156 15.554 1.00 41.59 893 ARG A C 1
ATOM 6639 O O . ARG A 1 893 ? 30.936 -13.087 15.739 1.00 41.59 893 ARG A O 1
ATOM 6646 N N . GLN A 1 894 ? 29.203 -14.241 14.905 1.00 51.00 894 GLN A N 1
ATOM 6647 C CA . GLN A 1 894 ? 28.487 -13.119 14.277 1.00 51.00 894 GLN A CA 1
ATOM 6648 C C . GLN A 1 894 ? 27.285 -12.613 15.089 1.00 51.00 894 GLN A C 1
ATOM 6650 O O . GLN A 1 894 ? 26.717 -11.591 14.717 1.00 51.00 894 GLN A O 1
ATOM 6655 N N . ALA A 1 895 ? 26.916 -13.291 16.182 1.00 55.09 895 ALA A N 1
ATOM 6656 C CA . ALA A 1 895 ? 25.681 -13.039 16.932 1.00 55.09 895 ALA A CA 1
ATOM 6657 C C . ALA A 1 895 ? 25.561 -11.620 17.528 1.00 55.09 895 ALA A C 1
ATOM 6659 O O . ALA A 1 895 ? 24.446 -11.170 17.755 1.00 55.09 895 ALA A O 1
ATOM 6660 N N . ASP A 1 896 ? 26.674 -10.896 17.699 1.00 66.44 896 ASP A N 1
ATOM 6661 C CA . ASP A 1 896 ? 26.683 -9.550 18.298 1.00 66.44 896 ASP A CA 1
ATOM 6662 C C . ASP A 1 896 ? 26.867 -8.408 17.278 1.00 66.44 896 ASP A C 1
ATOM 6664 O O . ASP A 1 896 ? 26.811 -7.229 17.641 1.00 66.44 896 ASP A O 1
ATOM 6668 N N . LYS A 1 897 ? 27.107 -8.717 15.993 1.00 82.56 897 LYS A N 1
ATOM 6669 C CA . LYS A 1 897 ? 27.382 -7.690 14.973 1.00 82.56 897 LYS A CA 1
ATOM 6670 C C . LYS A 1 897 ? 26.111 -7.238 14.264 1.00 82.56 897 LYS A C 1
ATOM 6672 O O . LYS A 1 897 ? 25.265 -8.048 13.895 1.00 82.56 897 LYS A O 1
ATOM 6677 N N . HIS A 1 898 ? 26.012 -5.934 14.039 1.00 91.06 898 HIS A N 1
ATOM 6678 C CA . HIS A 1 898 ? 24.932 -5.321 13.272 1.00 91.06 898 HIS A CA 1
ATOM 6679 C C . HIS A 1 898 ? 25.271 -5.328 11.780 1.00 91.06 898 HIS A C 1
ATOM 6681 O O . HIS A 1 898 ? 26.429 -5.521 11.402 1.00 91.06 898 HIS A O 1
ATOM 6687 N N . MET A 1 899 ? 24.277 -5.102 10.922 1.00 93.31 899 MET A N 1
ATOM 6688 C CA . MET A 1 899 ? 24.483 -4.956 9.481 1.00 93.31 899 MET A CA 1
ATOM 6689 C C . MET A 1 899 ? 24.094 -3.560 8.997 1.00 93.31 899 MET A C 1
ATOM 6691 O O . MET A 1 899 ? 22.965 -3.121 9.198 1.00 93.31 899 MET A O 1
ATOM 6695 N N . LEU A 1 900 ? 25.024 -2.894 8.315 1.00 92.44 900 LEU A N 1
ATOM 6696 C CA . LEU A 1 900 ? 24.826 -1.627 7.620 1.00 92.44 900 LEU A CA 1
ATOM 6697 C C . LEU A 1 900 ? 24.629 -1.887 6.124 1.00 92.44 900 LEU A C 1
ATOM 6699 O O . LEU A 1 900 ? 25.459 -2.553 5.495 1.00 92.44 900 LEU A O 1
ATOM 6703 N N . ILE A 1 901 ? 23.566 -1.321 5.551 1.00 93.06 901 ILE A N 1
ATOM 6704 C CA . ILE A 1 901 ? 23.293 -1.386 4.110 1.00 93.06 901 ILE A CA 1
ATOM 6705 C C . ILE A 1 901 ? 23.028 0.022 3.569 1.00 93.06 901 ILE A C 1
ATOM 6707 O O . ILE A 1 901 ? 21.926 0.554 3.742 1.00 93.06 901 ILE A O 1
ATOM 6711 N N . PRO A 1 902 ? 24.010 0.651 2.905 1.00 90.06 902 PRO A N 1
ATOM 6712 C CA . PRO A 1 902 ? 23.785 1.892 2.177 1.00 90.06 902 PRO A CA 1
ATOM 6713 C C . PRO A 1 902 ? 23.030 1.663 0.869 1.00 90.06 902 PRO A C 1
ATOM 6715 O O . PRO A 1 902 ? 23.166 0.619 0.225 1.00 90.06 902 PRO A O 1
ATOM 6718 N N . PHE A 1 903 ? 22.261 2.664 0.452 1.00 86.62 903 PHE A N 1
ATOM 6719 C CA . PHE A 1 903 ? 21.487 2.630 -0.785 1.00 86.62 903 PHE A CA 1
ATOM 6720 C C . PHE A 1 903 ? 21.501 3.968 -1.531 1.00 86.62 903 PHE A C 1
ATOM 6722 O O . PHE A 1 903 ? 21.585 5.037 -0.920 1.00 86.62 903 PHE A O 1
ATOM 6729 N N . GLN A 1 904 ? 21.374 3.888 -2.856 1.00 81.38 904 GLN A N 1
ATOM 6730 C CA . GLN A 1 904 ? 21.081 4.992 -3.773 1.00 81.38 904 GLN A CA 1
ATOM 6731 C C . GLN A 1 904 ? 19.961 4.523 -4.702 1.00 81.38 904 GLN A C 1
ATOM 6733 O O . GLN A 1 904 ? 20.251 3.987 -5.761 1.00 81.38 904 GLN A O 1
ATOM 6738 N N . ASN A 1 905 ? 18.704 4.686 -4.285 1.00 78.62 905 ASN A N 1
ATOM 6739 C CA . ASN A 1 905 ? 17.539 3.937 -4.787 1.00 78.62 905 ASN A CA 1
ATOM 6740 C C . ASN A 1 905 ? 17.673 2.404 -4.605 1.00 78.62 905 ASN A C 1
ATOM 6742 O O . ASN A 1 905 ? 16.817 1.802 -3.965 1.00 78.62 905 ASN A O 1
ATOM 6746 N N . GLU A 1 906 ? 18.765 1.789 -5.056 1.00 87.62 906 GLU A N 1
ATOM 6747 C CA . GLU A 1 906 ? 19.104 0.373 -4.883 1.00 87.62 906 GLU A CA 1
ATOM 6748 C C . GLU A 1 906 ? 20.178 0.159 -3.795 1.00 87.62 906 GLU A C 1
ATOM 6750 O O . GLU A 1 906 ? 20.965 1.058 -3.477 1.00 87.62 906 GLU A O 1
ATOM 6755 N N . TYR A 1 907 ? 20.230 -1.046 -3.221 1.00 90.88 907 TYR A N 1
ATOM 6756 C CA . TYR A 1 907 ? 21.213 -1.455 -2.212 1.00 90.88 907 TYR A CA 1
ATOM 6757 C C . TYR A 1 907 ? 22.612 -1.624 -2.818 1.00 90.88 907 TYR A C 1
ATOM 6759 O O . TYR A 1 907 ? 22.804 -2.366 -3.788 1.00 90.88 907 TYR A O 1
ATOM 6767 N N . LEU A 1 908 ? 23.598 -0.952 -2.216 1.00 86.81 908 LEU A N 1
ATOM 6768 C CA . LEU A 1 908 ? 24.955 -0.839 -2.760 1.00 86.81 908 LEU A CA 1
ATOM 6769 C C . LEU A 1 908 ? 25.906 -1.898 -2.193 1.00 86.81 908 LEU A C 1
ATOM 6771 O O . LEU A 1 908 ? 26.547 -2.637 -2.939 1.00 86.81 908 LEU A O 1
ATOM 6775 N N . TYR A 1 909 ? 26.001 -1.987 -0.869 1.00 88.19 909 TYR A N 1
ATOM 6776 C CA . TYR A 1 909 ? 26.786 -3.011 -0.187 1.00 88.19 909 TYR A CA 1
ATOM 6777 C C . TYR A 1 909 ? 26.167 -3.354 1.165 1.00 88.19 909 TYR A C 1
ATOM 6779 O O . TYR A 1 909 ? 25.405 -2.571 1.725 1.00 88.19 909 TYR A O 1
ATOM 6787 N N . ALA A 1 910 ? 26.504 -4.530 1.682 1.00 90.88 910 ALA A N 1
ATOM 6788 C CA . ALA A 1 910 ? 26.115 -5.002 3.001 1.00 90.88 910 ALA A CA 1
ATOM 6789 C C . ALA A 1 910 ? 27.380 -5.286 3.810 1.00 90.88 910 ALA A C 1
ATOM 6791 O O . ALA A 1 910 ? 28.212 -6.108 3.404 1.00 90.88 910 ALA A O 1
ATOM 6792 N N . ALA A 1 911 ? 27.533 -4.603 4.940 1.00 89.56 911 ALA A N 1
ATOM 6793 C CA . ALA A 1 911 ? 28.696 -4.736 5.807 1.00 89.56 911 ALA A CA 1
ATOM 6794 C C . ALA A 1 911 ? 28.289 -5.011 7.251 1.00 89.56 911 ALA A C 1
ATOM 6796 O O . ALA A 1 911 ? 27.285 -4.488 7.730 1.00 89.56 911 ALA A O 1
ATOM 6797 N N . LEU A 1 912 ? 29.090 -5.814 7.947 1.00 89.88 912 LEU A N 1
ATOM 6798 C CA . LEU A 1 912 ? 28.996 -5.947 9.394 1.00 89.88 912 LEU A CA 1
ATOM 6799 C C . LEU A 1 912 ? 29.616 -4.727 10.064 1.00 89.88 912 LEU A C 1
ATOM 6801 O O . LEU A 1 912 ? 30.639 -4.217 9.604 1.00 89.88 912 LEU A O 1
ATOM 6805 N N . THR A 1 913 ? 28.995 -4.276 11.144 1.00 85.94 913 THR A N 1
ATOM 6806 C CA . THR A 1 913 ? 29.368 -3.067 11.879 1.00 85.94 913 THR A CA 1
ATOM 6807 C C . THR A 1 913 ? 29.025 -3.213 13.364 1.00 85.94 913 THR A C 1
ATOM 6809 O O . THR A 1 913 ? 28.358 -4.170 13.780 1.00 85.94 913 THR A O 1
ATOM 6812 N N . ASP A 1 914 ? 29.490 -2.256 14.160 1.00 82.56 914 ASP A N 1
ATOM 6813 C CA . ASP A 1 914 ? 29.099 -2.086 15.553 1.00 82.56 914 ASP A CA 1
ATOM 6814 C C . ASP A 1 914 ? 27.628 -1.613 15.688 1.00 82.56 914 ASP A C 1
ATOM 6816 O O . ASP A 1 914 ? 27.001 -1.212 14.702 1.00 82.56 914 ASP A O 1
ATOM 6820 N N . PRO A 1 915 ? 27.039 -1.621 16.900 1.00 78.94 915 PRO A N 1
ATOM 6821 C CA . PRO A 1 915 ? 25.662 -1.162 17.113 1.00 78.94 915 PRO A CA 1
ATOM 6822 C C . PRO A 1 915 ? 25.397 0.311 16.760 1.00 78.94 915 PRO A C 1
ATOM 6824 O O . PRO A 1 915 ? 24.242 0.728 16.724 1.00 78.94 915 PRO A O 1
ATOM 6827 N N . THR A 1 916 ? 26.439 1.121 16.542 1.00 70.69 916 THR A N 1
ATOM 6828 C CA . THR A 1 916 ? 26.318 2.546 16.200 1.00 70.69 916 THR A CA 1
ATOM 6829 C C . THR A 1 916 ? 26.368 2.810 14.696 1.00 70.69 916 THR A C 1
ATOM 6831 O O . THR A 1 916 ? 26.022 3.913 14.272 1.00 70.69 916 THR A O 1
ATOM 6834 N N . GLY A 1 917 ? 26.789 1.827 13.892 1.00 65.94 917 GLY A N 1
ATOM 6835 C CA . GLY A 1 917 ? 26.863 1.923 12.435 1.00 65.94 917 GLY A CA 1
ATOM 6836 C C . GLY A 1 917 ? 27.944 2.873 11.909 1.00 65.94 917 GLY A C 1
ATOM 6837 O O . GLY A 1 917 ? 27.864 3.292 10.753 1.00 65.94 917 GLY A O 1
ATOM 6838 N N . LYS A 1 918 ? 28.921 3.269 12.740 1.00 64.19 918 LYS A N 1
ATOM 6839 C CA . LYS A 1 918 ? 29.895 4.324 12.397 1.00 64.19 918 LYS A CA 1
ATOM 6840 C C . LYS A 1 918 ? 31.091 3.840 11.580 1.00 64.19 918 LYS A C 1
ATOM 6842 O O . LYS A 1 918 ? 31.575 4.603 10.747 1.00 64.19 918 LYS A O 1
ATOM 6847 N N . GLU A 1 919 ? 31.542 2.603 11.776 1.00 60.53 919 GLU A N 1
ATOM 6848 C CA . GLU A 1 919 ? 32.621 1.993 10.988 1.00 60.53 919 GLU A CA 1
ATOM 6849 C C . GLU A 1 919 ? 32.215 0.594 10.502 1.00 60.53 919 GLU A C 1
ATOM 6851 O O . GLU A 1 919 ? 31.646 -0.209 11.242 1.00 60.53 919 GLU A O 1
ATOM 6856 N N . ALA A 1 920 ? 32.455 0.316 9.219 1.00 65.19 920 ALA A N 1
ATOM 6857 C CA . ALA A 1 920 ? 32.191 -0.988 8.621 1.00 65.19 920 ALA A CA 1
ATOM 6858 C C . ALA A 1 920 ? 33.382 -1.920 8.881 1.00 65.19 920 ALA A C 1
ATOM 6860 O O . ALA A 1 920 ? 34.447 -1.738 8.296 1.00 65.19 920 ALA A O 1
ATOM 6861 N N . ASP A 1 921 ? 33.186 -2.938 9.718 1.00 71.69 921 ASP A N 1
ATOM 6862 C CA . ASP A 1 921 ? 34.223 -3.910 10.077 1.00 71.69 921 ASP A CA 1
ATOM 6863 C C . ASP A 1 921 ? 34.574 -4.828 8.902 1.00 71.69 921 ASP A C 1
ATOM 6865 O O . ASP A 1 921 ? 35.733 -5.166 8.667 1.00 71.69 921 ASP A O 1
ATOM 6869 N N . GLN A 1 922 ? 33.546 -5.311 8.198 1.00 81.69 922 GLN A N 1
ATOM 6870 C CA . GLN A 1 922 ? 33.696 -6.321 7.156 1.00 81.69 922 GLN A CA 1
ATOM 6871 C C . GLN A 1 922 ? 32.581 -6.208 6.122 1.00 81.69 922 GLN A C 1
ATOM 6873 O O . GLN A 1 922 ? 31.406 -6.387 6.439 1.00 81.69 922 GLN A O 1
ATOM 6878 N N . ILE A 1 923 ? 32.949 -6.004 4.859 1.00 84.69 923 ILE A N 1
ATOM 6879 C CA . ILE A 1 923 ? 32.005 -6.051 3.739 1.00 84.69 923 ILE A CA 1
ATOM 6880 C C . ILE A 1 923 ? 31.706 -7.514 3.405 1.00 84.69 923 ILE A C 1
ATOM 6882 O O . ILE A 1 923 ? 32.611 -8.299 3.124 1.00 84.69 923 ILE A O 1
ATOM 6886 N N . ILE A 1 924 ? 30.426 -7.879 3.444 1.00 89.00 924 ILE A N 1
ATOM 6887 C CA . ILE A 1 924 ? 29.939 -9.240 3.182 1.00 89.00 924 ILE A CA 1
ATOM 6888 C C . ILE A 1 924 ? 29.516 -9.405 1.724 1.00 89.00 924 ILE A C 1
ATOM 6890 O O . ILE A 1 924 ? 29.700 -10.475 1.142 1.00 89.00 924 ILE A O 1
ATOM 6894 N N . CYS A 1 925 ? 28.931 -8.358 1.143 1.00 87.56 925 CYS A N 1
ATOM 6895 C CA . CYS A 1 925 ? 28.447 -8.341 -0.232 1.00 87.56 925 CYS A CA 1
ATOM 6896 C C . CYS A 1 925 ? 28.496 -6.912 -0.782 1.00 87.56 925 CYS A C 1
ATOM 6898 O O . CYS A 1 925 ? 28.232 -5.966 -0.044 1.00 87.56 925 CYS A O 1
ATOM 6900 N N . THR A 1 926 ? 28.801 -6.751 -2.067 1.00 88.06 926 THR A N 1
ATOM 6901 C CA . THR A 1 926 ? 28.824 -5.454 -2.759 1.00 88.06 926 THR A CA 1
ATOM 6902 C C . THR A 1 926 ? 28.369 -5.623 -4.202 1.00 88.06 926 THR A C 1
ATOM 6904 O O . THR A 1 926 ? 28.521 -6.705 -4.774 1.00 88.06 926 THR A O 1
ATOM 6907 N N . VAL A 1 927 ? 27.853 -4.550 -4.804 1.00 83.62 927 VAL A N 1
ATOM 6908 C CA . VAL A 1 927 ? 27.653 -4.465 -6.257 1.00 83.62 927 VAL A CA 1
ATOM 6909 C C . VAL A 1 927 ? 28.917 -4.928 -7.010 1.00 83.62 927 VAL A C 1
ATOM 6911 O O . VAL A 1 927 ? 30.028 -4.625 -6.566 1.00 83.62 927 VAL A O 1
ATOM 6914 N N . PRO A 1 928 ? 28.783 -5.686 -8.117 1.00 85.44 928 PRO A N 1
ATOM 6915 C CA . PRO A 1 928 ? 27.548 -5.955 -8.862 1.00 85.44 928 PRO A CA 1
ATOM 6916 C C . PRO A 1 928 ? 26.654 -7.067 -8.286 1.00 85.44 928 PRO A C 1
ATOM 6918 O O . PRO A 1 928 ? 25.539 -7.239 -8.781 1.00 85.44 928 PRO A O 1
ATOM 6921 N N . GLU A 1 929 ? 27.089 -7.800 -7.253 1.00 90.62 929 GLU A N 1
ATOM 6922 C CA . GLU A 1 929 ? 26.283 -8.854 -6.612 1.00 90.62 929 GLU A CA 1
ATOM 6923 C C . GLU A 1 929 ? 24.954 -8.285 -6.089 1.00 90.62 929 GLU A C 1
ATOM 6925 O O . GLU A 1 929 ? 24.906 -7.171 -5.556 1.00 90.62 929 GLU A O 1
ATOM 6930 N N . LEU A 1 930 ? 23.860 -9.026 -6.266 1.00 94.06 930 LEU A N 1
ATOM 6931 C CA . LEU A 1 930 ? 22.526 -8.567 -5.887 1.00 94.06 930 LEU A CA 1
ATOM 6932 C C . LEU A 1 930 ? 22.378 -8.639 -4.371 1.00 94.06 930 LEU A C 1
ATOM 6934 O O . LEU A 1 930 ? 22.715 -9.657 -3.772 1.00 94.06 930 LEU A O 1
ATOM 6938 N N . ILE A 1 931 ? 21.837 -7.581 -3.774 1.00 95.06 931 ILE A N 1
ATOM 6939 C CA . ILE A 1 931 ? 21.502 -7.509 -2.351 1.00 95.06 931 ILE A CA 1
ATOM 6940 C C . ILE A 1 931 ? 20.017 -7.201 -2.270 1.00 95.06 931 ILE A C 1
ATOM 6942 O O . ILE A 1 931 ? 19.583 -6.194 -2.826 1.00 95.06 931 ILE A O 1
ATOM 6946 N N . SER A 1 932 ? 19.253 -8.039 -1.575 1.00 95.00 932 SER A N 1
ATOM 6947 C CA . SER A 1 932 ? 17.808 -7.852 -1.428 1.00 95.00 932 SER A CA 1
ATOM 6948 C C . SER A 1 932 ? 17.396 -8.031 0.023 1.00 95.00 932 SER A C 1
ATOM 6950 O O . SER A 1 932 ? 17.830 -8.965 0.698 1.00 95.00 932 SER A O 1
ATOM 6952 N N . VAL A 1 933 ? 16.552 -7.120 0.500 1.00 94.50 933 VAL A N 1
ATOM 6953 C CA . VAL A 1 933 ? 15.983 -7.147 1.848 1.00 94.50 933 VAL A CA 1
ATOM 6954 C C . VAL A 1 933 ? 14.563 -7.684 1.737 1.00 94.50 933 VAL A C 1
ATOM 6956 O O . VAL A 1 933 ? 13.731 -7.088 1.058 1.00 94.50 933 VAL A O 1
ATOM 6959 N N . LEU A 1 934 ? 14.296 -8.824 2.369 1.00 91.62 934 LEU A N 1
ATOM 6960 C CA . LEU A 1 934 ? 13.001 -9.499 2.333 1.00 91.62 934 LEU A CA 1
ATOM 6961 C C . LEU A 1 934 ? 12.263 -9.318 3.657 1.00 91.62 934 LEU A C 1
ATOM 6963 O O . LEU A 1 934 ? 12.865 -9.483 4.722 1.00 91.62 934 LEU A O 1
ATOM 6967 N N . GLY A 1 935 ? 10.965 -9.030 3.589 1.00 85.19 935 GLY A N 1
ATOM 6968 C CA . GLY A 1 935 ? 10.066 -9.032 4.741 1.00 85.19 935 GLY A CA 1
ATOM 6969 C C . GLY A 1 935 ? 9.788 -10.440 5.271 1.00 85.19 935 GLY A C 1
ATOM 6970 O O . GLY A 1 935 ? 10.306 -11.434 4.758 1.00 85.19 935 GLY A O 1
ATOM 6971 N N . GLN A 1 936 ? 8.951 -10.535 6.307 1.00 75.94 936 GLN A N 1
ATOM 6972 C CA . GLN A 1 936 ? 8.543 -11.814 6.913 1.00 75.94 936 GLN A CA 1
ATOM 6973 C C . GLN A 1 936 ? 7.618 -12.656 6.029 1.00 75.94 936 GLN A C 1
ATOM 6975 O O . GLN A 1 936 ? 7.496 -13.862 6.215 1.00 75.94 936 GLN A O 1
ATOM 6980 N N . ASP A 1 937 ? 6.956 -12.021 5.072 1.00 74.00 937 ASP A N 1
ATOM 6981 C CA . ASP A 1 937 ? 6.208 -12.688 4.015 1.00 74.00 937 ASP A CA 1
ATOM 6982 C C . ASP A 1 937 ? 7.128 -13.135 2.868 1.00 74.00 937 ASP A C 1
ATOM 6984 O O . ASP A 1 937 ? 6.694 -13.873 1.992 1.00 74.00 937 ASP A O 1
ATOM 6988 N N . GLY A 1 938 ? 8.397 -12.727 2.840 1.00 83.06 938 GLY A N 1
ATOM 6989 C CA . GLY A 1 938 ? 9.305 -12.981 1.726 1.00 83.06 938 GLY A CA 1
ATOM 6990 C C . GLY A 1 938 ? 9.102 -12.055 0.523 1.00 83.06 938 GLY A C 1
ATOM 6991 O O . GLY A 1 938 ? 9.757 -12.272 -0.495 1.00 83.06 938 GLY A O 1
ATOM 6992 N N . GLU A 1 939 ? 8.231 -11.038 0.615 1.00 85.56 939 GLU A N 1
ATOM 6993 C CA . GLU A 1 939 ? 8.229 -9.944 -0.364 1.00 85.56 939 GLU A CA 1
ATOM 6994 C C . GLU A 1 939 ? 9.502 -9.108 -0.209 1.00 85.56 939 GLU A C 1
ATOM 6996 O O . GLU A 1 939 ? 10.040 -8.937 0.890 1.00 85.56 939 GLU A O 1
ATOM 7001 N N . ALA A 1 940 ? 9.987 -8.568 -1.323 1.00 90.81 940 ALA A N 1
ATOM 7002 C CA . ALA A 1 940 ? 11.112 -7.650 -1.303 1.00 90.81 940 ALA A CA 1
ATOM 7003 C C . ALA A 1 940 ? 10.673 -6.264 -0.823 1.00 90.81 940 ALA A C 1
ATOM 7005 O O . ALA A 1 940 ? 9.640 -5.740 -1.237 1.00 90.81 940 ALA A O 1
ATOM 7006 N N . ILE A 1 941 ? 11.490 -5.653 0.028 1.00 88.56 941 ILE A N 1
ATOM 7007 C CA . ILE A 1 941 ? 11.258 -4.308 0.546 1.00 88.56 941 ILE A CA 1
ATOM 7008 C C . ILE A 1 941 ? 12.092 -3.332 -0.284 1.00 88.56 941 ILE A C 1
ATOM 7010 O O . ILE A 1 941 ? 13.312 -3.467 -0.375 1.00 88.56 941 ILE A O 1
ATOM 7014 N N . GLY A 1 942 ? 11.432 -2.348 -0.896 1.00 86.56 942 GLY A N 1
ATOM 7015 C CA . GLY A 1 942 ? 12.098 -1.248 -1.591 1.00 86.56 942 GLY A CA 1
ATOM 7016 C C . GLY A 1 942 ? 12.826 -0.313 -0.622 1.00 86.56 942 GLY A C 1
ATOM 7017 O O . GLY A 1 942 ? 12.459 -0.199 0.551 1.00 86.56 942 GLY A O 1
ATOM 7018 N N . SER A 1 943 ? 13.832 0.427 -1.090 1.00 84.88 943 SER A N 1
ATOM 7019 C CA . SER A 1 943 ? 14.565 1.377 -0.235 1.00 84.88 943 SER A CA 1
ATOM 7020 C C . SER A 1 943 ? 13.660 2.488 0.324 1.00 84.88 943 SER A C 1
ATOM 7022 O O . SER A 1 943 ? 13.845 2.951 1.458 1.00 84.88 943 SER A O 1
ATOM 7024 N N . GLN A 1 944 ? 12.623 2.874 -0.423 1.00 74.88 944 GLN A N 1
ATOM 7025 C CA . GLN A 1 944 ? 11.574 3.795 0.018 1.00 74.88 944 GLN A CA 1
ATOM 7026 C C . GLN A 1 944 ? 10.659 3.201 1.102 1.00 74.88 944 GLN A C 1
ATOM 7028 O O . GLN A 1 944 ? 10.139 3.947 1.930 1.00 74.88 944 GLN A O 1
ATOM 7033 N N . ASP A 1 945 ? 10.534 1.874 1.155 1.00 78.12 945 ASP A N 1
ATOM 7034 C CA . ASP A 1 945 ? 9.601 1.156 2.030 1.00 78.12 945 ASP A CA 1
ATOM 7035 C C . ASP A 1 945 ? 10.244 0.660 3.334 1.00 78.12 945 ASP A C 1
ATOM 7037 O O . ASP A 1 945 ? 9.540 0.183 4.224 1.00 78.12 945 ASP A O 1
ATOM 7041 N N . LEU A 1 946 ? 11.567 0.814 3.494 1.00 81.38 946 LEU A N 1
ATOM 7042 C CA . LEU A 1 946 ? 12.274 0.471 4.734 1.00 81.38 946 LEU A CA 1
ATOM 7043 C C . LEU A 1 946 ? 11.735 1.262 5.934 1.00 81.38 946 LEU A C 1
ATOM 7045 O O . LEU A 1 946 ? 11.683 2.497 5.932 1.00 81.38 946 LEU A O 1
ATOM 7049 N N . LYS A 1 947 ? 11.365 0.561 7.001 1.00 74.62 947 LYS A N 1
ATOM 7050 C CA . LYS A 1 947 ? 10.827 1.177 8.217 1.00 74.62 947 LYS A CA 1
ATOM 7051 C C . LYS A 1 947 ? 11.481 0.564 9.437 1.00 74.62 947 LYS A C 1
ATOM 7053 O O . LYS A 1 947 ? 11.848 -0.608 9.438 1.00 74.62 947 LYS A O 1
ATOM 7058 N N . TYR A 1 948 ? 11.602 1.379 10.476 1.00 74.50 948 TYR A N 1
ATOM 7059 C CA . TYR A 1 948 ? 12.051 0.921 11.778 1.00 74.50 948 TYR A CA 1
ATOM 7060 C C . TYR A 1 948 ? 11.191 -0.263 12.248 1.00 74.50 948 TYR A C 1
ATOM 7062 O O . TYR A 1 948 ? 9.962 -0.220 12.167 1.00 74.50 948 TYR A O 1
ATOM 7070 N N . GLY A 1 949 ? 11.838 -1.286 12.804 1.00 66.56 949 GLY A N 1
ATOM 7071 C CA . GLY A 1 949 ? 11.197 -2.376 13.535 1.00 66.56 949 GLY A CA 1
ATOM 7072 C C . GLY A 1 949 ? 10.803 -3.558 12.664 1.00 66.56 949 GLY A C 1
ATOM 7073 O O . GLY A 1 949 ? 10.485 -4.614 13.203 1.00 66.56 949 GLY A O 1
ATOM 7074 N N . LEU A 1 950 ? 10.877 -3.418 11.337 1.00 73.44 950 LEU A N 1
ATOM 7075 C CA . LEU A 1 950 ? 10.640 -4.535 10.434 1.00 73.44 950 LEU A CA 1
ATOM 7076 C C . LEU A 1 950 ? 11.692 -5.620 10.668 1.00 73.44 950 LEU A C 1
ATOM 7078 O O . LEU A 1 950 ? 12.897 -5.356 10.656 1.00 73.44 950 LEU A O 1
ATOM 7082 N N . ARG A 1 951 ? 11.218 -6.849 10.856 1.00 79.38 951 ARG A N 1
ATOM 7083 C CA . ARG A 1 951 ? 12.053 -8.045 10.791 1.00 79.38 951 ARG A CA 1
ATOM 7084 C C . ARG A 1 951 ? 12.280 -8.395 9.337 1.00 79.38 951 ARG A C 1
ATOM 7086 O O . ARG A 1 951 ? 11.325 -8.493 8.564 1.00 79.38 951 ARG A O 1
ATOM 7093 N N . VAL A 1 952 ? 13.541 -8.573 8.984 1.00 88.75 952 VAL A N 1
ATOM 7094 C CA . VAL A 1 952 ? 13.950 -8.765 7.603 1.00 88.75 952 VAL A CA 1
ATOM 7095 C C . VAL A 1 952 ? 15.034 -9.822 7.485 1.00 88.75 952 VAL A C 1
ATOM 7097 O O . VAL A 1 952 ? 15.816 -10.074 8.404 1.00 88.75 952 VAL A O 1
ATOM 7100 N N . SER A 1 953 ? 15.087 -10.429 6.310 1.00 91.50 953 SER A N 1
ATOM 7101 C CA . SER A 1 953 ? 16.178 -11.296 5.887 1.00 91.50 953 SER A CA 1
ATOM 7102 C C . SER A 1 953 ? 16.901 -10.644 4.722 1.00 91.50 953 SER A C 1
ATOM 7104 O O . SER A 1 953 ? 16.280 -10.277 3.727 1.00 91.50 953 SER A O 1
ATOM 7106 N N . VAL A 1 954 ? 18.214 -10.501 4.836 1.00 94.69 954 VAL A N 1
ATOM 7107 C CA . VAL A 1 954 ? 19.066 -9.953 3.785 1.00 94.69 954 VAL A CA 1
ATOM 7108 C C . VAL A 1 954 ? 19.670 -11.118 3.021 1.00 94.69 954 VAL A C 1
ATOM 7110 O O . VAL A 1 954 ? 20.417 -11.926 3.583 1.00 94.69 954 VAL A O 1
ATOM 7113 N N . ILE A 1 955 ? 19.349 -11.204 1.736 1.00 94.31 955 ILE A N 1
ATOM 7114 C CA . ILE A 1 955 ? 19.900 -12.215 0.838 1.00 94.31 955 ILE A CA 1
ATOM 7115 C C . ILE A 1 955 ? 20.868 -11.580 -0.157 1.00 94.31 955 ILE A C 1
ATOM 7117 O O . ILE A 1 955 ? 20.682 -10.442 -0.590 1.00 94.31 955 ILE A O 1
ATOM 7121 N N . ALA A 1 956 ? 21.895 -12.341 -0.522 1.00 93.62 956 ALA A N 1
ATOM 7122 C CA . ALA A 1 956 ? 22.803 -12.022 -1.611 1.00 93.62 956 ALA A CA 1
ATOM 7123 C C . ALA A 1 956 ? 22.650 -13.038 -2.746 1.00 93.62 956 ALA A C 1
ATOM 7125 O O . ALA A 1 956 ? 22.523 -14.237 -2.480 1.00 93.62 956 ALA A O 1
ATOM 7126 N N . MET A 1 957 ? 22.704 -12.582 -3.998 1.00 93.38 957 MET A N 1
ATOM 7127 C CA . MET A 1 957 ? 22.684 -13.457 -5.175 1.00 93.38 957 MET A CA 1
ATOM 7128 C C . MET A 1 957 ? 23.814 -13.107 -6.151 1.00 93.38 957 MET A C 1
ATOM 7130 O O . MET A 1 957 ? 24.149 -11.929 -6.296 1.00 93.38 957 MET A O 1
ATOM 7134 N N . PRO A 1 958 ? 24.386 -14.110 -6.843 1.00 91.75 958 PRO A N 1
ATOM 7135 C CA . PRO A 1 958 ? 25.453 -13.890 -7.797 1.00 91.75 958 PRO A CA 1
ATOM 7136 C C . PRO A 1 958 ? 25.015 -13.023 -8.986 1.00 91.75 958 PRO A C 1
ATOM 7138 O O . PRO A 1 958 ? 24.053 -13.355 -9.676 1.00 91.75 958 PRO A O 1
ATOM 7141 N N . ALA A 1 959 ? 25.780 -11.980 -9.292 1.00 91.38 959 ALA A N 1
ATOM 7142 C CA . ALA A 1 959 ? 25.674 -11.227 -10.531 1.00 91.38 959 ALA A CA 1
ATOM 7143 C C . ALA A 1 959 ? 26.052 -12.091 -11.737 1.00 91.38 959 ALA A C 1
ATOM 7145 O O . ALA A 1 959 ? 26.901 -12.993 -11.652 1.00 91.38 959 ALA A O 1
ATOM 7146 N N . HIS A 1 960 ? 25.470 -11.763 -12.890 1.00 93.69 960 HIS A N 1
ATOM 7147 C CA . HIS A 1 960 ? 25.808 -12.418 -14.146 1.00 93.69 960 HIS A CA 1
ATOM 7148 C C . HIS A 1 960 ? 27.311 -12.262 -14.474 1.00 93.69 960 HIS A C 1
ATOM 7150 O O . HIS A 1 960 ? 27.867 -11.182 -14.263 1.00 93.69 960 HIS A O 1
ATOM 7156 N N . PRO A 1 961 ? 27.991 -13.287 -15.033 1.00 93.19 961 PRO A N 1
ATOM 7157 C CA . PRO A 1 961 ? 29.427 -13.228 -15.322 1.00 93.19 961 PRO A CA 1
ATOM 7158 C C . PRO A 1 961 ? 29.883 -12.066 -16.214 1.00 93.19 961 PRO A C 1
ATOM 7160 O O . PRO A 1 961 ? 31.032 -11.649 -16.101 1.00 93.19 961 PRO A O 1
ATOM 7163 N N . LEU A 1 962 ? 29.001 -11.506 -17.053 1.00 90.38 962 LEU A N 1
ATOM 7164 C CA . LEU A 1 962 ? 29.307 -10.308 -17.852 1.00 90.38 962 LEU A CA 1
ATOM 7165 C C . LEU A 1 962 ? 29.713 -9.103 -16.991 1.00 90.38 962 LEU A C 1
ATOM 7167 O O . LEU A 1 962 ? 30.514 -8.290 -17.445 1.00 90.38 962 LEU A O 1
ATOM 7171 N N . TRP A 1 963 ? 29.222 -9.014 -15.752 1.00 88.25 963 TRP A N 1
ATOM 7172 C CA . TRP A 1 963 ? 29.600 -7.966 -14.802 1.00 88.25 963 TRP A CA 1
ATOM 7173 C C . TRP A 1 963 ? 30.948 -8.212 -14.126 1.00 88.25 963 TRP A C 1
ATOM 7175 O O . TRP A 1 963 ? 31.519 -7.299 -13.546 1.00 88.25 963 TRP A O 1
ATOM 7185 N N . LYS A 1 964 ? 31.471 -9.439 -14.213 1.00 85.31 964 LYS A N 1
ATOM 7186 C CA . LYS A 1 964 ? 32.721 -9.863 -13.565 1.00 85.31 964 LYS A CA 1
ATOM 7187 C C . LYS A 1 964 ? 33.927 -9.812 -14.504 1.00 85.31 964 LYS A C 1
ATOM 7189 O O . LYS A 1 964 ? 35.030 -10.174 -14.102 1.00 85.31 964 LYS A O 1
ATOM 7194 N N . THR A 1 965 ? 33.739 -9.392 -15.754 1.00 85.62 965 THR A N 1
ATOM 7195 C CA . THR A 1 965 ? 34.849 -9.130 -16.679 1.00 85.62 965 THR A CA 1
ATOM 7196 C C . THR A 1 965 ? 35.525 -7.800 -16.334 1.00 85.62 965 THR A C 1
ATOM 7198 O O . THR A 1 965 ? 34.925 -6.979 -15.643 1.00 85.62 965 THR A O 1
ATOM 7201 N N . PRO A 1 966 ? 36.748 -7.531 -16.824 1.00 79.38 966 PRO A N 1
ATOM 7202 C CA . PRO A 1 966 ? 37.392 -6.231 -16.632 1.00 79.38 966 PRO A CA 1
ATOM 7203 C C . PRO A 1 966 ? 36.542 -5.046 -17.112 1.00 79.38 966 PRO A C 1
ATOM 7205 O O . PRO A 1 966 ? 36.529 -4.010 -16.458 1.00 79.38 966 PRO A O 1
ATOM 7208 N N . GLN A 1 967 ? 35.808 -5.207 -18.219 1.00 81.94 967 GLN A N 1
ATOM 7209 C CA . GLN A 1 967 ? 34.880 -4.202 -18.741 1.00 81.94 967 GLN A CA 1
ATOM 7210 C C . GLN A 1 967 ? 33.705 -3.980 -17.782 1.00 81.94 967 GLN A C 1
ATOM 7212 O O . GLN A 1 967 ? 33.444 -2.847 -17.398 1.00 81.94 967 GLN A O 1
ATOM 7217 N N . GLY A 1 968 ? 33.044 -5.061 -17.348 1.00 78.62 968 GLY A N 1
ATOM 7218 C CA . GLY A 1 968 ? 31.926 -4.999 -16.402 1.00 78.62 968 GLY A CA 1
ATOM 7219 C C . GLY A 1 968 ? 32.322 -4.417 -15.048 1.00 78.62 968 GLY A C 1
ATOM 7220 O O . GLY A 1 968 ? 31.635 -3.547 -14.524 1.00 78.62 968 GLY A O 1
ATOM 7221 N N . MET A 1 969 ? 33.465 -4.846 -14.512 1.00 73.69 969 MET A N 1
ATOM 7222 C CA . MET A 1 969 ? 34.009 -4.314 -13.265 1.00 73.69 969 MET A CA 1
ATOM 7223 C C . MET A 1 969 ? 34.436 -2.855 -13.410 1.00 73.69 969 MET A C 1
ATOM 7225 O O . MET A 1 969 ? 34.300 -2.117 -12.440 1.00 73.69 969 MET A O 1
ATOM 7229 N N . GLY A 1 970 ? 34.903 -2.444 -14.598 1.00 65.88 970 GLY A N 1
ATOM 7230 C CA . GLY A 1 970 ? 35.331 -1.085 -14.944 1.00 65.88 970 GLY A CA 1
ATOM 7231 C C . GLY A 1 970 ? 34.326 0.003 -14.563 1.00 65.88 970 GLY A C 1
ATOM 7232 O O . GLY A 1 970 ? 34.737 1.047 -14.061 1.00 65.88 970 GLY A O 1
ATOM 7233 N N . GLU A 1 971 ? 33.028 -0.276 -14.697 1.00 65.38 971 GLU A N 1
ATOM 7234 C CA . GLU A 1 971 ? 31.944 0.630 -14.279 1.00 65.38 971 GLU A CA 1
ATOM 7235 C C . GLU A 1 971 ? 31.869 0.820 -12.756 1.00 65.38 971 GLU A C 1
ATOM 7237 O O . GLU A 1 971 ? 31.522 1.891 -12.263 1.00 65.38 971 GLU A O 1
ATOM 7242 N N . PHE A 1 972 ? 32.240 -0.204 -11.984 1.00 60.69 972 PHE A N 1
ATOM 7243 C CA . PHE A 1 972 ? 32.189 -0.188 -10.521 1.00 60.69 972 PHE A CA 1
ATOM 7244 C C . PHE A 1 972 ? 33.531 0.182 -9.875 1.00 60.69 972 PHE A C 1
ATOM 7246 O O . PHE A 1 972 ? 33.573 0.400 -8.666 1.00 60.69 972 PHE A O 1
ATOM 7253 N N . VAL A 1 973 ? 34.617 0.333 -10.649 1.00 42.78 973 VAL A N 1
ATOM 7254 C CA . VAL A 1 973 ? 35.930 0.794 -10.140 1.00 42.78 973 VAL A CA 1
ATOM 7255 C C . VAL A 1 973 ? 35.862 2.238 -9.603 1.00 42.78 973 VAL A C 1
ATOM 7257 O O . VAL A 1 973 ? 36.702 2.635 -8.798 1.00 42.78 973 VAL A O 1
ATOM 7260 N N . GLY A 1 974 ? 34.827 3.008 -9.969 1.00 37.12 974 GLY A N 1
ATOM 7261 C CA . GLY A 1 974 ? 34.501 4.317 -9.384 1.00 37.12 974 GLY A CA 1
ATOM 7262 C C . GLY A 1 974 ? 33.653 4.267 -8.103 1.00 37.12 974 GLY A C 1
ATOM 7263 O O . GLY A 1 974 ? 33.607 5.255 -7.371 1.00 37.12 974 GLY A O 1
ATOM 7264 N N . VAL A 1 975 ? 33.044 3.120 -7.773 1.00 33.28 975 VAL A N 1
ATOM 7265 C CA . VAL A 1 975 ? 32.460 2.842 -6.447 1.00 33.28 975 VAL A CA 1
ATOM 7266 C C . VAL A 1 975 ? 33.598 2.396 -5.525 1.00 33.28 975 VAL A C 1
ATOM 7268 O O . VAL A 1 975 ? 33.588 1.326 -4.920 1.00 33.28 975 VAL A O 1
ATOM 7271 N N . GLN A 1 976 ? 34.631 3.235 -5.423 1.00 29.34 976 GLN A N 1
ATOM 7272 C CA . GLN A 1 976 ? 35.510 3.194 -4.271 1.00 29.34 976 GLN A CA 1
ATOM 7273 C C . GLN A 1 976 ? 34.667 3.634 -3.079 1.00 29.34 976 GLN A C 1
ATOM 7275 O O . GLN A 1 976 ? 34.484 4.818 -2.793 1.00 29.34 976 GLN A O 1
ATOM 7280 N N . ILE A 1 977 ? 34.165 2.627 -2.369 1.00 31.44 977 ILE A N 1
ATOM 7281 C CA . ILE A 1 977 ? 34.051 2.669 -0.919 1.00 31.44 977 ILE A CA 1
ATOM 7282 C C . ILE A 1 977 ? 35.273 3.437 -0.413 1.00 31.44 977 ILE A C 1
ATOM 7284 O O . ILE A 1 977 ? 36.401 3.191 -0.850 1.00 31.44 977 ILE A O 1
ATOM 7288 N N . SER A 1 978 ? 35.053 4.369 0.502 1.00 30.42 978 SER A N 1
ATOM 7289 C CA . SER A 1 978 ? 36.069 5.159 1.195 1.00 30.42 978 SER A CA 1
ATOM 7290 C C . SER A 1 978 ? 37.061 4.325 2.031 1.00 30.42 978 SER A C 1
ATOM 7292 O O . SER A 1 978 ? 37.620 4.815 3.005 1.00 30.42 978 SER A O 1
ATOM 7294 N N . SER A 1 979 ? 37.319 3.076 1.653 1.00 30.34 979 SER A N 1
ATOM 7295 C CA . SER A 1 979 ? 38.358 2.201 2.167 1.00 30.34 979 SER A CA 1
ATOM 7296 C C . SER A 1 979 ? 39.238 1.733 1.000 1.00 30.34 979 SER A C 1
ATOM 7298 O O . SER A 1 979 ? 38.942 0.753 0.322 1.00 30.34 979 SER A O 1
ATOM 7300 N N . GLN A 1 980 ? 40.306 2.499 0.762 1.00 41.22 980 GLN A N 1
ATOM 7301 C CA . GLN A 1 980 ? 41.624 2.047 0.300 1.00 41.22 980 GLN A CA 1
ATOM 7302 C C . GLN A 1 980 ? 41.675 0.755 -0.540 1.00 41.22 980 GLN A C 1
ATOM 7304 O O . GLN A 1 980 ? 41.836 -0.302 0.048 1.00 41.22 980 GLN A O 1
ATOM 7309 N N . VAL A 1 981 ? 41.713 0.841 -1.879 1.00 38.12 981 VAL A N 1
ATOM 7310 C CA . VAL A 1 981 ? 42.708 0.124 -2.715 1.00 38.12 981 VAL A CA 1
ATOM 7311 C C . VAL A 1 981 ? 42.845 0.849 -4.071 1.00 38.12 981 VAL A C 1
ATOM 7313 O O . VAL A 1 981 ? 41.879 0.995 -4.815 1.00 38.12 981 VAL A O 1
ATOM 7316 N N . ALA A 1 982 ? 44.079 1.258 -4.387 1.00 38.25 982 ALA A N 1
ATOM 7317 C CA . ALA A 1 982 ? 44.629 1.611 -5.708 1.00 38.25 982 ALA A CA 1
ATOM 7318 C C . ALA A 1 982 ? 44.404 3.003 -6.344 1.00 38.25 982 ALA A C 1
ATOM 7320 O O . ALA A 1 982 ? 44.874 3.208 -7.461 1.00 38.25 982 ALA A O 1
ATOM 7321 N N . GLN A 1 983 ? 43.857 4.005 -5.648 1.00 45.50 983 GLN A N 1
ATOM 7322 C CA . GLN A 1 983 ? 44.192 5.404 -5.970 1.00 45.50 983 GLN A CA 1
ATOM 7323 C C . GLN A 1 983 ? 44.388 6.219 -4.695 1.00 45.50 983 GLN A C 1
ATOM 7325 O O . GLN A 1 983 ? 43.505 6.361 -3.858 1.00 45.50 983 GLN A O 1
ATOM 7330 N N . THR A 1 984 ? 45.599 6.735 -4.547 1.00 45.19 984 THR A N 1
ATOM 7331 C CA . THR A 1 984 ? 45.973 7.683 -3.502 1.00 45.19 984 THR A CA 1
ATOM 7332 C C . THR A 1 984 ? 45.347 9.047 -3.795 1.00 45.19 984 THR A C 1
ATOM 7334 O O . THR A 1 984 ? 45.439 9.561 -4.912 1.00 45.19 984 THR A O 1
ATOM 7337 N N . SER A 1 985 ? 44.754 9.676 -2.780 1.00 42.94 985 SER A N 1
ATOM 7338 C CA . SER A 1 985 ? 44.193 11.035 -2.850 1.00 42.94 985 SER A CA 1
ATOM 7339 C C . SER A 1 985 ? 45.235 12.117 -3.180 1.00 42.94 985 SER A C 1
ATOM 7341 O O . SER A 1 985 ? 44.876 13.269 -3.425 1.00 42.94 985 SER A O 1
ATOM 7343 N N . TYR A 1 986 ? 46.521 11.756 -3.224 1.00 48.69 986 TYR A N 1
ATOM 7344 C CA . TYR A 1 986 ? 47.634 12.648 -3.537 1.00 48.69 986 TYR A CA 1
ATOM 7345 C C . TYR A 1 986 ? 48.003 12.696 -5.032 1.00 48.69 986 TYR A C 1
ATOM 7347 O O . TYR A 1 986 ? 48.839 13.519 -5.405 1.00 48.69 986 TYR A O 1
ATOM 7355 N N . VAL A 1 987 ? 47.375 11.880 -5.896 1.00 55.09 987 VAL A N 1
ATOM 7356 C CA . VAL A 1 987 ? 47.511 11.971 -7.366 1.00 55.09 987 VAL A CA 1
ATOM 7357 C C . VAL A 1 987 ? 46.286 12.698 -7.934 1.00 55.09 987 VAL A C 1
ATOM 7359 O O . VAL A 1 987 ? 45.283 12.112 -8.341 1.00 55.09 987 VAL A O 1
ATOM 7362 N N . ARG A 1 988 ? 46.366 14.029 -7.957 1.00 52.19 988 ARG A N 1
ATOM 7363 C CA . ARG A 1 988 ? 45.327 14.931 -8.468 1.00 52.19 988 ARG A CA 1
ATOM 7364 C C . ARG A 1 988 ? 45.104 14.770 -9.983 1.00 52.19 988 ARG A C 1
ATOM 7366 O O . ARG A 1 988 ? 45.915 15.221 -10.781 1.00 52.19 988 ARG A O 1
ATOM 7373 N N . GLY A 1 989 ? 43.969 14.195 -10.380 1.00 60.56 989 GLY A N 1
ATOM 7374 C CA . GLY A 1 989 ? 43.601 14.015 -11.796 1.00 60.56 989 GLY A CA 1
ATOM 7375 C C . GLY A 1 989 ? 43.817 12.604 -12.353 1.00 60.56 989 GLY A C 1
ATOM 7376 O O . GLY A 1 989 ? 43.640 12.408 -13.550 1.00 60.56 989 GLY A O 1
ATOM 7377 N N . GLY A 1 990 ? 44.144 11.626 -11.501 1.00 62.41 990 GLY A N 1
ATOM 7378 C CA . GLY A 1 990 ? 44.287 10.223 -11.899 1.00 62.41 990 GLY A CA 1
ATOM 7379 C C . GLY A 1 990 ? 45.650 9.880 -12.508 1.00 62.41 990 GLY A C 1
ATOM 7380 O O . GLY A 1 990 ? 46.586 10.681 -12.489 1.00 62.41 990 GLY A O 1
ATOM 7381 N N . VAL A 1 991 ? 45.774 8.644 -12.997 1.00 63.88 991 VAL A N 1
ATOM 7382 C CA . VAL A 1 991 ? 47.015 8.117 -13.584 1.00 63.88 991 VAL A CA 1
ATOM 7383 C C . VAL A 1 991 ? 47.164 8.614 -15.022 1.00 63.88 991 VAL A C 1
ATOM 7385 O O . VAL A 1 991 ? 46.268 8.394 -15.833 1.00 63.88 991 VAL A O 1
ATOM 7388 N N . ASP A 1 992 ? 48.297 9.242 -15.346 1.00 70.19 992 ASP A N 1
ATOM 7389 C CA . ASP A 1 992 ? 48.650 9.613 -16.717 1.00 70.19 992 ASP A CA 1
ATOM 7390 C C . ASP A 1 992 ? 49.548 8.511 -17.320 1.00 70.19 992 ASP A C 1
ATOM 7392 O O . ASP A 1 992 ? 50.680 8.317 -16.871 1.00 70.19 992 ASP A O 1
ATOM 7396 N N . PRO A 1 993 ? 49.079 7.756 -18.331 1.00 65.31 993 PRO A N 1
ATOM 7397 C CA . PRO A 1 993 ? 49.858 6.676 -18.936 1.00 65.31 993 PRO A CA 1
ATOM 7398 C C . PRO A 1 993 ? 51.094 7.162 -19.713 1.00 65.31 993 PRO A C 1
ATOM 7400 O O . PRO A 1 993 ? 51.932 6.339 -20.079 1.00 65.31 993 PRO A O 1
ATOM 7403 N N . ASN A 1 994 ? 51.231 8.471 -19.959 1.00 75.12 994 ASN A N 1
ATOM 7404 C CA . ASN A 1 994 ? 52.371 9.071 -20.664 1.00 75.12 994 ASN A CA 1
ATOM 7405 C C . ASN A 1 994 ? 53.340 9.809 -19.730 1.00 75.12 994 ASN A C 1
ATOM 7407 O O . ASN A 1 994 ? 54.211 10.558 -20.192 1.00 75.12 994 ASN A O 1
ATOM 7411 N N . ASP A 1 995 ? 53.181 9.634 -18.422 1.00 74.19 995 ASP A N 1
ATOM 7412 C CA . ASP A 1 995 ? 53.926 10.401 -17.442 1.00 74.19 995 ASP A CA 1
ATOM 7413 C C . ASP A 1 995 ? 55.415 10.022 -17.389 1.00 74.19 995 ASP A C 1
ATOM 7415 O O . ASP A 1 995 ? 55.820 8.881 -17.630 1.00 74.19 995 ASP A O 1
ATOM 7419 N N . LYS A 1 996 ? 56.269 10.997 -17.072 1.00 76.31 996 LYS A N 1
ATOM 7420 C CA . LYS A 1 996 ? 57.728 10.789 -17.031 1.00 76.31 996 LYS A CA 1
ATOM 7421 C C . LYS A 1 996 ? 58.158 10.154 -15.702 1.00 76.31 996 LYS A C 1
ATOM 7423 O O . LYS A 1 996 ? 57.398 10.097 -14.745 1.00 76.31 996 LYS A O 1
ATOM 7428 N N . TRP A 1 997 ? 59.423 9.735 -15.594 1.00 57.56 997 TRP A N 1
ATOM 7429 C CA . TRP A 1 997 ? 59.990 9.075 -14.398 1.00 57.56 997 TRP A CA 1
ATOM 7430 C C . TRP A 1 997 ? 59.846 9.882 -13.080 1.00 57.56 997 TRP A C 1
ATOM 7432 O O . TRP A 1 997 ? 59.803 9.295 -12.003 1.00 57.56 997 TRP A O 1
ATOM 7442 N N . LEU A 1 998 ? 59.656 11.206 -13.141 1.00 65.88 998 LEU A N 1
ATOM 7443 C CA . LEU A 1 998 ? 59.323 12.071 -11.987 1.00 65.88 998 LEU A CA 1
ATOM 7444 C C . LEU A 1 998 ? 57.983 12.803 -12.143 1.00 65.88 998 LEU A C 1
ATOM 7446 O O . LEU A 1 998 ? 57.748 13.860 -11.562 1.00 65.88 998 LEU A O 1
ATOM 7450 N N . GLY A 1 999 ? 57.119 12.221 -12.954 1.00 68.25 999 GLY A N 1
ATOM 7451 C CA . GLY A 1 999 ? 55.750 12.616 -13.177 1.00 68.25 999 GLY A CA 1
ATOM 7452 C C . GLY A 1 999 ? 54.882 12.745 -11.931 1.00 68.25 999 GLY A C 1
ATOM 7453 O O . GLY A 1 999 ? 55.240 12.338 -10.819 1.00 68.25 999 GLY A O 1
ATOM 7454 N N . HIS A 1 1000 ? 53.700 13.300 -12.133 1.00 70.81 1000 HIS A N 1
ATOM 7455 C CA . HIS A 1 1000 ? 52.699 13.454 -11.088 1.00 70.81 1000 HIS A CA 1
ATOM 7456 C C . HIS A 1 1000 ? 52.052 12.108 -10.674 1.00 70.81 1000 HIS A C 1
ATOM 7458 O O . HIS A 1 1000 ? 51.733 11.922 -9.503 1.00 70.81 1000 HIS A O 1
ATOM 7464 N N . SER A 1 1001 ? 51.922 11.154 -11.599 1.00 68.56 1001 SER A N 1
ATOM 7465 C CA . SER A 1 1001 ? 51.270 9.846 -11.424 1.00 68.56 1001 SER A CA 1
ATOM 7466 C C . SER A 1 1001 ? 52.223 8.645 -11.300 1.00 68.56 1001 SER A C 1
ATOM 7468 O O . SER A 1 1001 ? 51.782 7.545 -10.972 1.00 68.56 1001 SER A O 1
ATOM 7470 N N . THR A 1 1002 ? 53.533 8.835 -11.495 1.00 73.31 1002 THR A N 1
ATOM 7471 C CA . THR A 1 1002 ? 54.551 7.790 -11.243 1.00 73.31 1002 THR A CA 1
ATOM 7472 C C . THR A 1 1002 ? 54.786 7.589 -9.740 1.00 73.31 1002 THR A C 1
ATOM 7474 O O . THR A 1 1002 ? 54.870 8.584 -9.020 1.00 73.31 1002 THR A O 1
ATOM 7477 N N . PRO A 1 1003 ? 54.977 6.357 -9.229 1.00 69.25 1003 PRO A N 1
ATOM 7478 C CA . PRO A 1 1003 ? 55.338 6.122 -7.827 1.00 69.25 1003 PRO A CA 1
ATOM 7479 C C . PRO A 1 1003 ? 56.631 6.843 -7.401 1.00 69.25 1003 PRO A C 1
ATOM 7481 O O . PRO A 1 1003 ? 56.701 7.379 -6.297 1.00 69.25 1003 PRO A O 1
ATOM 7484 N N . GLY A 1 1004 ? 57.603 6.967 -8.315 1.00 74.06 1004 GLY A N 1
ATOM 7485 C CA . GLY A 1 1004 ? 58.866 7.694 -8.127 1.00 74.06 1004 GLY A CA 1
ATOM 7486 C C . GLY A 1 1004 ? 59.788 7.144 -7.020 1.00 74.06 1004 GLY A C 1
ATOM 7487 O O . GLY A 1 1004 ? 59.366 6.450 -6.105 1.00 74.06 1004 GLY A O 1
ATOM 7488 N N . GLY A 1 1005 ? 61.085 7.461 -7.086 1.00 79.25 1005 GLY A N 1
ATOM 7489 C CA . GLY A 1 1005 ? 62.084 6.968 -6.122 1.00 79.25 1005 GLY A CA 1
ATOM 7490 C C . GLY A 1 1005 ? 62.538 5.523 -6.375 1.00 79.25 1005 GLY A C 1
ATOM 7491 O O . GLY A 1 1005 ? 61.917 4.778 -7.140 1.00 79.25 1005 GLY A O 1
ATOM 7492 N N . SER A 1 1006 ? 63.649 5.119 -5.756 1.00 81.25 1006 SER A N 1
ATOM 7493 C CA . SER A 1 1006 ? 64.299 3.828 -6.044 1.00 81.25 1006 SER A CA 1
ATOM 7494 C C . SER A 1 1006 ? 63.514 2.606 -5.547 1.00 81.25 1006 SER A C 1
ATOM 7496 O O . SER A 1 1006 ? 63.582 1.562 -6.192 1.00 81.25 1006 SER A O 1
ATOM 7498 N N . SER A 1 1007 ? 62.693 2.724 -4.491 1.00 87.94 1007 SER A N 1
ATOM 7499 C CA . SER A 1 1007 ? 61.858 1.610 -3.989 1.00 87.94 1007 SER A CA 1
ATOM 7500 C C . SER A 1 1007 ? 60.480 1.506 -4.663 1.00 87.94 1007 SER A C 1
ATOM 7502 O O . SER A 1 1007 ? 59.585 0.835 -4.146 1.00 87.94 1007 SER A O 1
ATOM 7504 N N . SER A 1 1008 ? 60.293 2.133 -5.833 1.00 86.00 1008 SER A N 1
ATOM 7505 C CA . SER A 1 1008 ? 59.036 2.077 -6.603 1.00 86.00 1008 SER A CA 1
ATOM 7506 C C . SER A 1 1008 ? 58.573 0.645 -6.888 1.00 86.00 1008 SER A C 1
ATOM 7508 O O . SER A 1 1008 ? 57.388 0.349 -6.765 1.00 86.00 1008 SER A O 1
ATOM 7510 N N . GLY A 1 1009 ? 59.497 -0.255 -7.242 1.00 82.75 1009 GLY A N 1
ATOM 7511 C CA . GLY A 1 1009 ? 59.172 -1.656 -7.530 1.00 82.75 1009 GLY A CA 1
ATOM 7512 C C . GLY A 1 1009 ? 58.641 -2.402 -6.304 1.00 82.75 1009 GLY A C 1
ATOM 7513 O O . GLY A 1 1009 ? 57.619 -3.078 -6.394 1.00 82.75 1009 GLY A O 1
ATOM 7514 N N . SER A 1 1010 ? 59.282 -2.216 -5.148 1.00 88.25 1010 SER A N 1
ATOM 7515 C CA . SER A 1 1010 ? 58.859 -2.793 -3.865 1.00 88.25 1010 SER A CA 1
ATOM 7516 C C . SER A 1 1010 ? 57.469 -2.298 -3.451 1.00 88.25 1010 SER A C 1
ATOM 7518 O O . SER A 1 1010 ? 56.599 -3.096 -3.086 1.00 88.25 1010 SER A O 1
ATOM 7520 N N . ALA A 1 1011 ? 57.222 -0.991 -3.594 1.00 85.56 1011 ALA A N 1
ATOM 7521 C CA . ALA A 1 1011 ? 55.930 -0.384 -3.292 1.00 85.56 1011 ALA A CA 1
ATOM 7522 C C . ALA A 1 1011 ? 54.824 -0.892 -4.231 1.00 85.56 1011 ALA A C 1
ATOM 7524 O O . ALA A 1 1011 ? 53.797 -1.378 -3.766 1.00 85.56 1011 ALA A O 1
ATOM 7525 N N . VAL A 1 1012 ? 55.039 -0.870 -5.549 1.00 81.50 1012 VAL A N 1
ATOM 7526 C CA . VAL A 1 1012 ? 54.039 -1.371 -6.509 1.00 81.50 1012 VAL A CA 1
ATOM 7527 C C . VAL A 1 1012 ? 53.793 -2.867 -6.316 1.00 81.50 1012 VAL A C 1
ATOM 7529 O O . VAL A 1 1012 ? 52.642 -3.295 -6.331 1.00 81.50 1012 VAL A O 1
ATOM 7532 N N . GLY A 1 1013 ? 54.840 -3.659 -6.070 1.00 78.44 1013 GLY A N 1
ATOM 7533 C CA . GLY A 1 1013 ? 54.714 -5.094 -5.824 1.00 78.44 1013 GLY A CA 1
ATOM 7534 C C . GLY A 1 1013 ? 53.890 -5.414 -4.577 1.00 78.44 1013 GLY A C 1
ATOM 7535 O O . GLY A 1 1013 ? 53.015 -6.279 -4.613 1.00 78.44 1013 GLY A O 1
ATOM 7536 N N . THR A 1 1014 ? 54.110 -4.668 -3.493 1.00 84.81 1014 THR A N 1
ATOM 7537 C CA . THR A 1 1014 ? 53.336 -4.816 -2.251 1.00 84.81 1014 THR A CA 1
ATOM 7538 C C . THR A 1 1014 ? 51.892 -4.361 -2.448 1.00 84.81 1014 THR A C 1
ATOM 7540 O O . THR A 1 1014 ? 50.966 -5.087 -2.093 1.00 84.81 1014 THR A O 1
ATOM 7543 N N . ALA A 1 1015 ? 51.666 -3.211 -3.090 1.00 77.62 1015 ALA A N 1
ATOM 7544 C CA . ALA A 1 1015 ? 50.323 -2.710 -3.390 1.00 77.62 1015 ALA A CA 1
ATOM 7545 C C . ALA A 1 1015 ? 49.525 -3.705 -4.251 1.00 77.62 1015 ALA A C 1
ATOM 7547 O O . ALA A 1 1015 ? 48.400 -4.067 -3.893 1.00 77.62 1015 ALA A O 1
ATOM 7548 N N . ALA A 1 1016 ? 50.153 -4.247 -5.300 1.00 70.12 1016 ALA A N 1
ATOM 7549 C CA . ALA A 1 1016 ? 49.589 -5.268 -6.183 1.00 70.12 1016 ALA A CA 1
ATOM 7550 C C . ALA A 1 1016 ? 49.376 -6.637 -5.505 1.00 70.12 1016 ALA A C 1
ATOM 7552 O O . ALA A 1 1016 ? 48.747 -7.515 -6.087 1.00 70.12 1016 ALA A O 1
ATOM 7553 N N . GLY A 1 1017 ? 49.860 -6.825 -4.271 1.00 72.06 1017 GLY A N 1
ATOM 7554 C CA . GLY A 1 1017 ? 49.680 -8.061 -3.508 1.00 72.06 1017 GLY A CA 1
ATOM 7555 C C . GLY A 1 1017 ? 50.660 -9.180 -3.862 1.00 72.06 1017 GLY A C 1
ATOM 7556 O O . GLY A 1 1017 ? 50.427 -10.318 -3.469 1.00 72.06 1017 GLY A O 1
ATOM 7557 N N . PHE A 1 1018 ? 51.761 -8.882 -4.561 1.00 70.00 1018 PHE A N 1
ATOM 7558 C CA . PHE A 1 1018 ? 52.834 -9.854 -4.808 1.00 70.00 1018 PHE A CA 1
ATOM 7559 C C . PHE A 1 1018 ? 53.674 -10.154 -3.559 1.00 70.00 1018 PHE A C 1
ATOM 7561 O O . PHE A 1 1018 ? 54.383 -11.156 -3.525 1.00 70.00 1018 PHE A O 1
ATOM 7568 N N . SER A 1 1019 ? 53.595 -9.300 -2.537 1.00 83.25 1019 SER A N 1
ATOM 7569 C CA . SER A 1 1019 ? 54.182 -9.531 -1.219 1.00 83.25 1019 SER A CA 1
ATOM 7570 C C . SER A 1 1019 ? 53.295 -8.922 -0.132 1.00 83.25 1019 SER A C 1
ATOM 7572 O O . SER A 1 1019 ? 52.610 -7.929 -0.384 1.00 83.25 1019 SER A O 1
ATOM 7574 N N . ALA A 1 1020 ? 53.311 -9.508 1.069 1.00 80.00 1020 ALA A N 1
ATOM 7575 C CA . ALA A 1 1020 ? 52.573 -8.993 2.229 1.00 80.00 1020 ALA A CA 1
ATOM 7576 C C . ALA A 1 1020 ? 53.132 -7.638 2.706 1.00 80.00 1020 ALA A C 1
ATOM 7578 O O . ALA A 1 1020 ? 52.380 -6.723 3.030 1.00 80.00 1020 ALA A O 1
ATOM 7579 N N . PHE A 1 1021 ? 54.456 -7.498 2.665 1.00 92.81 1021 PHE A N 1
ATOM 7580 C CA . PHE A 1 1021 ? 55.198 -6.261 2.888 1.00 92.81 1021 PHE A CA 1
ATOM 7581 C C . PHE A 1 1021 ? 56.457 -6.267 2.018 1.00 92.81 1021 PHE A C 1
ATOM 7583 O O . PHE A 1 1021 ? 56.848 -7.298 1.462 1.00 92.81 1021 PHE A O 1
ATOM 7590 N N . SER A 1 1022 ? 57.132 -5.132 1.913 1.00 93.25 1022 SER A N 1
ATOM 7591 C CA . SER A 1 1022 ? 58.473 -5.073 1.333 1.00 93.25 1022 SER A CA 1
ATOM 7592 C C . SER A 1 1022 ? 59.368 -4.133 2.122 1.00 93.25 1022 SER A C 1
ATOM 7594 O O . SER A 1 1022 ? 58.895 -3.329 2.923 1.00 93.25 1022 SER A O 1
ATOM 7596 N N . ILE A 1 1023 ? 60.672 -4.255 1.900 1.00 90.62 1023 ILE A N 1
ATOM 7597 C CA . ILE A 1 1023 ? 61.674 -3.353 2.458 1.00 90.62 1023 ILE A CA 1
ATOM 7598 C C . ILE A 1 1023 ? 62.168 -2.471 1.315 1.00 90.62 1023 ILE A C 1
ATOM 7600 O O . ILE A 1 1023 ? 62.455 -2.955 0.214 1.00 90.62 1023 ILE A O 1
ATOM 7604 N N . GLY A 1 1024 ? 62.227 -1.171 1.571 1.00 88.56 1024 GLY A N 1
ATOM 7605 C CA . GLY A 1 1024 ? 62.848 -0.203 0.680 1.00 88.56 1024 GLY A CA 1
ATOM 7606 C C . GLY A 1 1024 ? 64.099 0.402 1.302 1.00 88.56 1024 GLY A C 1
ATOM 7607 O O . GLY A 1 1024 ? 64.333 0.278 2.507 1.00 88.56 1024 GLY A O 1
ATOM 7608 N N . SER A 1 1025 ? 64.881 1.086 0.471 1.00 87.06 1025 SER A N 1
ATOM 7609 C CA . SER A 1 1025 ? 65.957 1.970 0.913 1.00 87.06 1025 SER A CA 1
ATOM 7610 C C . SER A 1 1025 ? 65.584 3.430 0.659 1.00 87.06 1025 SER A C 1
ATOM 7612 O O . SER A 1 1025 ? 64.945 3.787 -0.336 1.00 87.06 1025 SER A O 1
ATOM 7614 N N . GLU A 1 1026 ? 65.945 4.278 1.611 1.00 82.94 1026 GLU A N 1
ATOM 7615 C CA . GLU A 1 1026 ? 65.545 5.674 1.706 1.00 82.94 1026 GLU A CA 1
ATOM 7616 C C . GLU A 1 1026 ? 66.785 6.562 1.783 1.00 82.94 1026 GLU A C 1
ATOM 7618 O O . GLU A 1 1026 ? 67.341 6.769 2.865 1.00 82.94 1026 GLU A O 1
ATOM 7623 N N . SER A 1 1027 ? 67.191 7.074 0.619 1.00 78.38 1027 SER A N 1
ATOM 7624 C CA . SER A 1 1027 ? 68.245 8.088 0.461 1.00 78.38 1027 SER A CA 1
ATOM 7625 C C . SER A 1 1027 ? 67.647 9.487 0.265 1.00 78.38 1027 SER A C 1
ATOM 7627 O O . SER A 1 1027 ? 68.008 10.423 0.971 1.00 78.38 1027 SER A O 1
ATOM 7629 N N . ASP A 1 1028 ? 66.687 9.620 -0.658 1.00 74.75 1028 ASP A N 1
ATOM 7630 C CA . ASP A 1 1028 ? 65.913 10.843 -0.912 1.00 74.75 1028 ASP A CA 1
ATOM 7631 C C . ASP A 1 1028 ? 64.462 10.491 -1.278 1.00 74.75 1028 ASP A C 1
ATOM 7633 O O . ASP A 1 1028 ? 64.150 10.131 -2.417 1.00 74.75 1028 ASP A O 1
ATOM 7637 N N . ARG A 1 1029 ? 63.592 10.504 -0.263 1.00 78.06 1029 ARG A N 1
ATOM 7638 C CA . ARG A 1 1029 ? 62.156 10.149 -0.293 1.00 78.06 1029 ARG A CA 1
ATOM 7639 C C . ARG A 1 1029 ? 61.809 8.844 -1.027 1.00 78.06 1029 ARG A C 1
ATOM 7641 O O . ARG A 1 1029 ? 60.677 8.658 -1.458 1.00 78.06 1029 ARG A O 1
ATOM 7648 N N . SER A 1 1030 ? 62.756 7.929 -1.163 1.00 82.62 1030 SER A N 1
ATOM 7649 C CA . SER A 1 1030 ? 62.685 6.694 -1.932 1.00 82.62 1030 SER A CA 1
ATOM 7650 C C . SER A 1 1030 ? 61.952 5.543 -1.240 1.00 82.62 1030 SER A C 1
ATOM 7652 O O . SER A 1 1030 ? 61.777 4.506 -1.872 1.00 82.62 1030 SER A O 1
ATOM 7654 N N . ILE A 1 1031 ? 61.462 5.731 -0.012 1.00 85.38 1031 ILE A N 1
ATOM 7655 C CA . ILE A 1 1031 ? 60.442 4.895 0.643 1.00 85.38 1031 ILE A CA 1
ATOM 7656 C C . ILE A 1 1031 ? 59.136 5.683 0.746 1.00 85.38 1031 ILE A C 1
ATOM 7658 O O . ILE A 1 1031 ? 58.094 5.224 0.279 1.00 85.38 1031 ILE A O 1
ATOM 7662 N N . VAL A 1 1032 ? 59.194 6.894 1.306 1.00 82.19 1032 VAL A N 1
ATOM 7663 C CA . VAL A 1 1032 ? 57.993 7.670 1.655 1.00 82.19 1032 VAL A CA 1
ATOM 7664 C C . VAL A 1 1032 ? 57.199 8.094 0.414 1.00 82.19 1032 VAL A C 1
ATOM 7666 O O . VAL A 1 1032 ? 55.974 7.990 0.400 1.00 82.19 1032 VAL A O 1
ATOM 7669 N N . GLN A 1 1033 ? 57.868 8.541 -0.653 1.00 81.00 1033 GLN A N 1
ATOM 7670 C CA . GLN A 1 1033 ? 57.190 8.963 -1.881 1.00 81.00 1033 GLN A CA 1
ATOM 7671 C C . GLN A 1 1033 ? 56.515 7.793 -2.616 1.00 81.00 1033 GLN A C 1
ATOM 7673 O O . GLN A 1 1033 ? 55.312 7.905 -2.874 1.00 81.00 1033 GLN A O 1
ATOM 7678 N N . PRO A 1 1034 ? 57.201 6.671 -2.918 1.00 83.31 1034 PRO A N 1
ATOM 7679 C CA . PRO A 1 1034 ? 56.537 5.538 -3.550 1.00 83.31 1034 PRO A CA 1
ATOM 7680 C C . PRO A 1 1034 ? 55.443 4.919 -2.674 1.00 83.31 1034 PRO A C 1
ATOM 7682 O O . PRO A 1 1034 ? 54.428 4.502 -3.225 1.00 83.31 1034 PRO A O 1
ATOM 7685 N N . ALA A 1 1035 ? 55.563 4.931 -1.341 1.00 83.81 1035 ALA A N 1
ATOM 7686 C CA . ALA A 1 1035 ? 54.488 4.488 -0.447 1.00 83.81 1035 ALA A CA 1
ATOM 7687 C C . ALA A 1 1035 ? 53.219 5.337 -0.598 1.00 83.81 1035 ALA A C 1
ATOM 7689 O O . ALA A 1 1035 ? 52.145 4.816 -0.902 1.00 83.81 1035 ALA A O 1
ATOM 7690 N N . ILE A 1 1036 ? 53.361 6.661 -0.467 1.00 77.00 1036 ILE A N 1
ATOM 7691 C CA . ILE A 1 1036 ? 52.250 7.616 -0.590 1.00 77.00 1036 ILE A CA 1
ATOM 7692 C C . ILE A 1 1036 ? 51.589 7.498 -1.966 1.00 77.00 1036 ILE A C 1
ATOM 7694 O O . ILE A 1 1036 ? 50.363 7.581 -2.081 1.00 77.00 1036 ILE A O 1
ATOM 7698 N N . ARG A 1 1037 ? 52.392 7.298 -3.017 1.00 75.69 1037 ARG A N 1
ATOM 7699 C CA . ARG A 1 1037 ? 51.905 7.210 -4.396 1.00 75.69 1037 ARG A CA 1
ATOM 7700 C C . ARG A 1 1037 ? 51.326 5.841 -4.770 1.00 75.69 1037 ARG A C 1
ATOM 7702 O O . ARG A 1 1037 ? 50.492 5.774 -5.663 1.00 75.69 1037 ARG A O 1
ATOM 7709 N N . ALA A 1 1038 ? 51.707 4.775 -4.069 1.00 78.12 1038 ALA A N 1
ATOM 7710 C CA . ALA A 1 1038 ? 51.157 3.428 -4.244 1.00 78.12 1038 ALA A CA 1
ATOM 7711 C C . ALA A 1 1038 ? 50.023 3.094 -3.253 1.00 78.12 1038 ALA A C 1
ATOM 7713 O O . ALA A 1 1038 ? 49.566 1.954 -3.221 1.00 78.12 1038 ALA A O 1
ATOM 7714 N N . ALA A 1 1039 ? 49.563 4.074 -2.463 1.00 77.88 1039 ALA A N 1
ATOM 7715 C CA . ALA A 1 1039 ? 48.568 3.894 -1.401 1.00 77.88 1039 ALA A CA 1
ATOM 7716 C C . ALA A 1 1039 ? 48.983 2.842 -0.349 1.00 77.88 1039 ALA A C 1
ATOM 7718 O O . ALA A 1 1039 ? 48.185 1.997 0.054 1.00 77.88 1039 ALA A O 1
ATOM 7719 N N . LEU A 1 1040 ? 50.242 2.904 0.089 1.00 82.50 1040 LEU A N 1
ATOM 7720 C CA . LEU A 1 1040 ? 50.810 2.076 1.151 1.00 82.50 1040 LEU A CA 1
ATOM 7721 C C . LEU A 1 1040 ? 51.215 2.917 2.361 1.00 82.50 1040 LEU A C 1
ATOM 7723 O O . LEU A 1 1040 ? 51.525 4.105 2.250 1.00 82.50 1040 LEU A O 1
ATOM 7727 N N . TYR A 1 1041 ? 51.290 2.257 3.510 1.00 87.50 1041 TYR A N 1
ATOM 7728 C CA . TYR A 1 1041 ? 51.961 2.770 4.693 1.00 87.50 1041 TYR A CA 1
ATOM 7729 C C . TYR A 1 1041 ? 53.463 2.513 4.581 1.00 87.50 1041 TYR A C 1
ATOM 7731 O O . TYR A 1 1041 ? 53.906 1.537 3.971 1.00 87.50 1041 TYR A O 1
ATOM 7739 N N . SER A 1 1042 ? 54.257 3.413 5.153 1.00 89.31 1042 SER A N 1
ATOM 7740 C CA . SER A 1 1042 ? 55.697 3.219 5.272 1.00 89.31 1042 SER A CA 1
ATOM 7741 C C . SER A 1 1042 ? 56.255 3.924 6.490 1.00 89.31 1042 SER A C 1
ATOM 7743 O O . SER A 1 1042 ? 55.640 4.852 7.019 1.00 89.31 1042 SER A O 1
ATOM 7745 N N . MET A 1 1043 ? 57.440 3.498 6.915 1.00 84.88 1043 MET A N 1
ATOM 7746 C CA . MET A 1 1043 ? 58.163 4.139 8.003 1.00 84.88 1043 MET A CA 1
ATOM 7747 C C . MET A 1 1043 ? 59.643 4.243 7.638 1.00 84.88 1043 MET A C 1
ATOM 7749 O O . MET A 1 1043 ? 60.266 3.252 7.270 1.00 84.88 1043 MET A O 1
ATOM 7753 N N . LYS A 1 1044 ? 60.208 5.451 7.725 1.00 85.38 1044 LYS A N 1
ATOM 7754 C CA . LYS A 1 1044 ? 61.649 5.673 7.559 1.00 85.38 1044 LYS A CA 1
ATOM 7755 C C . LYS A 1 1044 ? 62.342 5.382 8.890 1.00 85.38 1044 LYS A C 1
ATOM 7757 O O . LYS A 1 1044 ? 62.041 6.051 9.877 1.00 85.38 1044 LYS A O 1
ATOM 7762 N N . GLY A 1 1045 ? 63.266 4.422 8.909 1.00 78.56 1045 GLY A N 1
ATOM 7763 C CA . GLY A 1 1045 ? 64.115 4.185 10.074 1.00 78.56 1045 GLY A CA 1
ATOM 7764 C C . GLY A 1 1045 ? 65.025 5.384 10.358 1.00 78.56 1045 GLY A C 1
ATOM 7765 O O . GLY A 1 1045 ? 65.494 6.060 9.438 1.00 78.56 1045 GLY A O 1
ATOM 7766 N N . SER A 1 1046 ? 65.287 5.657 11.636 1.00 82.25 1046 SER A N 1
ATOM 7767 C CA . SER A 1 1046 ? 66.292 6.648 12.032 1.00 82.25 1046 SER A CA 1
ATOM 7768 C C . SER A 1 1046 ? 67.656 6.269 11.446 1.00 82.25 1046 SER A C 1
ATOM 7770 O O . SER A 1 1046 ? 68.047 5.103 11.475 1.00 82.25 1046 SER A O 1
ATOM 7772 N N . VAL A 1 1047 ? 68.388 7.241 10.897 1.00 80.81 1047 VAL A N 1
ATOM 7773 C CA . VAL A 1 1047 ? 69.702 6.989 10.280 1.00 80.81 1047 VAL A CA 1
ATOM 7774 C C . VAL A 1 1047 ? 70.643 6.378 11.322 1.00 80.81 1047 VAL A C 1
ATOM 7776 O O . VAL A 1 1047 ? 70.795 6.923 12.413 1.00 80.81 1047 VAL A O 1
ATOM 7779 N N . GLY A 1 1048 ? 71.244 5.235 10.985 1.00 76.00 1048 GLY A N 1
ATOM 7780 C CA . GLY A 1 1048 ? 72.114 4.465 11.879 1.00 76.00 1048 GLY A CA 1
ATOM 7781 C C . GLY A 1 1048 ? 71.397 3.538 12.871 1.00 76.00 1048 GLY A C 1
ATOM 7782 O O . GLY A 1 1048 ? 72.080 2.863 13.632 1.00 76.00 1048 GLY A O 1
ATOM 7783 N N . ALA A 1 1049 ? 70.058 3.484 12.879 1.00 80.50 1049 ALA A N 1
ATOM 7784 C CA . ALA A 1 1049 ? 69.301 2.578 13.754 1.00 80.50 1049 ALA A CA 1
ATOM 7785 C C . ALA A 1 1049 ? 69.153 1.155 13.191 1.00 80.50 1049 ALA A C 1
ATOM 7787 O O . ALA A 1 1049 ? 68.940 0.218 13.950 1.00 80.50 1049 ALA A O 1
ATOM 7788 N N . ILE A 1 1050 ? 69.262 0.997 11.872 1.00 83.31 1050 ILE A N 1
ATOM 7789 C CA . ILE A 1 1050 ? 69.233 -0.297 11.185 1.00 83.31 1050 ILE A CA 1
ATOM 7790 C C . ILE A 1 1050 ? 70.635 -0.545 10.637 1.00 83.31 1050 ILE A C 1
ATOM 7792 O O . ILE A 1 1050 ? 71.233 0.366 10.059 1.00 83.31 1050 ILE A O 1
ATOM 7796 N N . ASP A 1 1051 ? 71.150 -1.759 10.822 1.00 78.38 1051 ASP A N 1
ATOM 7797 C CA . ASP A 1 1051 ? 72.411 -2.166 10.214 1.00 78.38 1051 ASP A CA 1
ATOM 7798 C C . ASP A 1 1051 ? 72.248 -2.256 8.692 1.00 78.38 1051 ASP A C 1
ATOM 7800 O O . ASP A 1 1051 ? 71.395 -2.977 8.171 1.00 78.38 1051 ASP A O 1
ATOM 7804 N N . MET A 1 1052 ? 73.055 -1.472 7.985 1.00 77.88 1052 MET A N 1
ATOM 7805 C CA . MET A 1 1052 ? 73.023 -1.352 6.531 1.00 77.88 1052 MET A CA 1
ATOM 7806 C C . MET A 1 1052 ? 74.172 -2.136 5.872 1.00 77.88 1052 MET A C 1
ATOM 7808 O O . MET A 1 1052 ? 74.407 -1.967 4.669 1.00 77.88 1052 MET A O 1
ATOM 7812 N N . GLU A 1 1053 ? 74.898 -2.978 6.622 1.00 74.25 1053 GLU A N 1
ATOM 7813 C CA . GLU A 1 1053 ? 75.946 -3.851 6.086 1.00 74.25 1053 GLU A CA 1
ATOM 7814 C C . GLU A 1 1053 ? 75.396 -4.736 4.947 1.00 74.25 1053 GLU A C 1
ATOM 7816 O O . GLU A 1 1053 ? 74.364 -5.393 5.061 1.00 74.25 1053 GLU A O 1
ATOM 7821 N N . GLY A 1 1054 ? 76.064 -4.706 3.788 1.00 71.06 1054 GLY A N 1
ATOM 7822 C CA . GLY A 1 1054 ? 75.628 -5.422 2.582 1.00 71.06 1054 GLY A CA 1
ATOM 7823 C C . GLY A 1 1054 ? 74.635 -4.670 1.683 1.00 71.06 1054 GLY A C 1
ATOM 7824 O O . GLY A 1 1054 ? 74.285 -5.182 0.618 1.00 71.06 1054 GLY A O 1
ATOM 7825 N N . THR A 1 1055 ? 74.213 -3.452 2.042 1.00 71.50 1055 THR A N 1
ATOM 7826 C CA . THR A 1 1055 ? 73.375 -2.599 1.176 1.00 71.50 1055 THR A CA 1
ATOM 7827 C C . THR A 1 1055 ? 74.212 -1.671 0.281 1.00 71.50 1055 THR A C 1
ATOM 7829 O O . THR A 1 1055 ? 75.332 -1.284 0.614 1.00 71.50 1055 THR A O 1
ATOM 7832 N N . MET A 1 1056 ? 73.678 -1.297 -0.889 1.00 66.69 1056 MET A N 1
ATOM 7833 C CA . MET A 1 1056 ? 74.314 -0.321 -1.784 1.00 66.69 1056 MET A CA 1
ATOM 7834 C C . MET A 1 1056 ? 73.988 1.104 -1.304 1.00 66.69 1056 MET A C 1
ATOM 7836 O O . MET A 1 1056 ? 72.856 1.555 -1.462 1.00 66.69 1056 MET A O 1
ATOM 7840 N N . SER A 1 1057 ? 74.965 1.797 -0.708 1.00 61.41 1057 SER A N 1
ATOM 7841 C CA . SER A 1 1057 ? 74.795 3.141 -0.127 1.00 61.41 1057 SER A CA 1
ATOM 7842 C C . SER A 1 1057 ? 75.145 4.263 -1.116 1.00 61.41 1057 SER A C 1
ATOM 7844 O O . SER A 1 1057 ? 76.148 4.186 -1.829 1.00 61.41 1057 SER A O 1
ATOM 7846 N N . GLY A 1 1058 ? 74.323 5.319 -1.138 1.00 59.56 1058 GLY A N 1
ATOM 7847 C CA . GLY A 1 1058 ? 74.583 6.585 -1.838 1.00 59.56 1058 GLY A CA 1
ATOM 7848 C C . GLY A 1 1058 ? 75.313 7.620 -0.969 1.00 59.56 1058 GLY A C 1
ATOM 7849 O O . GLY A 1 1058 ? 75.897 8.568 -1.497 1.00 59.56 1058 GLY A O 1
ATOM 7850 N N . GLY A 1 1059 ? 75.325 7.421 0.354 1.00 60.34 1059 GLY A N 1
ATOM 7851 C CA . GLY A 1 1059 ? 76.106 8.185 1.325 1.00 60.34 1059 GLY A CA 1
ATOM 7852 C C . GLY A 1 1059 ? 75.773 7.781 2.768 1.00 60.34 1059 GLY A C 1
ATOM 7853 O O . GLY A 1 1059 ? 74.632 7.903 3.204 1.00 60.34 1059 GLY A O 1
ATOM 7854 N N . MET A 1 1060 ? 76.784 7.378 3.550 1.00 57.88 1060 MET A N 1
ATOM 7855 C CA . MET A 1 1060 ? 76.621 6.832 4.916 1.00 57.88 1060 MET A CA 1
ATOM 7856 C C . MET A 1 1060 ? 75.928 7.770 5.932 1.00 57.88 1060 MET A C 1
ATOM 7858 O O . MET A 1 1060 ? 75.591 7.337 7.027 1.00 57.88 1060 MET A O 1
ATOM 7862 N N . GLY A 1 1061 ? 75.724 9.051 5.605 1.00 62.69 1061 GLY A N 1
ATOM 7863 C CA . GLY A 1 1061 ? 75.177 10.055 6.524 1.00 62.69 1061 GLY A CA 1
ATOM 7864 C C . GLY A 1 1061 ? 73.656 10.255 6.493 1.00 62.69 1061 GLY A C 1
ATOM 7865 O O . GLY A 1 1061 ? 73.155 11.016 7.317 1.00 62.69 1061 GLY A O 1
ATOM 7866 N N . PHE A 1 1062 ? 72.917 9.648 5.554 1.00 73.44 1062 PHE A N 1
ATOM 7867 C CA . PHE A 1 1062 ? 71.458 9.854 5.439 1.00 73.44 1062 PHE A CA 1
ATOM 7868 C C . PHE A 1 1062 ? 70.654 8.660 4.895 1.00 73.44 1062 PHE A C 1
ATOM 7870 O O . PHE A 1 1062 ? 69.418 8.723 4.893 1.00 73.44 1062 PHE A O 1
ATOM 7877 N N . ASP A 1 1063 ? 71.326 7.582 4.482 1.00 81.81 1063 ASP A N 1
ATOM 7878 C CA . ASP A 1 1063 ? 70.675 6.349 4.042 1.00 81.81 1063 ASP A CA 1
ATOM 7879 C C . ASP A 1 1063 ? 70.022 5.607 5.218 1.00 81.81 1063 ASP A C 1
ATOM 7881 O O . ASP A 1 1063 ? 70.542 5.554 6.334 1.00 81.81 1063 ASP A O 1
ATOM 7885 N N . SER A 1 1064 ? 68.857 5.021 4.958 1.00 85.75 1064 SER A N 1
ATOM 7886 C CA . SER A 1 1064 ? 68.110 4.200 5.918 1.00 85.75 1064 SER A CA 1
ATOM 7887 C C . SER A 1 1064 ? 67.285 3.151 5.179 1.00 85.75 1064 SER A C 1
ATOM 7889 O O . SER A 1 1064 ? 66.983 3.324 3.998 1.00 85.75 1064 SER A O 1
ATOM 7891 N N . ALA A 1 1065 ? 66.909 2.072 5.858 1.00 87.62 1065 ALA A N 1
ATOM 7892 C CA . ALA A 1 1065 ? 65.924 1.117 5.363 1.00 87.62 1065 ALA A CA 1
ATOM 7893 C C . ALA A 1 1065 ? 64.586 1.298 6.090 1.00 87.62 1065 ALA A C 1
ATOM 7895 O O . ALA A 1 1065 ? 64.502 1.948 7.137 1.00 87.62 1065 ALA A O 1
ATOM 7896 N N . GLY A 1 1066 ? 63.524 0.737 5.525 1.00 89.88 1066 GLY A N 1
ATOM 7897 C CA . GLY A 1 1066 ? 62.210 0.803 6.145 1.00 89.88 1066 GLY A CA 1
ATOM 7898 C C . GLY A 1 1066 ? 61.155 -0.032 5.426 1.00 89.88 1066 GLY A C 1
ATOM 7899 O O . GLY A 1 1066 ? 61.327 -0.366 4.248 1.00 89.88 1066 GLY A O 1
ATOM 7900 N N . PRO A 1 1067 ? 60.066 -0.387 6.121 1.00 93.25 1067 PRO A N 1
ATOM 7901 C CA . PRO A 1 1067 ? 59.005 -1.198 5.560 1.00 93.25 1067 PRO A CA 1
ATOM 7902 C C . PRO A 1 1067 ? 58.016 -0.384 4.726 1.00 93.25 1067 PRO A C 1
ATOM 7904 O O . PRO A 1 1067 ? 57.764 0.796 4.980 1.00 93.25 1067 PRO A O 1
ATOM 7907 N N . LEU A 1 1068 ? 57.409 -1.080 3.772 1.00 92.44 1068 LEU A N 1
ATOM 7908 C CA . LEU A 1 1068 ? 56.273 -0.685 2.946 1.00 92.44 1068 LEU A CA 1
ATOM 7909 C C . LEU A 1 1068 ? 55.190 -1.756 3.128 1.00 92.44 1068 LEU A C 1
ATOM 7911 O O . LEU A 1 1068 ? 55.444 -2.921 2.811 1.00 92.44 1068 LEU A O 1
ATOM 7915 N N . ALA A 1 1069 ? 54.006 -1.397 3.629 1.00 91.75 1069 ALA A N 1
ATOM 7916 C CA . ALA A 1 1069 ? 52.936 -2.363 3.899 1.00 91.75 1069 ALA A CA 1
ATOM 7917 C C . ALA A 1 1069 ? 51.527 -1.773 3.719 1.00 91.75 1069 ALA A C 1
ATOM 7919 O O . ALA A 1 1069 ? 51.348 -0.563 3.584 1.00 91.75 1069 ALA A O 1
ATOM 7920 N N . LYS A 1 1070 ? 50.510 -2.644 3.695 1.00 84.06 1070 LYS A N 1
ATOM 7921 C CA . LYS A 1 1070 ? 49.095 -2.250 3.535 1.00 84.06 1070 LYS A CA 1
ATOM 7922 C C . LYS A 1 1070 ? 48.429 -1.816 4.842 1.00 84.06 1070 LYS A C 1
ATOM 7924 O O . LYS A 1 1070 ? 47.352 -1.234 4.792 1.00 84.06 1070 LYS A O 1
ATOM 7929 N N . SER A 1 1071 ? 49.068 -2.051 5.988 1.00 86.12 1071 SER A N 1
ATOM 7930 C CA . SER A 1 1071 ? 48.592 -1.615 7.300 1.00 86.12 1071 SER A CA 1
ATOM 7931 C C . SER A 1 1071 ? 49.722 -0.991 8.124 1.00 86.12 1071 SER A C 1
ATOM 7933 O O . SER A 1 1071 ? 50.902 -1.282 7.920 1.00 86.12 1071 SER A O 1
ATOM 7935 N N . VAL A 1 1072 ? 49.358 -0.125 9.074 1.00 83.06 1072 VAL A N 1
ATOM 7936 C CA . VAL A 1 1072 ? 50.313 0.467 10.027 1.00 83.06 1072 VAL A CA 1
ATOM 7937 C C . VAL A 1 1072 ? 50.923 -0.608 10.931 1.00 83.06 1072 VAL A C 1
ATOM 7939 O O . VAL A 1 1072 ? 52.105 -0.517 11.252 1.00 83.06 1072 VAL A O 1
ATOM 7942 N N . GLN A 1 1073 ? 50.142 -1.633 11.294 1.00 82.44 1073 GLN A N 1
ATOM 7943 C CA . GLN A 1 1073 ? 50.594 -2.738 12.139 1.00 82.44 1073 GLN A CA 1
ATOM 7944 C C . GLN A 1 1073 ? 51.711 -3.536 11.457 1.00 82.44 1073 GLN A C 1
ATOM 7946 O O . GLN A 1 1073 ? 52.774 -3.701 12.042 1.00 82.44 1073 GLN A O 1
ATOM 7951 N N . ASP A 1 1074 ? 51.532 -3.916 10.189 1.00 88.31 1074 ASP A N 1
ATOM 7952 C CA . ASP A 1 1074 ? 52.564 -4.642 9.436 1.00 88.31 1074 ASP A CA 1
ATOM 7953 C C . ASP A 1 1074 ? 53.843 -3.802 9.269 1.00 88.31 1074 ASP A C 1
ATOM 7955 O O . ASP A 1 1074 ? 54.956 -4.320 9.351 1.00 88.31 1074 ASP A O 1
ATOM 7959 N N . CYS A 1 1075 ? 53.714 -2.483 9.067 1.00 88.38 1075 CYS A N 1
ATOM 7960 C CA . CYS A 1 1075 ? 54.871 -1.585 9.062 1.00 88.38 1075 CYS A CA 1
ATOM 7961 C C . CYS A 1 1075 ? 55.592 -1.561 10.417 1.00 88.38 1075 CYS A C 1
ATOM 7963 O O . CYS A 1 1075 ? 56.820 -1.544 10.439 1.00 88.38 1075 CYS A O 1
ATOM 7965 N N . ALA A 1 1076 ? 54.861 -1.549 11.532 1.00 86.50 1076 ALA A N 1
ATOM 7966 C CA . ALA A 1 1076 ? 55.457 -1.574 12.864 1.00 86.50 1076 ALA A CA 1
ATOM 7967 C C . ALA A 1 1076 ? 56.162 -2.910 13.139 1.00 86.50 1076 ALA A C 1
ATOM 7969 O O . ALA A 1 1076 ? 57.317 -2.912 13.559 1.00 86.50 1076 ALA A O 1
ATOM 7970 N N . ASP A 1 1077 ? 55.520 -4.035 12.821 1.00 88.56 1077 ASP A N 1
ATOM 7971 C CA . ASP A 1 1077 ? 56.068 -5.373 13.056 1.00 88.56 1077 ASP A CA 1
ATOM 7972 C C . ASP A 1 1077 ? 57.359 -5.601 12.262 1.00 88.56 1077 ASP A C 1
ATOM 7974 O O . ASP A 1 1077 ? 58.363 -6.062 12.808 1.00 88.56 1077 ASP A O 1
ATOM 7978 N N . VAL A 1 1078 ? 57.382 -5.199 10.988 1.00 90.12 1078 VAL A N 1
ATOM 7979 C CA . VAL A 1 1078 ? 58.592 -5.302 10.159 1.00 90.12 1078 VAL A CA 1
ATOM 7980 C C . VAL A 1 1078 ? 59.673 -4.334 10.641 1.00 90.12 1078 VAL A C 1
ATOM 7982 O O . VAL A 1 1078 ? 60.850 -4.690 10.628 1.00 90.12 1078 VAL A O 1
ATOM 7985 N N . MET A 1 1079 ? 59.311 -3.133 11.102 1.00 89.00 1079 MET A N 1
ATOM 7986 C CA . MET A 1 1079 ? 60.287 -2.195 11.664 1.00 89.00 1079 MET A CA 1
ATOM 7987 C C . MET A 1 1079 ? 60.920 -2.735 12.954 1.00 89.00 1079 MET A C 1
ATOM 7989 O O . MET A 1 1079 ? 62.136 -2.646 13.105 1.00 89.00 1079 MET A O 1
ATOM 7993 N N . ASN A 1 1080 ? 60.140 -3.362 13.837 1.00 87.25 1080 ASN A N 1
ATOM 7994 C CA . ASN A 1 1080 ? 60.654 -3.992 15.058 1.00 87.25 1080 ASN A CA 1
ATOM 7995 C C . ASN A 1 1080 ? 61.665 -5.104 14.735 1.00 87.25 1080 ASN A C 1
ATOM 7997 O O . ASN A 1 1080 ? 62.714 -5.201 15.374 1.00 87.25 1080 ASN A O 1
ATOM 8001 N N . VAL A 1 1081 ? 61.394 -5.890 13.685 1.00 86.50 1081 VAL A N 1
ATOM 8002 C CA . VAL A 1 1081 ? 62.336 -6.899 13.175 1.00 86.50 1081 VAL A CA 1
ATOM 8003 C C . VAL A 1 1081 ? 63.619 -6.248 12.645 1.00 86.50 1081 VAL A C 1
ATOM 8005 O O . VAL A 1 1081 ? 64.711 -6.721 12.956 1.00 86.50 1081 VAL A O 1
ATOM 8008 N N . LEU A 1 1082 ? 63.512 -5.159 11.875 1.00 84.12 1082 LEU A N 1
ATOM 8009 C CA . LEU A 1 1082 ? 64.672 -4.440 11.327 1.00 84.12 1082 LEU A CA 1
ATOM 8010 C C . LEU A 1 1082 ? 65.542 -3.785 12.412 1.00 84.12 1082 LEU A C 1
ATOM 8012 O O . LEU A 1 1082 ? 66.755 -3.689 12.237 1.00 84.12 1082 LEU A O 1
ATOM 8016 N N . LEU A 1 1083 ? 64.942 -3.368 13.527 1.00 84.06 1083 LEU A N 1
ATOM 8017 C CA . LEU A 1 1083 ? 65.633 -2.780 14.679 1.00 84.06 1083 LEU A CA 1
ATOM 8018 C C . LEU A 1 1083 ? 66.209 -3.828 15.652 1.00 84.06 1083 LEU A C 1
ATOM 8020 O O . LEU A 1 1083 ? 66.833 -3.457 16.641 1.00 84.06 1083 LEU A O 1
ATOM 8024 N N . GLN A 1 1084 ? 66.027 -5.127 15.373 1.00 70.69 1084 GLN A N 1
ATOM 8025 C CA . GLN A 1 1084 ? 66.438 -6.243 16.237 1.00 70.69 1084 GLN A CA 1
ATOM 8026 C C . GLN A 1 1084 ? 65.860 -6.184 17.665 1.00 70.69 1084 GLN A C 1
ATOM 8028 O O . GLN A 1 1084 ? 66.431 -6.759 18.597 1.00 70.69 1084 GLN A O 1
ATOM 8033 N N . GLU A 1 1085 ? 64.707 -5.541 17.861 1.00 57.12 1085 GLU A N 1
ATOM 8034 C CA . GLU A 1 1085 ? 63.993 -5.627 19.133 1.00 57.12 1085 GLU A CA 1
ATOM 8035 C C . GLU A 1 1085 ? 63.338 -7.010 19.229 1.00 57.12 1085 GLU A C 1
ATOM 8037 O O . GLU A 1 1085 ? 62.315 -7.301 18.610 1.00 57.12 1085 GLU A O 1
ATOM 8042 N N . VAL A 1 1086 ? 63.972 -7.915 19.979 1.00 42.06 1086 VAL A N 1
ATOM 8043 C CA . VAL A 1 1086 ? 63.406 -9.231 20.287 1.00 42.06 1086 VAL A CA 1
ATOM 8044 C C . VAL A 1 1086 ? 62.073 -9.021 21.003 1.00 42.06 1086 VAL A C 1
ATOM 8046 O O . VAL A 1 1086 ? 62.040 -8.517 22.126 1.00 42.06 1086 VAL A O 1
ATOM 8049 N N . ILE A 1 1087 ? 60.981 -9.448 20.365 1.00 44.22 1087 ILE A N 1
ATOM 8050 C CA . ILE A 1 1087 ? 59.657 -9.565 20.980 1.00 44.22 1087 ILE A CA 1
ATOM 8051 C C . ILE A 1 1087 ? 59.791 -10.516 22.175 1.00 44.22 1087 ILE A C 1
ATOM 8053 O O . ILE A 1 1087 ? 59.802 -11.739 22.028 1.00 44.22 1087 ILE A O 1
ATOM 8057 N N . SER A 1 1088 ? 59.917 -9.954 23.376 1.00 37.22 1088 SER A N 1
ATOM 8058 C CA . SER A 1 1088 ? 59.723 -10.705 24.608 1.00 37.22 1088 SER A CA 1
ATOM 8059 C C . SER A 1 1088 ? 58.220 -10.923 24.751 1.00 37.22 1088 SER A C 1
ATOM 8061 O O . SER A 1 1088 ? 57.464 -9.999 25.044 1.00 37.22 1088 SER A O 1
ATOM 8063 N N . ALA A 1 1089 ? 57.782 -12.140 24.441 1.00 40.47 1089 ALA A N 1
ATOM 8064 C CA . ALA A 1 1089 ? 56.397 -12.569 24.535 1.00 40.47 1089 ALA A CA 1
ATOM 8065 C C . ALA A 1 1089 ? 55.840 -12.354 25.951 1.00 40.47 1089 ALA A C 1
ATOM 8067 O O . ALA A 1 1089 ? 56.393 -12.886 26.916 1.00 40.47 1089 ALA A O 1
ATOM 8068 N N . HIS A 1 1090 ? 54.704 -11.665 26.066 1.00 33.47 1090 HIS A N 1
ATOM 8069 C CA . HIS A 1 1090 ? 53.765 -11.846 27.171 1.00 33.47 1090 HIS A CA 1
ATOM 8070 C C . HIS A 1 1090 ? 52.387 -12.195 26.605 1.00 33.47 1090 HIS A C 1
ATOM 8072 O O . HIS A 1 1090 ? 51.871 -11.515 25.721 1.00 33.47 1090 HIS A O 1
ATOM 8078 N N . ILE A 1 1091 ? 51.907 -13.336 27.104 1.00 36.31 1091 ILE A N 1
ATOM 8079 C CA . ILE A 1 1091 ? 50.572 -13.931 26.983 1.00 36.31 1091 ILE A CA 1
ATOM 8080 C C . ILE A 1 1091 ? 49.509 -12.955 27.479 1.00 36.31 1091 ILE A C 1
ATOM 8082 O O . ILE A 1 1091 ? 49.793 -12.269 28.490 1.00 36.31 1091 ILE A O 1
#

Radius of gyration: 33.72 Å; chains: 1; bounding box: 120×69×82 Å

=== Feature glossary ===
Annotated list of the representations used here:

Nearest PDB structures. The Foldseek neighbor list gives the closest experimentally determined structures in the PDB, ranked by structural alignment. TM-score near 1 means near-identical fold; near 0.3 means only rough topology match. This is how one finds what a novel AlphaFold prediction most resembles in the solved-structure universe.

Foldseek 3Di. Foldseek's 3Di representation compresses backbone geometry into a per-residue letter drawn from a learned twenty-state alphabet. It captures the tertiary interaction pattern around each residue — which residues are packed against it in space, regardless of where they are in sequence.

Radius of gyration, Cα contacts, bounding box. Radius of gyration (Rg) is the root-mean-square distance of Cα atoms from their centroid — a single number for overall size and compactness. A globular domain of N residues has Rg ≈ 2.2·N^0.38 Å; an extended or disordered chain has a much larger Rg. The Cα contact count is the number of residue pairs whose Cα atoms are within 8 Å and are more than four positions apart in sequence — a standard proxy for tertiary packing density. The bounding box is the smallest axis-aligned box enclosing all Cα atoms.

InterPro / GO / CATH / organism. The annotation block draws on four external resources. InterPro: which protein families and domains the sequence belongs to. GO: standardized terms for what the protein does, what process it participates in, and where in the cell it acts. CATH: which structural fold it has in the CATH hierarchy. Organism: the species of origin.

mmCIF coordinates. The mmCIF block holds the 3D Cartesian coordinates of each backbone atom (N, Cα, C, O) in ångströms. mmCIF is the PDB's canonical archive format — a tagged-loop text representation of the atomic model.

pLDDT. pLDDT is the predicted lDDT-Cα score: AlphaFold's confidence that the local environment of each residue (all inter-atomic distances within 15 Å) is correctly placed. It is a per-residue number between 0 and 100, with higher meaning more reliable.

Backbone torsions (φ/ψ). φ (phi) and ψ (psi) are the two rotatable backbone dihedrals per residue: φ is the C(i-1)–N–Cα–C torsion, ψ is the N–Cα–C–N(i+1) torsion, both in degrees on (−180°, 180°]. α-helical residues cluster near (−60°, −45°); β-strand residues near (−120°, +130°). A Ramachandran plot is simply a scatter of (φ, ψ) for every residue.

B-factor. For experimental (PDB) structures, the B-factor (temperature factor) quantifies the positional spread of each atom in the crystal — a combination of thermal vibration and static disorder — in units of Å². High B-factors mark flexible loops or poorly resolved regions; low B-factors mark the rigid, well-ordered core.

Secondary structure (3-state, P-SEA). SS3 is a coarse helix/strand/coil call (letters a/b/c) made by the P-SEA algorithm from inter-Cα distances and dihedrals. It is less detailed than DSSP but needs only Cα positions.

Predicted aligned error. Predicted aligned error is AlphaFold's pairwise confidence. Unlike pLDDT (per-residue), PAE is per-residue-pair and captures whether two parts of the structure are correctly placed relative to each other. Units are ångströms of expected positional error.

Solvent-accessible surface area. Solvent-accessible surface area (SASA) is the area in Å² traced out by the centre of a 1.4 Å probe sphere (a water molecule) rolled over the protein's van der Waals surface (Shrake–Rupley / Lee–Richards construction). Buried residues have near-zero SASA; fully exposed residues can exceed 200 Å². The total SASA scales roughly with the number of surface residues.

Secondary structure (8-state, DSSP). The SS8 string is DSSP's per-residue secondary-structure call. α-helix (H) means an i→i+4 H-bond ladder; β-strand (E) means the residue participates in a β-sheet; 3₁₀ (G) and π (I) are tighter and wider helices; T/S are turns/bends; '-' is loop.

Rendered structure images. Structure images are PyMOL renders from six orthogonal camera directions. Cartoon representation draws helices as coils and strands as arrows; sticks shows the backbone as bonds; surface shows the solvent-excluded envelope. Rainbow coloring maps sequence position to hue (blue→red, N→C); chain coloring assigns a distinct color per polypeptide.

Sequence. The amino-acid sequence is the protein's primary structure: the linear order of residues from the N-terminus to the C-terminus, written in one-letter code. Everything else here — the 3D coordinates, the secondary structure, the domain annotations — is ultimately a consequence of this string.

Contact-map, Ramachandran, and PAE plots. Three diagnostic plots accompany the record. The Cα contact map visualizes the tertiary structure as a 2D adjacency matrix (8 Å cutoff, sequence-local contacts suppressed). The Ramachandran plot shows the distribution of backbone (φ, ψ) torsions, with points in the α and β basins reflecting secondary structure content. The PAE plot shows AlphaFold's inter-residue confidence as a color matrix.